Protein AF-A0A498MJ50-F1 (afdb_monomer_lite)

Sequence (1226 aa):
MTERCSLWSALSAAACCFYRGSFMQVQFSKEKYLLESPPEKLRKELEEELKLSSSDMRSHGWYHGHIPREASETLVLRSGDFLVRDSLSTVGDYVLTCRWQQEVIHCRISKVLVKSGQTKIQYMLEHESFDSVPTLVRHHAGTGRPVCPRTGAQLLCPVNRTLPLRYLEATFALAGGRPGSAHSPSTQRGAHIKRRSVTMTDGLTTEKIIPHSPSTVHHKDAMRNCAMSMDQIQEYRCPLSPVGETPLSPAYSSISRHRHGSGGRVLAVIPPSPVMRRSSDPHLSPSSSNNNLPCSDAPPSSHSTPAHGYPSEISEQGGSYCELRPGQAPIPPCKSYVERLKVEEGQSPGSGAPDGMETFMLPLVETSSSFKPGKYQSTLLPAENKPLEMSVLKRVKELLAEVDPKTAAKHITKADCTVARILGVTKEMQRMMGVSSGLELLTLPHGHQLRLDLLERFYTMSIMMAVDLLGCTGSTEERAALLHKTIQLAAELKSNMGNMYGFAAVMRALELPQISRLEQTWITLRQRHTEGAILYEKKLKPFLKAMNDGKETCILSNTSFPHVVPVLSLLERGVAAGEALESWESVESGVDVVMSHLEAARTIAHHGGLYRTNAESKLQDFQERKEVLEIFCTEFQMRLLWGSRGSEGSQAERYEKFDKVLTALSHKLESPVRHRDMKQLLAWIRGNMLKERPELFMQGDTVAATDHNIDNTTEILREWLTVMQTQYHYVEWRPLDKPTSYVGELGPKHWTNGRYEYVMKLKQAALNFAKKRWADYILYSDTDNILTNPDTLHLLMAENKSVIAPMLDSQSAYSNYWCGITPQGYYRRTAEYFPTKQRQRLGCYPMPMVHSTILLDLRKAGTKKVSFHPPHKDYSWPFDDIIVFAFSCRISEVQMYLCNKVRYGYLNVPAKPHQTVEDDRINFIHLYLESLIHGPPMYLSRHVHVPPKQSDLMGFDEIYLINLRRRQDRRDRMLWSLYELEIDAKVVDAIDGAALNSSEVKILGVDLLPGYYDPFSGRTLTKGEVGCFLSHYYIWKEMVDMQLDKALIFEDDVRFQANFKRRLMRLMEEVEQVELDWDIIYLGRKKVNLEEEVAVENVRNLVYADYSYWTLSYAISLQGAQKLLNAEPISKMLPVDEFLPIMYDKHPNEDYKSHFPNRNLMAYSTHPLLVQPCHYAGDPEWVSDTETSTLWDDDNVRTDWRGSHKTLKGYQPPAGLQSATYKDEL

Secondary structure (DSSP, 8-state):
--SPPPHHHHHHHHHTT-SSS--S------------PPPHHHHHHHHHHHTS-TTSGGG-TTEEES--HHHHHHH--STTEEEEEE-TTSTT-EEEEEEETTEEEEEEEEEEEEEESEEEEEEEETTEEES-HHHHHHHHHHH---SBTTTTB---EE---SS-HHHHHHHHHTT---------------------SS-------------------------------S------------------------------------------------------------------------------------------------PPPPPPPSS-HHHHTTSS----------S-----PPPP---S-S--GGG---SSS-TTPPTT-HHHHHHHHHHHHHS-HHHHHHHHHHHHHHHTTSSS--HHHHHHHTSS-HHHHTTSGGGHHHHHHHHHHHHHHHHHHHHHHHT--S-HHHHHHHHHHHHHHHHHIIIII-BHHHHHHHHHHHHSTTTTT-HHHHHHHHHH-HHHHHHIIIIIHHHHHHHHTT-----GGG-SB---HHHHHHHTTTT-------GGG-TTTHHHHHHHHHHHHHHHHHTHHHHHHHHHHHTTT----HHHHHHTSHHHHHHHHHHHHHTTS-HHHHHHHHHHHHHHHHHHHS-----HHHHHHHHHHHHHHTTT--------EEEEE--S--STHHHHHHHHHHHHGGGSSEEEEE---SSSS-TT-SSTT---HHHHHHHHHHHHHHHHHHHHTT-SEEEEE-TTEE---TTHHHHHHHTT-SEEEE--B-SSS--SEES-B-TTS-B---TTHHHHHTSSS-SEEEESEE-SEEEEETTSTGGGT--SSSPPTT--S-S-HHHHHHHHHHHTT--EEEE-SS---EEPPPPPTT--HHHHHHHHHHHHHHHTTSSS-----TTS--PPPPPB-TT-SEEEEEEETT-HHHHHHHHHHHHHTTB--EEEEE--TTT--HHHHHHTT--BPTT---TTT----BHHHHHHHHHHHHHHHHHHHHT-SEEEEEETTEEEPTTHHHHHHHHHHHHHTTT---SEEEEEEEE-S-SPPPBPSSSTTEEE--SEEEEEEEEEEHHHHHHHHTT--GGGB--HHHHHHHHTT--S-HHHHHT-S-----EEEESS-SEEES--BTBTT---TTTTSBBSS-TT-B--STT-TTSBTTPPPPTTS--S------

Radius of gyration: 43.95 Å; chains: 1; bounding box: 111×124×130 Å

Foldseek 3Di:
DDFFDFPVLLLLVLLLVDDPDADFFFDDDDDDDDDDDDDDVQVVLLVVQLPDDPQDPSVDQLEQEAADPVVLVVLADDQQEKGKYPDPPDHPKIWIWHAHPNDIDIWIFDWDFDDDVDTAIWTDTPHDIHSDPSVVLCVQQVVVQASDPVRSGGHPHRRGDPGHSVVNCVVHVVPDDDDDDDDDDDDDDDDDDDDDDDDDDDDDDDDDDDDDDDDYDDDDDDDDDDPDDPPDPDDDDDDDDDDDDDDDDDDDDDDDDDDDDDDDDDDDDDDDDDDDDDDDDDDDDDDDDDDDDDDDDDDDDDDDDDDDDDDYDDDDDDDDDDDDDDDDDDDDDPDDPVVVVPPPPDDDDDDDDDDDDDDQDDAAQDDDAPFDLLPDDDPLADNFHAAQRVSSLVVLLVVVVVDALLLLLLLLLVQLCVLLQLPDQDPVNCSNQVADTSLLSCLDPSNLNSLVNLLLLLQLLLLLLLCNLLVCPDDLLVSLVSVLRLLSNLVSNVPQLQAVSNSLSSLSSCVPPLNVLLVSSLVSNCVPVVVSNCCNPPPSVVVSVCVQQLNDDRDLQQHLHDDLNNVSCVSNPPQDDDDDCRPLNDPPRNVVSVVSSSVVSVVSSVCSNSSSVNSCVSCPPPDDDPNSSCSSHSSSSLCRRLTSVGSPDGNNVSVVVSSVVSNVSSCVSDVRDDPPVCVVVVVVVCVPCVVPDPPDDDAAEEEEERELHPHCSVVQSVLSCVVCCVSHPYYHYYYDNPPNDDPPFQASQGDDLVNQQVVQVVVQVQVVVCVVVVIQKGKDAASQWRFPDSCLVVVQVNVVAQKEDEWAAADDLDTQAAQDADPQQHGDDDPVSCCLRVVVDFDKDFGLFGDRIMMGGCVDPLVVQFGQPPADPPDRHDSHSRSSRSVSCVVSVGTYIYGHNDHGTHGFDRDDSNDHVVLVLLSVLLRQLLVLLPDPGSDGNPSGDDDQQAADQLPFPAEEEEDAPVPVSLVVSVVVNRSSVSHDHDYDNFFQLQPDDLVVLVVLLAAAAPPDADQQQRHGFGSLLVRVQVSVLVVLVVCLVVVGFKYKYAYSQKTFDRPLSVVVSVQVVQCVVVVDDAFKEALEWAQDDPDDFDADPSGPQKGFDAQTGDPRIMMGGNVNSVLLVVQVQRNHDDGPSQSLCLLCVRRPDVVSNVSGPHSNHRYMYGVVHGMYGSDFPVPPPDDDSGQQHAHSNDNVHGGDCVRRPVGDDDDDRPDPPDDDDDDDDD

Organism: Labeo rohita (NCBI:txid84645)

pLDDT: mean 74.1, std 25.45, range [20.55, 98.56]

InterPro domains:
  IPR000980 SH2 domain [PF00017] (62-140)
  IPR000980 SH2 domain [PS50001] (62-159)
  IPR000980 SH2 domain [SM00252] (60-146)
  IPR001895 Ras guanine-nucleotide exchange factors catalytic domain [PF00617] (454-531)
  IPR001895 Ras guanine-nucleotide exchange factors catalytic domain [PS50009] (404-672)
  IPR001895 Ras guanine-nucleotide exchange factors catalytic domain [SM00147] (400-673)
  IPR002654 Glycosyl transferase, family 25 [PF01755] (957-1139)
  IPR002654 Glycosyl transferase, family 25 [cd06532] (958-1140)
  IPR023578 Ras guanine nucleotide exchange factor domain superfamily [SSF48366] (371-545)
  IPR036860 SH2 domain superfamily [G3DSA:3.30.505.10] (47-163)
  IPR036860 SH2 domain superfamily [SSF55550] (49-163)
  IPR036964 Ras guanine-nucleotide exchange factor, catalytic domain superfamily [G3DSA:1.10.840.10] (357-682)
  IPR044102 SHEP1/BCAR3/NSP1, SH2 domain [cd10337] (56-188)
  IPR051853 Adapter protein with SH2 and Ras-GEF domains [PTHR14247] (25-675)

Structure (mmCIF, N/CA/C/O backbone):
data_AF-A0A498MJ50-F1
#
_entry.id   AF-A0A498MJ50-F1
#
loop_
_atom_site.group_PDB
_atom_site.id
_atom_site.type_symbol
_atom_site.label_atom_id
_atom_site.label_alt_id
_atom_site.label_comp_id
_atom_site.label_asym_id
_atom_site.label_entity_id
_atom_site.label_seq_id
_atom_site.pdbx_PDB_ins_code
_atom_site.Cartn_x
_atom_site.Cartn_y
_atom_site.Cartn_z
_atom_site.occupancy
_atom_site.B_iso_or_equiv
_atom_site.auth_seq_id
_atom_site.auth_comp_id
_atom_site.auth_asym_id
_atom_site.auth_atom_id
_atom_site.pdbx_PDB_model_num
ATOM 1 N N . MET A 1 1 ? -7.847 6.733 24.858 1.00 28.64 1 MET A N 1
ATOM 2 C CA . MET A 1 1 ? -7.430 7.879 24.028 1.00 28.64 1 MET A CA 1
ATOM 3 C C . MET A 1 1 ? -6.416 8.734 24.783 1.00 28.64 1 MET A C 1
ATOM 5 O O . MET A 1 1 ? -6.731 9.187 25.882 1.00 28.64 1 MET A O 1
ATOM 9 N N . THR A 1 2 ? -5.247 8.965 24.179 1.00 27.25 2 THR A N 1
ATOM 10 C CA . THR A 1 2 ? -4.250 9.989 24.547 1.00 27.25 2 THR A CA 1
ATOM 11 C C . THR A 1 2 ? -3.527 10.467 23.283 1.00 27.25 2 THR A C 1
ATOM 13 O O . THR A 1 2 ? -3.579 9.804 22.248 1.00 27.25 2 THR A O 1
ATOM 16 N N . GLU A 1 3 ? -2.882 11.631 23.403 1.00 27.56 3 GLU A N 1
ATOM 17 C CA . GLU A 1 3 ? -2.302 12.457 22.337 1.00 27.56 3 GLU A CA 1
ATOM 18 C C . GLU A 1 3 ? -3.332 13.015 21.341 1.00 27.56 3 GLU A C 1
ATOM 20 O O . GLU A 1 3 ? -4.431 12.486 21.176 1.00 27.56 3 GLU A O 1
ATOM 25 N N . ARG A 1 4 ? -2.999 14.141 20.682 1.00 28.36 4 ARG A N 1
ATOM 26 C CA . ARG A 1 4 ? -3.771 14.549 19.499 1.00 28.36 4 ARG A CA 1
ATOM 27 C C . ARG A 1 4 ? -3.553 13.480 18.442 1.00 28.36 4 ARG A C 1
ATOM 29 O O . ARG A 1 4 ? -2.402 13.191 18.108 1.00 28.36 4 ARG A O 1
ATOM 36 N N . CYS A 1 5 ? -4.652 12.905 17.977 1.00 28.31 5 CYS A N 1
ATOM 37 C CA . CYS A 1 5 ? -4.632 11.984 16.861 1.00 28.31 5 CYS A CA 1
ATOM 38 C C . CYS A 1 5 ? -4.178 12.722 15.598 1.00 28.31 5 CYS A C 1
ATOM 40 O O . CYS A 1 5 ? -4.432 13.915 15.430 1.00 28.31 5 CYS A O 1
ATOM 42 N N . SER A 1 6 ? -3.500 11.984 14.730 1.00 28.70 6 SER A N 1
ATOM 43 C CA . SER A 1 6 ? -3.435 12.283 13.307 1.00 28.70 6 SER A CA 1
ATOM 44 C C . SER A 1 6 ? -4.468 11.433 12.562 1.00 28.70 6 SER A C 1
ATOM 46 O O . SER A 1 6 ? -4.979 10.442 13.100 1.00 28.70 6 SER A O 1
ATOM 48 N N . LEU A 1 7 ? -4.661 11.737 11.278 1.00 30.78 7 LEU A N 1
ATOM 49 C CA . LEU A 1 7 ? -5.326 10.891 10.283 1.00 30.78 7 LEU A CA 1
ATOM 50 C C . LEU A 1 7 ? -4.963 9.398 10.452 1.00 30.78 7 LEU A C 1
ATOM 52 O O . LEU A 1 7 ? -5.835 8.530 10.486 1.00 30.78 7 LEU A O 1
ATOM 56 N N . TRP A 1 8 ? -3.674 9.114 10.662 1.00 32.53 8 TRP A N 1
ATOM 57 C CA . TRP A 1 8 ? -3.105 7.772 10.808 1.00 32.53 8 TRP A CA 1
ATOM 58 C C . TRP A 1 8 ? -3.326 7.157 12.199 1.00 32.53 8 TRP A C 1
ATOM 60 O O . TRP A 1 8 ? -3.477 5.941 12.317 1.00 32.53 8 TRP A O 1
ATOM 70 N N . SER A 1 9 ? -3.447 7.971 13.252 1.00 31.48 9 SER A N 1
ATOM 71 C CA . SER A 1 9 ? -3.872 7.522 14.589 1.00 31.48 9 SER A CA 1
ATOM 72 C C . SER A 1 9 ? -5.358 7.141 14.608 1.00 31.48 9 SER A C 1
ATOM 74 O O . SER A 1 9 ? -5.737 6.137 15.209 1.00 31.48 9 SER A O 1
ATOM 76 N N . ALA A 1 10 ? -6.206 7.901 13.907 1.00 30.81 10 ALA A N 1
ATOM 77 C CA . ALA A 1 10 ? -7.625 7.586 13.743 1.00 30.81 10 ALA A CA 1
ATOM 78 C C . ALA A 1 10 ? -7.824 6.303 12.908 1.00 30.81 10 ALA A C 1
ATOM 80 O O . ALA A 1 10 ? -8.596 5.424 13.294 1.00 30.81 10 ALA A O 1
ATOM 81 N N . LEU A 1 11 ? -7.047 6.141 11.830 1.00 33.47 11 LEU A N 1
ATOM 82 C CA . LEU A 1 11 ? -6.965 4.897 11.054 1.00 33.47 11 LEU A CA 1
ATOM 83 C C . LEU A 1 11 ? -6.433 3.716 11.881 1.00 33.47 11 LEU A C 1
ATOM 85 O O . LEU A 1 11 ? -6.946 2.608 11.749 1.00 33.47 11 LEU A O 1
ATOM 89 N N . SER A 1 12 ? -5.469 3.942 12.777 1.00 33.88 12 SER A N 1
ATOM 90 C CA . SER A 1 12 ? -4.968 2.910 13.696 1.00 33.88 12 SER A CA 1
ATOM 91 C C . SER A 1 12 ? -6.026 2.490 14.712 1.00 33.88 12 SER A C 1
ATOM 93 O O . SER A 1 12 ? -6.211 1.298 14.939 1.00 33.88 12 SER A O 1
ATOM 95 N N . ALA A 1 13 ? -6.795 3.431 15.267 1.00 32.75 13 ALA A N 1
ATOM 96 C CA . ALA A 1 13 ? -7.936 3.119 16.127 1.00 32.75 13 ALA A CA 1
ATOM 97 C C . ALA A 1 13 ? -9.013 2.304 15.384 1.00 32.75 13 ALA A C 1
ATOM 99 O O . ALA A 1 13 ? -9.568 1.358 15.944 1.00 32.75 13 ALA A O 1
ATOM 100 N N . ALA A 1 14 ? -9.250 2.620 14.107 1.00 30.59 14 ALA A N 1
ATOM 101 C CA . ALA A 1 14 ? -10.127 1.861 13.220 1.00 30.59 14 ALA A CA 1
ATOM 102 C C . ALA A 1 14 ? -9.577 0.459 12.866 1.00 30.59 14 ALA A C 1
ATOM 104 O O . ALA A 1 14 ? -10.357 -0.487 12.747 1.00 30.59 14 ALA A O 1
ATOM 105 N N . ALA A 1 15 ? -8.253 0.297 12.742 1.00 30.02 15 ALA A N 1
ATOM 106 C CA . ALA A 1 15 ? -7.578 -0.973 12.443 1.00 30.02 15 ALA A CA 1
ATOM 107 C C . ALA A 1 15 ? -7.471 -1.903 13.669 1.00 30.02 15 ALA A C 1
ATOM 109 O O . ALA A 1 15 ? -7.769 -3.092 13.564 1.00 30.02 15 ALA A O 1
ATOM 110 N N . CYS A 1 16 ? -7.194 -1.356 14.862 1.00 30.81 16 CYS A N 1
ATOM 111 C CA . CYS A 1 16 ? -7.343 -2.042 16.159 1.00 30.81 16 CYS A CA 1
ATOM 112 C C . CYS A 1 16 ? -8.748 -2.629 16.364 1.00 30.81 16 CYS A C 1
ATOM 114 O O . CYS A 1 16 ? -8.950 -3.506 17.203 1.00 30.81 16 CYS A O 1
ATOM 116 N N . CYS A 1 17 ? -9.720 -2.131 15.602 1.00 29.36 17 CYS A N 1
ATOM 117 C CA . CYS A 1 17 ? -11.100 -2.562 15.618 1.00 29.36 17 CYS A CA 1
ATOM 118 C C . CYS A 1 17 ? -11.476 -3.503 14.454 1.00 29.36 17 CYS A C 1
ATOM 120 O O . CYS A 1 17 ? -12.661 -3.768 14.275 1.00 29.36 17 CYS A O 1
ATOM 122 N N . PHE A 1 18 ? -10.522 -4.078 13.705 1.00 29.95 18 PHE A N 1
ATOM 123 C CA . PHE A 1 18 ? -10.781 -5.303 12.936 1.00 29.95 18 PHE A CA 1
ATOM 124 C C . PHE A 1 18 ? -9.561 -6.194 12.682 1.00 29.95 18 PHE A C 1
ATOM 126 O O . PHE A 1 18 ? -8.824 -6.007 11.721 1.00 29.95 18 PHE A O 1
ATOM 133 N N . TYR A 1 19 ? -9.564 -7.339 13.361 1.00 22.92 19 TYR A N 1
ATOM 134 C CA . TYR A 1 19 ? -9.470 -8.632 12.674 1.00 22.92 19 TYR A CA 1
ATOM 135 C C . TYR A 1 19 ? -10.644 -9.526 13.127 1.00 22.92 19 TYR A C 1
ATOM 137 O O . TYR A 1 19 ? -11.429 -9.138 13.992 1.00 22.92 19 TYR A O 1
ATOM 145 N N . ARG A 1 20 ? -10.868 -10.680 12.479 1.00 24.78 20 ARG A N 1
ATOM 146 C CA . ARG A 1 20 ? -12.098 -11.496 12.641 1.00 24.78 20 ARG A CA 1
ATOM 147 C C . ARG A 1 20 ? -12.244 -12.119 14.050 1.00 24.78 20 ARG A C 1
ATOM 149 O O . ARG A 1 20 ? -11.949 -13.302 14.199 1.00 24.78 20 ARG A O 1
ATOM 156 N N . GLY A 1 21 ? -12.753 -11.390 15.050 1.00 24.17 21 GLY A N 1
ATOM 157 C CA . GLY A 1 21 ? -12.823 -11.959 16.407 1.00 24.17 21 GLY A CA 1
ATOM 158 C C . GLY A 1 21 ? -13.469 -11.153 17.540 1.00 24.17 21 GLY A C 1
ATOM 159 O O . GLY A 1 21 ? -13.055 -11.346 18.676 1.00 24.17 21 GLY A O 1
ATOM 160 N N . SER A 1 22 ? -14.493 -10.332 17.278 1.00 22.44 22 SER A N 1
ATOM 161 C CA . SER A 1 22 ? -15.253 -9.582 18.308 1.00 22.44 22 SER A CA 1
ATOM 162 C C . SER A 1 22 ? -14.488 -8.445 19.012 1.00 22.44 22 SER A C 1
ATOM 164 O O . SER A 1 22 ? -13.336 -8.151 18.705 1.00 22.44 22 SER A O 1
ATOM 166 N N . PHE A 1 23 ? -15.199 -7.734 19.893 1.00 22.77 23 PHE A N 1
ATOM 167 C CA . PHE A 1 23 ? -14.897 -6.364 20.305 1.00 22.77 23 PHE A CA 1
ATOM 168 C C . PHE A 1 23 ? -14.608 -6.181 21.797 1.00 22.77 23 PHE A C 1
ATOM 170 O O . PHE A 1 23 ? -14.652 -7.109 22.599 1.00 22.77 23 PHE A O 1
ATOM 177 N N . MET A 1 24 ? -14.315 -4.929 22.152 1.00 27.25 24 MET A N 1
ATOM 178 C CA . MET A 1 24 ? -14.192 -4.438 23.518 1.00 27.25 24 MET A CA 1
ATOM 179 C C . MET A 1 24 ? -15.364 -4.899 24.413 1.00 27.25 24 MET A C 1
ATOM 181 O O . MET A 1 24 ? -16.525 -4.665 24.088 1.00 27.25 24 MET A O 1
ATOM 185 N N . GLN A 1 25 ? -15.008 -5.437 25.587 1.00 23.47 25 GLN A N 1
ATOM 186 C CA . GLN A 1 25 ? -15.862 -5.686 26.763 1.00 23.47 25 GLN A CA 1
ATOM 187 C C . GLN A 1 25 ? -16.738 -6.973 26.800 1.00 23.47 25 GLN A C 1
ATOM 189 O O . GLN A 1 25 ? -17.317 -7.355 25.792 1.00 23.47 25 GLN A O 1
ATOM 194 N N . VAL A 1 26 ? -16.891 -7.539 28.027 1.00 24.69 26 VAL A N 1
ATOM 195 C CA . VAL A 1 26 ? -17.912 -8.517 28.544 1.00 24.69 26 VAL A CA 1
ATOM 196 C C . VAL A 1 26 ? -17.479 -9.993 28.866 1.00 24.69 26 VAL A C 1
ATOM 198 O O . VAL A 1 26 ? -16.900 -10.687 28.044 1.00 24.69 26 VAL A O 1
ATOM 201 N N . GLN A 1 27 ? -17.797 -10.430 30.108 1.00 21.75 27 GLN A N 1
ATOM 202 C CA . GLN A 1 27 ? -18.073 -11.762 30.738 1.00 21.75 27 GLN A CA 1
ATOM 203 C C . GLN A 1 27 ? -17.174 -13.052 30.691 1.00 21.75 27 GLN A C 1
ATOM 205 O O . GLN A 1 27 ? -16.322 -13.256 29.842 1.00 21.75 27 GLN A O 1
ATOM 210 N N . PHE A 1 28 ? -17.356 -13.878 31.750 1.00 25.55 28 PHE A N 1
ATOM 211 C CA . PHE A 1 28 ? -16.763 -15.159 32.268 1.00 25.55 28 PHE A CA 1
ATOM 212 C C . PHE A 1 28 ? -16.324 -16.313 31.302 1.00 25.55 28 PHE A C 1
ATOM 214 O O . PHE A 1 28 ? -16.695 -16.299 30.142 1.00 25.55 28 PHE A O 1
ATOM 221 N N . SER A 1 29 ? -15.651 -17.428 31.705 1.00 21.12 29 SER A N 1
ATOM 222 C CA . SER A 1 29 ? -14.655 -17.751 32.779 1.00 21.12 29 SER A CA 1
ATOM 223 C C . SER A 1 29 ? -14.117 -19.215 32.720 1.00 21.12 29 SER A C 1
ATOM 225 O O . SER A 1 29 ? -14.932 -20.109 32.518 1.00 21.12 29 SER A O 1
ATOM 227 N N . LYS A 1 30 ? -12.835 -19.457 33.107 1.00 23.09 30 LYS A N 1
ATOM 228 C CA . LYS A 1 30 ? -12.168 -20.776 33.408 1.00 23.09 30 LYS A CA 1
ATOM 229 C C . LYS A 1 30 ? -12.053 -21.774 32.221 1.00 23.09 30 LYS A C 1
ATOM 231 O O . LYS A 1 30 ? -12.922 -21.792 31.370 1.00 23.09 30 LYS A O 1
ATOM 236 N N . GLU A 1 31 ? -11.068 -22.677 32.067 1.00 23.47 31 GLU A N 1
ATOM 237 C CA . GLU A 1 31 ? -9.772 -23.060 32.701 1.00 23.47 31 GLU A CA 1
ATOM 238 C C . GLU A 1 31 ? -9.017 -23.990 31.679 1.00 23.47 31 GLU A C 1
ATOM 240 O O . GLU A 1 31 ? -9.643 -24.370 30.695 1.00 23.47 31 GLU A O 1
ATOM 245 N N . LYS A 1 32 ? -7.742 -24.441 31.744 1.00 22.39 32 LYS A N 1
ATOM 246 C CA . LYS A 1 32 ? -6.662 -24.531 32.763 1.00 22.39 32 LYS A CA 1
ATOM 247 C C . LYS A 1 32 ? -5.246 -24.326 32.136 1.00 22.39 32 LYS A C 1
ATOM 249 O O . LYS A 1 32 ? -5.071 -24.323 30.927 1.00 22.39 32 LYS A O 1
ATOM 254 N N . TYR A 1 33 ? -4.258 -24.228 33.028 1.00 23.19 33 TYR A N 1
ATOM 255 C CA . TYR A 1 33 ? -2.782 -24.277 32.926 1.00 23.19 33 TYR A CA 1
ATOM 256 C C . TYR A 1 33 ? -2.084 -25.302 32.000 1.00 23.19 33 TYR A C 1
ATOM 258 O O . TYR A 1 33 ? -2.463 -26.470 31.992 1.00 23.19 33 TYR A O 1
ATOM 266 N N . LEU A 1 34 ? -0.893 -24.925 31.494 1.00 22.75 34 LEU A N 1
ATOM 267 C CA . LEU A 1 34 ? 0.411 -25.356 32.064 1.00 22.75 34 LEU A CA 1
ATOM 268 C C . LEU A 1 34 ? 1.548 -24.346 31.752 1.00 22.75 34 LEU A C 1
ATOM 270 O O . LEU A 1 34 ? 1.282 -23.314 31.138 1.00 22.75 34 LEU A O 1
ATOM 274 N N . LEU A 1 35 ? 2.757 -24.555 32.300 1.00 25.22 35 LEU A N 1
ATOM 275 C CA . LEU A 1 35 ? 3.847 -23.560 32.398 1.00 25.22 35 LEU A CA 1
ATOM 276 C C . LEU A 1 35 ? 5.233 -24.210 32.178 1.00 25.22 35 LEU A C 1
ATOM 278 O O . LEU A 1 35 ? 5.404 -25.376 32.525 1.00 25.22 35 LEU A O 1
ATOM 282 N N . GLU A 1 36 ? 6.210 -23.450 31.668 1.00 24.50 36 GLU A N 1
ATOM 283 C CA . GLU A 1 36 ? 7.568 -23.920 31.329 1.00 24.50 36 GLU A CA 1
ATOM 284 C C . GLU A 1 36 ? 8.718 -23.341 32.197 1.00 24.50 36 GLU A C 1
ATOM 286 O O . GLU A 1 36 ? 8.493 -22.681 33.213 1.00 24.50 36 GLU A O 1
ATOM 291 N N . SER A 1 37 ? 9.956 -23.700 31.830 1.00 29.58 37 SER A N 1
ATOM 292 C CA . SER A 1 37 ? 11.132 -23.903 32.699 1.00 29.58 37 SER A CA 1
ATOM 293 C C . SER A 1 37 ? 12.070 -22.686 32.905 1.00 29.58 37 SER A C 1
ATOM 295 O O . SER A 1 37 ? 12.054 -21.748 32.109 1.00 29.58 37 SER A O 1
ATOM 297 N N . PRO A 1 38 ? 12.931 -22.685 33.954 1.00 38.84 38 PRO A N 1
ATOM 298 C CA . PRO A 1 38 ? 13.829 -21.566 34.280 1.00 38.84 38 PRO A CA 1
ATOM 299 C C . PRO A 1 38 ? 15.191 -21.567 33.530 1.00 38.84 38 PRO A C 1
ATOM 301 O O . PRO A 1 38 ? 15.596 -22.600 32.996 1.00 38.84 38 PRO A O 1
ATOM 304 N N . PRO A 1 39 ? 15.942 -20.437 33.518 1.00 50.91 39 PRO A N 1
ATOM 305 C CA . PRO A 1 39 ? 17.061 -20.227 32.587 1.00 50.91 39 PRO A CA 1
ATOM 306 C C . PRO A 1 39 ? 18.399 -20.919 32.912 1.00 50.91 39 PRO A C 1
ATOM 308 O O . PRO A 1 39 ? 18.812 -21.093 34.061 1.00 50.91 39 PRO A O 1
ATOM 311 N N . GLU A 1 40 ? 19.151 -21.184 31.845 1.00 54.34 40 GLU A N 1
ATOM 312 C CA . GLU A 1 40 ? 20.324 -22.065 31.796 1.00 54.34 40 GLU A CA 1
ATOM 313 C C . GLU A 1 40 ? 21.526 -21.654 32.669 1.00 54.34 40 GLU A C 1
ATOM 315 O O . GLU A 1 40 ? 22.235 -22.512 33.197 1.00 54.34 40 GLU A O 1
ATOM 320 N N . LYS A 1 41 ? 21.740 -20.354 32.912 1.00 62.38 41 LYS A N 1
ATOM 321 C CA . LYS A 1 41 ? 22.852 -19.880 33.761 1.00 62.38 41 LYS A CA 1
ATOM 322 C C . LYS A 1 41 ? 22.730 -20.359 35.215 1.00 62.38 41 LYS A C 1
ATOM 324 O O . LYS A 1 41 ? 23.733 -20.717 35.825 1.00 62.38 41 LYS A O 1
ATOM 329 N N . LEU A 1 42 ? 21.505 -20.411 35.747 1.00 61.41 42 LEU A N 1
ATOM 330 C CA . LEU A 1 42 ? 21.228 -20.930 37.093 1.00 61.41 42 LEU A CA 1
ATOM 331 C C . LEU A 1 42 ? 21.285 -22.466 37.119 1.00 61.41 42 LEU A C 1
ATOM 333 O O . LEU A 1 42 ? 21.690 -23.041 38.127 1.00 61.41 42 LEU A O 1
ATOM 337 N N . ARG A 1 43 ? 20.968 -23.121 35.989 1.00 71.50 43 ARG A N 1
ATOM 338 C CA . ARG A 1 43 ? 21.150 -24.568 35.781 1.00 71.50 43 ARG A CA 1
ATOM 339 C C . ARG A 1 43 ? 22.626 -24.960 35.920 1.00 71.50 43 ARG A C 1
ATOM 341 O O . ARG A 1 43 ? 22.929 -25.903 36.642 1.00 71.50 43 ARG A O 1
ATOM 348 N N . LYS A 1 44 ? 23.543 -24.200 35.306 1.00 76.12 44 LYS A N 1
ATOM 349 C CA . LYS A 1 44 ? 24.995 -24.444 35.397 1.00 76.12 44 LYS A CA 1
ATOM 350 C C . LYS A 1 44 ? 25.556 -24.224 36.808 1.00 76.12 44 LYS A C 1
ATOM 352 O O . LYS A 1 44 ? 26.300 -25.067 37.295 1.00 76.12 44 LYS A O 1
ATOM 357 N N . GLU A 1 45 ? 25.172 -23.140 37.482 1.00 80.25 45 GLU A N 1
ATOM 358 C CA . GLU A 1 45 ? 25.611 -22.875 38.864 1.00 80.25 45 GLU A CA 1
ATOM 359 C C . GLU A 1 45 ? 25.104 -23.962 39.840 1.00 80.25 45 GLU A C 1
ATOM 361 O O . GLU A 1 45 ? 25.842 -24.408 40.717 1.00 80.25 45 GLU A O 1
ATOM 366 N N . LEU A 1 46 ? 23.883 -24.477 39.637 1.00 84.38 46 LEU A N 1
ATOM 367 C CA . LEU A 1 46 ? 23.354 -25.616 40.395 1.00 84.38 46 LEU A CA 1
ATOM 368 C C . LEU A 1 46 ? 24.107 -26.917 40.079 1.00 84.38 46 LEU A C 1
ATOM 370 O O . LEU A 1 46 ? 24.434 -27.675 40.988 1.00 84.38 46 LEU A O 1
ATOM 374 N N . GLU A 1 47 ? 24.402 -27.184 38.805 1.00 83.25 47 GLU A N 1
ATOM 375 C CA . GLU A 1 47 ? 25.224 -28.329 38.411 1.00 83.25 47 GLU A CA 1
ATOM 376 C C . GLU A 1 47 ? 26.613 -28.307 39.071 1.00 83.25 47 GLU A C 1
ATOM 378 O O . GLU A 1 47 ? 27.151 -29.368 39.369 1.00 83.25 47 GLU A O 1
ATOM 383 N N . GLU A 1 48 ? 27.204 -27.131 39.292 1.00 87.31 48 GLU A N 1
ATOM 384 C CA . GLU A 1 48 ? 28.494 -26.979 39.975 1.00 87.31 48 GLU A CA 1
ATOM 385 C C . GLU A 1 48 ? 28.377 -27.229 41.492 1.00 87.31 48 GLU A C 1
ATOM 387 O O . GLU A 1 48 ? 29.214 -27.941 42.049 1.00 87.31 48 GLU A O 1
ATOM 392 N N . GLU A 1 49 ? 27.306 -26.773 42.157 1.00 87.94 49 GLU A N 1
ATOM 393 C CA . GLU A 1 49 ? 27.025 -27.133 43.561 1.00 87.94 49 GLU A CA 1
ATOM 394 C C . GLU A 1 49 ? 26.803 -28.645 43.757 1.00 87.94 49 GLU A C 1
ATOM 396 O O . GLU A 1 49 ? 27.286 -29.226 44.729 1.00 87.94 49 GLU A O 1
ATOM 401 N N . LEU A 1 50 ? 26.085 -29.298 42.837 1.00 86.31 50 LEU A N 1
ATOM 402 C CA . LEU A 1 50 ? 25.766 -30.729 42.920 1.00 86.31 50 LEU A CA 1
ATOM 403 C C . LEU A 1 50 ? 26.955 -31.646 42.567 1.00 86.31 50 LEU A C 1
ATOM 405 O O . LEU A 1 50 ? 26.903 -32.841 42.851 1.00 86.31 50 LEU A O 1
ATOM 409 N N . LYS A 1 51 ? 28.041 -31.104 41.996 1.00 85.69 51 LYS A N 1
ATOM 410 C CA . LYS A 1 51 ? 29.306 -31.822 41.726 1.00 85.69 51 LYS A CA 1
ATOM 411 C C . LYS A 1 51 ? 30.275 -31.823 42.924 1.00 85.69 51 LYS A C 1
ATOM 413 O O . LYS A 1 51 ? 31.360 -32.394 42.827 1.00 85.69 51 LYS A O 1
ATOM 418 N N . LEU A 1 52 ? 29.905 -31.204 44.051 1.00 88.00 52 LEU A N 1
ATOM 419 C CA . LEU A 1 52 ? 30.677 -31.245 45.300 1.00 88.00 52 LEU A CA 1
ATOM 420 C C . LEU A 1 52 ? 30.692 -32.655 45.925 1.00 88.00 52 LEU A C 1
ATOM 422 O O . LEU A 1 52 ? 29.881 -33.519 45.593 1.00 88.00 52 LEU A O 1
ATOM 426 N N . SER A 1 53 ? 31.624 -32.905 46.850 1.00 82.62 53 SER A N 1
ATOM 427 C CA . SER A 1 53 ? 31.752 -34.211 47.508 1.00 82.62 53 SER A CA 1
ATOM 428 C C . SER A 1 53 ? 30.509 -34.567 48.331 1.00 82.62 53 SER A C 1
ATOM 430 O O . SER A 1 53 ? 29.907 -33.713 48.976 1.00 82.62 53 SER A O 1
ATOM 432 N N . SER A 1 54 ? 30.163 -35.856 48.391 1.00 78.75 54 SER A N 1
ATOM 433 C CA . SER A 1 54 ? 28.950 -36.353 49.070 1.00 78.75 54 SER A CA 1
ATOM 434 C C . SER A 1 54 ? 28.915 -36.138 50.595 1.00 78.75 54 SER A C 1
ATOM 436 O O . SER A 1 54 ? 27.884 -36.383 51.230 1.00 78.75 54 SER A O 1
ATOM 438 N N . SER A 1 55 ? 30.021 -35.674 51.185 1.00 74.88 55 SER A N 1
ATOM 439 C CA . SER A 1 55 ? 30.132 -35.209 52.572 1.00 74.88 55 SER A CA 1
ATOM 440 C C . SER A 1 55 ? 29.738 -33.738 52.768 1.00 74.88 55 SER A C 1
ATOM 442 O O . SER A 1 55 ? 29.403 -33.356 53.888 1.00 74.88 55 SER A O 1
ATOM 444 N N . ASP A 1 56 ? 29.746 -32.922 51.711 1.00 83.81 56 ASP A N 1
ATOM 445 C CA . ASP A 1 56 ? 29.251 -31.546 51.717 1.00 83.81 56 ASP A CA 1
ATOM 446 C C . ASP A 1 56 ? 27.728 -31.545 51.529 1.00 83.81 56 ASP A C 1
ATOM 448 O O . ASP A 1 56 ? 27.208 -32.141 50.583 1.00 83.81 56 ASP A O 1
ATOM 452 N N . MET A 1 57 ? 27.000 -30.850 52.407 1.00 84.31 57 MET A N 1
ATOM 453 C CA . MET A 1 57 ? 25.539 -30.736 52.340 1.00 84.31 57 MET A CA 1
ATOM 454 C C . MET A 1 57 ? 25.058 -30.152 51.001 1.00 84.31 57 MET A C 1
ATOM 456 O O . MET A 1 57 ? 23.984 -30.501 50.517 1.00 84.31 57 MET A O 1
ATOM 460 N N . ARG A 1 58 ? 25.872 -29.295 50.373 1.00 88.75 58 ARG A N 1
ATOM 461 C CA . ARG A 1 58 ? 25.554 -28.604 49.117 1.00 88.75 58 ARG A CA 1
ATOM 462 C C . ARG A 1 58 ? 25.477 -29.551 47.915 1.00 88.75 58 ARG A C 1
ATOM 464 O O . ARG A 1 58 ? 24.712 -29.267 46.995 1.00 88.75 58 ARG A O 1
ATOM 471 N N . SER A 1 59 ? 26.168 -30.696 47.963 1.00 87.94 59 SER A N 1
ATOM 472 C CA . SER A 1 59 ? 26.086 -31.746 46.931 1.00 87.94 59 SER A CA 1
ATOM 473 C C . SER A 1 59 ? 24.705 -32.415 46.845 1.00 87.94 59 SER A C 1
ATOM 475 O O . SER A 1 59 ? 24.359 -33.014 45.829 1.00 87.94 59 SER A O 1
ATOM 477 N N . HIS A 1 60 ? 23.885 -32.309 47.897 1.00 89.12 60 HIS A N 1
ATOM 478 C CA . HIS A 1 60 ? 22.597 -32.993 47.985 1.00 89.12 60 HIS A CA 1
ATOM 479 C C . HIS A 1 60 ? 21.464 -32.109 47.467 1.00 89.12 60 HIS A C 1
ATOM 481 O O . HIS A 1 60 ? 21.182 -31.059 48.040 1.00 89.12 60 HIS A O 1
ATOM 487 N N . GLY A 1 61 ? 20.762 -32.549 46.419 1.00 87.69 61 GLY A N 1
ATOM 488 C CA . GLY A 1 61 ? 19.644 -31.795 45.835 1.00 87.69 61 GLY A CA 1
ATOM 489 C C . GLY A 1 61 ? 18.493 -31.524 46.811 1.00 87.69 61 GLY A C 1
ATOM 490 O O . GLY A 1 61 ? 17.887 -30.458 46.752 1.00 87.69 61 GLY A O 1
ATOM 491 N N . TRP A 1 62 ? 18.227 -32.439 47.751 1.00 93.00 62 TRP A N 1
ATOM 492 C CA . TRP A 1 62 ? 17.189 -32.307 48.786 1.00 93.00 62 TRP A CA 1
ATOM 493 C C . TRP A 1 62 ? 17.529 -31.310 49.903 1.00 93.00 62 TRP A C 1
ATOM 495 O O . TRP A 1 62 ? 16.695 -31.068 50.778 1.00 93.00 62 TRP A O 1
ATOM 505 N N . TYR A 1 63 ? 18.732 -30.732 49.900 1.00 95.00 63 TYR A N 1
ATOM 506 C CA . TYR A 1 63 ? 19.106 -29.640 50.791 1.00 95.00 63 TYR A CA 1
ATOM 507 C C . TYR A 1 63 ? 18.831 -28.290 50.118 1.00 95.00 63 TYR A C 1
ATOM 509 O O . TYR A 1 63 ? 19.308 -28.040 49.011 1.00 95.00 63 TYR A O 1
ATOM 517 N N . HIS A 1 64 ? 18.070 -27.420 50.787 1.00 92.81 64 HIS A N 1
ATOM 518 C CA . HIS A 1 64 ? 17.642 -26.107 50.270 1.00 92.81 64 HIS A CA 1
ATOM 519 C C . HIS A 1 64 ? 18.300 -24.920 50.990 1.00 92.81 64 HIS A C 1
ATOM 521 O O . HIS A 1 64 ? 18.102 -23.779 50.584 1.00 92.81 64 HIS A O 1
ATOM 527 N N . GLY A 1 65 ? 19.097 -25.167 52.035 1.00 89.88 65 GLY A N 1
ATOM 528 C CA . GLY A 1 65 ? 19.761 -24.111 52.804 1.00 89.88 65 GLY A CA 1
ATOM 529 C C . GLY A 1 65 ? 18.784 -23.202 53.558 1.00 89.88 65 GLY A C 1
ATOM 530 O O . GLY A 1 65 ? 17.798 -23.671 54.132 1.00 89.88 65 GLY A O 1
ATOM 531 N N . HIS A 1 66 ? 19.060 -21.898 53.559 1.00 86.12 66 HIS A N 1
ATOM 532 C CA . HIS A 1 66 ? 18.455 -20.909 54.455 1.00 86.12 66 HIS A CA 1
ATOM 533 C C . HIS A 1 66 ? 17.076 -20.388 53.984 1.00 86.12 66 HIS A C 1
ATOM 535 O O . HIS A 1 66 ? 16.840 -19.181 53.888 1.00 86.12 66 HIS A O 1
ATOM 541 N N . ILE A 1 67 ? 16.150 -21.305 53.673 1.00 87.56 67 ILE A N 1
ATOM 542 C CA . ILE A 1 67 ? 14.771 -20.976 53.270 1.00 87.56 67 ILE A CA 1
ATOM 543 C C . ILE A 1 67 ? 13.810 -20.845 54.479 1.00 87.56 67 ILE A C 1
ATOM 545 O O . ILE A 1 67 ? 13.973 -21.557 55.476 1.00 87.56 67 ILE A O 1
ATOM 549 N N . PRO A 1 68 ? 12.770 -19.986 54.405 1.00 84.94 68 PRO A N 1
ATOM 550 C CA . PRO A 1 68 ? 11.707 -19.896 55.410 1.00 84.94 68 PRO A CA 1
ATOM 551 C C . PRO A 1 68 ? 10.920 -21.194 55.620 1.00 84.94 68 PRO A C 1
ATOM 553 O O . PRO A 1 68 ? 10.887 -22.081 54.760 1.00 84.94 68 PRO A O 1
ATOM 556 N N . ARG A 1 69 ? 10.221 -21.291 56.759 1.00 86.31 69 ARG A N 1
ATOM 557 C CA . ARG A 1 69 ? 9.348 -22.436 57.059 1.00 86.31 69 ARG A CA 1
ATOM 558 C C . ARG A 1 69 ? 8.226 -22.530 56.026 1.00 86.31 69 ARG A C 1
ATOM 560 O O . ARG A 1 69 ? 8.002 -23.591 55.454 1.00 86.31 69 ARG A O 1
ATOM 567 N N . GLU A 1 70 ? 7.601 -21.402 55.754 1.00 84.38 70 GLU A N 1
ATOM 568 C CA . GLU A 1 70 ? 6.477 -21.202 54.848 1.00 84.38 70 GLU A CA 1
ATOM 569 C C . GLU A 1 70 ? 6.869 -21.593 53.412 1.00 84.38 70 GLU A C 1
ATOM 571 O O . GLU A 1 70 ? 6.105 -22.244 52.705 1.00 84.38 70 GLU A O 1
ATOM 576 N N . ALA A 1 71 ? 8.108 -21.285 53.009 1.00 81.56 71 ALA A N 1
ATOM 577 C CA . ALA A 1 71 ? 8.676 -21.724 51.736 1.00 81.56 71 ALA A CA 1
ATOM 578 C C . ALA A 1 71 ? 8.909 -23.246 51.696 1.00 81.56 71 ALA A C 1
ATOM 580 O O . ALA A 1 71 ? 8.653 -23.879 50.677 1.00 81.56 71 ALA A O 1
ATOM 581 N N . SER A 1 72 ? 9.345 -23.871 52.797 1.00 85.56 72 SER A N 1
ATOM 582 C CA . SER A 1 72 ? 9.454 -25.337 52.843 1.00 85.56 72 SER A CA 1
ATOM 583 C C . SER A 1 72 ? 8.100 -26.056 52.818 1.00 85.56 72 SER A C 1
ATOM 585 O O . SER A 1 72 ? 8.010 -27.133 52.236 1.00 85.56 72 SER A O 1
ATOM 587 N N . GLU A 1 73 ? 7.043 -25.463 53.386 1.00 88.50 73 GLU A N 1
ATOM 588 C CA . GLU A 1 73 ? 5.683 -26.027 53.380 1.00 88.50 73 GLU A CA 1
ATOM 589 C C . GLU A 1 73 ? 5.035 -26.021 51.983 1.00 88.50 73 GLU A C 1
ATOM 591 O O . GLU A 1 73 ? 4.268 -26.932 51.668 1.00 88.50 73 GLU A O 1
ATOM 596 N N . THR A 1 74 ? 5.355 -25.043 51.124 1.00 77.94 74 THR A N 1
ATOM 597 C CA . THR A 1 74 ? 4.846 -24.992 49.738 1.00 77.94 74 THR A CA 1
ATOM 598 C C . THR A 1 74 ? 5.599 -25.903 48.767 1.00 77.94 74 THR A C 1
ATOM 600 O O . THR A 1 74 ? 5.072 -26.206 47.698 1.00 77.94 74 THR A O 1
ATOM 603 N N . LEU A 1 75 ? 6.799 -26.370 49.129 1.00 78.56 75 LEU A N 1
ATOM 604 C CA . LEU A 1 75 ? 7.622 -27.260 48.301 1.00 78.56 75 LEU A CA 1
ATOM 605 C C . LEU A 1 75 ? 7.315 -28.755 48.511 1.00 78.56 75 LEU A C 1
ATOM 607 O O . LEU A 1 75 ? 7.526 -29.546 47.593 1.00 78.56 75 LEU A O 1
ATOM 611 N N . VAL A 1 76 ? 6.793 -29.161 49.677 1.00 84.06 76 VAL A N 1
ATOM 612 C CA . VAL A 1 76 ? 6.364 -30.551 49.930 1.00 84.06 76 VAL A CA 1
ATOM 613 C C . VAL A 1 76 ? 4.872 -30.725 49.618 1.00 84.06 76 VAL A C 1
ATOM 615 O O . VAL A 1 76 ? 3.991 -30.332 50.386 1.00 84.06 76 VAL A O 1
ATOM 618 N N . LEU A 1 77 ? 4.566 -31.298 48.451 1.00 80.50 77 LEU A N 1
ATOM 619 C CA . LEU A 1 77 ? 3.205 -31.306 47.895 1.00 80.50 77 LEU A CA 1
ATOM 620 C C . LEU A 1 77 ? 2.432 -32.605 48.166 1.00 80.50 77 LEU A C 1
ATOM 622 O O . LEU A 1 77 ? 1.225 -32.557 48.400 1.00 80.50 77 LEU A O 1
ATOM 626 N N . ARG A 1 78 ? 3.099 -33.763 48.155 1.00 86.81 78 ARG A N 1
ATOM 627 C CA . ARG A 1 78 ? 2.481 -35.101 48.237 1.00 86.81 78 ARG A CA 1
ATOM 628 C C . ARG A 1 78 ? 2.947 -35.847 49.485 1.00 86.81 78 ARG A C 1
ATOM 630 O O . ARG A 1 78 ? 4.012 -35.569 50.024 1.00 86.81 78 ARG A O 1
ATOM 637 N N . SER A 1 79 ? 2.167 -36.830 49.938 1.00 86.12 79 SER A N 1
ATOM 638 C CA . SER A 1 79 ? 2.567 -37.681 51.069 1.00 86.12 79 SER A CA 1
ATOM 639 C C . SER A 1 79 ? 3.854 -38.447 50.734 1.00 86.12 79 SER A C 1
ATOM 641 O O . SER A 1 79 ? 3.883 -39.189 49.756 1.00 86.12 79 SER A O 1
ATOM 643 N N . GLY A 1 80 ? 4.899 -38.260 51.538 1.00 82.94 80 GLY A N 1
ATOM 644 C CA . GLY A 1 80 ? 6.239 -38.814 51.335 1.00 82.94 80 GLY A CA 1
ATOM 645 C C . GLY A 1 80 ? 7.254 -37.849 50.705 1.00 82.94 80 GLY A C 1
ATOM 646 O O . GLY A 1 80 ? 8.444 -38.170 50.719 1.00 82.94 80 GLY A O 1
ATOM 647 N N . ASP A 1 81 ? 6.829 -36.683 50.196 1.00 92.06 81 ASP A N 1
ATOM 648 C CA . ASP A 1 81 ? 7.739 -35.622 49.733 1.00 92.06 81 ASP A CA 1
ATOM 649 C C . ASP A 1 81 ? 8.485 -34.999 50.932 1.00 92.06 81 ASP A C 1
ATOM 651 O O . ASP A 1 81 ? 7.856 -34.640 51.934 1.00 92.06 81 ASP A O 1
ATOM 655 N N . PHE A 1 82 ? 9.811 -34.838 50.836 1.00 94.62 82 PHE A N 1
ATOM 656 C CA . PHE A 1 82 ? 10.641 -34.245 51.895 1.00 94.62 82 PHE A CA 1
ATOM 657 C C . PHE A 1 82 ? 11.814 -33.390 51.388 1.00 94.62 82 PHE A C 1
ATOM 659 O O . PHE A 1 82 ? 12.333 -33.604 50.295 1.00 94.62 82 PHE A O 1
ATOM 666 N N . LEU A 1 83 ? 12.278 -32.460 52.227 1.00 95.81 83 LEU A N 1
ATOM 667 C CA . LEU A 1 83 ? 13.507 -31.679 52.046 1.00 95.81 83 LEU A CA 1
ATOM 668 C C . LEU A 1 83 ? 14.172 -31.352 53.392 1.00 95.81 83 LEU A C 1
ATOM 670 O O . LEU A 1 83 ? 13.551 -31.475 54.449 1.00 95.81 83 LEU A O 1
ATOM 674 N N . VAL A 1 84 ? 15.422 -30.887 53.363 1.00 94.94 84 VAL A N 1
ATOM 675 C CA . VAL A 1 84 ? 16.137 -30.363 54.541 1.00 94.94 84 VAL A CA 1
ATOM 676 C C . VAL A 1 84 ? 16.555 -28.913 54.305 1.00 94.94 84 VAL A C 1
ATOM 678 O O . VAL A 1 84 ? 17.016 -28.552 53.222 1.00 94.94 84 VAL A O 1
ATOM 681 N N . ARG A 1 85 ? 16.409 -28.081 55.336 1.00 93.69 85 ARG A N 1
ATOM 682 C CA . ARG A 1 85 ? 16.778 -26.659 55.348 1.00 93.69 85 ARG A CA 1
ATOM 683 C C . ARG A 1 85 ? 17.457 -26.272 56.661 1.00 93.69 85 ARG A C 1
ATOM 685 O O . ARG A 1 85 ? 17.428 -27.040 57.623 1.00 93.69 85 ARG A O 1
ATOM 692 N N . ASP A 1 86 ? 18.015 -25.072 56.719 1.00 91.06 86 ASP A N 1
ATOM 693 C CA . ASP A 1 86 ? 18.598 -24.524 57.946 1.00 91.06 86 ASP A CA 1
ATOM 694 C C . ASP A 1 86 ? 17.529 -24.150 58.992 1.00 91.06 86 ASP A C 1
ATOM 696 O O . ASP A 1 86 ? 16.368 -23.840 58.679 1.00 91.06 86 ASP A O 1
ATOM 700 N N . SER A 1 87 ? 17.921 -24.184 60.268 1.00 86.44 87 SER A N 1
ATOM 701 C CA . SER A 1 87 ? 17.088 -23.737 61.385 1.00 86.44 87 SER A CA 1
ATOM 702 C C . SER A 1 87 ? 17.244 -22.233 61.629 1.00 86.44 87 SER A C 1
ATOM 704 O O . SER A 1 87 ? 18.144 -21.790 62.342 1.00 86.44 87 SER A O 1
ATOM 706 N N . LEU A 1 88 ? 16.309 -21.440 61.095 1.00 81.69 88 LEU A N 1
ATOM 707 C CA . LEU A 1 88 ? 16.274 -19.976 61.267 1.00 81.69 88 LEU A CA 1
ATOM 708 C C . LEU A 1 88 ? 16.222 -19.507 62.738 1.00 81.69 88 LEU A C 1
ATOM 710 O O . LEU A 1 88 ? 16.494 -18.345 63.024 1.00 81.69 88 LEU A O 1
ATOM 714 N N . SER A 1 89 ? 15.855 -20.388 63.675 1.00 77.69 89 SER A N 1
ATOM 715 C CA . SER A 1 89 ? 15.786 -20.100 65.113 1.00 77.69 89 SER A CA 1
ATOM 716 C C . SER A 1 89 ? 16.986 -20.615 65.915 1.00 77.69 89 SER A C 1
ATOM 718 O O . SER A 1 89 ? 17.059 -20.374 67.120 1.00 77.69 89 SER A O 1
ATOM 720 N N . THR A 1 90 ? 17.905 -21.379 65.315 1.00 78.94 90 THR A N 1
ATOM 721 C CA . THR A 1 90 ? 19.023 -22.015 66.035 1.00 78.94 90 THR A CA 1
ATOM 722 C C . THR A 1 90 ? 20.182 -22.271 65.071 1.00 78.94 90 THR A C 1
ATOM 724 O O . THR A 1 90 ? 20.199 -23.265 64.350 1.00 78.94 90 THR A O 1
ATOM 727 N N . VAL A 1 91 ? 21.156 -21.358 65.048 1.00 76.00 91 VAL A N 1
ATOM 728 C CA . VAL A 1 91 ? 22.274 -21.384 64.091 1.00 76.00 91 VAL A CA 1
ATOM 729 C C . VAL A 1 91 ? 23.085 -22.680 64.223 1.00 76.00 91 VAL A C 1
ATOM 731 O O . VAL A 1 91 ? 23.689 -22.940 65.262 1.00 76.00 91 VAL A O 1
ATOM 734 N N . GLY A 1 92 ? 23.125 -23.474 63.150 1.00 73.62 92 GLY A N 1
ATOM 735 C CA . GLY A 1 92 ? 23.851 -24.748 63.083 1.00 73.62 92 GLY A CA 1
ATOM 736 C C . GLY A 1 92 ? 23.013 -26.005 63.350 1.00 73.62 92 GLY A C 1
ATOM 737 O O . GLY A 1 92 ? 23.543 -27.103 63.174 1.00 73.62 92 GLY A O 1
ATOM 738 N N . ASP A 1 93 ? 21.737 -25.854 63.719 1.00 87.94 93 ASP A N 1
ATOM 739 C CA . ASP A 1 93 ? 20.722 -26.914 63.648 1.00 87.94 93 ASP A CA 1
ATOM 740 C C . ASP A 1 93 ? 20.054 -26.922 62.261 1.00 87.94 93 ASP A C 1
ATOM 742 O O . ASP A 1 93 ? 19.983 -25.896 61.577 1.00 87.94 93 ASP A O 1
ATOM 746 N N . TYR A 1 94 ? 19.486 -28.065 61.875 1.00 92.75 94 TYR A N 1
ATOM 747 C CA . TYR A 1 94 ? 18.726 -28.221 60.630 1.00 92.75 94 TYR A CA 1
ATOM 748 C C . TYR A 1 94 ? 17.257 -28.549 60.912 1.00 92.75 94 TYR A C 1
ATOM 750 O O . TYR A 1 94 ? 16.893 -29.012 61.994 1.00 92.75 94 TYR A O 1
ATOM 758 N N . VAL A 1 95 ? 16.395 -28.342 59.920 1.00 93.62 95 VAL A N 1
ATOM 759 C CA . VAL A 1 95 ? 14.994 -28.771 59.952 1.00 93.62 95 VAL A CA 1
ATOM 760 C C . VAL A 1 95 ? 14.710 -29.621 58.723 1.00 93.62 95 VAL A C 1
ATOM 762 O O . VAL A 1 95 ? 14.752 -29.131 57.592 1.00 93.62 95 VAL A O 1
ATOM 765 N N . LEU A 1 96 ? 14.378 -30.890 58.948 1.00 93.56 96 LEU A N 1
ATOM 766 C CA . LEU A 1 96 ? 13.761 -31.724 57.928 1.00 93.56 96 LEU A CA 1
ATOM 767 C C . LEU A 1 96 ? 12.277 -31.368 57.858 1.00 93.56 96 LEU A C 1
ATOM 769 O O . LEU A 1 96 ? 11.589 -31.324 58.876 1.00 93.56 96 LEU A O 1
ATOM 773 N N . THR A 1 97 ? 11.790 -31.103 56.652 1.00 93.56 97 THR A N 1
ATOM 774 C CA . THR A 1 97 ? 10.381 -30.827 56.366 1.00 93.56 97 THR A CA 1
ATOM 775 C C . THR A 1 97 ? 9.860 -31.915 55.442 1.00 93.56 97 THR A C 1
ATOM 777 O O . THR A 1 97 ? 10.445 -32.148 54.389 1.00 93.56 97 THR A O 1
ATOM 780 N N . CYS A 1 98 ? 8.779 -32.587 55.825 1.00 92.75 98 CYS A N 1
ATOM 781 C CA . CYS A 1 98 ? 8.136 -33.619 55.015 1.00 92.75 98 CYS A CA 1
ATOM 782 C C . CYS A 1 98 ? 6.615 -33.482 55.071 1.00 92.75 98 CYS A C 1
ATOM 784 O O . CYS A 1 98 ? 6.078 -32.931 56.032 1.00 92.75 98 CYS A O 1
ATOM 786 N N . ARG A 1 99 ? 5.909 -33.978 54.053 1.00 91.44 99 ARG A N 1
ATOM 787 C CA . ARG A 1 99 ? 4.444 -34.067 54.075 1.00 91.44 99 ARG A CA 1
ATOM 788 C C . ARG A 1 99 ? 4.008 -35.512 54.281 1.00 91.44 99 ARG A C 1
ATOM 790 O O . ARG A 1 99 ? 4.503 -36.404 53.598 1.00 91.44 99 ARG A O 1
ATOM 797 N N . TRP A 1 100 ? 3.054 -35.755 55.174 1.00 87.38 100 TRP A N 1
ATOM 798 C CA . TRP A 1 100 ? 2.485 -37.082 55.405 1.00 87.38 100 TRP A CA 1
ATOM 799 C C . TRP A 1 100 ? 0.990 -36.981 55.692 1.00 87.38 100 TRP A C 1
ATOM 801 O O . TRP A 1 100 ? 0.574 -36.126 56.463 1.00 87.38 100 TRP A O 1
ATOM 811 N N . GLN A 1 101 ? 0.176 -37.821 55.044 1.00 80.44 101 GLN A N 1
ATOM 812 C CA . GLN A 1 101 ? -1.286 -37.854 55.235 1.00 80.44 101 GLN A CA 1
ATOM 813 C C . GLN A 1 101 ? -1.945 -36.454 55.156 1.00 80.44 101 GLN A C 1
ATOM 815 O O . GLN A 1 101 ? -2.805 -36.094 55.947 1.00 80.44 101 GLN A O 1
ATOM 820 N N . GLN A 1 102 ? -1.526 -35.671 54.153 1.00 76.44 102 GLN A N 1
ATOM 821 C CA . GLN A 1 102 ? -1.887 -34.266 53.882 1.00 76.44 102 GLN A CA 1
ATOM 822 C C . GLN A 1 102 ? -1.320 -33.198 54.842 1.00 76.44 102 GLN A C 1
ATOM 824 O O . GLN A 1 102 ? -1.172 -32.054 54.395 1.00 76.44 102 GLN A O 1
ATOM 829 N N . GLU A 1 103 ? -0.908 -33.536 56.065 1.00 82.81 103 GLU A N 1
ATOM 830 C CA . GLU A 1 103 ? -0.235 -32.610 56.993 1.00 82.81 103 GLU A CA 1
ATOM 831 C C . GLU A 1 103 ? 1.252 -32.404 56.657 1.00 82.81 103 GLU A C 1
ATOM 833 O O . GLU A 1 103 ? 1.907 -33.286 56.097 1.00 82.81 103 GLU A O 1
ATOM 838 N N . VAL A 1 104 ? 1.805 -31.233 57.004 1.00 89.00 104 VAL A N 1
ATOM 839 C CA . VAL A 1 104 ? 3.243 -30.932 56.864 1.00 89.00 104 VAL A CA 1
ATOM 840 C C . VAL A 1 104 ? 3.914 -30.959 58.235 1.00 89.00 104 VAL A C 1
ATOM 842 O O . VAL A 1 104 ? 3.460 -30.326 59.185 1.00 89.00 104 VAL A O 1
ATOM 845 N N . ILE A 1 105 ? 5.007 -31.711 58.325 1.00 90.88 105 ILE A N 1
ATOM 846 C CA . ILE A 1 105 ? 5.684 -32.086 59.563 1.00 90.88 105 ILE A CA 1
ATOM 847 C C . ILE A 1 105 ? 7.130 -31.592 59.494 1.00 90.88 105 ILE A C 1
ATOM 849 O O . ILE A 1 105 ? 7.857 -31.868 58.534 1.00 90.88 105 ILE A O 1
ATOM 853 N N . HIS A 1 106 ? 7.553 -30.871 60.533 1.00 91.88 106 HIS A N 1
ATOM 854 C CA . HIS A 1 106 ? 8.903 -30.324 60.657 1.00 91.88 106 HIS A CA 1
ATOM 855 C C . HIS A 1 106 ? 9.634 -30.971 61.833 1.00 91.88 106 HIS A C 1
ATOM 857 O O . HIS A 1 106 ? 9.322 -30.702 62.994 1.00 91.88 106 HIS A O 1
ATOM 863 N N . CYS A 1 107 ? 10.641 -31.782 61.534 1.00 89.56 107 CYS A N 1
ATOM 864 C CA . CYS A 1 107 ? 11.485 -32.431 62.527 1.00 89.56 107 CYS A CA 1
ATOM 865 C C . CYS A 1 107 ? 12.807 -31.664 62.639 1.00 89.56 107 CYS A C 1
ATOM 867 O O . CYS A 1 107 ? 13.552 -31.544 61.662 1.00 89.56 107 CYS A O 1
ATOM 869 N N . ARG A 1 108 ? 13.109 -31.121 63.826 1.00 90.06 108 ARG A N 1
ATOM 870 C CA . ARG A 1 108 ? 14.398 -30.460 64.077 1.00 90.06 108 ARG A CA 1
ATOM 871 C C . ARG A 1 108 ? 15.485 -31.517 64.263 1.00 90.06 108 ARG A C 1
ATOM 873 O O . ARG A 1 108 ? 15.332 -32.424 65.075 1.00 90.06 108 ARG A O 1
ATOM 880 N N . ILE A 1 109 ? 16.581 -31.359 63.531 1.00 91.88 109 ILE A N 1
ATOM 881 C CA . ILE A 1 109 ? 17.793 -32.163 63.650 1.00 91.88 109 ILE A CA 1
ATOM 882 C C . ILE A 1 109 ? 18.805 -31.313 64.418 1.00 91.88 109 ILE A C 1
ATOM 884 O O . ILE A 1 109 ? 19.334 -30.340 63.873 1.00 91.88 109 ILE A O 1
ATOM 888 N N . SER A 1 110 ? 19.044 -31.657 65.685 1.00 88.94 110 SER A N 1
ATOM 889 C CA . SER A 1 110 ? 19.897 -30.861 66.574 1.00 88.94 110 SER A CA 1
ATOM 890 C C . SER A 1 110 ? 21.344 -31.341 66.602 1.00 88.94 110 SER A C 1
ATOM 892 O O . SER A 1 110 ? 21.617 -32.540 66.672 1.00 88.94 110 SER A O 1
ATOM 894 N N . LYS A 1 111 ? 22.282 -30.393 66.567 1.00 85.12 111 LYS A N 1
ATOM 895 C CA . LYS A 1 111 ? 23.725 -30.643 66.506 1.00 85.12 111 LYS A CA 1
ATOM 896 C C . LYS A 1 111 ? 24.335 -30.679 67.910 1.00 85.12 111 LYS A C 1
ATOM 898 O O . LYS A 1 111 ? 24.422 -29.660 68.590 1.00 85.12 111 LYS A O 1
ATOM 903 N N . VAL A 1 112 ? 24.794 -31.851 68.341 1.00 83.56 112 VAL A N 1
ATOM 904 C CA . VAL A 1 112 ? 25.282 -32.109 69.706 1.00 83.56 112 VAL A CA 1
ATOM 905 C C . VAL A 1 112 ? 26.761 -32.504 69.689 1.00 83.56 112 VAL A C 1
ATOM 907 O O . VAL A 1 112 ? 27.197 -33.281 68.841 1.00 83.56 112 VAL A O 1
ATOM 910 N N . LEU A 1 113 ? 27.549 -31.988 70.639 1.00 79.62 113 LEU A N 1
ATOM 911 C CA . LEU A 1 113 ? 28.898 -32.495 70.912 1.00 79.62 113 LEU A CA 1
ATOM 912 C C . LEU A 1 113 ? 28.837 -33.607 71.962 1.00 79.62 113 LEU A C 1
ATOM 914 O O . LEU A 1 113 ? 28.480 -33.360 73.112 1.00 79.62 113 LEU A O 1
ATOM 918 N N . VAL A 1 114 ? 29.270 -34.807 71.584 1.00 77.25 114 VAL A N 1
ATOM 919 C CA . VAL A 1 114 ? 29.458 -35.939 72.495 1.00 77.25 114 VAL A CA 1
ATOM 920 C C . VAL A 1 114 ? 30.927 -35.988 72.928 1.00 77.25 114 VAL A C 1
ATOM 922 O O . VAL A 1 114 ? 31.838 -35.889 72.103 1.00 77.25 114 VAL A O 1
ATOM 925 N N . LYS A 1 115 ? 31.167 -36.117 74.238 1.00 64.38 115 LYS A N 1
ATOM 926 C CA . LYS A 1 115 ? 32.506 -36.265 74.832 1.00 64.38 115 LYS A CA 1
ATOM 927 C C . LYS A 1 115 ? 32.750 -37.725 75.206 1.00 64.38 115 LYS A C 1
ATOM 929 O O . LYS A 1 115 ? 32.346 -38.164 76.277 1.00 64.38 115 LYS A O 1
ATOM 934 N N . SER A 1 116 ? 33.442 -38.456 74.338 1.00 53.25 116 SER A N 1
ATOM 935 C CA . SER A 1 116 ? 33.786 -39.870 74.537 1.00 53.25 116 SER A CA 1
ATOM 936 C C . SER A 1 116 ? 35.224 -40.116 74.068 1.00 53.25 116 SER A C 1
ATOM 938 O O . SER A 1 116 ? 35.459 -40.490 72.920 1.00 53.25 116 SER A O 1
ATOM 940 N N . GLY A 1 117 ? 36.199 -39.806 74.929 1.00 62.34 117 GLY A N 1
ATOM 941 C CA . GLY A 1 117 ? 37.639 -39.810 74.614 1.00 62.34 117 GLY A CA 1
ATOM 942 C C . GLY A 1 117 ? 38.084 -38.626 73.744 1.00 62.34 117 GLY A C 1
ATOM 943 O O . GLY A 1 117 ? 39.005 -37.901 74.105 1.00 62.34 117 GLY A O 1
ATOM 944 N N . GLN A 1 118 ? 37.373 -38.377 72.645 1.00 59.59 118 GLN A N 1
ATOM 945 C CA . GLN A 1 118 ? 37.480 -37.178 71.810 1.00 59.59 118 GLN A CA 1
ATOM 946 C C . GLN A 1 118 ? 36.116 -36.472 71.730 1.00 59.59 118 GLN A C 1
ATOM 948 O O . GLN A 1 118 ? 35.067 -37.084 71.949 1.00 59.59 118 GLN A O 1
ATOM 953 N N . THR A 1 119 ? 36.112 -35.170 71.431 1.00 68.50 119 THR A N 1
ATOM 954 C CA . THR A 1 119 ? 34.886 -34.406 71.144 1.00 68.50 119 THR A CA 1
ATOM 955 C C . THR A 1 119 ? 34.424 -34.671 69.716 1.00 68.50 119 THR A C 1
ATOM 957 O O . THR A 1 119 ? 35.005 -34.130 68.775 1.00 68.50 119 THR A O 1
ATOM 960 N N . LYS A 1 120 ? 33.368 -35.472 69.556 1.00 78.00 120 LYS A N 1
ATOM 961 C CA . LYS A 1 120 ? 32.743 -35.764 68.259 1.00 78.00 120 LYS A CA 1
ATOM 962 C C . LYS A 1 120 ? 31.425 -34.999 68.123 1.00 78.00 120 LYS A C 1
ATOM 964 O O . LYS A 1 120 ? 30.678 -34.870 69.090 1.00 78.00 120 LYS A O 1
ATOM 969 N N . ILE A 1 121 ? 31.135 -34.498 66.925 1.00 82.75 121 ILE A N 1
ATOM 970 C CA . ILE A 1 121 ? 29.827 -33.922 66.586 1.00 82.75 121 ILE A CA 1
ATOM 971 C C . ILE A 1 121 ? 28.902 -35.058 66.140 1.00 82.75 121 ILE A C 1
ATOM 973 O O . ILE A 1 121 ? 29.299 -35.872 65.308 1.00 82.75 121 ILE A O 1
ATOM 977 N N . GLN A 1 122 ? 27.676 -35.080 66.656 1.00 86.44 122 GLN A N 1
ATOM 978 C CA . GLN A 1 122 ? 26.585 -35.912 66.153 1.00 86.44 122 GLN A CA 1
ATOM 979 C C . GLN A 1 122 ? 25.329 -35.068 65.919 1.00 86.44 122 GLN A C 1
ATOM 981 O O . GLN A 1 122 ? 25.115 -34.037 66.557 1.00 86.44 122 GLN A O 1
ATOM 986 N N . TYR A 1 123 ? 24.495 -35.519 64.992 1.00 89.19 123 TYR A N 1
ATOM 987 C CA . TYR A 1 123 ? 23.206 -34.933 64.655 1.00 89.19 123 TYR A CA 1
ATOM 988 C C . TYR A 1 123 ? 22.116 -35.843 65.211 1.00 89.19 123 TYR A C 1
ATOM 990 O O . TYR A 1 123 ? 22.047 -37.014 64.839 1.00 89.19 123 TYR A O 1
ATOM 998 N N . MET A 1 124 ? 21.299 -35.325 66.126 1.00 85.06 124 MET A N 1
ATOM 999 C CA . MET A 1 124 ? 20.220 -36.079 66.762 1.00 85.06 124 MET A CA 1
ATOM 1000 C C . MET A 1 124 ? 18.872 -35.725 66.142 1.00 85.06 124 MET A C 1
ATOM 1002 O O . MET A 1 124 ? 18.569 -34.548 65.931 1.00 85.06 124 MET A O 1
ATOM 1006 N N . LEU A 1 125 ? 18.056 -36.747 65.910 1.00 84.94 125 LEU A N 1
ATOM 1007 C CA . LEU A 1 125 ? 16.665 -36.647 65.484 1.00 84.94 125 LEU A CA 1
ATOM 1008 C C . LEU A 1 125 ? 15.825 -37.486 66.449 1.00 84.94 125 LEU A C 1
ATOM 1010 O O . LEU A 1 125 ? 15.996 -38.699 66.530 1.00 84.94 125 LEU A O 1
ATOM 1014 N N . GLU A 1 126 ? 14.960 -36.811 67.208 1.00 81.19 126 GLU A N 1
ATOM 1015 C CA . GLU A 1 126 ? 14.260 -37.351 68.383 1.00 81.19 126 GLU A CA 1
ATOM 1016 C C . GLU A 1 126 ? 15.194 -38.093 69.361 1.00 81.19 126 GLU A C 1
ATOM 1018 O O . GLU A 1 126 ? 15.747 -37.466 70.266 1.00 81.19 126 GLU A O 1
ATOM 1023 N N . HIS A 1 127 ? 15.383 -39.403 69.173 1.00 78.00 127 HIS A N 1
ATOM 1024 C CA . HIS A 1 127 ? 16.166 -40.283 70.045 1.00 78.00 127 HIS A CA 1
ATOM 1025 C C . HIS A 1 127 ? 17.313 -41.034 69.336 1.00 78.00 127 HIS A C 1
ATOM 1027 O O . HIS A 1 127 ? 18.100 -41.689 70.016 1.00 78.00 127 HIS A O 1
ATOM 1033 N N . GLU A 1 128 ? 17.445 -40.942 68.007 1.00 83.75 128 GLU A N 1
ATOM 1034 C CA . GLU A 1 128 ? 18.543 -41.569 67.250 1.00 83.75 128 GLU A CA 1
ATOM 1035 C C . GLU A 1 128 ? 19.636 -40.526 66.922 1.00 83.75 128 GLU A C 1
ATOM 1037 O O . GLU A 1 128 ? 19.330 -39.380 66.572 1.00 83.75 128 GLU A O 1
ATOM 1042 N N . SER A 1 129 ? 20.920 -40.900 67.050 1.00 86.81 129 SER A N 1
ATOM 1043 C CA . SER A 1 129 ? 22.064 -40.029 66.734 1.00 86.81 129 SER A CA 1
ATOM 1044 C C . SER A 1 129 ? 22.876 -40.537 65.540 1.00 86.81 129 SER A C 1
ATOM 1046 O O . SER A 1 129 ? 23.143 -41.729 65.389 1.00 86.81 129 SER A O 1
ATOM 1048 N N . PHE A 1 130 ? 23.286 -39.605 64.679 1.00 88.56 130 PHE A N 1
ATOM 1049 C CA . PHE A 1 130 ? 23.955 -39.886 63.411 1.00 88.56 130 PHE A CA 1
ATOM 1050 C C . PHE A 1 130 ? 25.205 -39.021 63.243 1.00 88.56 130 PHE A C 1
ATOM 1052 O O . PHE A 1 130 ? 25.228 -37.849 63.617 1.00 88.56 130 PHE A O 1
ATOM 1059 N N . ASP A 1 131 ? 26.241 -39.563 62.607 1.00 86.19 131 ASP A N 1
ATOM 1060 C CA . ASP A 1 131 ? 27.492 -38.828 62.370 1.00 86.19 131 ASP A CA 1
ATOM 1061 C C . ASP A 1 131 ? 27.365 -37.723 61.298 1.00 86.19 131 ASP A C 1
ATOM 1063 O O . ASP A 1 131 ? 28.186 -36.808 61.247 1.00 86.19 131 ASP A O 1
ATOM 1067 N N . SER A 1 132 ? 26.336 -37.770 60.442 1.00 88.69 132 SER A N 1
ATOM 1068 C CA . SER A 1 132 ? 26.024 -36.701 59.484 1.00 88.69 132 SER A CA 1
ATOM 1069 C C . SER A 1 132 ? 24.546 -36.695 59.080 1.00 88.69 132 SER A C 1
ATOM 1071 O O . SER A 1 132 ? 23.879 -37.732 59.096 1.00 88.69 132 SER A O 1
ATOM 1073 N N . VAL A 1 133 ? 24.040 -35.530 58.660 1.00 89.50 133 VAL A N 1
ATOM 1074 C CA . VAL A 1 133 ? 22.661 -35.381 58.157 1.00 89.50 133 VAL A CA 1
ATOM 1075 C C . VAL A 1 133 ? 22.403 -36.214 56.885 1.00 89.50 133 VAL A C 1
ATOM 1077 O O . VAL A 1 133 ? 21.370 -36.878 56.836 1.00 89.50 133 VAL A O 1
ATOM 1080 N N . PRO A 1 134 ? 23.321 -36.318 55.898 1.00 91.38 134 PRO A N 1
ATOM 1081 C CA . PRO A 1 134 ? 23.155 -37.268 54.794 1.00 91.38 134 PRO A CA 1
ATOM 1082 C C . PRO A 1 134 ? 23.085 -38.742 55.231 1.00 91.38 134 PRO A C 1
ATOM 1084 O O . PRO A 1 134 ? 22.420 -39.538 54.571 1.00 91.38 134 PRO A O 1
ATOM 1087 N N . THR A 1 135 ? 23.737 -39.131 56.334 1.00 89.06 135 THR A N 1
ATOM 1088 C CA . THR A 1 135 ? 23.627 -40.495 56.884 1.00 89.06 135 THR A CA 1
ATOM 1089 C C . THR A 1 135 ? 22.276 -40.729 57.563 1.00 89.06 135 THR A C 1
ATOM 1091 O O . THR A 1 135 ? 21.676 -41.775 57.331 1.00 89.06 135 THR A O 1
ATOM 1094 N N . LEU A 1 136 ? 21.760 -39.745 58.306 1.00 91.38 136 LEU A N 1
ATOM 1095 C CA . LEU A 1 136 ? 20.397 -39.736 58.856 1.00 91.38 136 LEU A CA 1
ATOM 1096 C C . LEU A 1 136 ? 19.347 -39.890 57.745 1.00 91.38 136 LEU A C 1
ATOM 1098 O O . LEU A 1 136 ? 18.531 -40.809 57.785 1.00 91.38 136 LEU A O 1
ATOM 1102 N N . VAL A 1 137 ? 19.401 -39.041 56.710 1.00 89.81 137 VAL A N 1
ATOM 1103 C CA . VAL A 1 137 ? 18.449 -39.085 55.584 1.00 89.81 137 VAL A CA 1
ATOM 1104 C C . VAL A 1 137 ? 18.511 -40.441 54.876 1.00 89.81 137 VAL A C 1
ATOM 1106 O O . VAL A 1 137 ? 17.470 -41.044 54.620 1.00 89.81 137 VAL A O 1
ATOM 1109 N N . ARG A 1 138 ? 19.719 -40.972 54.631 1.00 87.38 138 ARG A N 1
ATOM 1110 C CA . ARG A 1 138 ? 19.907 -42.305 54.037 1.00 87.38 138 ARG A CA 1
ATOM 1111 C C . ARG A 1 138 ? 19.371 -43.431 54.928 1.00 87.38 138 ARG A C 1
ATOM 1113 O O . ARG A 1 138 ? 18.865 -44.408 54.388 1.00 87.38 138 ARG A O 1
ATOM 1120 N N . HIS A 1 139 ? 19.451 -43.311 56.255 1.00 87.62 139 HIS A N 1
ATOM 1121 C CA . HIS A 1 139 ? 18.901 -44.313 57.168 1.00 87.62 139 HIS A CA 1
ATOM 1122 C C . HIS A 1 139 ? 17.373 -44.373 57.079 1.00 87.62 139 HIS A C 1
ATOM 1124 O O . HIS A 1 139 ? 16.828 -45.430 56.769 1.00 87.62 139 HIS A O 1
ATOM 1130 N N . HIS A 1 140 ? 16.672 -43.254 57.279 1.00 86.12 140 HIS A N 1
ATOM 1131 C CA . HIS A 1 140 ? 15.204 -43.257 57.280 1.00 86.12 140 HIS A CA 1
ATOM 1132 C C . HIS A 1 140 ? 14.613 -43.533 55.889 1.00 86.12 140 HIS A C 1
ATOM 1134 O O . HIS A 1 140 ? 13.735 -44.384 55.766 1.00 86.12 140 HIS A O 1
ATOM 1140 N N . ALA A 1 141 ? 15.137 -42.902 54.830 1.00 86.25 141 ALA A N 1
ATOM 1141 C CA . ALA A 1 141 ? 14.661 -43.146 53.464 1.00 86.25 141 ALA A CA 1
ATOM 1142 C C . ALA A 1 141 ? 15.032 -44.547 52.937 1.00 86.25 141 ALA A C 1
ATOM 1144 O O . ALA A 1 141 ? 14.284 -45.129 52.159 1.00 86.25 141 ALA A O 1
ATOM 1145 N N . GLY A 1 142 ? 16.169 -45.111 53.366 1.00 80.50 142 GLY A N 1
ATOM 1146 C CA . GLY A 1 142 ? 16.623 -46.440 52.942 1.00 80.50 142 GLY A CA 1
ATOM 1147 C C . GLY A 1 142 ? 16.017 -47.611 53.724 1.00 80.50 142 GLY A C 1
ATOM 1148 O O . GLY A 1 142 ? 15.972 -48.720 53.203 1.00 80.50 142 GLY A O 1
ATOM 1149 N N . THR A 1 143 ? 15.552 -47.390 54.959 1.00 82.31 143 THR A N 1
ATOM 1150 C CA . THR A 1 143 ? 14.931 -48.437 55.802 1.00 82.31 143 THR A CA 1
ATOM 1151 C C . THR A 1 143 ? 13.409 -48.333 55.903 1.00 82.31 143 THR A C 1
ATOM 1153 O O . THR A 1 143 ? 12.780 -49.232 56.458 1.00 82.31 143 THR A O 1
ATOM 1156 N N . GLY A 1 144 ? 12.806 -47.236 55.430 1.00 76.56 144 GLY A N 1
ATOM 1157 C CA . GLY A 1 144 ? 11.376 -46.953 55.597 1.00 76.56 144 GLY A CA 1
ATOM 1158 C C . GLY A 1 144 ? 10.957 -46.630 57.040 1.00 76.56 144 GLY A C 1
ATOM 1159 O O . GLY A 1 144 ? 9.765 -46.486 57.312 1.00 76.56 144 GLY A O 1
ATOM 1160 N N . ARG A 1 145 ? 11.906 -46.510 57.983 1.00 82.69 145 ARG A N 1
ATOM 1161 C CA . ARG A 1 145 ? 11.615 -46.157 59.381 1.00 82.69 145 ARG A CA 1
ATOM 1162 C C . ARG A 1 145 ? 11.027 -44.742 59.472 1.00 82.69 145 ARG A C 1
ATOM 1164 O O . ARG A 1 145 ? 11.642 -43.812 58.941 1.00 82.69 145 ARG A O 1
ATOM 1171 N N . PRO A 1 146 ? 9.899 -44.544 60.181 1.00 83.81 146 PRO A N 1
ATOM 1172 C CA . PRO A 1 146 ? 9.298 -43.226 60.314 1.00 83.81 146 PRO A CA 1
ATOM 1173 C C . PRO A 1 146 ? 10.229 -42.263 61.063 1.00 83.81 146 PRO A C 1
ATOM 1175 O O . PRO A 1 146 ? 10.865 -42.628 62.047 1.00 83.81 146 PRO A O 1
ATOM 1178 N N . VAL A 1 147 ? 10.280 -41.023 60.583 1.00 84.25 147 VAL A N 1
ATOM 1179 C CA . VAL A 1 147 ? 11.098 -39.915 61.107 1.00 84.25 147 VAL A CA 1
ATOM 1180 C C . VAL A 1 147 ? 10.470 -39.261 62.338 1.00 84.25 147 VAL A C 1
ATOM 1182 O O . VAL A 1 147 ? 11.178 -38.700 63.166 1.00 84.25 147 VAL A O 1
ATOM 1185 N N . CYS A 1 148 ? 9.147 -39.372 62.474 1.00 80.38 148 CYS A N 1
ATOM 1186 C CA . CYS A 1 148 ? 8.424 -39.079 63.705 1.00 80.38 148 CYS A CA 1
ATOM 1187 C C . CYS A 1 148 ? 7.492 -40.265 64.019 1.00 80.38 148 CYS A C 1
ATOM 1189 O O . CYS A 1 148 ? 6.511 -40.476 63.295 1.00 80.38 148 CYS A O 1
ATOM 1191 N N . PRO A 1 149 ? 7.748 -41.054 65.079 1.00 73.62 149 PRO A N 1
ATOM 1192 C CA . PRO A 1 149 ? 6.925 -42.210 65.438 1.00 73.62 149 PRO A CA 1
ATOM 1193 C C . PRO A 1 149 ? 5.474 -41.854 65.789 1.00 73.62 149 PRO A C 1
ATOM 1195 O O . PRO A 1 149 ? 4.596 -42.701 65.668 1.00 73.62 149 PRO A O 1
ATOM 1198 N N . ARG A 1 150 ? 5.203 -40.604 66.200 1.00 75.06 150 ARG A N 1
ATOM 1199 C CA . ARG A 1 150 ? 3.853 -40.137 66.573 1.00 75.06 150 ARG A CA 1
ATOM 1200 C C . ARG A 1 150 ? 2.910 -39.958 65.382 1.00 75.06 150 ARG A C 1
ATOM 1202 O O . ARG A 1 150 ? 1.707 -40.105 65.549 1.00 75.06 150 ARG A O 1
ATOM 1209 N N . THR A 1 151 ? 3.448 -39.621 64.211 1.00 77.19 151 THR A N 1
ATOM 1210 C CA . THR A 1 151 ? 2.684 -39.387 62.970 1.00 77.19 151 THR A CA 1
ATOM 1211 C C . THR A 1 151 ? 2.922 -40.469 61.916 1.00 77.19 151 THR A C 1
ATOM 1213 O O . THR A 1 151 ? 2.259 -40.486 60.881 1.00 77.19 151 THR A O 1
ATOM 1216 N N . GLY A 1 152 ? 3.886 -41.368 62.147 1.00 81.50 152 GLY A N 1
ATOM 1217 C CA . GLY A 1 152 ? 4.266 -42.417 61.202 1.00 81.50 152 GLY A CA 1
ATOM 1218 C C . GLY A 1 152 ? 4.909 -41.893 59.912 1.00 81.50 152 GLY A C 1
ATOM 1219 O O . GLY A 1 152 ? 4.945 -42.625 58.928 1.00 81.50 152 GLY A O 1
ATOM 1220 N N . ALA A 1 153 ? 5.390 -40.646 59.894 1.00 84.25 153 ALA A N 1
ATOM 1221 C CA . ALA A 1 153 ? 5.851 -39.976 58.679 1.00 84.25 153 ALA A CA 1
ATOM 1222 C C . ALA A 1 153 ? 7.140 -40.585 58.108 1.00 84.25 153 ALA A C 1
ATOM 1224 O O . ALA A 1 153 ? 8.160 -40.633 58.795 1.00 84.25 153 ALA A O 1
ATOM 1225 N N . GLN A 1 154 ? 7.107 -41.017 56.844 1.00 86.19 154 GLN A N 1
ATOM 1226 C CA . GLN A 1 154 ? 8.230 -41.662 56.150 1.00 86.19 154 GLN A CA 1
ATOM 1227 C C . GLN A 1 154 ? 8.803 -40.770 55.040 1.00 86.19 154 GLN A C 1
ATOM 1229 O O . GLN A 1 154 ? 8.083 -39.999 54.404 1.00 86.19 154 GLN A O 1
ATOM 1234 N N . LEU A 1 155 ? 10.106 -40.909 54.780 1.00 89.50 155 LEU A N 1
ATOM 1235 C CA . LEU A 1 155 ? 10.798 -40.219 53.689 1.00 89.50 155 LEU A CA 1
ATOM 1236 C C . LEU A 1 155 ? 10.763 -41.094 52.434 1.00 89.50 155 LEU A C 1
ATOM 1238 O O . LEU A 1 155 ? 11.460 -42.104 52.386 1.00 89.50 155 LEU A O 1
ATOM 1242 N N . LEU A 1 156 ? 9.969 -40.719 51.427 1.00 83.62 156 LEU A N 1
ATOM 1243 C CA . LEU A 1 156 ? 9.827 -41.509 50.193 1.00 83.62 156 LEU A CA 1
ATOM 1244 C C . LEU A 1 156 ? 10.379 -40.786 48.957 1.00 83.62 156 LEU A C 1
ATOM 1246 O O . LEU A 1 156 ? 10.949 -41.421 48.076 1.00 83.62 156 LEU A O 1
ATOM 1250 N N . CYS A 1 157 ? 10.209 -39.465 48.870 1.00 86.12 157 CYS A N 1
ATOM 1251 C CA . CYS A 1 157 ? 10.533 -38.668 47.686 1.00 86.12 157 CYS A CA 1
ATOM 1252 C C . CYS A 1 157 ? 11.339 -37.409 48.063 1.00 86.12 157 CYS A C 1
ATOM 1254 O O . CYS A 1 157 ? 10.776 -36.482 48.645 1.00 86.12 157 CYS A O 1
ATOM 1256 N N . PRO A 1 158 ? 12.643 -37.330 47.733 1.00 90.50 158 PRO A N 1
ATOM 1257 C CA . PRO A 1 158 ? 13.419 -36.109 47.932 1.00 90.50 158 PRO A CA 1
ATOM 1258 C C . PRO A 1 158 ? 12.962 -35.006 46.966 1.00 90.50 158 PRO A C 1
ATOM 1260 O O . PRO A 1 158 ? 13.063 -35.148 45.746 1.00 90.50 158 PRO A O 1
ATOM 1263 N N . VAL A 1 159 ? 12.505 -33.877 47.507 1.00 91.06 159 VAL A N 1
ATOM 1264 C CA . VAL A 1 159 ? 12.216 -32.657 46.743 1.00 91.06 159 VAL A CA 1
ATOM 1265 C C . VAL A 1 159 ? 13.538 -31.949 46.469 1.00 91.06 159 VAL A C 1
ATOM 1267 O O . VAL A 1 159 ? 14.067 -31.235 47.320 1.00 91.06 159 VAL A O 1
ATOM 1270 N N . ASN A 1 160 ? 14.101 -32.170 45.283 1.00 89.75 160 ASN A N 1
ATOM 1271 C CA . ASN A 1 160 ? 15.363 -31.549 44.885 1.00 89.75 160 ASN A CA 1
ATOM 1272 C C . ASN A 1 160 ? 15.175 -30.069 44.512 1.00 89.75 160 ASN A C 1
ATOM 1274 O O . ASN A 1 160 ? 14.221 -29.717 43.816 1.00 89.75 160 ASN A O 1
ATOM 1278 N N . ARG A 1 161 ? 16.102 -29.200 44.936 1.00 87.81 161 ARG A N 1
ATOM 1279 C CA . ARG A 1 161 ? 16.138 -27.793 44.515 1.00 87.81 161 ARG A CA 1
ATOM 1280 C C . ARG A 1 161 ? 16.456 -27.674 43.020 1.00 87.81 161 ARG A C 1
ATOM 1282 O O . ARG A 1 161 ? 17.284 -28.411 42.491 1.00 87.81 161 ARG A O 1
ATOM 1289 N N . THR A 1 162 ? 15.824 -26.709 42.359 1.00 81.12 162 THR A N 1
ATOM 1290 C CA . THR A 1 162 ? 16.014 -26.387 40.930 1.00 81.12 162 THR A CA 1
ATOM 1291 C C . THR A 1 162 ? 16.836 -25.114 40.703 1.00 81.12 162 THR A C 1
ATOM 1293 O O . THR A 1 162 ? 17.009 -24.687 39.564 1.00 81.12 162 THR A O 1
ATOM 1296 N N . LEU A 1 163 ? 17.358 -24.513 41.778 1.00 83.12 163 LEU A N 1
ATOM 1297 C CA . LEU A 1 163 ? 18.144 -23.277 41.784 1.00 83.12 163 LEU A CA 1
ATOM 1298 C C . LEU A 1 163 ? 19.330 -23.397 42.765 1.00 83.12 163 LEU A C 1
ATOM 1300 O O . LEU A 1 163 ? 19.218 -24.156 43.731 1.00 83.12 163 LEU A O 1
ATOM 1304 N N . PRO A 1 164 ? 20.437 -22.653 42.565 1.00 87.50 164 PRO A N 1
ATOM 1305 C CA . PRO A 1 164 ? 21.592 -22.671 43.468 1.00 87.50 164 PRO A CA 1
ATOM 1306 C C . PRO A 1 164 ? 21.255 -22.193 44.887 1.00 87.50 164 PRO A C 1
ATOM 1308 O O . PRO A 1 164 ? 20.435 -21.289 45.067 1.00 87.50 164 PRO A O 1
ATOM 1311 N N . LEU A 1 165 ? 21.949 -22.715 45.899 1.00 86.75 165 LEU A N 1
ATOM 1312 C CA . LEU A 1 165 ? 21.800 -22.297 47.298 1.00 86.75 165 LEU A CA 1
ATOM 1313 C C . LEU A 1 165 ? 22.116 -20.815 47.484 1.00 86.75 165 LEU A C 1
ATOM 1315 O O . LEU A 1 165 ? 21.364 -20.131 48.171 1.00 86.75 165 LEU A O 1
ATOM 1319 N N . ARG A 1 166 ? 23.150 -20.291 46.812 1.00 84.44 166 ARG A N 1
ATOM 1320 C CA . ARG A 1 166 ? 23.469 -18.850 46.839 1.00 84.44 166 ARG A CA 1
ATOM 1321 C C . ARG A 1 166 ? 22.299 -17.991 46.342 1.00 84.44 166 ARG A C 1
ATOM 1323 O O . ARG A 1 166 ? 22.076 -16.895 46.852 1.00 84.44 166 ARG A O 1
ATOM 1330 N N . TYR A 1 167 ? 21.547 -18.474 45.349 1.00 78.19 167 TYR A N 1
ATOM 1331 C CA . TYR A 1 167 ? 20.368 -17.777 44.834 1.00 78.19 167 TYR A CA 1
ATOM 1332 C C . TYR A 1 167 ? 19.205 -17.838 45.833 1.00 78.19 167 TYR A C 1
ATOM 1334 O O . TYR A 1 167 ? 18.571 -16.816 46.091 1.00 78.19 167 TYR A O 1
ATOM 1342 N N . LEU A 1 168 ? 18.952 -19.007 46.433 1.00 77.88 168 LEU A N 1
ATOM 1343 C CA . LEU A 1 168 ? 17.920 -19.181 47.462 1.00 77.88 168 LEU A CA 1
ATOM 1344 C C . LEU A 1 168 ? 18.215 -18.314 48.699 1.00 77.88 168 LEU A C 1
ATOM 1346 O O . LEU A 1 168 ? 17.360 -17.541 49.125 1.00 77.88 168 LEU A O 1
ATOM 1350 N N . GLU A 1 169 ? 19.442 -18.364 49.219 1.00 77.12 169 GLU A N 1
ATOM 1351 C CA . GLU A 1 169 ? 19.895 -17.557 50.355 1.00 77.12 169 GLU A CA 1
ATOM 1352 C C . GLU A 1 169 ? 19.741 -16.055 50.073 1.00 77.12 169 GLU A C 1
ATOM 1354 O O . GLU A 1 169 ? 19.084 -15.357 50.843 1.00 77.12 169 GLU A O 1
ATOM 1359 N N . ALA A 1 170 ? 20.238 -15.558 48.934 1.00 69.12 170 ALA A N 1
ATOM 1360 C CA . ALA A 1 170 ? 20.089 -14.149 48.556 1.00 69.12 170 ALA A CA 1
ATOM 1361 C C . ALA A 1 170 ? 18.619 -13.719 48.374 1.00 69.12 170 ALA A C 1
ATOM 1363 O O . ALA A 1 170 ? 18.272 -12.576 48.675 1.00 69.12 170 ALA A O 1
ATOM 1364 N N . THR A 1 171 ? 17.750 -14.627 47.916 1.00 66.56 171 THR A N 1
ATOM 1365 C CA . THR A 1 171 ? 16.311 -14.370 47.737 1.00 66.56 171 THR A CA 1
ATOM 1366 C C . THR A 1 171 ? 15.589 -14.196 49.076 1.00 66.56 171 THR A C 1
ATOM 1368 O O . THR A 1 171 ? 14.707 -13.344 49.185 1.00 66.56 171 THR A O 1
ATOM 1371 N N . PHE A 1 172 ? 15.961 -14.961 50.109 1.00 70.62 172 PHE A N 1
ATOM 1372 C CA . PHE A 1 172 ? 15.263 -14.947 51.401 1.00 70.62 172 PHE A CA 1
ATOM 1373 C C . PHE A 1 172 ? 15.952 -14.116 52.498 1.00 70.62 172 PHE A C 1
ATOM 1375 O O . PHE A 1 172 ? 15.270 -13.637 53.404 1.00 70.62 172 PHE A O 1
ATOM 1382 N N . ALA A 1 173 ? 17.262 -13.860 52.410 1.00 51.19 173 ALA A N 1
ATOM 1383 C CA . ALA A 1 173 ? 18.003 -13.063 53.396 1.00 51.19 173 ALA A CA 1
ATOM 1384 C C . ALA A 1 173 ? 17.505 -11.607 53.513 1.00 51.19 173 ALA A C 1
ATOM 1386 O O . ALA A 1 173 ? 17.560 -11.015 54.590 1.00 51.19 173 ALA A O 1
ATOM 1387 N N . LEU A 1 174 ? 16.963 -11.034 52.432 1.00 45.84 174 LEU A N 1
ATOM 1388 C CA . LEU A 1 174 ? 16.457 -9.654 52.402 1.00 45.84 174 LEU A CA 1
ATOM 1389 C C . LEU A 1 174 ? 15.112 -9.450 53.133 1.00 45.84 174 LEU A C 1
ATOM 1391 O O . LEU A 1 174 ? 14.674 -8.311 53.280 1.00 45.84 174 LEU A O 1
ATOM 1395 N N . ALA A 1 175 ? 14.453 -10.515 53.604 1.00 40.91 175 ALA A N 1
ATOM 1396 C CA . ALA A 1 175 ? 13.141 -10.433 54.256 1.00 40.91 175 ALA A CA 1
ATOM 1397 C C . ALA A 1 175 ? 13.194 -10.195 55.785 1.00 40.91 175 ALA A C 1
ATOM 1399 O O . ALA A 1 175 ? 12.167 -9.914 56.406 1.00 40.91 175 ALA A O 1
ATOM 1400 N N . GLY A 1 176 ? 14.367 -10.327 56.415 1.00 40.06 176 GLY A N 1
ATOM 1401 C CA . GLY A 1 176 ? 14.515 -10.403 57.875 1.00 40.06 176 GLY A CA 1
ATOM 1402 C C . GLY A 1 176 ? 14.893 -9.095 58.580 1.00 40.06 176 GLY A C 1
ATOM 1403 O O . GLY A 1 176 ? 15.992 -9.002 59.117 1.00 40.06 176 GLY A O 1
ATOM 1404 N N . GLY A 1 177 ? 14.000 -8.098 58.646 1.00 30.97 177 GLY A N 1
ATOM 1405 C CA . GLY A 1 177 ? 14.279 -6.859 59.395 1.00 30.97 177 GLY A CA 1
ATOM 1406 C C . GLY A 1 177 ? 13.048 -6.056 59.832 1.00 30.97 177 GLY A C 1
ATOM 1407 O O . GLY A 1 177 ? 12.236 -5.648 59.006 1.00 30.97 177 GLY A O 1
ATOM 1408 N N . ARG A 1 178 ? 12.935 -5.768 61.138 1.00 30.69 178 ARG A N 1
ATOM 1409 C CA . ARG A 1 178 ? 12.007 -4.770 61.712 1.00 30.69 178 ARG A CA 1
ATOM 1410 C C . ARG A 1 178 ? 12.802 -3.635 62.384 1.00 30.69 178 ARG A C 1
ATOM 1412 O O . ARG A 1 178 ? 13.879 -3.904 62.910 1.00 30.69 178 ARG A O 1
ATOM 1419 N N . PRO A 1 179 ? 12.305 -2.383 62.375 1.00 37.28 179 PRO A N 1
ATOM 1420 C CA . PRO A 1 179 ? 13.057 -1.225 62.860 1.00 37.28 179 PRO A CA 1
ATOM 1421 C C . PRO A 1 179 ? 13.058 -1.116 64.393 1.00 37.28 179 PRO A C 1
ATOM 1423 O O . PRO A 1 179 ? 12.040 -1.377 65.035 1.00 37.28 179 PRO A O 1
ATOM 1426 N N . GLY A 1 180 ? 14.168 -0.652 64.975 1.00 27.45 180 GLY A N 1
ATOM 1427 C CA . GLY A 1 180 ? 14.279 -0.407 66.415 1.00 27.45 180 GLY A CA 1
ATOM 1428 C C . GLY A 1 180 ? 15.397 0.571 66.787 1.00 27.45 180 GLY A C 1
ATOM 1429 O O . GLY A 1 180 ? 16.557 0.291 66.524 1.00 27.45 180 GLY A O 1
ATOM 1430 N N . SER A 1 181 ? 15.007 1.671 67.446 1.00 27.81 181 SER A N 1
ATOM 1431 C CA . SER A 1 181 ? 15.817 2.702 68.128 1.00 27.81 181 SER A CA 1
ATOM 1432 C C . SER A 1 181 ? 16.931 3.432 67.355 1.00 27.81 181 SER A C 1
ATOM 1434 O O . SER A 1 181 ? 17.780 2.850 66.693 1.00 27.81 181 SER A O 1
ATOM 1436 N N . ALA A 1 182 ? 16.997 4.750 67.552 1.00 29.89 182 ALA A N 1
ATOM 1437 C CA . ALA A 1 182 ? 18.163 5.560 67.199 1.00 29.89 182 ALA A CA 1
ATOM 1438 C C . ALA A 1 182 ? 19.239 5.499 68.302 1.00 29.89 182 ALA A C 1
ATOM 1440 O O . ALA A 1 182 ? 18.895 5.275 69.466 1.00 29.89 182 ALA A O 1
ATOM 1441 N N . HIS A 1 183 ? 20.504 5.765 67.953 1.00 26.72 183 HIS A N 1
ATOM 1442 C CA . HIS A 1 183 ? 21.242 6.979 68.358 1.00 26.72 183 HIS A CA 1
ATOM 1443 C C . HIS A 1 183 ? 22.579 7.095 67.588 1.00 26.72 183 HIS A C 1
ATOM 1445 O O . HIS A 1 183 ? 23.126 6.108 67.103 1.00 26.72 183 HIS A O 1
ATOM 1451 N N . SER A 1 184 ? 23.070 8.325 67.445 1.00 23.05 184 SER A N 1
ATOM 1452 C CA . SER A 1 184 ? 24.270 8.725 66.680 1.00 23.05 184 SER A CA 1
ATOM 1453 C C . SER A 1 184 ? 25.464 9.004 67.626 1.00 23.05 184 SER A C 1
ATOM 1455 O O . SER A 1 184 ? 25.235 9.046 68.834 1.00 23.05 184 SER A O 1
ATOM 1457 N N . PRO A 1 185 ? 26.678 9.398 67.163 1.00 43.72 185 PRO A N 1
ATOM 1458 C CA . PRO A 1 185 ? 27.394 9.144 65.896 1.00 43.72 185 PRO A CA 1
ATOM 1459 C C . PRO A 1 185 ? 28.886 8.718 66.120 1.00 43.72 185 PRO A C 1
ATOM 1461 O O . PRO A 1 185 ? 29.323 8.495 67.244 1.00 43.72 185 PRO A O 1
ATOM 1464 N N . SER A 1 186 ? 29.689 8.769 65.041 1.00 21.84 186 SER A N 1
ATOM 1465 C CA . SER A 1 186 ? 31.089 9.278 64.980 1.00 21.84 186 SER A CA 1
ATOM 1466 C C . SER A 1 186 ? 32.242 8.307 64.610 1.00 21.84 186 SER A C 1
ATOM 1468 O O . SER A 1 186 ? 32.417 7.239 65.178 1.00 21.84 186 SER A O 1
ATOM 1470 N N . THR A 1 187 ? 32.986 8.734 63.573 1.00 23.78 187 THR A N 1
ATOM 1471 C CA . THR A 1 187 ? 34.455 8.707 63.316 1.00 23.78 187 THR A CA 1
ATOM 1472 C C . THR A 1 187 ? 35.394 7.775 64.123 1.00 23.78 187 THR A C 1
ATOM 1474 O O . THR A 1 187 ? 35.280 7.709 65.335 1.00 23.78 187 THR A O 1
ATOM 1477 N N . GLN A 1 188 ? 36.461 7.173 63.556 1.00 24.75 188 GLN A N 1
ATOM 1478 C CA . GLN A 1 188 ? 37.067 7.323 62.211 1.00 24.75 188 GLN A CA 1
ATOM 1479 C C . GLN A 1 188 ? 37.925 6.099 61.763 1.00 24.75 188 GLN A C 1
ATOM 1481 O O . GLN A 1 188 ? 37.926 5.053 62.401 1.00 24.75 188 GLN A O 1
ATOM 1486 N N . ARG A 1 189 ? 38.612 6.235 60.613 1.00 26.30 189 ARG A N 1
ATOM 1487 C CA . ARG A 1 189 ? 39.409 5.220 59.879 1.00 26.30 189 ARG A CA 1
ATOM 1488 C C . ARG A 1 189 ? 40.736 4.819 60.564 1.00 26.30 189 ARG A C 1
ATOM 1490 O O . ARG A 1 189 ? 41.308 5.624 61.285 1.00 26.30 189 ARG A O 1
ATOM 1497 N N . GLY A 1 190 ? 41.298 3.668 60.153 1.00 21.84 190 GLY A N 1
ATOM 1498 C CA . GLY A 1 190 ? 42.709 3.262 60.363 1.00 21.84 190 GLY A CA 1
ATOM 1499 C C . GLY A 1 190 ? 42.843 1.947 61.149 1.00 21.84 190 GLY A C 1
ATOM 1500 O O . GLY A 1 190 ? 42.801 1.981 62.367 1.00 21.84 190 GLY A O 1
ATOM 1501 N N . ALA A 1 191 ? 42.907 0.733 60.588 1.00 36.59 191 ALA A N 1
ATOM 1502 C CA . ALA A 1 191 ? 43.620 0.215 59.411 1.00 36.59 191 ALA A CA 1
ATOM 1503 C C . ALA A 1 191 ? 45.158 0.299 59.516 1.00 36.59 191 ALA A C 1
ATOM 1505 O O . ALA A 1 191 ? 45.719 1.342 59.204 1.00 36.59 191 ALA A O 1
ATOM 1506 N N . HIS A 1 192 ? 45.835 -0.810 59.875 1.00 22.25 192 HIS A N 1
ATOM 1507 C CA . HIS A 1 192 ? 47.245 -1.049 59.515 1.00 22.25 192 HIS A CA 1
ATOM 1508 C C . HIS A 1 192 ? 47.738 -2.508 59.694 1.00 22.25 192 HIS A C 1
ATOM 1510 O O . HIS A 1 192 ? 47.298 -3.229 60.580 1.00 22.25 192 HIS A O 1
ATOM 1516 N N . ILE A 1 193 ? 48.745 -2.854 58.876 1.00 22.11 193 ILE A N 1
ATOM 1517 C CA . ILE A 1 193 ? 49.799 -3.884 59.056 1.00 22.11 193 ILE A CA 1
ATOM 1518 C C . ILE A 1 193 ? 49.395 -5.374 58.953 1.00 22.11 193 ILE A C 1
ATOM 1520 O O . ILE A 1 193 ? 49.042 -6.044 59.918 1.00 22.11 193 ILE A O 1
ATOM 1524 N N . LYS A 1 194 ? 49.667 -5.935 57.763 1.00 38.31 194 LYS A N 1
ATOM 1525 C CA . LYS A 1 194 ? 50.136 -7.324 57.587 1.00 38.31 194 LYS A CA 1
ATOM 1526 C C . LYS A 1 194 ? 51.622 -7.416 57.983 1.00 38.31 194 LYS A C 1
ATOM 1528 O O . LYS A 1 194 ? 52.398 -6.571 57.547 1.00 38.31 194 LYS A O 1
ATOM 1533 N N . ARG A 1 195 ? 52.033 -8.459 58.713 1.00 26.98 195 ARG A N 1
ATOM 1534 C CA . ARG A 1 195 ? 53.420 -8.964 58.921 1.00 26.98 195 ARG A CA 1
ATOM 1535 C C . ARG A 1 195 ? 53.289 -10.372 59.537 1.00 26.98 195 ARG A C 1
ATOM 1537 O O . ARG A 1 195 ? 52.311 -10.595 60.237 1.00 26.98 195 ARG A O 1
ATOM 1544 N N . ARG A 1 196 ? 54.166 -11.367 59.355 1.00 26.59 196 ARG A N 1
ATOM 1545 C CA . ARG A 1 196 ? 55.458 -11.575 58.645 1.00 26.59 196 ARG A CA 1
ATOM 1546 C C . ARG A 1 196 ? 55.394 -12.986 58.001 1.00 26.59 196 ARG A C 1
ATOM 1548 O O . ARG A 1 196 ? 54.451 -13.713 58.285 1.00 26.59 196 ARG A O 1
ATOM 1555 N N . SER A 1 197 ? 56.340 -13.466 57.195 1.00 24.20 197 SER A N 1
ATOM 1556 C CA . SER A 1 197 ? 57.663 -12.973 56.754 1.00 24.20 197 SER A CA 1
ATOM 1557 C C . SER A 1 197 ? 57.608 -12.435 55.306 1.00 24.20 197 SER A C 1
ATOM 1559 O O . SER A 1 197 ? 56.615 -12.647 54.621 1.00 24.20 197 SER A O 1
ATOM 1561 N N . VAL A 1 198 ? 58.568 -11.659 54.782 1.00 22.23 198 VAL A N 1
ATOM 1562 C CA . VAL A 1 198 ? 60.004 -11.471 55.116 1.00 22.23 198 VAL A CA 1
ATOM 1563 C C . VAL A 1 198 ? 60.339 -9.993 55.508 1.00 22.23 198 VAL A C 1
ATOM 1565 O O . VAL A 1 198 ? 59.439 -9.171 55.662 1.00 22.23 198 VAL A O 1
ATOM 1568 N N . THR A 1 199 ? 61.606 -9.707 55.840 1.00 25.41 199 THR A N 1
ATOM 1569 C CA . THR A 1 199 ? 62.263 -8.504 56.446 1.00 25.41 199 THR A CA 1
ATOM 1570 C C . THR A 1 199 ? 61.981 -7.131 55.777 1.00 25.41 199 THR A C 1
ATOM 1572 O O . THR A 1 199 ? 61.795 -7.102 54.571 1.00 25.41 199 THR A O 1
ATOM 1575 N N . MET A 1 200 ? 61.741 -6.001 56.492 1.00 21.73 200 MET A N 1
ATOM 1576 C CA . MET A 1 200 ? 62.638 -5.023 57.218 1.00 21.73 200 MET A CA 1
ATOM 1577 C C . MET A 1 200 ? 63.410 -4.073 56.259 1.00 21.73 200 MET A C 1
ATOM 1579 O O . MET A 1 200 ? 63.835 -4.563 55.226 1.00 21.73 200 MET A O 1
ATOM 1583 N N . THR A 1 201 ? 63.589 -2.749 56.473 1.00 22.89 201 THR A N 1
ATOM 1584 C CA . THR A 1 201 ? 63.926 -1.940 57.692 1.00 22.89 201 THR A CA 1
ATOM 1585 C C . THR A 1 201 ? 63.160 -0.574 57.847 1.00 22.89 201 THR A C 1
ATOM 1587 O O . THR A 1 201 ? 62.009 -0.492 57.424 1.00 22.89 201 THR A O 1
ATOM 1590 N N . ASP A 1 202 ? 63.725 0.420 58.570 1.00 22.17 202 ASP A N 1
ATOM 1591 C CA . ASP A 1 202 ? 63.129 1.597 59.278 1.00 22.17 202 ASP A CA 1
ATOM 1592 C C . ASP A 1 202 ? 62.935 2.929 58.484 1.00 22.17 202 ASP A C 1
ATOM 1594 O O . ASP A 1 202 ? 63.356 3.014 57.335 1.00 22.17 202 ASP A O 1
ATOM 1598 N N . GLY A 1 203 ? 62.382 4.006 59.110 1.00 22.83 203 GLY A N 1
ATOM 1599 C CA . GLY A 1 203 ? 62.564 5.402 58.607 1.00 22.83 203 GLY A CA 1
ATOM 1600 C C . GLY A 1 203 ? 61.595 6.569 58.983 1.00 22.83 203 GLY A C 1
ATOM 1601 O O . GLY A 1 203 ? 60.875 7.041 58.119 1.00 22.83 203 GLY A O 1
ATOM 1602 N N . LEU A 1 204 ? 61.627 7.075 60.230 1.00 23.58 204 LEU A N 1
ATOM 1603 C CA . LEU A 1 204 ? 61.530 8.501 60.690 1.00 23.58 204 LEU A CA 1
ATOM 1604 C C . LEU A 1 204 ? 60.566 9.608 60.094 1.00 23.58 204 LEU A C 1
ATOM 1606 O O . LEU A 1 204 ? 60.687 10.034 58.955 1.00 23.58 204 LEU A O 1
ATOM 1610 N N . THR A 1 205 ? 59.796 10.237 61.016 1.00 23.38 205 THR A N 1
ATOM 1611 C CA . THR A 1 205 ? 59.597 11.710 61.298 1.00 23.38 205 THR A CA 1
ATOM 1612 C C . THR A 1 205 ? 58.743 12.731 60.478 1.00 23.38 205 THR A C 1
ATOM 1614 O O . THR A 1 205 ? 58.946 12.960 59.295 1.00 23.38 205 THR A O 1
ATOM 1617 N N . THR A 1 206 ? 57.938 13.495 61.258 1.00 22.78 206 THR A N 1
ATOM 1618 C CA . THR A 1 206 ? 57.630 14.968 61.254 1.00 22.78 206 THR A CA 1
ATOM 1619 C C . THR A 1 206 ? 56.786 15.709 60.184 1.00 22.78 206 THR A C 1
ATOM 1621 O O . THR A 1 206 ? 57.259 16.037 59.110 1.00 22.78 206 THR A O 1
ATOM 1624 N N . GLU A 1 207 ? 55.610 16.171 60.652 1.00 22.48 207 GLU A N 1
ATOM 1625 C CA . GLU A 1 207 ? 55.116 17.577 60.740 1.00 22.48 207 GLU A CA 1
ATOM 1626 C C . GLU A 1 207 ? 54.821 18.526 59.535 1.00 22.48 207 GLU A C 1
ATOM 1628 O O . GLU A 1 207 ? 55.683 18.879 58.744 1.00 22.48 207 GLU A O 1
ATOM 1633 N N . LYS A 1 208 ? 53.629 19.159 59.666 1.00 22.45 208 LYS A N 1
ATOM 1634 C CA . LYS A 1 208 ? 53.281 20.606 59.530 1.00 22.45 208 LYS A CA 1
ATOM 1635 C C . LYS A 1 208 ? 52.793 21.249 58.200 1.00 22.45 208 LYS A C 1
ATOM 1637 O O . LYS A 1 208 ? 53.547 21.508 57.277 1.00 22.45 208 LYS A O 1
ATOM 1642 N N . ILE A 1 209 ? 51.551 21.760 58.321 1.00 21.36 209 ILE A N 1
ATOM 1643 C CA . ILE A 1 209 ? 51.044 23.105 57.925 1.00 21.36 209 ILE A CA 1
ATOM 1644 C C . ILE A 1 209 ? 50.366 23.309 56.537 1.00 21.36 209 ILE A C 1
ATOM 1646 O O . ILE A 1 209 ? 50.987 23.532 55.508 1.00 21.36 209 ILE A O 1
ATOM 1650 N N . ILE A 1 210 ? 49.021 23.285 56.605 1.00 20.55 210 ILE A N 1
ATOM 1651 C CA . ILE A 1 210 ? 47.974 24.169 56.010 1.00 20.55 210 ILE A CA 1
ATOM 1652 C C . ILE A 1 210 ? 48.449 25.500 55.361 1.00 20.55 210 ILE A C 1
ATOM 1654 O O . ILE A 1 210 ? 49.382 26.094 55.893 1.00 20.55 210 ILE A O 1
ATOM 1658 N N . PRO A 1 211 ? 47.750 26.069 54.335 1.00 30.25 211 PRO A N 1
ATOM 1659 C CA . PRO A 1 211 ? 46.436 26.714 54.571 1.00 30.25 211 PRO A CA 1
ATOM 1660 C C . PRO A 1 211 ? 45.342 26.711 53.459 1.00 30.25 211 PRO A C 1
ATOM 1662 O O . PRO A 1 211 ? 45.599 26.938 52.286 1.00 30.25 211 PRO A O 1
ATOM 1665 N N . HIS A 1 212 ? 44.091 26.596 53.940 1.00 22.80 212 HIS A N 1
ATOM 1666 C CA . HIS A 1 212 ? 42.835 27.297 53.558 1.00 22.80 212 HIS A CA 1
ATOM 1667 C C . HIS A 1 212 ? 42.185 27.221 52.146 1.00 22.80 212 HIS A C 1
ATOM 1669 O O . HIS A 1 212 ? 42.690 27.750 51.167 1.00 22.80 212 HIS A O 1
ATOM 1675 N N . SER A 1 213 ? 40.962 26.648 52.118 1.00 20.78 213 SER A N 1
ATOM 1676 C CA . SER A 1 213 ? 39.627 27.319 52.023 1.00 20.78 213 SER A CA 1
ATOM 1677 C C . SER A 1 213 ? 39.475 28.627 51.209 1.00 20.78 213 SER A C 1
ATOM 1679 O O . SER A 1 213 ? 40.365 29.467 51.308 1.00 20.78 213 SER A O 1
ATOM 1681 N N . PRO A 1 214 ? 38.326 28.912 50.531 1.00 25.83 214 PRO A N 1
ATOM 1682 C CA . PRO A 1 214 ? 36.924 28.522 50.832 1.00 25.83 214 PRO A CA 1
ATOM 1683 C C . PRO A 1 214 ? 36.244 27.696 49.704 1.00 25.83 214 PRO A C 1
ATOM 1685 O O . PRO A 1 214 ? 36.831 27.514 48.648 1.00 25.83 214 PRO A O 1
ATOM 1688 N N . SER A 1 215 ? 35.056 27.075 49.788 1.00 21.91 215 SER A N 1
ATOM 1689 C CA . SER A 1 215 ? 33.882 27.045 50.695 1.00 21.91 215 SER A CA 1
ATOM 1690 C C . SER A 1 215 ? 32.592 27.775 50.232 1.00 21.91 215 SER A C 1
ATOM 1692 O O . SER A 1 215 ? 32.485 28.993 50.294 1.00 21.91 215 SER A O 1
ATOM 1694 N N . THR A 1 216 ? 31.564 26.954 49.956 1.00 21.61 216 THR A N 1
ATOM 1695 C CA . THR A 1 216 ? 30.167 27.042 50.466 1.00 21.61 216 THR A CA 1
ATOM 1696 C C . THR A 1 216 ? 29.105 28.043 49.930 1.00 21.61 216 THR A C 1
ATOM 1698 O O . THR A 1 216 ? 29.085 29.195 50.338 1.00 21.61 216 THR A O 1
ATOM 1701 N N . VAL A 1 217 ? 28.061 27.465 49.286 1.00 22.28 217 VAL A N 1
ATOM 1702 C CA . VAL A 1 217 ? 26.639 27.381 49.768 1.00 22.28 217 VAL A CA 1
ATOM 1703 C C . VAL A 1 217 ? 25.592 28.487 49.449 1.00 22.28 217 VAL A C 1
ATOM 1705 O O . VAL A 1 217 ? 25.769 29.639 49.813 1.00 22.28 217 VAL A O 1
ATOM 1708 N N . HIS A 1 218 ? 24.412 28.027 48.959 1.00 24.25 218 HIS A N 1
ATOM 1709 C CA . HIS A 1 218 ? 23.061 28.667 48.914 1.00 24.25 218 HIS A CA 1
ATOM 1710 C C . HIS A 1 218 ? 22.917 29.998 48.134 1.00 24.25 218 HIS A C 1
ATOM 1712 O O . HIS A 1 218 ? 23.872 30.738 47.975 1.00 24.25 218 HIS A O 1
ATOM 1718 N N . HIS A 1 219 ? 21.757 30.435 47.619 1.00 25.52 219 HIS A N 1
ATOM 1719 C CA . HIS A 1 219 ? 20.411 29.894 47.292 1.00 25.52 219 HIS A CA 1
ATOM 1720 C C . HIS A 1 219 ? 19.837 30.887 46.218 1.00 25.52 219 HIS A C 1
ATOM 1722 O O . HIS A 1 219 ? 20.372 31.984 46.097 1.00 25.52 219 HIS A O 1
ATOM 1728 N N . LYS A 1 220 ? 18.792 30.667 45.402 1.00 22.42 220 LYS A N 1
ATOM 1729 C CA . LYS A 1 220 ? 17.524 29.931 45.568 1.00 22.42 220 LYS A CA 1
ATOM 1730 C C . LYS A 1 220 ? 16.745 29.871 44.224 1.00 22.42 220 LYS A C 1
ATOM 1732 O O . LYS A 1 220 ? 17.111 30.560 43.284 1.00 22.42 220 LYS A O 1
ATOM 1737 N N . ASP A 1 221 ? 15.629 29.136 44.209 1.00 23.81 221 ASP A N 1
ATOM 1738 C CA . ASP A 1 221 ? 14.433 29.348 43.364 1.00 23.81 221 ASP A CA 1
ATOM 1739 C C . ASP A 1 221 ? 14.583 29.422 41.817 1.00 23.81 221 ASP A C 1
ATOM 1741 O O . ASP A 1 221 ? 14.488 30.483 41.209 1.00 23.81 221 ASP A O 1
ATOM 1745 N N . ALA A 1 222 ? 14.613 28.250 41.167 1.00 26.33 222 ALA A N 1
ATOM 1746 C CA . ALA A 1 222 ? 14.050 28.031 39.825 1.00 26.33 222 ALA A CA 1
ATOM 1747 C C . ALA A 1 222 ? 13.216 26.734 39.861 1.00 26.33 222 ALA A C 1
ATOM 1749 O O . ALA A 1 222 ? 13.687 25.720 40.377 1.00 26.33 222 ALA A O 1
ATOM 1750 N N . MET A 1 223 ? 11.954 26.762 39.411 1.00 23.27 223 MET A N 1
ATOM 1751 C CA . MET A 1 223 ? 10.964 25.731 39.767 1.00 23.27 223 MET A CA 1
ATOM 1752 C C . MET A 1 223 ? 10.245 25.114 38.554 1.00 23.27 223 MET A C 1
ATOM 1754 O O . MET A 1 223 ? 9.655 25.840 37.762 1.00 23.27 223 MET A O 1
ATOM 1758 N N . ARG A 1 224 ? 10.145 23.773 38.573 1.00 24.48 224 ARG A N 1
ATOM 1759 C CA . ARG A 1 224 ? 9.247 22.893 37.785 1.00 24.48 224 ARG A CA 1
ATOM 1760 C C . ARG A 1 224 ? 9.592 22.629 36.305 1.00 24.48 224 ARG A C 1
ATOM 1762 O O . ARG A 1 224 ? 10.315 23.369 35.660 1.00 24.48 224 ARG A O 1
ATOM 1769 N N . ASN A 1 225 ? 8.979 21.541 35.823 1.00 26.33 225 ASN A N 1
ATOM 1770 C CA . ASN A 1 225 ? 8.860 21.054 34.443 1.00 26.33 225 ASN A CA 1
ATOM 1771 C C . ASN A 1 225 ? 10.149 20.565 33.756 1.00 26.33 225 ASN A C 1
ATOM 1773 O O . ASN A 1 225 ? 10.784 21.301 33.012 1.00 26.33 225 ASN A O 1
ATOM 1777 N N . CYS A 1 226 ? 10.448 19.269 33.918 1.00 28.19 226 CYS A N 1
ATOM 1778 C CA . CYS A 1 226 ? 11.254 18.472 32.981 1.00 28.19 226 CYS A CA 1
ATOM 1779 C C . CYS A 1 226 ? 10.925 16.972 33.123 1.00 28.19 226 CYS A C 1
ATOM 1781 O O . CYS A 1 226 ? 11.616 16.232 33.820 1.00 28.19 226 CYS A O 1
ATOM 1783 N N . ALA A 1 227 ? 9.870 16.516 32.444 1.00 27.95 227 ALA A N 1
ATOM 1784 C CA . ALA A 1 227 ? 9.816 15.134 31.972 1.00 27.95 227 ALA A CA 1
ATOM 1785 C C . ALA A 1 227 ? 10.592 15.112 30.647 1.00 27.95 227 ALA A C 1
ATOM 1787 O O . ALA A 1 227 ? 10.098 15.610 29.638 1.00 27.95 227 ALA A O 1
ATOM 1788 N N . MET A 1 228 ? 11.847 14.662 30.683 1.00 29.67 228 MET A N 1
ATOM 1789 C CA . MET A 1 228 ? 12.775 14.776 29.553 1.00 29.67 228 MET A CA 1
ATOM 1790 C C . MET A 1 228 ? 12.882 13.468 28.767 1.00 29.67 228 MET A C 1
ATOM 1792 O O . MET A 1 228 ? 13.017 12.388 29.343 1.00 29.67 228 MET A O 1
ATOM 1796 N N . SER A 1 229 ? 12.847 13.603 27.439 1.00 29.86 229 SER A N 1
ATOM 1797 C CA . SER A 1 229 ? 13.211 12.555 26.477 1.00 29.86 229 SER A CA 1
ATOM 1798 C C . SER A 1 229 ? 14.635 12.061 26.755 1.00 29.86 229 SER A C 1
ATOM 1800 O O . SER A 1 229 ? 15.504 12.833 27.155 1.00 29.86 229 SER A O 1
ATOM 1802 N N . MET A 1 230 ? 14.869 10.764 26.543 1.00 29.58 230 MET A N 1
ATOM 1803 C CA . MET A 1 230 ? 16.162 10.108 26.789 1.00 29.58 230 MET A CA 1
ATOM 1804 C C . MET A 1 230 ? 17.214 10.382 25.695 1.00 29.58 230 MET A C 1
ATOM 1806 O O . MET A 1 230 ? 18.262 9.744 25.689 1.00 29.58 230 MET A O 1
ATOM 1810 N N . ASP A 1 231 ? 16.963 11.347 24.806 1.00 30.05 231 ASP A N 1
ATOM 1811 C CA . ASP A 1 231 ? 17.765 11.625 23.610 1.00 30.05 231 ASP A CA 1
ATOM 1812 C C . ASP A 1 231 ? 18.546 12.940 23.752 1.00 30.05 231 ASP A C 1
ATOM 1814 O O . ASP A 1 231 ? 18.357 13.874 22.969 1.00 30.05 231 ASP A O 1
ATOM 1818 N N . GLN A 1 232 ? 19.377 13.027 24.799 1.00 26.58 232 GLN A N 1
ATOM 1819 C CA . GLN A 1 232 ? 20.496 13.976 24.920 1.00 26.58 232 GLN A CA 1
ATOM 1820 C C . GLN A 1 232 ? 21.399 13.623 26.120 1.00 26.58 232 GLN A C 1
ATOM 1822 O O . GLN A 1 232 ? 21.322 14.220 27.192 1.00 26.58 232 GLN A O 1
ATOM 1827 N N . ILE A 1 233 ? 22.307 12.663 25.919 1.00 26.34 233 ILE A N 1
ATOM 1828 C CA . ILE A 1 233 ? 23.618 12.693 26.580 1.00 26.34 233 ILE A CA 1
ATOM 1829 C C . ILE A 1 233 ? 24.593 13.165 25.507 1.00 26.34 233 ILE A C 1
ATOM 1831 O O . ILE A 1 233 ? 24.984 12.395 24.637 1.00 26.34 233 ILE A O 1
ATOM 1835 N N . GLN A 1 234 ? 24.918 14.455 25.525 1.00 26.19 234 GLN A N 1
ATOM 1836 C CA . GLN A 1 234 ? 25.941 15.020 24.653 1.00 26.19 234 GLN A CA 1
ATOM 1837 C C . GLN A 1 234 ? 27.275 14.934 25.398 1.00 26.19 234 GLN A C 1
ATOM 1839 O O . GLN A 1 234 ? 27.437 15.555 26.452 1.00 26.19 234 GLN A O 1
ATOM 1844 N N . GLU A 1 235 ? 28.201 14.112 24.903 1.00 26.44 235 GLU A N 1
ATOM 1845 C CA . GLU A 1 235 ? 29.469 13.871 25.588 1.00 26.44 235 GLU A CA 1
ATOM 1846 C C . GLU A 1 235 ? 30.361 15.118 25.588 1.00 26.44 235 GLU A C 1
ATOM 1848 O O . GLU A 1 235 ? 30.885 15.544 24.560 1.00 26.44 235 GLU A O 1
ATOM 1853 N N . TYR A 1 236 ? 30.590 15.684 26.773 1.00 22.42 236 TYR A N 1
ATOM 1854 C CA . TYR A 1 236 ? 31.618 16.701 26.964 1.00 22.42 236 TYR A CA 1
ATOM 1855 C C . TYR A 1 236 ? 33.004 16.048 27.057 1.00 22.42 236 TYR A C 1
ATOM 1857 O O . TYR A 1 236 ? 33.473 15.698 28.142 1.00 22.42 236 TYR A O 1
ATOM 1865 N N . ARG A 1 237 ? 33.702 15.970 25.921 1.00 25.75 237 ARG A N 1
ATOM 1866 C CA . ARG A 1 237 ? 35.171 15.965 25.884 1.00 25.75 237 ARG A CA 1
ATOM 1867 C C . ARG A 1 237 ? 35.648 17.240 25.196 1.00 25.75 237 ARG A C 1
ATOM 1869 O O . ARG A 1 237 ? 35.463 17.413 23.998 1.00 25.75 237 ARG A O 1
ATOM 1876 N N . CYS A 1 238 ? 36.245 18.149 25.965 1.00 21.84 238 CYS A N 1
ATOM 1877 C CA . CYS A 1 238 ? 36.870 19.343 25.401 1.00 21.84 238 CYS A CA 1
ATOM 1878 C C . CYS A 1 238 ? 38.131 18.960 24.607 1.00 21.84 238 CYS A C 1
ATOM 1880 O O . CYS A 1 238 ? 38.962 18.220 25.142 1.00 21.84 238 CYS A O 1
ATOM 1882 N N . PRO A 1 239 ? 38.341 19.517 23.402 1.00 26.48 239 PRO A N 1
ATOM 1883 C CA . PRO A 1 239 ? 39.654 19.532 22.770 1.00 26.48 239 PRO A CA 1
ATOM 1884 C C . PRO A 1 239 ? 40.653 20.340 23.611 1.00 26.48 239 PRO A C 1
ATOM 1886 O O . PRO A 1 239 ? 40.288 21.337 24.239 1.00 26.48 239 PRO A O 1
ATOM 1889 N N . LEU A 1 240 ? 41.928 19.947 23.585 1.00 25.30 240 LEU A N 1
ATOM 1890 C CA . LEU A 1 240 ? 43.033 20.787 24.048 1.00 25.30 240 LEU A CA 1
ATOM 1891 C C . LEU A 1 240 ? 43.559 21.609 22.865 1.00 25.30 240 LEU A C 1
ATOM 1893 O O . LEU A 1 240 ? 44.187 21.061 21.962 1.00 25.30 240 LEU A O 1
ATOM 1897 N N . SER A 1 241 ? 43.311 22.917 22.873 1.00 24.80 241 SER A N 1
ATOM 1898 C CA . SER A 1 241 ? 43.806 23.838 21.843 1.00 24.80 241 SER A CA 1
ATOM 1899 C C . SER A 1 241 ? 45.286 24.194 22.037 1.00 24.80 241 SER A C 1
ATOM 1901 O O . SER A 1 241 ? 45.699 24.470 23.167 1.00 24.80 241 SER A O 1
ATOM 1903 N N . PRO A 1 242 ? 46.064 24.347 20.952 1.00 27.50 242 PRO A N 1
ATOM 1904 C CA . PRO A 1 242 ? 47.267 25.168 20.938 1.00 27.50 242 PRO A CA 1
ATOM 1905 C C . PRO A 1 242 ? 46.978 26.598 20.426 1.00 27.50 242 PRO A C 1
ATOM 1907 O O . PRO A 1 242 ? 46.384 26.774 19.372 1.00 27.50 242 PRO A O 1
ATOM 1910 N N . VAL A 1 243 ? 47.431 27.596 21.197 1.00 23.84 243 VAL A N 1
ATOM 1911 C CA . VAL A 1 243 ? 47.990 28.914 20.792 1.00 23.84 243 VAL A CA 1
ATOM 1912 C C . VAL A 1 243 ? 47.401 29.644 19.556 1.00 23.84 243 VAL A C 1
ATOM 1914 O O . VAL A 1 243 ? 47.633 29.226 18.428 1.00 23.84 243 VAL A O 1
ATOM 1917 N N . GLY A 1 244 ? 46.807 30.839 19.746 1.00 23.41 244 GLY A N 1
ATOM 1918 C CA . GLY A 1 244 ? 46.450 31.741 18.627 1.00 23.41 244 GLY A CA 1
ATOM 1919 C C . GLY A 1 244 ? 45.701 33.044 18.985 1.00 23.41 244 GLY A C 1
ATOM 1920 O O . GLY A 1 244 ? 44.486 33.098 18.884 1.00 23.41 244 GLY A O 1
ATOM 1921 N N . GLU A 1 245 ? 46.446 34.067 19.415 1.00 24.19 245 GLU A N 1
ATOM 1922 C CA . GLU A 1 245 ? 46.207 35.534 19.344 1.00 24.19 245 GLU A CA 1
ATOM 1923 C C . GLU A 1 245 ? 44.783 36.173 19.430 1.00 24.19 245 GLU A C 1
ATOM 1925 O O . GLU A 1 245 ? 43.930 36.077 18.555 1.00 24.19 245 GLU A O 1
ATOM 1930 N N . THR A 1 246 ? 44.605 36.992 20.478 1.00 26.31 246 THR A N 1
ATOM 1931 C CA . THR A 1 246 ? 43.618 38.096 20.654 1.00 26.31 246 THR A CA 1
ATOM 1932 C C . THR A 1 246 ? 44.148 39.434 20.073 1.00 26.31 246 THR A C 1
ATOM 1934 O O . THR A 1 246 ? 45.332 39.434 19.736 1.00 26.31 246 THR A O 1
ATOM 1937 N N . PRO A 1 247 ? 43.469 40.621 20.131 1.00 46.06 247 PRO A N 1
ATOM 1938 C CA . PRO A 1 247 ? 42.094 41.007 20.555 1.00 46.06 247 PRO A CA 1
ATOM 1939 C C . PRO A 1 247 ? 41.340 41.847 19.454 1.00 46.06 247 PRO A C 1
ATOM 1941 O O . PRO A 1 247 ? 41.842 41.957 18.345 1.00 46.06 247 PRO A O 1
ATOM 1944 N N . LEU A 1 248 ? 40.121 42.420 19.599 1.00 24.11 248 LEU A N 1
ATOM 1945 C CA . LEU A 1 248 ? 39.770 43.666 20.337 1.00 24.11 248 LEU A CA 1
ATOM 1946 C C . LEU A 1 248 ? 38.240 43.977 20.363 1.00 24.11 248 LEU A C 1
ATOM 1948 O O . LEU A 1 248 ? 37.652 44.328 19.348 1.00 24.11 248 LEU A O 1
ATOM 1952 N N . SER A 1 249 ? 37.609 43.876 21.545 1.00 25.70 249 SER A N 1
ATOM 1953 C CA . SER A 1 249 ? 37.099 44.975 22.418 1.00 25.70 249 SER A CA 1
ATOM 1954 C C . SER A 1 249 ? 36.841 46.411 21.872 1.00 25.70 249 SER A C 1
ATOM 1956 O O . SER A 1 249 ? 37.568 46.815 20.969 1.00 25.70 249 SER A O 1
ATOM 1958 N N . PRO A 1 250 ? 36.042 47.295 22.558 1.00 42.00 250 PRO A N 1
ATOM 1959 C CA . PRO A 1 250 ? 35.101 47.097 23.701 1.00 42.00 250 PRO A CA 1
ATOM 1960 C C . PRO A 1 250 ? 33.810 48.004 23.743 1.00 42.00 250 PRO A C 1
ATOM 1962 O O . PRO A 1 250 ? 33.548 48.788 22.839 1.00 42.00 250 PRO A O 1
ATOM 1965 N N . ALA A 1 251 ? 33.120 47.978 24.910 1.00 25.05 251 ALA A N 1
ATOM 1966 C CA . ALA A 1 251 ? 32.337 49.048 25.602 1.00 25.05 251 ALA A CA 1
ATOM 1967 C C . ALA A 1 251 ? 30.784 49.061 25.458 1.00 25.05 251 ALA A C 1
ATOM 1969 O O . ALA A 1 251 ? 30.273 49.051 24.349 1.00 25.05 251 ALA A O 1
ATOM 1970 N N . TYR A 1 252 ? 29.956 48.924 26.525 1.00 26.47 252 TYR A N 1
ATOM 1971 C CA . TYR A 1 252 ? 29.687 49.753 27.751 1.00 26.47 252 TYR A CA 1
ATOM 1972 C C . TYR A 1 252 ? 28.839 51.026 27.471 1.00 26.47 252 TYR A C 1
ATOM 1974 O O . TYR A 1 252 ? 29.091 51.689 26.480 1.00 26.47 252 TYR A O 1
ATOM 1982 N N . SER A 1 253 ? 27.856 51.498 28.269 1.00 24.30 253 SER A N 1
ATOM 1983 C CA . SER A 1 253 ? 27.476 51.356 29.705 1.00 24.30 253 SER A CA 1
ATOM 1984 C C . SER A 1 253 ? 25.993 51.848 29.910 1.00 24.30 253 SER A C 1
ATOM 1986 O O . SER A 1 253 ? 25.421 52.301 28.927 1.00 24.30 253 SER A O 1
ATOM 1988 N N . SER A 1 254 ? 25.303 51.956 31.072 1.00 24.97 254 SER A N 1
ATOM 1989 C CA . SER A 1 254 ? 25.274 51.324 32.423 1.00 24.97 254 SER A CA 1
ATOM 1990 C C . SER A 1 254 ? 24.207 52.027 33.339 1.00 24.97 254 SER A C 1
ATOM 1992 O O . SER A 1 254 ? 23.586 52.984 32.891 1.00 24.97 254 SER A O 1
ATOM 1994 N N . ILE A 1 255 ? 24.064 51.619 34.626 1.00 23.55 255 ILE A N 1
ATOM 1995 C CA . ILE A 1 255 ? 23.492 52.384 35.794 1.00 23.55 255 ILE A CA 1
ATOM 1996 C C . ILE A 1 255 ? 21.941 52.602 35.871 1.00 23.55 255 ILE A C 1
ATOM 1998 O O . ILE A 1 255 ? 21.304 52.787 34.849 1.00 23.55 255 ILE A O 1
ATOM 2002 N N . SER A 1 256 ? 21.237 52.693 37.033 1.00 24.16 256 SER A N 1
ATOM 2003 C CA . SER A 1 256 ? 21.307 51.996 38.356 1.00 24.16 256 SER A CA 1
ATOM 2004 C C . SER A 1 256 ? 20.100 52.327 39.302 1.00 24.16 256 SER A C 1
ATOM 2006 O O . SER A 1 256 ? 19.608 53.450 39.249 1.00 24.16 256 SER A O 1
ATOM 2008 N N . ARG A 1 257 ? 19.787 51.445 40.289 1.00 26.41 257 ARG A N 1
ATOM 2009 C CA . ARG A 1 257 ? 19.086 51.705 41.603 1.00 26.41 257 ARG A CA 1
ATOM 2010 C C . ARG A 1 257 ? 17.577 52.112 41.559 1.00 26.41 257 ARG A C 1
ATOM 2012 O O . ARG A 1 257 ? 17.063 52.354 40.483 1.00 26.41 257 ARG A O 1
ATOM 2019 N N . HIS A 1 258 ? 16.763 52.147 42.642 1.00 25.06 258 HIS A N 1
ATOM 2020 C CA . HIS A 1 258 ? 16.934 51.997 44.120 1.00 25.06 258 HIS A CA 1
ATOM 2021 C C . HIS A 1 258 ? 15.777 51.165 44.789 1.00 25.06 258 HIS A C 1
ATOM 2023 O O . HIS A 1 258 ? 14.985 50.544 44.091 1.00 25.06 258 HIS A O 1
ATOM 2029 N N . ARG A 1 259 ? 15.685 51.109 46.139 1.00 24.72 259 ARG A N 1
ATOM 2030 C CA . ARG A 1 259 ? 14.769 50.259 46.969 1.00 24.72 259 ARG A CA 1
ATOM 2031 C C . ARG A 1 259 ? 13.715 51.060 47.776 1.00 24.72 259 ARG A C 1
ATOM 2033 O O . ARG A 1 259 ? 14.062 52.158 48.196 1.00 24.72 259 ARG A O 1
ATOM 2040 N N . HIS A 1 260 ? 12.587 50.427 48.172 1.00 28.23 260 HIS A N 1
ATOM 2041 C CA . HIS A 1 260 ? 12.088 50.180 49.571 1.00 28.23 260 HIS A CA 1
ATOM 2042 C C . HIS A 1 260 ? 10.536 50.116 49.712 1.00 28.23 260 HIS A C 1
ATOM 2044 O O . HIS A 1 260 ? 9.825 50.681 48.892 1.00 28.23 260 HIS A O 1
ATOM 2050 N N . GLY A 1 261 ? 10.014 49.481 50.784 1.00 25.28 261 GLY A N 1
ATOM 2051 C CA . GLY A 1 261 ? 8.622 49.651 51.283 1.00 25.28 261 GLY A CA 1
ATOM 2052 C C . GLY A 1 261 ? 7.914 48.367 51.775 1.00 25.28 261 GLY A C 1
ATOM 2053 O O . GLY A 1 261 ? 8.172 47.293 51.238 1.00 25.28 261 GLY A O 1
ATOM 2054 N N . SER A 1 262 ? 7.030 48.447 52.791 1.00 26.08 262 SER A N 1
ATOM 2055 C CA . SER A 1 262 ? 6.323 47.268 53.354 1.00 26.08 262 SER A CA 1
ATOM 2056 C C . SER A 1 262 ? 5.067 47.560 54.210 1.00 26.08 262 SER A C 1
ATOM 2058 O O . SER A 1 262 ? 5.162 48.303 55.183 1.00 26.08 262 SER A O 1
ATOM 2060 N N . GLY A 1 263 ? 3.971 46.824 53.960 1.00 23.59 263 GLY A N 1
ATOM 2061 C CA . GLY A 1 263 ? 2.916 46.477 54.942 1.00 23.59 263 GLY A CA 1
ATOM 2062 C C . GLY A 1 263 ? 1.710 47.427 55.112 1.00 23.59 263 GLY A C 1
ATOM 2063 O O . GLY A 1 263 ? 1.842 48.638 55.000 1.00 23.59 263 GLY A O 1
ATOM 2064 N N . GLY A 1 264 ? 0.532 46.861 55.437 1.00 22.78 264 GLY A N 1
ATOM 2065 C CA . GLY A 1 264 ? -0.673 47.597 55.885 1.00 22.78 264 GLY A CA 1
ATOM 2066 C C . GLY A 1 264 ? -2.029 47.056 55.370 1.00 22.78 264 GLY A C 1
ATOM 2067 O O . GLY A 1 264 ? -2.105 46.499 54.279 1.00 22.78 264 GLY A O 1
ATOM 2068 N N . ARG A 1 265 ? -3.112 47.218 56.152 1.00 25.78 265 ARG A N 1
ATOM 2069 C CA . ARG A 1 265 ? -4.540 46.949 55.817 1.00 25.78 265 ARG A CA 1
ATOM 2070 C C . ARG A 1 265 ? -5.438 47.971 56.550 1.00 25.78 265 ARG A C 1
ATOM 2072 O O . ARG A 1 265 ? -5.017 48.380 57.626 1.00 25.78 265 ARG A O 1
ATOM 2079 N N . VAL A 1 266 ? -6.663 48.262 56.051 1.00 25.02 266 VAL A N 1
ATOM 2080 C CA . VAL A 1 266 ? -7.978 48.309 56.787 1.00 25.02 266 VAL A CA 1
ATOM 2081 C C . VAL A 1 266 ? -9.100 49.137 56.075 1.00 25.02 266 VAL A C 1
ATOM 2083 O O . VAL A 1 266 ? -8.943 50.320 55.824 1.00 25.02 266 VAL A O 1
ATOM 2086 N N . LEU A 1 267 ? -10.228 48.456 55.788 1.00 24.19 267 LEU A N 1
ATOM 2087 C CA . LEU A 1 267 ? -11.688 48.795 55.774 1.00 24.19 267 LEU A CA 1
ATOM 2088 C C . LEU A 1 267 ? -12.329 50.172 55.360 1.00 24.19 267 LEU A C 1
ATOM 2090 O O . LEU A 1 267 ? -12.269 51.133 56.115 1.00 24.19 267 LEU A O 1
ATOM 2094 N N . ALA A 1 268 ? -13.227 50.086 54.345 1.00 24.19 268 ALA A N 1
ATOM 2095 C CA . ALA A 1 268 ? -14.697 50.394 54.343 1.00 24.19 268 ALA A CA 1
ATOM 2096 C C . ALA A 1 268 ? -15.334 51.789 53.989 1.00 24.19 268 ALA A C 1
ATOM 2098 O O . ALA A 1 268 ? -14.718 52.833 54.140 1.00 24.19 268 ALA A O 1
ATOM 2099 N N . VAL A 1 269 ? -16.645 51.727 53.611 1.00 24.14 269 VAL A N 1
ATOM 2100 C CA . VAL A 1 269 ? -17.697 52.785 53.374 1.00 24.14 269 VAL A CA 1
ATOM 2101 C C . VAL A 1 269 ? -17.667 53.485 51.971 1.00 24.14 269 VAL A C 1
ATOM 2103 O O . VAL A 1 269 ? -16.673 54.132 51.684 1.00 24.14 269 VAL A O 1
ATOM 2106 N N . ILE A 1 270 ? -18.575 53.306 50.965 1.00 26.86 270 ILE A N 1
ATOM 2107 C CA . ILE A 1 270 ? -20.080 53.399 50.779 1.00 26.86 270 ILE A CA 1
ATOM 2108 C C . ILE A 1 270 ? -20.542 54.827 50.337 1.00 26.86 270 ILE A C 1
ATOM 2110 O O . ILE A 1 270 ? -19.967 55.754 50.904 1.00 26.86 270 ILE A O 1
ATOM 2114 N N . PRO A 1 271 ? -21.571 55.098 49.458 1.00 43.81 271 PRO A N 1
ATOM 2115 C CA . PRO A 1 271 ? -22.451 54.311 48.528 1.00 43.81 271 PRO A CA 1
ATOM 2116 C C . PRO A 1 271 ? -22.399 54.862 47.042 1.00 43.81 271 PRO A C 1
ATOM 2118 O O . PRO A 1 271 ? -21.400 55.516 46.750 1.00 43.81 271 PRO A O 1
ATOM 2121 N N . PRO A 1 272 ? -23.394 54.742 46.095 1.00 37.44 272 PRO A N 1
ATOM 2122 C CA . PRO A 1 272 ? -24.620 53.912 45.942 1.00 37.44 272 PRO A CA 1
ATOM 2123 C C . PRO A 1 272 ? -24.745 53.120 44.587 1.00 37.44 272 PRO A C 1
ATOM 2125 O O . PRO A 1 272 ? -23.820 53.067 43.786 1.00 37.44 272 PRO A O 1
ATOM 2128 N N . SER A 1 273 ? -25.903 52.472 44.349 1.00 24.73 273 SER A N 1
ATOM 2129 C CA . SER A 1 273 ? -26.295 51.616 43.180 1.00 24.73 273 SER A CA 1
ATOM 2130 C C . SER A 1 273 ? -27.395 52.309 42.304 1.00 24.73 273 SER A C 1
ATOM 2132 O O . SER A 1 273 ? -27.492 53.527 42.466 1.00 24.73 273 SER A O 1
ATOM 2134 N N . PRO A 1 274 ? -28.306 51.674 41.489 1.00 45.62 274 PRO A N 1
ATOM 2135 C CA . PRO A 1 274 ? -28.494 50.272 40.995 1.00 45.62 274 PRO A CA 1
ATOM 2136 C C . PRO A 1 274 ? -29.009 50.120 39.501 1.00 45.62 274 PRO A C 1
ATOM 2138 O O . PRO A 1 274 ? -29.028 51.089 38.756 1.00 45.62 274 PRO A O 1
ATOM 2141 N N . VAL A 1 275 ? -29.544 48.923 39.130 1.00 26.38 275 VAL A N 1
ATOM 2142 C CA . VAL A 1 275 ? -30.554 48.590 38.051 1.00 26.38 275 VAL A CA 1
ATOM 2143 C C . VAL A 1 275 ? -30.054 48.246 36.608 1.00 26.38 275 VAL A C 1
ATOM 2145 O O . VAL A 1 275 ? -29.111 48.874 36.157 1.00 26.38 275 VAL A O 1
ATOM 2148 N N . MET A 1 276 ? -30.660 47.369 35.753 1.00 25.81 276 MET A N 1
ATOM 2149 C CA . MET A 1 276 ? -31.343 46.032 35.857 1.00 25.81 276 MET A CA 1
ATOM 2150 C C . MET A 1 276 ? -31.790 45.475 34.449 1.00 25.81 276 MET A C 1
ATOM 2152 O O . MET A 1 276 ? -32.032 46.265 33.546 1.00 25.81 276 MET A O 1
ATOM 2156 N N . ARG A 1 277 ? -32.085 44.152 34.338 1.00 27.08 277 ARG A N 1
ATOM 2157 C CA . ARG A 1 277 ? -32.935 43.404 33.334 1.00 27.08 277 ARG A CA 1
ATOM 2158 C C . ARG A 1 277 ? -32.275 42.692 32.118 1.00 27.08 277 ARG A C 1
ATOM 2160 O O . ARG A 1 277 ? -31.060 42.694 31.981 1.00 27.08 277 ARG A O 1
ATOM 2167 N N . ARG A 1 278 ? -33.088 41.905 31.372 1.00 26.80 278 ARG A N 1
ATOM 2168 C CA . ARG A 1 278 ? -32.730 40.785 30.457 1.00 26.80 278 ARG A CA 1
ATOM 2169 C C . ARG A 1 278 ? -33.488 40.812 29.101 1.00 26.80 278 ARG A C 1
ATOM 2171 O O . ARG A 1 278 ? -34.635 41.237 29.087 1.00 26.80 278 ARG A O 1
ATOM 2178 N N . SER A 1 279 ? -32.872 40.202 28.074 1.00 25.75 279 SER A N 1
ATOM 2179 C CA . SER A 1 279 ? -33.421 39.322 26.998 1.00 25.75 279 SER A CA 1
ATOM 2180 C C . SER A 1 279 ? -34.703 39.660 26.202 1.00 25.75 279 SER A C 1
ATOM 2182 O O . SER A 1 279 ? -35.785 39.616 26.783 1.00 25.75 279 SER A O 1
ATOM 2184 N N . SER A 1 280 ? -34.587 39.695 24.859 1.00 27.88 280 SER A N 1
ATOM 2185 C CA . SER A 1 280 ? -35.410 38.899 23.902 1.00 27.88 280 SER A CA 1
ATOM 2186 C C . SER A 1 280 ? -35.020 39.131 22.424 1.00 27.88 280 SER A C 1
ATOM 2188 O O . SER A 1 280 ? -34.844 40.278 22.022 1.00 27.88 280 SER A O 1
ATOM 2190 N N . ASP A 1 281 ? -34.976 38.067 21.615 1.00 25.09 281 ASP A N 1
ATOM 2191 C CA . ASP A 1 281 ? -35.054 38.083 20.133 1.00 25.09 281 ASP A CA 1
ATOM 2192 C C . ASP A 1 281 ? -36.530 38.228 19.652 1.00 25.09 281 ASP A C 1
ATOM 2194 O O . ASP A 1 281 ? -37.421 38.245 20.507 1.00 25.09 281 ASP A O 1
ATOM 2198 N N . PRO A 1 282 ? -36.879 38.129 18.344 1.00 49.09 282 PRO A N 1
ATOM 2199 C CA . PRO A 1 282 ? -36.323 38.717 17.105 1.00 49.09 282 PRO A CA 1
ATOM 2200 C C . PRO A 1 282 ? -37.405 39.510 16.296 1.00 49.09 282 PRO A C 1
ATOM 2202 O O . PRO A 1 282 ? -38.525 39.659 16.772 1.00 49.09 282 PRO A O 1
ATOM 2205 N N . HIS A 1 283 ? -37.092 39.965 15.061 1.00 25.05 283 HIS A N 1
ATOM 2206 C CA . HIS A 1 283 ? -37.916 39.886 13.811 1.00 25.05 283 HIS A CA 1
ATOM 2207 C C . HIS A 1 283 ? -37.848 41.105 12.847 1.00 25.05 283 HIS A C 1
ATOM 2209 O O . HIS A 1 283 ? -38.224 42.209 13.208 1.00 25.05 283 HIS A O 1
ATOM 2215 N N . LEU A 1 284 ? -37.527 40.796 11.576 1.00 26.42 284 LEU A N 1
ATOM 2216 C CA . LEU A 1 284 ? -38.104 41.281 10.296 1.00 26.42 284 LEU A CA 1
ATOM 2217 C C . LEU A 1 284 ? -38.096 42.779 9.857 1.00 26.42 284 LEU A C 1
ATOM 2219 O O . LEU A 1 284 ? -38.055 43.725 10.630 1.00 26.42 284 LEU A O 1
ATOM 2223 N N . SER A 1 285 ? -38.125 42.906 8.522 1.00 24.14 285 SER A N 1
ATOM 2224 C CA . SER A 1 285 ? -38.105 44.050 7.576 1.00 24.14 285 SER A CA 1
ATOM 2225 C C . SER A 1 285 ? -39.289 45.059 7.713 1.00 24.14 285 SER A C 1
ATOM 2227 O O . SER A 1 285 ? -40.202 44.733 8.470 1.00 24.14 285 SER A O 1
ATOM 2229 N N . PRO A 1 286 ? -39.398 46.194 6.946 1.00 39.59 286 PRO A N 1
ATOM 2230 C CA . PRO A 1 286 ? -38.683 46.536 5.691 1.00 39.59 286 PRO A CA 1
ATOM 2231 C C . PRO A 1 286 ? -38.342 48.032 5.364 1.00 39.59 286 PRO A C 1
ATOM 2233 O O . PRO A 1 286 ? -38.730 48.971 6.046 1.00 39.59 286 PRO A O 1
ATOM 2236 N N . SER A 1 287 ? -37.641 48.212 4.230 1.00 23.94 287 SER A N 1
ATOM 2237 C CA . SER A 1 287 ? -37.739 49.294 3.210 1.00 23.94 287 SER A CA 1
ATOM 2238 C C . SER A 1 287 ? -37.846 50.800 3.580 1.00 23.94 287 SER A C 1
ATOM 2240 O O . SER A 1 287 ? -38.933 51.339 3.763 1.00 23.94 287 SER A O 1
ATOM 2242 N N . SER A 1 288 ? -36.705 51.493 3.440 1.00 28.12 288 SER A N 1
ATOM 2243 C CA . SER A 1 288 ? -36.462 52.695 2.595 1.00 28.12 288 SER A CA 1
ATOM 2244 C C . SER A 1 288 ? -37.417 53.912 2.562 1.00 28.12 288 SER A C 1
ATOM 2246 O O . SER A 1 288 ? -38.497 53.857 1.976 1.00 28.12 288 SER A O 1
ATOM 2248 N N . SER A 1 289 ? -36.880 55.070 2.980 1.00 25.08 289 SER A N 1
ATOM 2249 C CA . SER A 1 289 ? -37.173 56.454 2.520 1.00 25.08 289 SER A CA 1
ATOM 2250 C C . SER A 1 289 ? -36.078 57.398 3.108 1.00 25.08 289 SER A C 1
ATOM 2252 O O . SER A 1 289 ? -35.403 56.957 4.037 1.00 25.08 289 SER A O 1
ATOM 2254 N N . ASN A 1 290 ? -35.793 58.661 2.735 1.00 27.62 290 ASN A N 1
ATOM 2255 C CA . ASN A 1 290 ? -36.023 59.563 1.576 1.00 27.62 290 ASN A CA 1
ATOM 2256 C C . ASN A 1 290 ? -35.201 60.875 1.846 1.00 27.62 290 ASN A C 1
ATOM 2258 O O . ASN A 1 290 ? -34.857 61.099 3.003 1.00 27.62 290 ASN A O 1
ATOM 2262 N N . ASN A 1 291 ? -34.840 61.816 0.950 1.00 28.14 291 ASN A N 1
ATOM 2263 C CA . ASN A 1 291 ? -35.003 62.067 -0.502 1.00 28.14 291 ASN A CA 1
ATOM 2264 C C . ASN A 1 291 ? -33.915 63.098 -0.981 1.00 28.14 291 ASN A C 1
ATOM 2266 O O . ASN A 1 291 ? -33.103 63.530 -0.167 1.00 28.14 291 ASN A O 1
ATOM 2270 N N . ASN A 1 292 ? -34.027 63.597 -2.226 1.00 27.38 292 ASN A N 1
ATOM 2271 C CA . ASN A 1 292 ? -33.573 64.903 -2.778 1.00 27.38 292 ASN A CA 1
ATOM 2272 C C . ASN A 1 292 ? -32.246 65.015 -3.584 1.00 27.38 292 ASN A C 1
ATOM 2274 O O . ASN A 1 292 ? -31.160 64.654 -3.145 1.00 27.38 292 ASN A O 1
ATOM 2278 N N . LEU A 1 293 ? -32.405 65.639 -4.762 1.00 25.73 293 LEU A N 1
ATOM 2279 C CA . LEU A 1 293 ? -31.452 66.208 -5.748 1.00 25.73 293 LEU A CA 1
ATOM 2280 C C . LEU A 1 293 ? -31.581 67.771 -5.703 1.00 25.73 293 LEU A C 1
ATOM 2282 O O . LEU A 1 293 ? -32.369 68.214 -4.858 1.00 25.73 293 LEU A O 1
ATOM 2286 N N . PRO A 1 294 ? -30.946 68.639 -6.551 1.00 42.00 294 PRO A N 1
ATOM 2287 C CA . PRO A 1 294 ? -30.142 68.425 -7.783 1.00 42.00 294 PRO A CA 1
ATOM 2288 C C . PRO A 1 294 ? -28.838 69.289 -7.926 1.00 42.00 294 PRO A C 1
ATOM 2290 O O . PRO A 1 294 ? -28.496 70.005 -6.999 1.00 42.00 294 PRO A O 1
ATOM 2293 N N . CYS A 1 295 ? -28.165 69.197 -9.100 1.00 23.50 295 CYS A N 1
ATOM 2294 C CA . CYS A 1 295 ? -27.308 70.152 -9.888 1.00 23.50 295 CYS A CA 1
ATOM 2295 C C . CYS A 1 295 ? -26.472 71.292 -9.204 1.00 23.50 295 CYS A C 1
ATOM 2297 O O . CYS A 1 295 ? -26.858 71.823 -8.176 1.00 23.50 295 CYS A O 1
ATOM 2299 N N . SER A 1 296 ? -25.350 71.818 -9.745 1.00 25.31 296 SER A N 1
ATOM 2300 C CA . SER A 1 296 ? -24.789 71.804 -11.120 1.00 25.31 296 SER A CA 1
ATOM 2301 C C . SER A 1 296 ? -23.289 72.227 -11.197 1.00 25.31 296 SER A C 1
ATOM 2303 O O . SER A 1 296 ? -22.767 72.785 -10.241 1.00 25.31 296 SER A O 1
ATOM 2305 N N . ASP A 1 297 ? -22.663 72.019 -12.370 1.00 25.25 297 ASP A N 1
ATOM 2306 C CA . ASP A 1 297 ? -21.575 72.784 -13.051 1.00 25.25 297 ASP A CA 1
ATOM 2307 C C . ASP A 1 297 ? -20.185 73.154 -12.431 1.00 25.25 297 ASP A C 1
ATOM 2309 O O . ASP A 1 297 ? -20.063 73.980 -11.533 1.00 25.25 297 ASP A O 1
ATOM 2313 N N . ALA A 1 298 ? -19.136 72.721 -13.165 1.00 24.31 298 ALA A N 1
ATOM 2314 C CA . ALA A 1 298 ? -17.907 73.449 -13.589 1.00 24.31 298 ALA A CA 1
ATOM 2315 C C . ALA A 1 298 ? -16.691 73.738 -12.628 1.00 24.31 298 ALA A C 1
ATOM 2317 O O . ALA A 1 298 ? -16.837 73.720 -11.410 1.00 24.31 298 ALA A O 1
ATOM 2318 N N . PRO A 1 299 ? -15.451 73.956 -13.170 1.00 54.25 299 PRO A N 1
ATOM 2319 C CA . PRO A 1 299 ? -14.163 73.961 -12.426 1.00 54.25 299 PRO A CA 1
ATOM 2320 C C . PRO A 1 299 ? -13.456 75.354 -12.372 1.00 54.25 299 PRO A C 1
ATOM 2322 O O . PRO A 1 299 ? -14.047 76.327 -12.847 1.00 54.25 299 PRO A O 1
ATOM 2325 N N . PRO A 1 300 ? -12.205 75.501 -11.840 1.00 47.03 300 PRO A N 1
ATOM 2326 C CA . PRO A 1 300 ? -10.994 75.358 -12.698 1.00 47.03 300 PRO A CA 1
ATOM 2327 C C . PRO A 1 300 ? -9.641 74.957 -12.008 1.00 47.03 300 PRO A C 1
ATOM 2329 O O . PRO A 1 300 ? -9.508 75.045 -10.797 1.00 47.03 300 PRO A O 1
ATOM 2332 N N . SER A 1 301 ? -8.628 74.595 -12.831 1.00 30.39 301 SER A N 1
ATOM 2333 C CA . SER A 1 301 ? -7.149 74.865 -12.749 1.00 30.39 301 SER A CA 1
ATOM 2334 C C . SER A 1 301 ? -6.325 74.769 -11.430 1.00 30.39 301 SER A C 1
ATOM 2336 O O . SER A 1 301 ? -6.786 75.203 -10.387 1.00 30.39 301 SER A O 1
ATOM 2338 N N . SER A 1 302 ? -5.008 74.476 -11.385 1.00 31.77 302 SER A N 1
ATOM 2339 C CA . SER A 1 302 ? -3.989 73.786 -12.233 1.00 31.77 302 SER A CA 1
ATOM 2340 C C . SER A 1 302 ? -2.585 74.034 -11.622 1.00 31.77 302 SER A C 1
ATOM 2342 O O . SER A 1 302 ? -2.409 75.142 -11.129 1.00 31.77 302 SER A O 1
ATOM 2344 N N . HIS A 1 303 ? -1.579 73.137 -11.734 1.00 30.62 303 HIS A N 1
ATOM 2345 C CA . HIS A 1 303 ? -0.157 73.493 -12.034 1.00 30.62 303 HIS A CA 1
ATOM 2346 C C . HIS A 1 303 ? 0.856 72.311 -12.042 1.00 30.62 303 HIS A C 1
ATOM 2348 O O . HIS A 1 303 ? 0.769 71.400 -11.228 1.00 30.62 303 HIS A O 1
ATOM 2354 N N . SER A 1 304 ? 1.884 72.457 -12.897 1.00 26.62 304 SER A N 1
ATOM 2355 C CA . SER A 1 304 ? 3.269 71.921 -12.816 1.00 26.62 304 SER A CA 1
ATOM 2356 C C . SER A 1 304 ? 3.619 70.478 -13.252 1.00 26.62 304 SER A C 1
ATOM 2358 O O . SER A 1 304 ? 3.486 69.503 -12.521 1.00 26.62 304 SER A O 1
ATOM 2360 N N . THR A 1 305 ? 4.205 70.427 -14.455 1.00 27.92 305 THR A N 1
ATOM 2361 C CA . THR A 1 305 ? 5.040 69.404 -15.136 1.00 27.92 305 THR A CA 1
ATOM 2362 C C . THR A 1 305 ? 6.508 69.387 -14.583 1.00 27.92 305 THR A C 1
ATOM 2364 O O . THR A 1 305 ? 6.711 70.133 -13.622 1.00 27.92 305 THR A O 1
ATOM 2367 N N . PRO A 1 306 ? 7.548 68.638 -15.093 1.00 46.31 306 PRO A N 1
ATOM 2368 C CA . PRO A 1 306 ? 7.825 68.290 -16.512 1.00 46.31 306 PRO A CA 1
ATOM 2369 C C . PRO A 1 306 ? 8.537 66.951 -16.902 1.00 46.31 306 PRO A C 1
ATOM 2371 O O . PRO A 1 306 ? 9.292 66.377 -16.131 1.00 46.31 306 PRO A O 1
ATOM 2374 N N . ALA A 1 307 ? 8.369 66.600 -18.198 1.00 29.52 307 ALA A N 1
ATOM 2375 C CA . ALA A 1 307 ? 9.394 66.179 -19.196 1.00 29.52 307 ALA A CA 1
ATOM 2376 C C . ALA A 1 307 ? 10.195 64.851 -19.065 1.00 29.52 307 ALA A C 1
ATOM 2378 O O . ALA A 1 307 ? 10.528 64.427 -17.970 1.00 29.52 307 ALA A O 1
ATOM 2379 N N . HIS A 1 308 ? 10.651 64.190 -20.152 1.00 34.38 308 HIS A N 1
ATOM 2380 C CA . HIS A 1 308 ? 10.355 64.241 -21.611 1.00 34.38 308 HIS A CA 1
ATOM 2381 C C . HIS A 1 308 ? 10.920 62.962 -22.298 1.00 34.38 308 HIS A C 1
ATOM 2383 O O . HIS A 1 308 ? 11.991 62.514 -21.902 1.00 34.38 308 HIS A O 1
ATOM 2389 N N . GLY A 1 309 ? 10.300 62.435 -23.374 1.00 23.77 309 GLY A N 1
ATOM 2390 C CA . GLY A 1 309 ? 10.948 61.442 -24.266 1.00 23.77 309 GLY A CA 1
ATOM 2391 C C . GLY A 1 309 ? 10.017 60.630 -25.196 1.00 23.77 309 GLY A C 1
ATOM 2392 O O . GLY A 1 309 ? 9.023 60.081 -24.741 1.00 23.77 309 GLY A O 1
ATOM 2393 N N . TYR A 1 310 ? 10.365 60.550 -26.486 1.00 24.20 310 TYR A N 1
ATOM 2394 C CA . TYR A 1 310 ? 9.747 59.819 -27.625 1.00 24.20 310 TYR A CA 1
ATOM 2395 C C . TYR A 1 310 ? 10.889 59.561 -28.662 1.00 24.20 310 TYR A C 1
ATOM 2397 O O . TYR A 1 310 ? 11.912 60.240 -28.524 1.00 24.20 310 TYR A O 1
ATOM 2405 N N . PRO A 1 311 ? 10.746 58.792 -29.774 1.00 48.81 311 PRO A N 1
ATOM 2406 C CA . PRO A 1 311 ? 9.897 57.625 -30.106 1.00 48.81 311 PRO A CA 1
ATOM 2407 C C . PRO A 1 311 ? 10.673 56.484 -30.870 1.00 48.81 311 PRO A C 1
ATOM 2409 O O . PRO A 1 311 ? 11.894 56.522 -30.964 1.00 48.81 311 PRO A O 1
ATOM 2412 N N . SER A 1 312 ? 9.927 55.549 -31.496 1.00 26.66 312 SER A N 1
ATOM 2413 C CA . SER A 1 312 ? 10.196 54.884 -32.809 1.00 26.66 312 SER A CA 1
ATOM 2414 C C . SER A 1 312 ? 10.936 53.523 -32.965 1.00 26.66 312 SER A C 1
ATOM 2416 O O . SER A 1 312 ? 12.120 53.393 -32.698 1.00 26.66 312 SER A O 1
ATOM 2418 N N . GLU A 1 313 ? 10.189 52.583 -33.583 1.00 27.02 313 GLU A N 1
ATOM 2419 C CA . GLU A 1 313 ? 10.475 51.795 -34.819 1.00 27.02 313 GLU A CA 1
ATOM 2420 C C . GLU A 1 313 ? 11.491 50.614 -34.939 1.00 27.02 313 GLU A C 1
ATOM 2422 O O . GLU A 1 313 ? 12.692 50.765 -34.770 1.00 27.02 313 GLU A O 1
ATOM 2427 N N . ILE A 1 314 ? 10.954 49.510 -35.515 1.00 25.98 314 ILE A N 1
ATOM 2428 C CA . ILE A 1 314 ? 11.511 48.627 -36.585 1.00 25.98 314 ILE A CA 1
ATOM 2429 C C . ILE A 1 314 ? 12.499 47.463 -36.255 1.00 25.98 314 ILE A C 1
ATOM 2431 O O . ILE A 1 314 ? 13.420 47.582 -35.462 1.00 25.98 314 ILE A O 1
ATOM 2435 N N . SER A 1 315 ? 12.320 46.361 -37.019 1.00 26.36 315 SER A N 1
ATOM 2436 C CA . SER A 1 315 ? 13.240 45.234 -37.341 1.00 26.36 315 SER A CA 1
ATOM 2437 C C . SER A 1 315 ? 13.235 43.924 -36.516 1.00 26.36 315 SER A C 1
ATOM 2439 O O . SER A 1 315 ? 13.865 43.807 -35.476 1.00 26.36 315 SER A O 1
ATOM 2441 N N . GLU A 1 316 ? 12.585 42.911 -37.104 1.00 26.56 316 GLU A N 1
ATOM 2442 C CA . GLU A 1 316 ? 13.037 41.528 -37.407 1.00 26.56 316 GLU A CA 1
ATOM 2443 C C . GLU A 1 316 ? 14.190 40.772 -36.679 1.00 26.56 316 GLU A C 1
ATOM 2445 O O . GLU A 1 316 ? 15.279 41.291 -36.472 1.00 26.56 316 GLU A O 1
ATOM 2450 N N . GLN A 1 317 ? 13.957 39.442 -36.579 1.00 27.03 317 GLN A N 1
ATOM 2451 C CA . GLN A 1 317 ? 14.890 38.282 -36.552 1.00 27.03 317 GLN A CA 1
ATOM 2452 C C . GLN A 1 317 ? 15.763 37.983 -35.300 1.00 27.03 317 GLN A C 1
ATOM 2454 O O . GLN A 1 317 ? 16.570 38.799 -34.879 1.00 27.03 317 GLN A O 1
ATOM 2459 N N . GLY A 1 318 ? 15.742 36.712 -34.835 1.00 24.92 318 GLY A N 1
ATOM 2460 C CA . GLY A 1 318 ? 17.006 36.036 -34.452 1.00 24.92 318 GLY A CA 1
ATOM 2461 C C . GLY A 1 318 ? 17.207 35.299 -33.104 1.00 24.92 318 GLY A C 1
ATOM 2462 O O . GLY A 1 318 ? 18.255 35.488 -32.504 1.00 24.92 318 GLY A O 1
ATOM 2463 N N . GLY A 1 319 ? 16.345 34.354 -32.696 1.00 26.03 319 GLY A N 1
ATOM 2464 C CA . GLY A 1 319 ? 16.772 33.145 -31.941 1.00 26.03 319 GLY A CA 1
ATOM 2465 C C . GLY A 1 319 ? 17.208 33.224 -30.452 1.00 26.03 319 GLY A C 1
ATOM 2466 O O . GLY A 1 319 ? 17.123 34.250 -29.795 1.00 26.03 319 GLY A O 1
ATOM 2467 N N . SER A 1 320 ? 17.686 32.067 -29.957 1.00 24.78 320 SER A N 1
A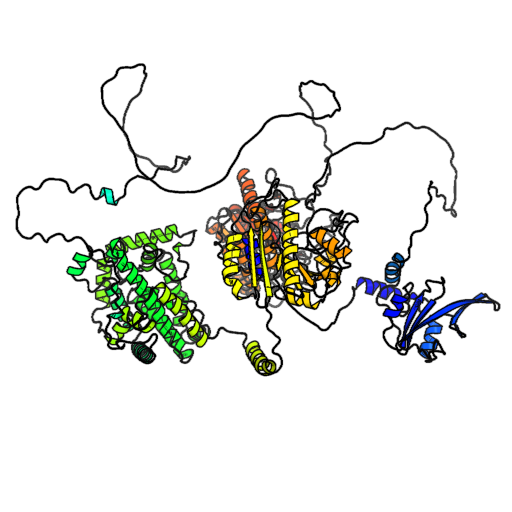TOM 2468 C CA . SER A 1 320 ? 18.288 31.749 -28.636 1.00 24.78 320 SER A CA 1
ATOM 2469 C C . SER A 1 320 ? 17.431 31.737 -27.347 1.00 24.78 320 SER A C 1
ATOM 2471 O O . SER A 1 320 ? 17.149 32.755 -26.730 1.00 24.78 320 SER A O 1
ATOM 2473 N N . TYR A 1 321 ? 17.139 30.509 -26.906 1.00 26.33 321 TYR A N 1
ATOM 2474 C CA . TYR A 1 321 ? 17.263 29.940 -25.546 1.00 26.33 321 TYR A CA 1
ATOM 2475 C C . TYR A 1 321 ? 17.476 30.861 -24.310 1.00 26.33 321 TYR A C 1
ATOM 2477 O O . TYR A 1 321 ? 18.483 31.553 -24.205 1.00 26.33 321 TYR A O 1
ATOM 2485 N N . CYS A 1 322 ? 16.585 30.680 -23.322 1.00 30.84 322 CYS A N 1
ATOM 2486 C CA . CYS A 1 322 ? 16.734 30.864 -21.863 1.00 30.84 322 CYS A CA 1
ATOM 2487 C C . CYS A 1 322 ? 17.198 32.206 -21.253 1.00 30.84 322 CYS A C 1
ATOM 2489 O O . CYS A 1 322 ? 18.387 32.443 -21.078 1.00 30.84 322 CYS A O 1
ATOM 2491 N N . GLU A 1 323 ? 16.246 32.919 -20.635 1.00 28.69 323 GLU A N 1
ATOM 2492 C CA . GLU A 1 323 ? 16.390 33.365 -19.236 1.00 28.69 323 GLU A CA 1
ATOM 2493 C C . GLU A 1 323 ? 15.002 33.504 -18.568 1.00 28.69 323 GLU A C 1
ATOM 2495 O O . GLU A 1 323 ? 14.084 34.080 -19.152 1.00 28.69 323 GLU A O 1
ATOM 2500 N N . LEU A 1 324 ? 14.818 32.969 -17.351 1.00 29.22 324 LEU A N 1
ATOM 2501 C CA . LEU A 1 324 ? 13.572 33.097 -16.577 1.00 29.22 324 LEU A CA 1
ATOM 2502 C C . LEU A 1 324 ? 13.811 33.899 -15.293 1.00 29.22 324 LEU A C 1
ATOM 2504 O O . LEU A 1 324 ? 14.548 33.477 -14.404 1.00 29.22 324 LEU A O 1
ATOM 2508 N N . ARG A 1 325 ? 13.108 35.028 -15.157 1.00 29.09 325 ARG A N 1
ATOM 2509 C CA . ARG A 1 325 ? 12.917 35.745 -13.885 1.00 29.09 325 ARG A CA 1
ATOM 2510 C C . ARG A 1 325 ? 11.418 35.942 -13.617 1.00 29.09 325 ARG A C 1
ATOM 2512 O O . ARG A 1 325 ? 10.650 36.066 -14.570 1.00 29.09 325 ARG A O 1
ATOM 2519 N N . PRO A 1 326 ? 10.977 35.941 -12.345 1.00 33.62 326 PRO A N 1
ATOM 2520 C CA . PRO A 1 326 ? 9.560 35.813 -12.006 1.00 33.62 326 PRO A CA 1
ATOM 2521 C C . PRO A 1 326 ? 8.748 37.075 -12.343 1.00 33.62 326 PRO A C 1
ATOM 2523 O O . PRO A 1 326 ? 8.841 38.096 -11.661 1.00 33.62 326 PRO A O 1
ATOM 2526 N N . GLY A 1 327 ? 7.918 36.977 -13.384 1.00 25.61 327 GLY A N 1
ATOM 2527 C CA . GLY A 1 327 ? 6.862 37.940 -13.702 1.00 25.61 327 GLY A CA 1
ATOM 2528 C C . GLY A 1 327 ? 5.575 37.690 -12.903 1.00 25.61 327 GLY A C 1
ATOM 2529 O O . GLY A 1 327 ? 5.353 36.602 -12.373 1.00 25.61 327 GLY A O 1
ATOM 2530 N N . GLN A 1 328 ? 4.713 38.705 -12.810 1.00 29.66 328 GLN A N 1
ATOM 2531 C CA . GLN A 1 328 ? 3.437 38.617 -12.089 1.00 29.66 328 GLN A CA 1
ATOM 2532 C C . GLN A 1 328 ? 2.438 37.673 -12.781 1.00 29.66 328 GLN A C 1
ATOM 2534 O O . GLN A 1 328 ? 2.393 37.589 -14.007 1.00 29.66 328 GLN A O 1
ATOM 2539 N N . ALA A 1 329 ? 1.592 37.007 -11.988 1.00 29.58 329 ALA A N 1
ATOM 2540 C CA . ALA A 1 329 ? 0.535 36.141 -12.503 1.00 29.58 329 ALA A CA 1
ATOM 2541 C C . ALA A 1 329 ? -0.492 36.933 -13.349 1.00 29.58 329 ALA A C 1
ATOM 2543 O O . ALA A 1 329 ? -0.935 38.003 -12.917 1.00 29.58 329 ALA A O 1
ATOM 2544 N N . PRO A 1 330 ? -0.908 36.427 -14.526 1.00 32.41 330 PRO A N 1
ATOM 2545 C CA . PRO A 1 330 ? -1.877 37.110 -15.375 1.00 32.41 330 PRO A CA 1
ATOM 2546 C C . PRO A 1 330 ? -3.285 37.076 -14.766 1.00 32.41 330 PRO A C 1
ATOM 2548 O O . PRO A 1 330 ? -3.784 36.032 -14.348 1.00 32.41 330 PRO A O 1
ATOM 2551 N N . ILE A 1 331 ? -3.956 38.228 -14.770 1.00 37.88 331 ILE A N 1
ATOM 2552 C CA . ILE A 1 331 ? -5.372 38.346 -14.399 1.00 37.88 331 ILE A CA 1
ATOM 2553 C C . ILE A 1 331 ? -6.220 37.675 -15.501 1.00 37.88 331 ILE A C 1
ATOM 2555 O O . ILE A 1 331 ? -6.003 37.970 -16.680 1.00 37.88 331 ILE A O 1
ATOM 2559 N N . PRO A 1 332 ? -7.188 36.796 -15.170 1.00 33.03 332 PRO A N 1
ATOM 2560 C CA . PRO A 1 332 ? -8.000 36.117 -16.176 1.00 33.03 332 PRO A CA 1
ATOM 2561 C C . PRO A 1 332 ? -8.887 37.105 -16.962 1.00 33.03 332 PRO A C 1
ATOM 2563 O O . PRO A 1 332 ? -9.431 38.046 -16.378 1.00 33.03 332 PRO A O 1
ATOM 2566 N N . PRO A 1 333 ? -9.080 36.906 -18.280 1.00 37.81 333 PRO A N 1
ATOM 2567 C CA . PRO A 1 333 ? -9.833 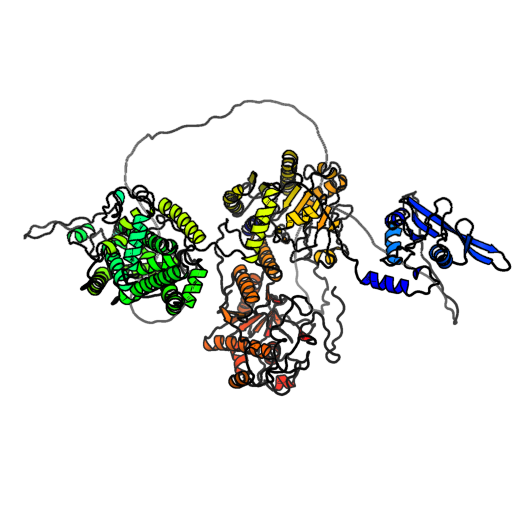37.837 -19.112 1.00 37.81 333 PRO A CA 1
ATOM 2568 C C . PRO A 1 333 ? -11.342 37.761 -18.840 1.00 37.81 333 PRO A C 1
ATOM 2570 O O . PRO A 1 333 ? -12.002 36.762 -19.126 1.00 37.81 333 PRO A O 1
ATOM 2573 N N . CYS A 1 334 ? -11.919 38.863 -18.362 1.00 37.44 334 CYS A N 1
ATOM 2574 C CA . CYS A 1 334 ? -13.359 39.009 -18.152 1.00 37.44 334 CYS A CA 1
ATOM 2575 C C . CYS A 1 334 ? -14.143 39.117 -19.479 1.00 37.44 334 CYS A C 1
ATOM 2577 O O . CYS A 1 334 ? -14.503 40.230 -19.869 1.00 37.44 334 CYS A O 1
ATOM 2579 N N . LYS A 1 335 ? -14.402 37.983 -20.159 1.00 38.00 335 LYS A N 1
ATOM 2580 C CA . LYS A 1 335 ? -15.580 37.701 -21.026 1.00 38.00 335 LYS A CA 1
ATOM 2581 C C . LYS A 1 335 ? -15.502 36.326 -21.700 1.00 38.00 335 LYS A C 1
ATOM 2583 O O . LYS A 1 335 ? -14.433 35.878 -22.119 1.00 38.00 335 LYS A O 1
ATOM 2588 N N . SER A 1 336 ? -16.653 35.679 -21.863 1.00 38.91 336 SER A N 1
ATOM 2589 C CA . SER A 1 336 ? -16.778 34.354 -22.477 1.00 38.91 336 SER A CA 1
ATOM 2590 C C . SER A 1 336 ? -16.481 34.372 -23.982 1.00 38.91 336 SER A C 1
ATOM 2592 O O . SER A 1 336 ? -16.721 35.355 -24.685 1.00 38.91 336 SER A O 1
ATOM 2594 N N . TYR A 1 337 ? -16.000 33.244 -24.511 1.00 37.59 337 TYR A N 1
ATOM 2595 C CA . TYR A 1 337 ? -15.874 33.018 -25.957 1.00 37.59 337 TYR A CA 1
ATOM 2596 C C . TYR A 1 337 ? -17.234 33.137 -26.676 1.00 37.59 337 TYR A C 1
ATOM 2598 O O . TYR A 1 337 ? -17.309 33.682 -27.773 1.00 37.59 337 TYR A O 1
ATOM 2606 N N . VAL A 1 338 ? -18.325 32.738 -26.010 1.00 45.66 338 VAL A N 1
ATOM 2607 C CA . VAL A 1 338 ? -19.700 32.811 -26.543 1.00 45.66 338 VAL A CA 1
ATOM 2608 C C . VAL A 1 338 ? -20.191 34.258 -26.704 1.00 45.66 338 VAL A C 1
ATOM 2610 O O . VAL A 1 338 ? -20.991 34.538 -27.591 1.00 45.66 338 VAL A O 1
ATOM 2613 N N . GLU A 1 339 ? -19.699 35.200 -25.894 1.00 39.31 339 GLU A N 1
ATOM 2614 C CA . GLU A 1 339 ? -20.063 36.621 -26.015 1.00 39.31 339 GLU A CA 1
ATOM 2615 C C . GLU A 1 339 ? -19.390 37.292 -27.221 1.00 39.31 339 GLU A C 1
ATOM 2617 O O . GLU A 1 339 ? -19.960 38.210 -27.803 1.00 39.31 339 GLU A O 1
ATOM 2622 N N . ARG A 1 340 ? -18.214 36.806 -27.647 1.00 39.56 340 ARG A N 1
ATOM 2623 C CA . ARG A 1 340 ? -17.521 37.303 -28.851 1.00 39.56 340 ARG A CA 1
ATOM 2624 C C . ARG A 1 340 ? -18.221 36.919 -30.157 1.00 39.56 340 ARG A C 1
ATOM 2626 O O . ARG A 1 340 ? -18.056 37.623 -31.142 1.00 39.56 340 ARG A O 1
ATOM 2633 N N . LEU A 1 341 ? -19.027 35.856 -30.158 1.00 40.16 341 LEU A N 1
ATOM 2634 C CA . LEU A 1 341 ? -19.763 35.379 -31.337 1.00 40.16 341 LEU A CA 1
ATOM 2635 C C . LEU A 1 341 ? -21.127 36.068 -31.549 1.00 40.16 341 LEU A C 1
ATOM 2637 O O . LEU A 1 341 ? -21.818 35.756 -32.511 1.00 40.16 341 LEU A O 1
ATOM 2641 N N . LYS A 1 342 ? -21.535 36.999 -30.673 1.00 38.81 342 LYS A N 1
ATOM 2642 C CA . LYS A 1 342 ? -22.852 37.673 -30.718 1.00 38.81 342 LYS A CA 1
ATOM 2643 C C . LYS A 1 342 ? -22.810 39.130 -31.206 1.00 38.81 342 LYS A C 1
ATOM 2645 O O . LYS A 1 342 ? -23.702 39.905 -30.876 1.00 38.81 342 LYS A O 1
ATOM 2650 N N . VAL A 1 343 ? -21.762 39.526 -31.932 1.00 38.72 343 VAL A N 1
ATOM 2651 C CA . VAL A 1 343 ? -21.468 40.948 -32.225 1.00 38.72 343 VAL A CA 1
ATOM 2652 C C . VAL A 1 343 ? -21.564 41.309 -33.722 1.00 38.72 343 VAL A C 1
ATOM 2654 O O . VAL A 1 343 ? -21.495 42.486 -34.057 1.00 38.72 343 VAL A O 1
ATOM 2657 N N . GLU A 1 344 ? -21.814 40.347 -34.622 1.00 35.16 344 GLU A N 1
ATOM 2658 C CA . GLU A 1 344 ? -21.902 40.588 -36.082 1.00 35.16 344 GLU A CA 1
ATOM 2659 C C . GLU A 1 344 ? -23.284 40.313 -36.722 1.00 35.16 344 GLU A C 1
ATOM 2661 O O . GLU A 1 344 ? -23.389 40.119 -37.928 1.00 35.16 344 GLU A O 1
ATOM 2666 N N . GLU A 1 345 ? -24.377 40.401 -35.954 1.00 36.84 345 GLU A N 1
ATOM 2667 C CA . GLU A 1 345 ? -25.724 40.631 -36.514 1.00 36.84 345 GLU A CA 1
ATOM 2668 C C . GLU A 1 345 ? -26.161 42.074 -36.212 1.00 36.84 345 GLU A C 1
ATOM 2670 O O . GLU A 1 345 ? -26.605 42.377 -35.104 1.00 36.84 345 GLU A O 1
ATOM 2675 N N . GLY A 1 346 ? -25.992 42.995 -37.173 1.00 33.56 346 GLY A N 1
ATOM 2676 C CA . GLY A 1 346 ? -26.131 44.426 -36.858 1.00 33.56 346 GLY A CA 1
ATOM 2677 C C . GLY A 1 346 ? -26.227 45.449 -37.996 1.00 33.56 346 GLY A C 1
ATOM 2678 O O . GLY A 1 346 ? -26.062 46.633 -37.708 1.00 33.56 346 GLY A O 1
ATOM 2679 N N . GLN A 1 347 ? -26.497 45.073 -39.256 1.00 32.53 347 GLN A N 1
ATOM 2680 C CA . GLN A 1 347 ? -26.695 46.059 -40.341 1.00 32.53 347 GLN A CA 1
ATOM 2681 C C . GLN A 1 347 ? -27.952 45.813 -41.200 1.00 32.53 347 GLN A C 1
ATOM 2683 O O . GLN A 1 347 ? -27.974 44.959 -42.074 1.00 32.53 347 GLN A O 1
ATOM 2688 N N . SER A 1 348 ? -28.974 46.640 -40.930 1.00 31.58 348 SER A N 1
ATOM 2689 C CA . SER A 1 348 ? -30.013 47.189 -41.835 1.00 31.58 348 SER A CA 1
ATOM 2690 C C . SER A 1 348 ? -30.629 46.316 -42.958 1.00 31.58 348 SER A C 1
ATOM 2692 O O . SER A 1 348 ? -29.938 45.981 -43.919 1.00 31.58 348 SER A O 1
ATOM 2694 N N . PRO A 1 349 ? -31.964 46.096 -42.973 1.00 41.69 349 PRO A N 1
ATOM 2695 C CA . PRO A 1 349 ? -32.643 45.421 -44.082 1.00 41.69 349 PRO A CA 1
ATOM 2696 C C . PRO A 1 349 ? -32.782 46.322 -45.327 1.00 41.69 349 PRO A C 1
ATOM 2698 O O . PRO A 1 349 ? -33.361 47.407 -45.257 1.00 41.69 349 PRO A O 1
ATOM 2701 N N . GLY A 1 350 ? -32.311 45.837 -46.481 1.00 30.62 350 GLY A N 1
ATOM 2702 C CA . GLY A 1 350 ? -32.443 46.484 -47.793 1.00 30.62 350 GLY A CA 1
ATOM 2703 C C . GLY A 1 350 ? -33.148 45.580 -48.811 1.00 30.62 350 GLY A C 1
ATOM 2704 O O . GLY A 1 350 ? -32.621 44.544 -49.192 1.00 30.62 350 GLY A O 1
ATOM 2705 N N . SER A 1 351 ? -34.345 45.985 -49.234 1.00 36.69 351 SER A N 1
ATOM 2706 C CA . SER A 1 351 ? -35.250 45.343 -50.210 1.00 36.69 351 SER A CA 1
ATOM 2707 C C . SER A 1 351 ? -34.624 44.478 -51.327 1.00 36.69 351 SER A C 1
ATOM 2709 O O . SER A 1 351 ? -33.893 45.003 -52.167 1.00 36.69 351 SER A O 1
ATOM 2711 N N . GLY A 1 352 ? -35.062 43.216 -51.453 1.00 32.12 352 GLY A N 1
ATOM 2712 C CA . GLY A 1 352 ? -34.846 42.404 -52.663 1.00 32.12 352 GLY A CA 1
ATOM 2713 C C . GLY A 1 352 ? -34.966 40.889 -52.455 1.00 32.12 352 GLY A C 1
ATOM 2714 O O . GLY A 1 352 ? -33.956 40.220 -52.279 1.00 32.12 352 GLY A O 1
ATOM 2715 N N . ALA A 1 353 ? -36.181 40.335 -52.503 1.00 39.91 353 ALA A N 1
ATOM 2716 C CA . ALA A 1 353 ? -36.398 38.886 -52.417 1.00 39.91 353 ALA A CA 1
ATOM 2717 C C . ALA A 1 353 ? -36.434 38.214 -53.804 1.00 39.91 353 ALA A C 1
ATOM 2719 O O . ALA A 1 353 ? -37.100 38.717 -54.712 1.00 39.91 353 ALA A O 1
ATOM 2720 N N . PRO A 1 354 ? -35.802 37.040 -53.935 1.00 41.81 354 PRO A N 1
ATOM 2721 C CA . PRO A 1 354 ? -36.327 35.925 -54.719 1.00 41.81 354 PRO A CA 1
ATOM 2722 C C . PRO A 1 354 ? -36.687 34.727 -53.812 1.00 41.81 354 PRO A C 1
ATOM 2724 O O . PRO A 1 354 ? -36.130 34.566 -52.726 1.00 41.81 354 PRO A O 1
ATOM 2727 N N . ASP A 1 355 ? -37.627 33.888 -54.254 1.00 45.56 355 ASP A N 1
ATOM 2728 C CA . ASP A 1 355 ? -38.137 32.741 -53.486 1.00 45.56 355 ASP A CA 1
ATOM 2729 C C . ASP A 1 355 ? -37.077 31.672 -53.156 1.00 45.56 355 ASP A C 1
ATOM 2731 O O . ASP A 1 355 ? -36.195 31.378 -53.964 1.00 45.56 355 ASP A O 1
ATOM 2735 N N . GLY A 1 356 ? -37.236 31.014 -51.997 1.00 48.31 356 GLY A N 1
ATOM 2736 C CA . GLY A 1 356 ? -36.520 29.771 -51.659 1.00 48.31 356 GLY A CA 1
ATOM 2737 C C . GLY A 1 356 ? -35.886 29.676 -50.264 1.00 48.31 356 GLY A C 1
ATOM 2738 O O . GLY A 1 356 ? -35.247 28.669 -49.969 1.00 48.31 356 GLY A O 1
ATOM 2739 N N . MET A 1 357 ? -36.028 30.684 -49.400 1.00 40.00 357 MET A N 1
ATOM 2740 C CA . MET A 1 357 ? -35.333 30.718 -48.105 1.00 40.00 357 MET A CA 1
ATOM 2741 C C . MET A 1 357 ? -36.007 29.805 -47.055 1.00 40.00 357 MET A C 1
ATOM 2743 O O . MET A 1 357 ? -37.048 30.161 -46.500 1.00 40.00 357 MET A O 1
ATOM 2747 N N . GLU A 1 358 ? -35.422 28.630 -46.768 1.00 50.91 358 GLU A N 1
ATOM 2748 C CA . GLU A 1 358 ? -35.851 27.775 -45.642 1.00 50.91 358 GLU A CA 1
ATOM 2749 C C . GLU A 1 358 ? -35.809 28.583 -44.330 1.00 50.91 358 GLU A C 1
ATOM 2751 O O . GLU A 1 358 ? -34.808 29.223 -44.003 1.00 50.91 358 GLU A O 1
ATOM 2756 N N . THR A 1 359 ? -36.905 28.569 -43.566 1.00 48.28 359 THR A N 1
ATOM 2757 C CA . THR A 1 359 ? -37.003 29.318 -42.307 1.00 48.28 359 THR A CA 1
ATOM 2758 C C . THR A 1 359 ? -36.034 28.752 -41.271 1.00 48.28 359 THR A C 1
ATOM 2760 O O . THR A 1 359 ? -36.146 27.586 -40.893 1.00 48.28 359 THR A O 1
ATOM 2763 N N . PHE A 1 360 ? -35.109 29.581 -40.780 1.00 55.72 360 PHE A N 1
ATOM 2764 C CA . PHE A 1 360 ? -34.164 29.187 -39.736 1.00 55.72 360 PHE A CA 1
ATOM 2765 C C . PHE A 1 360 ? -34.909 28.764 -38.460 1.00 55.72 360 PHE A C 1
ATOM 2767 O O . PHE A 1 360 ? -35.588 29.570 -37.821 1.00 55.72 360 PHE A O 1
ATOM 2774 N N . MET A 1 361 ? -34.777 27.490 -38.090 1.00 60.81 361 MET A N 1
ATOM 2775 C CA . MET A 1 361 ? -35.317 26.939 -36.850 1.00 60.81 361 MET A CA 1
ATOM 2776 C C . MET A 1 361 ? -34.208 26.846 -35.803 1.00 60.81 361 MET A C 1
ATOM 2778 O O . MET A 1 361 ? -33.141 26.296 -36.068 1.00 60.81 361 MET A O 1
ATOM 2782 N N . LEU A 1 362 ? -34.480 27.351 -34.599 1.00 71.44 362 LEU A N 1
ATOM 2783 C CA . LEU A 1 362 ? -33.590 27.178 -33.452 1.00 71.44 362 LEU A CA 1
ATOM 2784 C C . LEU A 1 362 ? -33.482 25.685 -33.076 1.00 71.44 362 LEU A C 1
ATOM 2786 O O . LEU A 1 362 ? -34.520 25.019 -33.003 1.00 71.44 362 LEU A O 1
ATOM 2790 N N . PRO A 1 363 ? -32.271 25.164 -32.791 1.00 81.38 363 PRO A N 1
ATOM 2791 C CA . PRO A 1 363 ? -32.092 23.798 -32.307 1.00 81.38 363 PRO A CA 1
ATOM 2792 C C . PRO A 1 363 ? -32.879 23.531 -31.020 1.00 81.38 363 PRO A C 1
ATOM 2794 O O . PRO A 1 363 ? -32.932 24.367 -30.114 1.00 81.38 363 PRO A O 1
ATOM 2797 N N . LEU A 1 364 ? -33.478 22.346 -30.930 1.00 85.12 364 LEU A N 1
ATOM 2798 C CA . LEU A 1 364 ? -34.258 21.913 -29.779 1.00 85.12 364 LEU A CA 1
ATOM 2799 C C . LEU A 1 364 ? -33.330 21.380 -28.680 1.00 85.12 364 LEU A C 1
ATOM 2801 O O . LEU A 1 364 ? -32.511 20.493 -28.914 1.00 85.12 364 LEU A O 1
ATOM 2805 N N . VAL A 1 365 ? -33.501 21.883 -27.457 1.00 87.06 365 VAL A N 1
ATOM 2806 C CA . VAL A 1 365 ? -32.855 21.316 -26.267 1.00 87.06 365 VAL A CA 1
ATOM 2807 C C . VAL A 1 365 ? -33.722 20.178 -25.736 1.00 87.06 365 VAL A C 1
ATOM 2809 O O . VAL A 1 365 ? -34.855 20.397 -25.307 1.00 87.06 365 VAL A O 1
ATOM 2812 N N . GLU A 1 366 ? -33.196 18.957 -25.762 1.00 88.81 366 GLU A N 1
ATOM 2813 C CA . GLU A 1 366 ? -33.874 17.784 -25.209 1.00 88.81 366 GLU A CA 1
ATOM 2814 C C . GLU A 1 366 ? -33.723 17.737 -23.681 1.00 88.81 366 GLU A C 1
ATOM 2816 O O . GLU A 1 366 ? -32.631 17.913 -23.147 1.00 88.81 366 GLU A O 1
ATOM 2821 N N . THR A 1 367 ? -34.832 17.501 -22.973 1.00 84.94 367 THR A N 1
ATOM 2822 C CA . THR A 1 367 ? -34.924 17.593 -21.500 1.00 84.94 367 THR A CA 1
ATOM 2823 C C . THR A 1 367 ? -35.484 16.332 -20.829 1.00 84.94 367 THR A C 1
ATOM 2825 O O . THR A 1 367 ? -35.786 16.338 -19.637 1.00 84.94 367 THR A O 1
ATOM 2828 N N . SER A 1 368 ? -35.670 15.242 -21.582 1.00 86.94 368 SER A N 1
ATOM 2829 C CA . SER A 1 368 ? -36.033 13.937 -21.018 1.00 86.94 368 SER A CA 1
ATOM 2830 C C . SER A 1 368 ? -35.517 12.800 -21.897 1.00 86.94 368 SER A C 1
ATOM 2832 O O . SER A 1 368 ? -35.619 12.902 -23.119 1.00 86.94 368 SER A O 1
ATOM 2834 N N . SER A 1 369 ? -35.048 11.711 -21.279 1.00 89.31 369 SER A N 1
ATOM 2835 C CA . SER A 1 369 ? -34.442 10.560 -21.972 1.00 89.31 369 SER A CA 1
ATOM 2836 C C . SER A 1 369 ? -35.281 10.039 -23.135 1.00 89.31 369 SER A C 1
ATOM 2838 O O . SER A 1 369 ? -36.503 9.919 -23.010 1.00 89.31 369 SER A O 1
ATOM 2840 N N . SER A 1 370 ? -34.638 9.696 -24.250 1.00 90.44 370 SER A N 1
ATOM 2841 C CA . SER A 1 370 ? -35.304 9.070 -25.396 1.00 90.44 370 SER A CA 1
ATOM 2842 C C . SER A 1 370 ? -35.898 7.698 -25.045 1.00 90.44 370 SER A C 1
ATOM 2844 O O . SER A 1 370 ? -36.963 7.344 -25.554 1.00 90.44 370 SER A O 1
ATOM 2846 N N . PHE A 1 371 ? -35.293 6.973 -24.097 1.00 93.88 371 PHE A N 1
ATOM 2847 C CA . PHE A 1 371 ? -35.784 5.684 -23.615 1.00 93.88 371 PHE A CA 1
ATOM 2848 C C . PHE A 1 371 ? -37.052 5.844 -22.768 1.00 93.88 371 PHE A C 1
ATOM 2850 O O . PHE A 1 371 ? -37.042 6.454 -21.697 1.00 93.88 371 PHE A O 1
ATOM 2857 N N . LYS A 1 372 ? -38.161 5.243 -23.215 1.00 92.19 372 LYS A N 1
ATOM 2858 C CA . LYS A 1 372 ? -39.448 5.235 -22.492 1.00 92.19 372 LYS A CA 1
ATOM 2859 C C . LYS A 1 372 ? -39.882 3.796 -22.160 1.00 92.19 372 LYS A C 1
ATOM 2861 O O . LYS A 1 372 ? -40.845 3.309 -22.756 1.00 92.19 372 LYS A O 1
ATOM 2866 N N . PRO A 1 373 ? -39.217 3.089 -21.222 1.00 90.56 373 PRO A N 1
ATOM 2867 C CA . PRO A 1 373 ? -39.439 1.658 -20.993 1.00 90.56 373 PRO A CA 1
ATOM 2868 C C . PRO A 1 373 ? -40.888 1.300 -20.615 1.00 90.56 373 PRO A C 1
ATOM 2870 O O . PRO A 1 373 ? -41.400 0.304 -21.120 1.00 90.56 373 PRO A O 1
ATOM 2873 N N . GLY A 1 374 ? -41.605 2.129 -19.845 1.00 86.06 374 GLY A N 1
ATOM 2874 C CA . GLY A 1 374 ? -43.031 1.901 -19.552 1.00 86.06 374 GLY A CA 1
ATOM 2875 C C . GLY A 1 374 ? -43.959 1.972 -20.777 1.00 86.06 374 GLY A C 1
ATOM 2876 O O . GLY A 1 374 ? -45.054 1.415 -20.755 1.00 86.06 374 GLY A O 1
ATOM 2877 N N . LYS A 1 375 ? -43.515 2.599 -21.878 1.00 87.81 375 LYS A N 1
ATOM 2878 C CA . LYS A 1 375 ? -44.221 2.639 -23.174 1.00 87.81 375 LYS A CA 1
ATOM 2879 C C . LYS A 1 375 ? -43.678 1.636 -24.197 1.00 87.81 375 LYS A C 1
ATOM 2881 O O . LYS A 1 375 ? -44.301 1.450 -25.240 1.00 87.81 375 LYS A O 1
ATOM 2886 N N . TYR A 1 376 ? -42.537 1.004 -23.922 1.00 91.12 376 TYR A N 1
ATOM 2887 C CA . TYR A 1 376 ? -41.898 0.061 -24.834 1.00 91.12 376 TYR A CA 1
ATOM 2888 C C . TYR A 1 376 ? -42.711 -1.233 -24.933 1.00 91.12 376 TYR A C 1
ATOM 2890 O O . TYR A 1 376 ? -42.968 -1.894 -23.922 1.00 91.12 376 TYR A O 1
ATOM 2898 N N . GLN A 1 377 ? -43.105 -1.581 -26.158 1.00 87.56 377 GLN A N 1
ATOM 2899 C CA . GLN A 1 377 ? -43.776 -2.834 -26.500 1.00 87.56 377 GLN A CA 1
ATOM 2900 C C . GLN A 1 377 ? -42.763 -3.794 -27.126 1.00 87.56 377 GLN A C 1
ATOM 2902 O O . GLN A 1 377 ? -41.872 -3.371 -27.857 1.00 87.56 377 GLN A O 1
ATOM 2907 N N . SER A 1 378 ? -42.904 -5.079 -26.821 1.00 89.06 378 SER A N 1
ATOM 2908 C CA . SER A 1 378 ? -41.913 -6.115 -27.103 1.00 89.06 378 SER A CA 1
ATOM 2909 C C . SER A 1 378 ? -42.614 -7.381 -27.584 1.00 89.06 378 SER A C 1
ATOM 2911 O O . SER A 1 378 ? -43.749 -7.651 -27.188 1.00 89.06 378 SER A O 1
ATOM 2913 N N . THR A 1 379 ? -41.944 -8.158 -28.435 1.00 87.44 379 THR A N 1
ATOM 2914 C CA . THR A 1 379 ? -42.415 -9.496 -28.829 1.00 87.44 379 THR A CA 1
ATOM 2915 C C . THR A 1 379 ? -41.979 -10.572 -27.831 1.00 87.44 379 THR A C 1
ATOM 2917 O O . THR A 1 379 ? -42.630 -11.610 -27.714 1.00 87.44 379 THR A O 1
ATOM 2920 N N . LEU A 1 380 ? -40.909 -10.298 -27.076 1.00 88.69 380 LEU A N 1
ATOM 2921 C CA . LEU A 1 380 ? -40.266 -11.217 -26.135 1.00 88.69 380 LEU A CA 1
ATOM 2922 C C . LEU A 1 380 ? -40.605 -10.934 -24.652 1.00 88.69 380 LEU A C 1
ATOM 2924 O O . LEU A 1 380 ? -40.503 -11.844 -23.830 1.00 88.69 380 LEU A O 1
ATOM 2928 N N . LEU A 1 381 ? -41.015 -9.709 -24.291 1.00 89.56 381 LEU A N 1
ATOM 2929 C CA . LEU A 1 381 ? -41.442 -9.307 -22.937 1.00 89.56 381 LEU A CA 1
ATOM 2930 C C . LEU A 1 381 ? -42.953 -9.001 -22.878 1.00 89.56 381 LEU A C 1
ATOM 2932 O O . LEU A 1 381 ? -43.442 -8.201 -23.678 1.00 89.56 381 LEU A O 1
ATOM 2936 N N . PRO A 1 382 ? -43.698 -9.525 -21.884 1.00 88.81 382 PRO A N 1
ATOM 2937 C CA . PRO A 1 382 ? -45.100 -9.163 -21.678 1.00 88.81 382 PRO A CA 1
ATOM 2938 C C . PRO A 1 382 ? -45.274 -7.731 -21.137 1.00 88.81 382 PRO A C 1
ATOM 2940 O O . PRO A 1 382 ? -44.393 -7.169 -20.481 1.00 88.81 382 PRO A O 1
ATOM 2943 N N . ALA A 1 383 ? -46.460 -7.151 -21.358 1.00 85.44 383 ALA A N 1
ATOM 2944 C CA . ALA A 1 383 ? -46.764 -5.754 -21.024 1.00 85.44 383 ALA A CA 1
ATOM 2945 C C . ALA A 1 383 ? -46.586 -5.399 -19.530 1.00 85.44 383 ALA A C 1
ATOM 2947 O O . ALA A 1 383 ? -46.105 -4.307 -19.233 1.00 85.44 383 ALA A O 1
ATOM 2948 N N . GLU A 1 384 ? -46.860 -6.326 -18.604 1.00 87.31 384 GLU A N 1
ATOM 2949 C CA . GLU A 1 384 ? -46.471 -6.238 -17.183 1.00 87.31 384 GLU A CA 1
ATOM 2950 C C . GLU A 1 384 ? -45.476 -7.355 -16.807 1.00 87.31 384 GLU A C 1
ATOM 2952 O O . GLU A 1 384 ? -45.776 -8.251 -16.018 1.00 87.31 384 GLU A O 1
ATOM 2957 N N . ASN A 1 385 ? -44.271 -7.322 -17.383 1.00 91.62 385 ASN A N 1
ATOM 2958 C CA . ASN A 1 385 ? -43.199 -8.255 -17.021 1.00 91.62 385 ASN A CA 1
ATOM 2959 C C . ASN A 1 385 ? -42.611 -7.977 -15.625 1.00 91.62 385 ASN A C 1
ATOM 2961 O O . ASN A 1 385 ? -42.555 -6.826 -15.164 1.00 91.62 385 ASN A O 1
ATOM 2965 N N . LYS A 1 386 ? -42.096 -9.036 -14.990 1.00 91.75 386 LYS A N 1
ATOM 2966 C CA . LYS A 1 386 ? -41.349 -8.967 -13.722 1.00 91.75 386 LYS A CA 1
ATOM 2967 C C . LYS A 1 386 ? -39.848 -8.707 -13.950 1.00 91.75 386 LYS A C 1
ATOM 2969 O O . LYS A 1 386 ? -39.348 -8.980 -15.043 1.00 91.75 386 LYS A O 1
ATOM 2974 N N . PRO A 1 387 ? -39.117 -8.200 -12.936 1.00 91.38 387 PRO A N 1
ATOM 2975 C CA . PRO A 1 387 ? -37.654 -8.138 -12.971 1.00 91.38 387 PRO A CA 1
ATOM 2976 C C . PRO A 1 387 ? -37.070 -9.552 -13.094 1.00 91.38 387 PRO A C 1
ATOM 2978 O O . PRO A 1 387 ? -37.508 -10.450 -12.372 1.00 91.38 387 PRO A O 1
ATOM 2981 N N . LEU A 1 388 ? -36.086 -9.741 -13.979 1.00 89.94 388 LEU A N 1
ATOM 2982 C CA . LEU A 1 388 ? -35.389 -11.013 -14.224 1.00 89.94 388 LEU A CA 1
ATOM 2983 C C . LEU A 1 388 ? -36.337 -12.203 -14.470 1.00 89.94 388 LEU A C 1
ATOM 2985 O O . LEU A 1 388 ? -36.193 -13.282 -13.889 1.00 89.94 388 LEU A O 1
ATOM 2989 N N . GLU A 1 389 ? -37.336 -12.005 -15.334 1.00 90.12 389 GLU A N 1
ATOM 2990 C CA . GLU A 1 389 ? -38.347 -13.022 -15.617 1.00 90.12 389 GLU A CA 1
ATOM 2991 C C . GLU A 1 389 ? -37.741 -14.256 -16.316 1.00 90.12 389 GLU A C 1
ATOM 2993 O O . GLU A 1 389 ? -37.243 -14.186 -17.439 1.00 90.12 389 GLU A O 1
ATOM 2998 N N . MET A 1 390 ? -37.769 -15.405 -15.632 1.00 87.19 390 MET A N 1
ATOM 2999 C CA . MET A 1 390 ? -36.994 -16.603 -15.996 1.00 87.19 390 MET A CA 1
ATOM 3000 C C . MET A 1 390 ? -37.362 -17.208 -17.363 1.00 87.19 390 MET A C 1
ATOM 3002 O O . MET A 1 390 ? -36.499 -17.748 -18.051 1.00 87.19 390 MET A O 1
ATOM 3006 N N . SER A 1 391 ? -38.630 -17.104 -17.764 1.00 88.94 391 SER A N 1
ATOM 3007 C CA . SER A 1 391 ? -39.133 -17.456 -19.102 1.00 88.94 391 SER A CA 1
ATOM 3008 C C . SER A 1 391 ? -38.403 -16.674 -20.195 1.00 88.94 391 SER A C 1
ATOM 3010 O O . SER A 1 391 ? -37.894 -17.259 -21.152 1.00 88.94 391 SER A O 1
ATOM 3012 N N . VAL A 1 392 ? -38.309 -15.357 -20.015 1.00 91.06 392 VAL A N 1
ATOM 3013 C CA . VAL A 1 392 ? -37.688 -14.438 -20.970 1.00 91.06 392 VAL A CA 1
ATOM 3014 C C . VAL A 1 392 ? -36.171 -14.577 -20.933 1.00 91.06 392 VAL A C 1
ATOM 3016 O O . VAL A 1 392 ? -35.568 -14.733 -21.987 1.00 91.06 392 VAL A O 1
ATOM 3019 N N . LEU A 1 393 ? -35.547 -14.646 -19.750 1.00 89.56 393 LEU A N 1
ATOM 3020 C CA . LEU A 1 393 ? -34.106 -14.913 -19.621 1.00 89.56 393 LEU A CA 1
ATOM 3021 C C . LEU A 1 393 ? -33.689 -16.211 -20.332 1.00 89.56 393 LEU A C 1
ATOM 3023 O O . LEU A 1 393 ? -32.658 -16.235 -21.001 1.00 89.56 393 LEU A O 1
ATOM 3027 N N . LYS A 1 394 ? -34.502 -17.274 -20.247 1.00 88.88 394 LYS A N 1
ATOM 3028 C CA . LYS A 1 394 ? -34.258 -18.525 -20.979 1.00 88.88 394 LYS A CA 1
ATOM 3029 C C . LYS A 1 394 ? -34.313 -18.315 -22.497 1.00 88.88 394 LYS A C 1
ATOM 3031 O O . LYS A 1 394 ? -33.374 -18.721 -23.176 1.00 88.88 394 LYS A O 1
ATOM 3036 N N . ARG A 1 395 ? -35.345 -17.641 -23.025 1.00 90.88 395 ARG A N 1
ATOM 3037 C CA . ARG A 1 395 ? -35.468 -17.369 -24.472 1.00 90.88 395 ARG A CA 1
ATOM 3038 C C . ARG A 1 395 ? -34.369 -16.437 -24.995 1.00 90.88 395 ARG A C 1
ATOM 3040 O O . ARG A 1 395 ? -33.834 -16.670 -26.074 1.00 90.88 395 ARG A O 1
ATOM 3047 N N . VAL A 1 396 ? -33.989 -15.423 -24.218 1.00 91.38 396 VAL A N 1
ATOM 3048 C CA . VAL A 1 396 ? -32.859 -14.529 -24.518 1.00 91.38 396 VAL A CA 1
ATOM 3049 C C . VAL A 1 396 ? -31.557 -15.323 -24.601 1.00 91.38 396 VAL A C 1
ATOM 3051 O O . VAL A 1 396 ? -30.806 -15.159 -25.557 1.00 91.38 396 VAL A O 1
ATOM 3054 N N . LYS A 1 397 ? -31.312 -16.239 -23.656 1.00 89.50 397 LYS A N 1
ATOM 3055 C CA . LYS A 1 397 ? -30.114 -17.083 -23.672 1.00 89.50 397 LYS A CA 1
ATOM 3056 C C . LYS A 1 397 ? -30.094 -18.077 -24.837 1.00 89.50 397 LYS A C 1
ATOM 3058 O O . LYS A 1 397 ? -29.032 -18.320 -25.400 1.00 89.50 397 LYS A O 1
ATOM 3063 N N . GLU A 1 398 ? -31.242 -18.628 -25.227 1.00 90.88 398 GLU A N 1
ATOM 3064 C CA . GLU A 1 398 ? -31.375 -19.457 -26.437 1.00 90.88 398 GLU A CA 1
ATOM 3065 C C . GLU A 1 398 ? -31.001 -18.658 -27.695 1.00 90.88 398 GLU A C 1
ATOM 3067 O O . GLU A 1 398 ? -30.104 -19.060 -28.435 1.00 90.88 398 GLU A O 1
ATOM 3072 N N . LEU A 1 399 ? -31.588 -17.471 -27.875 1.00 92.38 399 LEU A N 1
ATOM 3073 C CA . LEU A 1 399 ? -31.282 -16.568 -28.991 1.00 92.38 399 LEU A CA 1
ATOM 3074 C C . LEU A 1 399 ? -29.807 -16.136 -29.026 1.00 92.38 399 LEU A C 1
ATOM 3076 O O . LEU A 1 399 ? -29.186 -16.134 -30.089 1.00 92.38 399 LEU A O 1
ATOM 3080 N N . LEU A 1 400 ? -29.217 -15.807 -27.874 1.00 90.75 400 LEU A N 1
ATOM 3081 C CA . LEU A 1 400 ? -27.795 -15.469 -27.770 1.00 90.75 400 LEU A CA 1
ATOM 3082 C C . LEU A 1 400 ? -26.877 -16.690 -27.942 1.00 90.75 400 LEU A C 1
ATOM 3084 O O . LEU A 1 400 ? -25.717 -16.523 -28.322 1.00 90.75 400 LEU A O 1
ATOM 3088 N N . ALA A 1 401 ? -27.357 -17.917 -27.720 1.00 89.19 401 ALA A N 1
ATOM 3089 C CA . ALA A 1 401 ? -26.621 -19.139 -28.040 1.00 89.19 401 ALA A CA 1
ATOM 3090 C C . ALA A 1 401 ? -26.601 -19.405 -29.558 1.00 89.19 401 ALA A C 1
ATOM 3092 O O . ALA A 1 401 ? -25.522 -19.648 -30.099 1.00 89.19 401 ALA A O 1
ATOM 3093 N N . GLU A 1 402 ? -27.751 -19.272 -30.234 1.00 90.62 402 GLU A N 1
ATOM 3094 C CA . GLU A 1 402 ? -27.949 -19.457 -31.687 1.00 90.62 402 GLU A CA 1
ATOM 3095 C C . GLU A 1 402 ? -27.160 -18.475 -32.582 1.00 90.62 402 GLU A C 1
ATOM 3097 O O . GLU A 1 402 ? -27.013 -18.706 -33.785 1.00 90.62 402 GLU A O 1
ATOM 3102 N N . VAL A 1 403 ? -26.692 -17.353 -32.028 1.00 93.19 403 VAL A N 1
ATOM 3103 C CA . VAL A 1 403 ? -26.019 -16.266 -32.760 1.00 93.19 403 VAL A CA 1
ATOM 3104 C C . VAL A 1 403 ? -24.509 -16.293 -32.515 1.00 93.19 403 VAL A C 1
ATOM 3106 O O . VAL A 1 403 ? -24.061 -16.374 -31.374 1.00 93.19 403 VAL A O 1
ATOM 3109 N N . ASP A 1 404 ? -23.697 -16.208 -33.568 1.00 93.19 404 ASP A N 1
ATOM 3110 C CA . ASP A 1 404 ? -22.236 -16.135 -33.453 1.00 93.19 404 ASP A CA 1
ATOM 3111 C C . ASP A 1 404 ? -21.744 -14.741 -32.977 1.00 93.19 404 ASP A C 1
ATOM 3113 O O . ASP A 1 404 ? -22.466 -13.749 -33.128 1.00 93.19 404 ASP A O 1
ATOM 3117 N N . PRO A 1 405 ? -20.518 -14.618 -32.424 1.00 95.38 405 PRO A N 1
ATOM 3118 C CA . PRO A 1 405 ? -20.008 -13.346 -31.897 1.00 95.38 405 PRO A CA 1
ATOM 3119 C C . PRO A 1 405 ? -19.965 -12.189 -32.907 1.00 95.38 405 PRO A C 1
ATOM 3121 O O . PRO A 1 405 ? -20.160 -11.040 -32.515 1.00 95.38 405 PRO A O 1
ATOM 3124 N N . LYS A 1 406 ? -19.757 -12.464 -34.200 1.00 94.62 406 LYS A N 1
ATOM 3125 C CA . LYS A 1 406 ? -19.673 -11.447 -35.258 1.00 94.62 406 LYS A CA 1
ATOM 3126 C C . LYS A 1 406 ? -21.060 -10.932 -35.637 1.00 94.62 406 LYS A C 1
ATOM 3128 O O . LYS A 1 406 ? -21.269 -9.723 -35.752 1.00 94.62 406 LYS A O 1
ATOM 3133 N N . THR A 1 407 ? -22.037 -11.826 -35.751 1.00 94.69 407 THR A N 1
ATOM 3134 C CA . THR A 1 407 ? -23.449 -11.465 -35.930 1.00 94.69 407 THR A CA 1
ATOM 3135 C C . THR A 1 407 ? -23.993 -10.723 -34.704 1.00 94.69 407 THR A C 1
ATOM 3137 O O . THR A 1 407 ? -24.726 -9.746 -34.867 1.00 94.69 407 THR A O 1
ATOM 3140 N N . ALA A 1 408 ? -23.605 -11.101 -33.482 1.00 95.06 408 ALA A N 1
ATOM 3141 C CA . ALA A 1 408 ? -23.935 -10.342 -32.271 1.00 95.06 408 ALA A CA 1
ATOM 3142 C C . ALA A 1 408 ? -23.293 -8.939 -32.279 1.00 95.06 408 ALA A C 1
ATOM 3144 O O . ALA A 1 408 ? -23.987 -7.949 -32.043 1.00 95.06 408 ALA A O 1
ATOM 3145 N N . ALA A 1 409 ? -22.012 -8.823 -32.652 1.00 97.06 409 ALA A N 1
ATOM 3146 C CA . ALA A 1 409 ? -21.320 -7.539 -32.783 1.00 97.06 409 ALA A CA 1
ATOM 3147 C C . ALA A 1 409 ? -21.981 -6.608 -33.819 1.00 97.06 409 ALA A C 1
ATOM 3149 O O . ALA A 1 409 ? -22.061 -5.399 -33.583 1.00 97.06 409 ALA A O 1
ATOM 3150 N N . LYS A 1 410 ? -22.511 -7.147 -34.932 1.00 96.31 410 LYS A N 1
ATOM 3151 C CA . LYS A 1 410 ? -23.312 -6.371 -35.898 1.00 96.31 410 LYS A CA 1
ATOM 3152 C C . LYS A 1 410 ? -24.631 -5.861 -35.301 1.00 96.31 410 LYS A C 1
ATOM 3154 O O . LYS A 1 410 ? -24.946 -4.690 -35.500 1.00 96.31 410 LYS A O 1
ATOM 3159 N N . HIS A 1 411 ? -25.373 -6.676 -34.541 1.00 96.62 411 HIS A N 1
ATOM 3160 C CA . HIS A 1 411 ? -26.606 -6.222 -33.872 1.00 96.62 411 HIS A CA 1
ATOM 3161 C C . HIS A 1 411 ? -26.323 -5.133 -32.820 1.00 96.62 411 HIS A C 1
ATOM 3163 O O . HIS A 1 411 ? -26.982 -4.094 -32.837 1.00 96.62 411 HIS A O 1
ATOM 3169 N N . ILE A 1 412 ? -25.308 -5.327 -31.966 1.00 97.06 412 ILE A N 1
ATOM 3170 C CA . ILE A 1 412 ? -24.871 -4.328 -30.974 1.00 97.06 412 ILE A CA 1
ATOM 3171 C C . ILE A 1 412 ? -24.473 -3.021 -31.665 1.00 97.06 412 ILE A C 1
ATOM 3173 O O . ILE A 1 412 ? -25.011 -1.971 -31.331 1.00 97.06 412 ILE A O 1
ATOM 3177 N N . THR A 1 413 ? -23.617 -3.083 -32.689 1.00 96.94 413 THR A N 1
ATOM 3178 C CA . THR A 1 413 ? -23.163 -1.886 -33.420 1.00 96.94 413 THR A CA 1
ATOM 3179 C C . THR A 1 413 ? -24.312 -1.169 -34.124 1.00 96.94 413 THR A C 1
ATOM 3181 O O . THR A 1 413 ? -24.353 0.057 -34.107 1.00 96.94 413 THR A O 1
ATOM 3184 N N . LYS A 1 414 ? -25.292 -1.895 -34.684 1.00 95.56 414 LYS A N 1
ATOM 3185 C CA . LYS A 1 414 ? -26.495 -1.270 -35.250 1.00 95.56 414 LYS A CA 1
ATOM 3186 C C . LYS A 1 414 ? -27.273 -0.496 -34.182 1.00 95.56 414 LYS A C 1
ATOM 3188 O O . LYS A 1 414 ? -27.579 0.671 -34.399 1.00 95.56 414 LYS A O 1
ATOM 3193 N N . ALA A 1 415 ? -27.547 -1.112 -33.031 1.00 95.69 415 ALA A N 1
ATOM 3194 C CA . ALA A 1 415 ? -28.271 -0.462 -31.939 1.00 95.69 415 ALA A CA 1
ATOM 3195 C C . ALA A 1 415 ? -27.496 0.738 -31.354 1.00 95.69 415 ALA A C 1
ATOM 3197 O O . ALA A 1 415 ? -28.068 1.815 -31.189 1.00 95.69 415 ALA A O 1
ATOM 3198 N N . ASP A 1 416 ? -26.192 0.585 -31.108 1.00 97.31 416 ASP A N 1
ATOM 3199 C CA . ASP A 1 416 ? -25.314 1.640 -30.589 1.00 97.31 416 ASP A CA 1
ATOM 3200 C C . ASP A 1 416 ? -25.261 2.846 -31.536 1.00 97.31 416 ASP A C 1
ATOM 3202 O O . ASP A 1 416 ? -25.533 3.974 -31.122 1.00 97.31 416 ASP A O 1
ATOM 3206 N N . CYS A 1 417 ? -24.979 2.621 -32.823 1.00 96.00 417 CYS A N 1
ATOM 3207 C CA . CYS A 1 417 ? -24.898 3.687 -33.818 1.00 96.00 417 CYS A CA 1
ATOM 3208 C C . CYS A 1 417 ? -26.261 4.345 -34.109 1.00 96.00 417 CYS A C 1
ATOM 3210 O O . CYS A 1 417 ? -26.285 5.501 -34.537 1.00 96.00 417 CYS A O 1
ATOM 3212 N N . THR A 1 418 ? -27.392 3.668 -33.874 1.00 94.94 418 THR A N 1
ATOM 3213 C CA . THR A 1 418 ? -28.725 4.295 -33.921 1.00 94.94 418 THR A CA 1
ATOM 3214 C C . THR A 1 418 ? -28.965 5.195 -32.706 1.00 94.94 418 THR A C 1
ATOM 3216 O O . THR A 1 418 ? -29.330 6.355 -32.886 1.00 94.94 418 THR A O 1
ATOM 3219 N N . VAL A 1 419 ? -28.698 4.721 -31.481 1.00 95.75 419 VAL A N 1
ATOM 3220 C CA . VAL A 1 419 ? -28.853 5.530 -30.251 1.00 95.75 419 VAL A CA 1
ATOM 3221 C C . VAL A 1 419 ? -27.934 6.756 -30.274 1.00 95.75 419 VAL A C 1
ATOM 3223 O O . VAL A 1 419 ? -28.380 7.866 -29.997 1.00 95.75 419 VAL A O 1
ATOM 3226 N N . ALA A 1 420 ? -26.679 6.587 -30.696 1.00 95.75 420 ALA A N 1
ATOM 3227 C CA . ALA A 1 420 ? -25.705 7.669 -30.841 1.00 95.75 420 ALA A CA 1
ATOM 3228 C C . ALA A 1 420 ? -25.949 8.592 -32.051 1.00 95.75 420 ALA A C 1
ATOM 3230 O O . ALA A 1 420 ? -25.136 9.477 -32.312 1.00 95.75 420 ALA A O 1
ATOM 3231 N N . ARG A 1 421 ? -27.036 8.387 -32.814 1.00 95.25 421 ARG A N 1
ATOM 3232 C CA . ARG A 1 421 ? -27.414 9.184 -33.999 1.00 95.25 421 ARG A CA 1
ATOM 3233 C C . ARG A 1 421 ? -26.262 9.309 -35.010 1.00 95.25 421 ARG A C 1
ATOM 3235 O O . ARG A 1 421 ? -26.023 10.364 -35.601 1.00 95.25 421 ARG A O 1
ATOM 3242 N N . ILE A 1 422 ? -25.541 8.204 -35.190 1.00 94.94 422 ILE A N 1
ATOM 3243 C CA . ILE A 1 422 ? -24.576 7.985 -36.272 1.00 94.94 422 ILE A CA 1
ATOM 3244 C C . ILE A 1 422 ? -25.358 7.495 -37.496 1.00 94.94 422 ILE A C 1
ATOM 3246 O O . ILE A 1 422 ? -25.259 8.084 -38.570 1.00 94.94 422 ILE A O 1
ATOM 3250 N N . LEU A 1 423 ? -26.204 6.478 -37.303 1.00 92.69 423 LEU A N 1
ATOM 3251 C CA . LEU A 1 423 ? -27.121 5.907 -38.294 1.00 92.69 423 LEU A CA 1
ATOM 3252 C C . LEU A 1 423 ? -28.562 6.385 -38.067 1.00 92.69 423 LEU A C 1
ATOM 3254 O O . LEU A 1 423 ? -28.924 6.792 -36.966 1.00 92.69 423 LEU A O 1
ATOM 3258 N N . GLY A 1 424 ? -29.405 6.276 -39.098 1.00 87.25 424 GLY A N 1
ATOM 3259 C CA . GLY A 1 424 ? -30.856 6.501 -38.990 1.00 87.25 424 GLY A CA 1
ATOM 3260 C C . GLY A 1 424 ? -31.293 7.961 -38.813 1.00 87.25 424 GLY A C 1
ATOM 3261 O O . GLY A 1 424 ? -32.460 8.212 -38.528 1.00 87.25 424 GLY A O 1
ATOM 3262 N N . VAL A 1 425 ? -30.381 8.923 -38.975 1.00 90.56 425 VAL A N 1
ATOM 3263 C CA . VAL A 1 425 ? -30.663 10.352 -38.779 1.00 90.56 425 VAL A CA 1
ATOM 3264 C C . VAL A 1 425 ? -31.456 10.910 -39.965 1.00 90.56 425 VAL A C 1
ATOM 3266 O O . VAL A 1 425 ? -30.947 10.956 -41.084 1.00 90.56 425 VAL A O 1
ATOM 3269 N N . THR A 1 426 ? -32.690 11.360 -39.733 1.00 90.62 426 THR A N 1
ATOM 3270 C CA . THR A 1 426 ? -33.491 12.049 -40.761 1.00 90.62 426 THR A CA 1
ATOM 3271 C C . THR A 1 426 ? -33.076 13.517 -40.913 1.00 90.62 426 THR A C 1
ATOM 3273 O O . THR A 1 426 ? -32.424 14.086 -40.033 1.00 90.62 426 THR A O 1
ATOM 3276 N N . LYS A 1 427 ? -33.501 14.177 -42.001 1.00 87.38 427 LYS A N 1
ATOM 3277 C CA . LYS A 1 427 ? -33.303 15.630 -42.167 1.00 87.38 427 LYS A CA 1
ATOM 3278 C C . LYS A 1 427 ? -33.987 16.416 -41.047 1.00 87.38 427 LYS A C 1
ATOM 3280 O O . LYS A 1 427 ? -33.467 17.418 -40.575 1.00 87.38 427 LYS A O 1
ATOM 3285 N N . GLU A 1 428 ? -35.130 15.934 -40.579 1.00 87.06 428 GLU A N 1
ATOM 3286 C CA . GLU A 1 428 ? -35.905 16.508 -39.481 1.00 87.06 428 GLU A CA 1
ATOM 3287 C C . GLU A 1 428 ? -35.128 16.400 -38.162 1.00 87.06 428 GLU A C 1
ATOM 3289 O O . GLU A 1 428 ? -35.055 17.375 -37.420 1.00 87.06 428 GLU A O 1
ATOM 3294 N N . MET A 1 429 ? -34.459 15.268 -37.906 1.00 86.00 429 MET A N 1
ATOM 3295 C CA . MET A 1 429 ? -33.542 15.128 -36.769 1.00 86.00 429 MET A CA 1
ATOM 3296 C C . MET A 1 429 ? -32.339 16.071 -36.886 1.00 86.00 429 MET A C 1
ATOM 3298 O O . MET A 1 429 ? -31.979 16.695 -35.895 1.00 86.00 429 MET A O 1
ATOM 3302 N N . GLN A 1 430 ? -31.745 16.235 -38.074 1.00 87.62 430 GLN A N 1
ATOM 3303 C CA . GLN A 1 430 ? -30.647 17.193 -38.280 1.00 87.62 430 GLN A CA 1
ATOM 3304 C C . GLN A 1 430 ? -31.089 18.639 -38.002 1.00 87.62 430 GLN A C 1
ATOM 3306 O O . GLN A 1 430 ? -30.410 19.342 -37.254 1.00 87.62 430 GLN A O 1
ATOM 3311 N N . ARG A 1 431 ? -32.263 19.059 -38.505 1.00 86.75 431 ARG A N 1
ATOM 3312 C CA . ARG A 1 431 ? -32.855 20.375 -38.186 1.00 86.75 431 ARG A CA 1
ATOM 3313 C C . ARG A 1 431 ? -33.088 20.553 -36.680 1.00 86.75 431 ARG A C 1
ATOM 3315 O O . ARG A 1 431 ? -32.759 21.604 -36.148 1.00 86.75 431 ARG A O 1
ATOM 3322 N N . MET A 1 432 ? -33.611 19.537 -35.985 1.00 86.25 432 MET A N 1
ATOM 3323 C CA . MET A 1 432 ? -33.847 19.612 -34.534 1.00 86.25 432 MET A CA 1
ATOM 3324 C C . MET A 1 432 ? -32.552 19.669 -33.714 1.00 86.25 432 MET A C 1
ATOM 3326 O O . MET A 1 432 ? -32.492 20.418 -32.746 1.00 86.25 432 MET A O 1
ATOM 3330 N N . MET A 1 433 ? -31.515 18.912 -34.082 1.00 89.69 433 MET A N 1
ATOM 3331 C CA . MET A 1 433 ? -30.237 18.905 -33.352 1.00 89.69 433 MET A CA 1
ATOM 3332 C C . MET A 1 433 ? -29.371 20.142 -33.645 1.00 89.69 433 MET A C 1
ATOM 3334 O O . MET A 1 433 ? -28.513 20.495 -32.834 1.00 89.69 433 MET A O 1
ATOM 3338 N N . GLY A 1 434 ? -29.564 20.780 -34.805 1.00 87.38 434 GLY A N 1
ATOM 3339 C CA . GLY A 1 434 ? -28.705 21.854 -35.316 1.00 87.38 434 GLY A CA 1
ATOM 3340 C C . GLY A 1 434 ? -27.353 21.380 -35.863 1.00 87.38 434 GLY A C 1
ATOM 3341 O O . GLY A 1 434 ? -26.505 22.211 -36.166 1.00 87.38 434 GLY A O 1
ATOM 3342 N N . VAL A 1 435 ? -27.139 20.063 -35.963 1.00 90.62 435 VAL A N 1
ATOM 3343 C CA . VAL A 1 435 ? -25.854 19.425 -36.301 1.00 90.62 435 VAL A CA 1
ATOM 3344 C C . VAL A 1 435 ? -26.042 18.161 -37.143 1.00 90.62 435 VAL A C 1
ATOM 3346 O O . VAL A 1 435 ? -27.129 17.579 -37.209 1.00 90.62 435 VAL A O 1
ATOM 3349 N N . SER A 1 436 ? -24.968 17.717 -37.797 1.00 85.81 436 SER A N 1
ATOM 3350 C CA . SER A 1 436 ? -24.997 16.659 -38.815 1.00 85.81 436 SER A CA 1
ATOM 3351 C C . SER A 1 436 ? -25.020 15.227 -38.252 1.00 85.81 436 SER A C 1
ATOM 3353 O O . SER A 1 436 ? -25.442 14.287 -38.947 1.00 85.81 436 SER A O 1
ATOM 3355 N N . SER A 1 437 ? -24.553 15.053 -37.010 1.00 90.38 437 SER A N 1
ATOM 3356 C CA . SER A 1 437 ? -24.297 13.767 -36.347 1.00 90.38 437 SER A CA 1
ATOM 3357 C C . SER A 1 437 ? -24.477 13.869 -34.827 1.00 90.38 437 SER A C 1
ATOM 3359 O O . SER A 1 437 ? -24.188 14.903 -34.229 1.00 90.38 437 SER A O 1
ATOM 3361 N N . GLY A 1 438 ? -24.894 12.785 -34.165 1.00 93.25 438 GLY A N 1
ATOM 3362 C CA . GLY A 1 438 ? -24.951 12.749 -32.695 1.00 93.25 438 GLY A CA 1
ATOM 3363 C C . GLY A 1 438 ? -23.577 12.802 -32.015 1.00 93.25 438 GLY A C 1
ATOM 3364 O O . GLY A 1 438 ? -23.477 13.271 -30.883 1.00 93.25 438 GLY A O 1
ATOM 3365 N N . LEU A 1 439 ? -22.510 12.406 -32.724 1.00 94.31 439 LEU A N 1
ATOM 3366 C CA . LEU A 1 439 ? -21.120 12.554 -32.266 1.00 94.31 439 LEU A CA 1
ATOM 3367 C C . LEU A 1 439 ? -20.656 14.020 -32.225 1.00 94.31 439 LEU A C 1
ATOM 3369 O O . LEU A 1 439 ? -19.758 14.364 -31.464 1.00 94.31 439 LEU A O 1
ATOM 3373 N N . GLU A 1 440 ? -21.290 14.879 -33.020 1.00 94.50 440 GLU A N 1
ATOM 3374 C CA . GLU A 1 440 ? -21.129 16.333 -32.975 1.00 94.50 440 GLU A CA 1
ATOM 3375 C C . GLU A 1 440 ? -21.956 16.893 -31.805 1.00 94.50 440 GLU A C 1
ATOM 3377 O O . GLU A 1 440 ? -21.415 17.555 -30.919 1.00 94.50 440 GLU A O 1
ATOM 3382 N N . LEU A 1 441 ? -23.240 16.509 -31.724 1.00 94.44 441 LEU A N 1
ATOM 3383 C CA . LEU A 1 441 ? -24.174 16.937 -30.676 1.00 94.44 441 LEU A CA 1
ATOM 3384 C C . LEU A 1 441 ? -23.660 16.672 -29.254 1.00 94.44 441 LEU A C 1
ATOM 3386 O O . LEU A 1 441 ? -23.781 17.547 -28.401 1.00 94.44 441 LEU A O 1
ATOM 3390 N N . LEU A 1 442 ? -23.078 15.497 -28.983 1.00 94.56 442 LEU A N 1
ATOM 3391 C CA . LEU A 1 442 ? -22.627 15.134 -27.632 1.00 94.56 442 LEU A CA 1
ATOM 3392 C C . LEU A 1 442 ? -21.500 16.034 -27.093 1.00 94.56 442 LEU A C 1
ATOM 3394 O O . LEU A 1 442 ? -21.300 16.072 -25.882 1.00 94.56 442 LEU A O 1
ATOM 3398 N N . THR A 1 443 ? -20.813 16.801 -27.949 1.00 94.12 443 THR A N 1
ATOM 3399 C CA . THR A 1 443 ? -19.819 17.809 -27.525 1.00 94.12 443 THR A CA 1
ATOM 3400 C C . THR A 1 443 ? -20.430 19.160 -27.148 1.00 94.12 443 THR A C 1
ATOM 3402 O O . THR A 1 443 ? -19.763 19.988 -26.531 1.00 94.12 443 THR A O 1
ATOM 3405 N N . LEU A 1 444 ? -21.701 19.393 -27.487 1.00 93.50 444 LEU A N 1
ATOM 3406 C CA . LEU A 1 444 ? -22.382 20.672 -27.299 1.00 93.50 444 LEU A CA 1
ATOM 3407 C C . LEU A 1 444 ? -23.234 20.671 -26.015 1.00 93.50 444 LEU A C 1
ATOM 3409 O O . LEU A 1 444 ? -23.661 19.605 -25.556 1.00 93.50 444 LEU A O 1
ATOM 3413 N N . PRO A 1 445 ? -23.535 21.840 -25.413 1.00 90.19 445 PRO A N 1
ATOM 3414 C CA . PRO A 1 445 ? -24.302 21.901 -24.167 1.00 90.19 445 PRO A CA 1
ATOM 3415 C C . PRO A 1 445 ? -25.679 21.229 -24.264 1.00 90.19 445 PRO A C 1
ATOM 3417 O O . PRO A 1 445 ? -26.042 20.449 -23.386 1.00 90.19 445 PRO A O 1
ATOM 3420 N N . HIS A 1 446 ? -26.414 21.446 -25.363 1.00 90.69 446 HIS A N 1
ATOM 3421 C CA . HIS A 1 446 ? -27.737 20.847 -25.587 1.00 90.69 446 HIS A CA 1
ATOM 3422 C C . HIS A 1 446 ? -27.703 19.349 -25.925 1.00 90.69 446 HIS A C 1
ATOM 3424 O O . HIS A 1 446 ? -28.750 18.707 -25.931 1.00 90.69 446 HIS A O 1
ATOM 3430 N N . GLY A 1 447 ? -26.515 18.764 -26.115 1.00 92.56 447 GLY A N 1
ATOM 3431 C CA . GLY A 1 447 ? -26.316 17.315 -26.197 1.00 92.56 447 GLY A CA 1
ATOM 3432 C C . GLY A 1 447 ? -26.399 16.572 -24.861 1.00 92.56 447 GLY A C 1
ATOM 3433 O O . GLY A 1 447 ? -26.294 15.348 -24.859 1.00 92.56 447 GLY A O 1
ATOM 3434 N N . HIS A 1 448 ? -26.609 17.278 -23.743 1.00 92.12 448 HIS A N 1
ATOM 3435 C CA . HIS A 1 448 ? -26.762 16.728 -22.387 1.00 92.12 448 HIS A CA 1
ATOM 3436 C C . HIS A 1 448 ? -27.625 15.458 -22.326 1.00 92.12 448 HIS A C 1
ATOM 3438 O O . HIS A 1 448 ? -27.158 14.411 -21.879 1.00 92.12 448 HIS A O 1
ATOM 3444 N N . GLN A 1 449 ? -28.850 15.496 -22.862 1.00 93.50 449 GLN A N 1
ATOM 3445 C CA . GLN A 1 449 ? -29.739 14.334 -22.799 1.00 93.50 449 GLN A CA 1
ATOM 3446 C C . GLN A 1 449 ? -29.219 13.132 -23.606 1.00 93.50 449 GLN A C 1
ATOM 3448 O O . GLN A 1 449 ? -29.391 11.992 -23.175 1.00 93.50 449 GLN A O 1
ATOM 3453 N N . LEU A 1 450 ? -28.529 13.365 -24.729 1.00 94.50 450 LEU A N 1
ATOM 3454 C CA . LEU A 1 450 ? -27.877 12.297 -25.492 1.00 94.50 450 LEU A CA 1
ATOM 3455 C C . LEU A 1 450 ? -26.687 11.702 -24.722 1.00 94.50 450 LEU A C 1
ATOM 3457 O O . LEU A 1 450 ? -26.468 10.494 -24.795 1.00 94.50 450 LEU A O 1
ATOM 3461 N N . ARG A 1 451 ? -25.945 12.508 -23.947 1.00 95.06 451 ARG A N 1
ATOM 3462 C CA . ARG A 1 451 ? -24.880 11.996 -23.069 1.00 95.06 451 ARG A CA 1
ATOM 3463 C C . ARG A 1 451 ? -25.445 11.115 -21.954 1.00 95.06 451 ARG A C 1
ATOM 3465 O O . ARG A 1 451 ? -24.947 10.008 -21.764 1.00 95.06 451 ARG A O 1
ATOM 3472 N N . LEU A 1 452 ? -26.518 11.549 -21.288 1.00 92.56 452 LEU A N 1
ATOM 3473 C CA . LEU A 1 452 ? -27.202 10.746 -20.267 1.00 92.56 452 LEU A CA 1
ATOM 3474 C C . LEU A 1 452 ? -27.783 9.440 -20.833 1.00 92.56 452 LEU A C 1
ATOM 3476 O O . LEU A 1 452 ? -27.659 8.395 -20.198 1.00 92.56 452 LEU A O 1
ATOM 3480 N N . ASP A 1 453 ? -28.358 9.469 -22.038 1.00 94.31 453 ASP A N 1
ATOM 3481 C CA . ASP A 1 453 ? -28.878 8.268 -22.704 1.00 94.31 453 ASP A CA 1
ATOM 3482 C C . ASP A 1 453 ? -27.747 7.295 -23.088 1.00 94.31 453 ASP A C 1
ATOM 3484 O O . ASP A 1 453 ? -27.872 6.080 -22.916 1.00 94.31 453 ASP A O 1
ATOM 3488 N N . LEU A 1 454 ? -26.601 7.799 -23.552 1.00 95.56 454 LEU A N 1
ATOM 3489 C CA . LEU A 1 454 ? -25.435 6.955 -23.822 1.00 95.56 454 LEU A CA 1
ATOM 3490 C C . LEU A 1 454 ? -24.818 6.381 -22.534 1.00 95.56 454 LEU A C 1
ATOM 3492 O O . LEU A 1 454 ? -24.394 5.229 -22.537 1.00 95.56 454 LEU A O 1
ATOM 3496 N N . LEU A 1 455 ? -24.834 7.103 -21.411 1.00 93.38 455 LEU A N 1
ATOM 3497 C CA . LEU A 1 455 ? -24.416 6.554 -20.113 1.00 93.38 455 LEU A CA 1
ATOM 3498 C C . LEU A 1 455 ? -25.394 5.476 -19.608 1.00 93.38 455 LEU A C 1
ATOM 3500 O O . LEU A 1 455 ? -24.964 4.380 -19.245 1.00 93.38 455 LEU A O 1
ATOM 3504 N N . GLU A 1 456 ? -26.706 5.730 -19.660 1.00 92.94 456 GLU A N 1
ATOM 3505 C CA . GLU A 1 456 ? -27.746 4.754 -19.291 1.00 92.94 456 GLU A CA 1
ATOM 3506 C C . GLU A 1 456 ? -27.613 3.456 -20.099 1.00 92.94 456 GLU A C 1
ATOM 3508 O O . GLU A 1 456 ? -27.673 2.358 -19.538 1.00 92.94 456 GLU A O 1
ATOM 3513 N N . ARG A 1 457 ? -27.388 3.575 -21.414 1.00 95.56 457 ARG A N 1
ATOM 3514 C CA . ARG A 1 457 ? -27.157 2.432 -22.300 1.00 95.56 457 ARG A CA 1
ATOM 3515 C C . ARG A 1 457 ? -25.855 1.703 -21.972 1.00 95.56 457 ARG A C 1
ATOM 3517 O O . ARG A 1 457 ? -25.860 0.474 -21.952 1.00 95.56 457 ARG A O 1
ATOM 3524 N N . PHE A 1 458 ? -24.762 2.420 -21.719 1.00 95.19 458 PHE A N 1
ATOM 3525 C CA . PHE A 1 458 ? -23.454 1.834 -21.421 1.00 95.19 458 PHE A CA 1
ATOM 3526 C C . PHE A 1 458 ? -23.494 0.960 -20.160 1.00 95.19 458 PHE A C 1
ATOM 3528 O O . PHE A 1 458 ? -23.135 -0.222 -20.201 1.00 95.19 458 PHE A O 1
ATOM 3535 N N . TYR A 1 459 ? -24.006 1.504 -19.051 1.00 92.44 459 TYR A N 1
ATOM 3536 C CA . TYR A 1 459 ? -24.120 0.756 -17.800 1.00 92.44 459 TYR A CA 1
ATOM 3537 C C . TYR A 1 459 ? -25.135 -0.388 -17.914 1.00 92.44 459 TYR A C 1
ATOM 3539 O O . TYR A 1 459 ? -24.795 -1.520 -17.562 1.00 92.44 459 TYR A O 1
ATOM 3547 N N . THR A 1 460 ? -26.324 -0.147 -18.480 1.00 94.69 460 THR A N 1
ATOM 3548 C CA . THR A 1 460 ? -27.355 -1.184 -18.682 1.00 94.69 460 THR A CA 1
ATOM 3549 C C . THR A 1 460 ? -26.857 -2.351 -19.542 1.00 94.69 460 THR A C 1
ATOM 3551 O O . THR A 1 460 ? -27.064 -3.505 -19.164 1.00 94.69 460 THR A O 1
ATOM 3554 N N . MET A 1 461 ? -26.120 -2.086 -20.628 1.00 94.81 461 MET A N 1
ATOM 3555 C CA . MET A 1 461 ? -25.499 -3.130 -21.454 1.00 94.81 461 MET A CA 1
ATOM 3556 C C . MET A 1 461 ? -24.467 -3.936 -20.652 1.00 94.81 461 MET A C 1
ATOM 3558 O O . MET A 1 461 ? -24.479 -5.167 -20.698 1.00 94.81 461 MET A O 1
ATOM 3562 N N . SER A 1 462 ? -23.607 -3.271 -19.868 1.00 94.88 462 SER A N 1
ATOM 3563 C CA . SER A 1 462 ? -22.608 -3.967 -19.039 1.00 94.88 462 SER A CA 1
ATOM 3564 C C . SER A 1 462 ? -23.252 -4.867 -17.969 1.00 94.88 462 SER A C 1
ATOM 3566 O O . SER A 1 462 ? -22.821 -6.005 -17.772 1.00 94.88 462 SER A O 1
ATOM 3568 N N . ILE A 1 463 ? -24.350 -4.414 -17.348 1.00 93.88 463 ILE A N 1
ATOM 3569 C CA . ILE A 1 463 ? -25.145 -5.207 -16.401 1.00 93.88 463 ILE A CA 1
ATOM 3570 C C . ILE A 1 463 ? -25.809 -6.389 -17.120 1.00 93.88 463 ILE A C 1
ATOM 3572 O O . ILE A 1 463 ? -25.757 -7.506 -16.613 1.00 93.88 463 ILE A O 1
ATOM 3576 N N . MET A 1 464 ? -26.380 -6.186 -18.311 1.00 94.19 464 MET A N 1
ATOM 3577 C CA . MET A 1 464 ? -27.009 -7.253 -19.098 1.00 94.19 464 MET A CA 1
ATOM 3578 C C . MET A 1 464 ? -26.017 -8.372 -19.462 1.00 94.19 464 MET A C 1
ATOM 3580 O O . MET A 1 464 ? -26.329 -9.552 -19.294 1.00 94.19 464 MET A O 1
ATOM 3584 N N . MET A 1 465 ? -24.799 -8.025 -19.892 1.00 94.25 465 MET A N 1
ATOM 3585 C CA . MET A 1 465 ? -23.741 -9.007 -20.177 1.00 94.25 465 MET A CA 1
ATOM 3586 C C . MET A 1 465 ? -23.294 -9.762 -18.912 1.00 94.25 465 MET A C 1
ATOM 3588 O O . MET A 1 465 ? -23.085 -10.976 -18.953 1.00 94.25 465 MET A O 1
ATOM 3592 N N . ALA A 1 466 ? -23.213 -9.080 -17.765 1.00 93.69 466 ALA A N 1
ATOM 3593 C CA . ALA A 1 466 ? -22.930 -9.724 -16.483 1.00 93.69 466 ALA A CA 1
ATOM 3594 C C . ALA A 1 466 ? -24.074 -10.649 -16.018 1.00 93.69 466 ALA A C 1
ATOM 3596 O O . ALA A 1 466 ? -23.811 -11.702 -15.437 1.00 93.69 466 ALA A O 1
ATOM 3597 N N . VAL A 1 467 ? -25.336 -10.304 -16.302 1.00 93.69 467 VAL A N 1
ATOM 3598 C CA . VAL A 1 467 ? -26.511 -11.141 -15.998 1.00 93.69 467 VAL A CA 1
ATOM 3599 C C . VAL A 1 467 ? -26.551 -12.414 -16.842 1.00 93.69 467 VAL A C 1
ATOM 3601 O O . VAL A 1 467 ? -26.932 -13.446 -16.300 1.00 93.69 467 VAL A O 1
ATOM 3604 N N . ASP A 1 468 ? -26.128 -12.407 -18.109 1.00 91.19 468 ASP A N 1
ATOM 3605 C CA . ASP A 1 468 ? -26.049 -13.647 -18.904 1.00 91.19 468 ASP A CA 1
ATOM 3606 C C . ASP A 1 468 ? -24.950 -14.593 -18.374 1.00 91.19 468 ASP A C 1
ATOM 3608 O O . ASP A 1 468 ? -25.199 -15.775 -18.106 1.00 91.19 468 ASP A O 1
ATOM 3612 N N . LEU A 1 469 ? -23.759 -14.052 -18.082 1.00 92.25 469 LEU A N 1
ATOM 3613 C CA . LEU A 1 469 ? -22.657 -14.802 -17.464 1.00 92.25 469 LEU A CA 1
ATOM 3614 C C . LEU A 1 469 ? -23.044 -15.388 -16.093 1.00 92.25 469 LEU A C 1
ATOM 3616 O O . LEU A 1 469 ? -22.805 -16.571 -15.834 1.00 92.25 469 LEU A O 1
ATOM 3620 N N . LEU A 1 470 ? -23.683 -14.593 -15.226 1.00 91.12 470 LEU A N 1
ATOM 3621 C CA . LEU A 1 470 ? -24.132 -15.023 -13.894 1.00 91.12 470 LEU A CA 1
ATOM 3622 C C . LEU A 1 470 ? -25.443 -15.828 -13.910 1.00 91.12 470 LEU A C 1
ATOM 3624 O O . LEU A 1 470 ? -25.734 -16.573 -12.971 1.00 91.12 470 LEU A O 1
ATOM 3628 N N . GLY A 1 471 ? -26.213 -15.732 -14.992 1.00 85.81 471 GLY A N 1
ATOM 3629 C CA . GLY A 1 471 ? -27.343 -16.597 -15.321 1.00 85.81 471 GLY A CA 1
ATOM 3630 C C . GLY A 1 471 ? -26.908 -17.965 -15.853 1.00 85.81 471 GLY A C 1
ATOM 3631 O O . GLY A 1 471 ? -27.732 -18.872 -15.985 1.00 85.81 471 GLY A O 1
ATOM 3632 N N . CYS A 1 472 ? -25.613 -18.173 -16.122 1.00 84.38 472 CYS A N 1
ATOM 3633 C CA . CYS A 1 472 ? -25.061 -19.469 -16.499 1.00 84.38 472 CYS A CA 1
ATOM 3634 C C . CYS A 1 472 ? -24.860 -20.399 -15.288 1.00 84.38 472 CYS A C 1
ATOM 3636 O O . CYS A 1 472 ? -23.746 -20.738 -14.883 1.00 84.38 472 CYS A O 1
ATOM 3638 N N . THR A 1 473 ? -25.996 -20.852 -14.749 1.00 78.06 473 THR A N 1
ATOM 3639 C CA . THR A 1 473 ? -26.150 -21.861 -13.685 1.00 78.06 473 THR A CA 1
ATOM 3640 C C . THR A 1 473 ? -25.848 -23.301 -14.118 1.00 78.06 473 THR A C 1
ATOM 3642 O O . THR A 1 473 ? -26.074 -24.226 -13.338 1.00 78.06 473 THR A O 1
ATOM 3645 N N . GLY A 1 474 ? -25.344 -23.494 -15.340 1.00 80.31 474 GLY A N 1
ATOM 3646 C CA . GLY A 1 474 ? -24.794 -24.765 -15.805 1.00 80.31 474 GLY A CA 1
ATOM 3647 C C . GLY A 1 474 ? -23.430 -25.073 -15.180 1.00 80.31 474 GLY A C 1
ATOM 3648 O O . GLY A 1 474 ? -23.004 -24.476 -14.185 1.00 80.31 474 GLY A O 1
ATOM 3649 N N . SER A 1 475 ? -22.717 -26.012 -15.789 1.00 88.38 475 SER A N 1
ATOM 3650 C CA . SER A 1 475 ? -21.344 -26.346 -15.425 1.00 88.38 475 SER A CA 1
ATOM 3651 C C . SER A 1 475 ? -20.405 -25.136 -15.542 1.00 88.38 475 SER A C 1
ATOM 3653 O O . SER A 1 475 ? -20.618 -24.199 -16.316 1.00 88.38 475 SER A O 1
ATOM 3655 N N . THR A 1 476 ? -19.301 -25.172 -14.793 1.00 88.88 476 THR A N 1
ATOM 3656 C CA . THR A 1 476 ? -18.205 -24.200 -14.951 1.00 88.88 476 THR A CA 1
ATOM 3657 C C . THR A 1 476 ? -17.602 -24.244 -16.361 1.00 88.88 476 THR A C 1
ATOM 3659 O O . THR A 1 476 ? -17.078 -23.241 -16.830 1.00 88.88 476 THR A O 1
ATOM 3662 N N . GLU A 1 477 ? -17.737 -25.368 -17.067 1.00 90.44 477 GLU A N 1
ATOM 3663 C CA . GLU A 1 477 ? -17.289 -25.548 -18.450 1.00 90.44 477 GLU A CA 1
ATOM 3664 C C . GLU A 1 477 ? -18.169 -24.760 -19.432 1.00 90.44 477 GLU A C 1
ATOM 3666 O O . GLU A 1 477 ? -17.653 -23.967 -20.215 1.00 90.44 477 GLU A O 1
ATOM 3671 N N . GLU A 1 478 ? -19.496 -24.889 -19.332 1.00 91.00 478 GLU A N 1
ATOM 3672 C CA . GLU A 1 478 ? -20.460 -24.107 -20.125 1.00 91.00 478 GLU A CA 1
ATOM 3673 C C . GLU A 1 478 ? -20.350 -22.605 -19.829 1.00 91.00 478 GLU A C 1
ATOM 3675 O O . GLU A 1 478 ? -20.447 -21.776 -20.734 1.00 91.00 478 GLU A O 1
ATOM 3680 N N . ARG A 1 479 ? -20.099 -22.231 -18.567 1.00 93.44 479 ARG A N 1
ATOM 3681 C CA . ARG A 1 479 ? -19.868 -20.832 -18.179 1.00 93.44 479 ARG A CA 1
ATOM 3682 C C . ARG A 1 479 ? -18.522 -20.296 -18.676 1.00 93.44 479 ARG A C 1
ATOM 3684 O O . ARG A 1 479 ? -18.463 -19.137 -19.072 1.00 93.44 479 ARG A O 1
ATOM 3691 N N . ALA A 1 480 ? -17.472 -21.117 -18.727 1.00 93.94 480 ALA A N 1
ATOM 3692 C CA . ALA A 1 480 ? -16.188 -20.740 -19.322 1.00 93.94 480 ALA A CA 1
ATOM 3693 C C . ALA A 1 480 ? -16.269 -20.629 -20.855 1.00 93.94 480 ALA A C 1
ATOM 3695 O O . ALA A 1 480 ? -15.651 -19.735 -21.430 1.00 93.94 480 ALA A O 1
ATOM 3696 N N . ALA A 1 481 ? -17.070 -21.471 -21.514 1.00 94.00 481 ALA A N 1
ATOM 3697 C CA . ALA A 1 481 ? -17.367 -21.352 -22.940 1.00 94.00 481 ALA A CA 1
ATOM 3698 C C . ALA A 1 481 ? -18.189 -20.086 -23.252 1.00 94.00 481 ALA A C 1
ATOM 3700 O O . ALA A 1 481 ? -17.905 -19.391 -24.227 1.00 94.00 481 ALA A O 1
ATOM 3701 N N . LEU A 1 482 ? -19.155 -19.725 -22.396 1.00 94.25 482 LEU A N 1
ATOM 3702 C CA . LEU A 1 482 ? -19.885 -18.459 -22.513 1.00 94.25 482 LEU A CA 1
ATOM 3703 C C . LEU A 1 482 ? -18.961 -17.250 -22.293 1.00 94.25 482 LEU A C 1
ATOM 3705 O O . LEU A 1 482 ? -18.958 -16.337 -23.111 1.00 94.25 482 LEU A O 1
ATOM 3709 N N . LEU A 1 483 ? -18.102 -17.286 -21.269 1.00 96.06 483 LEU A N 1
ATOM 3710 C CA . LEU A 1 483 ? -17.075 -16.266 -21.024 1.00 96.06 483 LEU A CA 1
ATOM 3711 C C . LEU A 1 483 ? -16.117 -16.116 -22.220 1.00 96.06 483 LEU A C 1
ATOM 3713 O O . LEU A 1 483 ? -15.790 -14.998 -22.619 1.00 96.06 483 LEU A O 1
ATOM 3717 N N . HIS A 1 484 ? -15.718 -17.227 -22.850 1.00 96.62 484 HIS A N 1
ATOM 3718 C CA . HIS A 1 484 ? -14.947 -17.205 -24.092 1.00 96.62 484 HIS A CA 1
ATOM 3719 C C . HIS A 1 484 ? -15.717 -16.527 -25.235 1.00 96.62 484 HIS A C 1
ATOM 3721 O O . HIS A 1 484 ? -15.146 -15.685 -25.928 1.00 96.62 484 HIS A O 1
ATOM 3727 N N . LYS A 1 485 ? -17.015 -16.824 -25.389 1.00 95.88 485 LYS A N 1
ATOM 3728 C CA . LYS A 1 485 ? -17.897 -16.190 -26.382 1.00 95.88 485 LYS A CA 1
ATOM 3729 C C . LYS A 1 485 ? -18.033 -14.677 -26.151 1.00 95.88 485 LYS A C 1
ATOM 3731 O O . LYS A 1 485 ? -18.000 -13.914 -27.114 1.00 95.88 485 LYS A O 1
ATOM 3736 N N . THR A 1 486 ? -18.100 -14.221 -24.897 1.00 96.94 486 THR A N 1
ATOM 3737 C CA . THR A 1 486 ? -18.096 -12.789 -24.536 1.00 96.94 486 THR A CA 1
ATOM 3738 C C . THR A 1 486 ? -16.759 -12.112 -24.869 1.00 96.94 486 THR A C 1
ATOM 3740 O O . THR A 1 486 ? -16.744 -10.996 -25.386 1.00 96.94 486 THR A O 1
ATOM 3743 N N . ILE A 1 487 ? -15.626 -12.793 -24.663 1.00 97.69 487 ILE A N 1
ATOM 3744 C CA . ILE A 1 487 ? -14.297 -12.297 -25.067 1.00 97.69 487 ILE A CA 1
ATOM 3745 C C . ILE A 1 487 ? -14.167 -12.228 -26.601 1.00 97.69 487 ILE A C 1
ATOM 3747 O O . ILE A 1 487 ? -13.633 -11.254 -27.131 1.00 97.69 487 ILE A O 1
ATOM 3751 N N . GLN A 1 488 ? -14.694 -13.218 -27.331 1.00 97.38 488 GLN A N 1
ATOM 3752 C CA . GLN A 1 488 ? -14.773 -13.181 -28.797 1.00 97.38 488 GLN A CA 1
ATOM 3753 C C . GLN A 1 488 ? -15.653 -12.020 -29.286 1.00 97.38 488 GLN A C 1
ATOM 3755 O O . GLN A 1 488 ? -15.269 -11.319 -30.218 1.00 97.38 488 GLN A O 1
ATOM 3760 N N . LEU A 1 489 ? -16.789 -11.763 -28.629 1.00 97.50 489 LEU A N 1
ATOM 3761 C CA . LEU A 1 489 ? -17.666 -10.628 -28.930 1.00 97.50 489 LEU A CA 1
ATOM 3762 C C . LEU A 1 489 ? -16.940 -9.284 -28.752 1.00 97.50 489 LEU A C 1
ATOM 3764 O O . LEU A 1 489 ? -17.013 -8.429 -29.632 1.00 97.50 489 LEU A O 1
ATOM 3768 N N . ALA A 1 490 ? -16.177 -9.113 -27.668 1.00 97.75 490 ALA A N 1
ATOM 3769 C CA . ALA A 1 490 ? -15.330 -7.935 -27.478 1.00 97.75 490 ALA A CA 1
ATOM 3770 C C . ALA A 1 490 ? -14.265 -7.804 -28.589 1.00 97.75 490 ALA A C 1
ATOM 3772 O O . ALA A 1 490 ? -14.062 -6.718 -29.135 1.00 97.75 490 ALA A O 1
ATOM 3773 N N . ALA A 1 491 ? -13.621 -8.905 -28.988 1.00 96.75 491 ALA A N 1
ATOM 3774 C CA . ALA A 1 491 ? -12.633 -8.898 -30.067 1.00 96.75 491 ALA A CA 1
ATOM 3775 C C . ALA A 1 491 ? -13.233 -8.540 -31.443 1.00 96.75 491 ALA A C 1
ATOM 3777 O O . ALA A 1 491 ? -12.604 -7.795 -32.200 1.00 96.75 491 ALA A O 1
ATOM 3778 N N . GLU A 1 492 ? -14.447 -9.010 -31.747 1.00 97.19 492 GLU A N 1
ATOM 3779 C CA . GLU A 1 492 ? -15.219 -8.658 -32.949 1.00 97.19 492 GLU A CA 1
ATOM 3780 C C . GLU A 1 492 ? -15.643 -7.181 -32.949 1.00 97.19 492 GLU A C 1
ATOM 3782 O O . GLU A 1 492 ? -15.449 -6.484 -33.950 1.00 97.19 492 GLU A O 1
ATOM 3787 N N . LEU A 1 493 ? -16.151 -6.676 -31.816 1.00 96.88 493 LEU A N 1
ATOM 3788 C CA . LEU A 1 493 ? -16.511 -5.265 -31.634 1.00 96.88 493 LEU A CA 1
ATOM 3789 C C . LEU A 1 493 ? -15.302 -4.343 -31.844 1.00 96.88 493 LEU A C 1
ATOM 3791 O O . LEU A 1 493 ? -15.401 -3.372 -32.597 1.00 96.88 493 LEU A O 1
ATOM 3795 N N . LYS A 1 494 ? -14.144 -4.688 -31.264 1.00 94.75 494 LYS A N 1
ATOM 3796 C CA . LYS A 1 494 ? -12.881 -3.958 -31.449 1.00 94.75 494 LYS A CA 1
ATOM 3797 C C . LYS A 1 494 ? -12.389 -4.010 -32.899 1.00 94.75 494 LYS A C 1
ATOM 3799 O O . LYS A 1 494 ? -12.114 -2.974 -33.495 1.00 94.75 494 LYS A O 1
ATOM 3804 N N . SER A 1 495 ? -12.214 -5.210 -33.447 1.00 91.25 495 SER A N 1
ATOM 3805 C CA . SER A 1 495 ? -11.347 -5.419 -34.620 1.00 91.25 495 SER A CA 1
ATOM 3806 C C . SER A 1 495 ? -12.108 -5.323 -35.940 1.00 91.25 495 SER A C 1
ATOM 3808 O O . SER A 1 495 ? -11.659 -4.648 -36.867 1.00 91.25 495 SER A O 1
ATOM 3810 N N . ASN A 1 496 ? -13.278 -5.966 -36.008 1.00 92.88 496 ASN A N 1
ATOM 3811 C CA . ASN A 1 496 ? -14.073 -6.065 -37.229 1.00 92.88 496 ASN A CA 1
ATOM 3812 C C . ASN A 1 496 ? -15.114 -4.943 -37.301 1.00 92.88 496 ASN A C 1
ATOM 3814 O O . ASN A 1 496 ? -15.191 -4.246 -38.312 1.00 92.88 496 ASN A O 1
ATOM 3818 N N . MET A 1 497 ? -15.868 -4.694 -36.225 1.00 94.94 497 MET A N 1
ATOM 3819 C CA . MET A 1 497 ? -16.856 -3.607 -36.214 1.00 94.94 497 MET A CA 1
ATOM 3820 C C . MET A 1 497 ? -16.220 -2.231 -35.999 1.00 94.94 497 MET A C 1
ATOM 3822 O O . MET A 1 497 ? -16.658 -1.257 -36.611 1.00 94.94 497 MET A O 1
ATOM 3826 N N . GLY A 1 498 ? -15.154 -2.124 -35.205 1.00 94.50 498 GLY A N 1
ATOM 3827 C CA . GLY A 1 498 ? -14.575 -0.827 -34.837 1.00 94.50 498 GLY A CA 1
ATOM 3828 C C . GLY A 1 498 ? -15.519 0.007 -33.963 1.00 94.50 498 GLY A C 1
ATOM 3829 O O . GLY A 1 498 ? -15.571 1.226 -34.105 1.00 94.50 498 GLY A O 1
ATOM 3830 N N . ASN A 1 499 ? -16.308 -0.661 -33.120 1.00 96.75 499 ASN A N 1
ATOM 3831 C CA . ASN A 1 499 ? -17.244 -0.063 -32.175 1.00 96.75 499 ASN A CA 1
ATOM 3832 C C . ASN A 1 499 ? -16.591 -0.060 -30.785 1.00 96.75 499 ASN A C 1
ATOM 3834 O O . ASN A 1 499 ? -16.699 -1.035 -30.038 1.00 96.75 499 ASN A O 1
ATOM 3838 N N . MET A 1 500 ? -15.866 1.014 -30.464 1.00 95.75 500 MET A N 1
ATOM 3839 C CA . MET A 1 500 ? -15.115 1.129 -29.209 1.00 95.75 500 MET A CA 1
ATOM 3840 C C . MET A 1 500 ? -16.040 1.292 -27.999 1.00 95.75 500 MET A C 1
ATOM 3842 O O . MET A 1 500 ? -15.762 0.728 -26.946 1.00 95.75 500 MET A O 1
ATOM 3846 N N . TYR A 1 501 ? -17.165 1.992 -28.166 1.00 96.25 501 TYR A N 1
ATOM 3847 C CA . TYR A 1 501 ? -18.193 2.164 -27.138 1.00 96.25 501 TYR A CA 1
ATOM 3848 C C . TYR A 1 501 ? -18.798 0.813 -26.701 1.00 96.25 501 TYR A C 1
ATOM 3850 O O . TYR A 1 501 ? -18.768 0.466 -25.518 1.00 96.25 501 TYR A O 1
ATOM 3858 N N . GLY A 1 502 ? -19.265 0.001 -27.657 1.00 96.31 502 GLY A N 1
ATOM 3859 C CA . GLY A 1 502 ? -19.798 -1.337 -27.389 1.00 96.31 502 GLY A CA 1
ATOM 3860 C C . GLY A 1 502 ? -18.728 -2.300 -26.864 1.00 96.31 502 GLY A C 1
ATOM 3861 O O . GLY A 1 502 ? -18.988 -3.074 -25.943 1.00 96.31 502 GLY A O 1
ATOM 3862 N N . PHE A 1 503 ? -17.497 -2.216 -27.384 1.00 97.44 503 PHE A N 1
ATOM 3863 C CA . PHE A 1 503 ? -16.345 -2.951 -26.850 1.00 97.44 503 PHE A CA 1
ATOM 3864 C C . PHE A 1 503 ? -16.088 -2.621 -25.370 1.00 97.44 503 PHE A C 1
ATOM 3866 O O . PHE A 1 503 ? -15.972 -3.539 -24.558 1.00 97.44 503 PHE A O 1
ATOM 3873 N N . ALA A 1 504 ? -16.056 -1.337 -25.002 1.00 95.94 504 ALA A N 1
ATOM 3874 C CA . ALA A 1 504 ? -15.847 -0.898 -23.626 1.00 95.94 504 ALA A CA 1
ATOM 3875 C C . ALA A 1 504 ? -16.984 -1.356 -22.692 1.00 95.94 504 ALA A C 1
ATOM 3877 O O . ALA A 1 504 ? -16.711 -1.748 -21.558 1.00 95.94 504 ALA A O 1
ATOM 3878 N N . ALA A 1 505 ? -18.237 -1.394 -23.163 1.00 95.81 505 ALA A N 1
ATOM 3879 C CA . ALA A 1 505 ? -19.370 -1.891 -22.375 1.00 95.81 505 ALA A CA 1
ATOM 3880 C C . ALA A 1 505 ? -19.257 -3.400 -22.071 1.00 95.81 505 ALA A C 1
ATOM 3882 O O . ALA A 1 505 ? -19.518 -3.830 -20.944 1.00 95.81 505 ALA A O 1
ATOM 3883 N N . VAL A 1 506 ? -18.823 -4.204 -23.052 1.00 97.06 506 VAL A N 1
ATOM 3884 C CA . VAL A 1 506 ? -18.575 -5.646 -22.867 1.00 97.06 506 VAL A CA 1
ATOM 3885 C C . VAL A 1 506 ? -17.349 -5.887 -21.982 1.00 97.06 506 VAL A C 1
ATOM 3887 O O . VAL A 1 506 ? -17.401 -6.727 -21.086 1.00 97.06 506 VAL A O 1
ATOM 3890 N N . MET A 1 507 ? -16.262 -5.134 -22.170 1.00 97.06 507 MET A N 1
ATOM 3891 C CA . MET A 1 507 ? -15.068 -5.246 -21.326 1.00 97.06 507 MET A CA 1
ATOM 3892 C C . MET A 1 507 ? -15.341 -4.847 -19.872 1.00 97.06 507 MET A C 1
ATOM 3894 O O . MET A 1 507 ? -14.951 -5.591 -18.975 1.00 97.06 507 MET A O 1
ATOM 3898 N N . ARG A 1 508 ? -16.101 -3.768 -19.621 1.00 94.00 508 ARG A N 1
ATOM 3899 C CA . ARG A 1 508 ? -16.542 -3.400 -18.264 1.00 94.00 508 ARG A CA 1
ATOM 3900 C C . ARG A 1 508 ? -17.259 -4.564 -17.581 1.00 94.00 508 ARG A C 1
ATOM 3902 O O . ARG A 1 508 ? -17.001 -4.821 -16.411 1.00 94.00 508 ARG A O 1
ATOM 3909 N N . ALA A 1 509 ? -18.112 -5.298 -18.301 1.00 94.88 509 ALA A N 1
ATOM 3910 C CA . ALA A 1 509 ? -18.793 -6.469 -17.750 1.00 94.88 509 ALA A CA 1
ATOM 3911 C C . ALA A 1 509 ? -17.822 -7.593 -17.338 1.00 94.88 509 ALA A C 1
ATOM 3913 O O . ALA A 1 509 ? -18.070 -8.263 -16.340 1.00 94.88 509 ALA A O 1
ATOM 3914 N N . LEU A 1 510 ? -16.712 -7.786 -18.061 1.00 95.69 510 LEU A N 1
ATOM 3915 C CA . LEU A 1 510 ? -15.660 -8.754 -17.712 1.00 95.69 510 LEU A CA 1
ATOM 3916 C C . LEU A 1 510 ? -14.816 -8.302 -16.506 1.00 95.69 510 LEU A C 1
ATOM 3918 O O . LEU A 1 510 ? -14.364 -9.136 -15.719 1.00 95.69 510 LEU A O 1
ATOM 3922 N N . GLU A 1 511 ? -14.624 -6.991 -16.354 1.00 93.69 511 GLU A N 1
ATOM 3923 C CA . GLU A 1 511 ? -13.832 -6.377 -15.282 1.00 93.69 511 GLU A CA 1
ATOM 3924 C C . GLU A 1 511 ? -14.611 -6.199 -13.965 1.00 93.69 511 GLU A C 1
ATOM 3926 O O . GLU A 1 511 ? -13.986 -6.138 -12.903 1.00 93.69 511 GLU A O 1
ATOM 3931 N N . LEU A 1 512 ? -15.955 -6.196 -14.003 1.00 92.06 512 LEU A N 1
ATOM 3932 C CA . LEU A 1 512 ? -16.821 -6.096 -12.819 1.00 92.06 512 LEU A CA 1
ATOM 3933 C C . LEU A 1 512 ? -16.357 -7.028 -11.677 1.00 92.06 512 LEU A C 1
ATOM 3935 O O . LEU A 1 512 ? -16.125 -8.220 -11.928 1.00 92.06 512 LEU A O 1
ATOM 3939 N N . PRO A 1 513 ? -16.306 -6.557 -10.410 1.00 89.94 513 PRO A N 1
ATOM 3940 C CA . PRO A 1 513 ? -15.879 -7.356 -9.253 1.00 89.94 513 PRO A CA 1
ATOM 3941 C C . PRO A 1 513 ? -16.651 -8.665 -9.044 1.00 89.94 513 PRO A C 1
ATOM 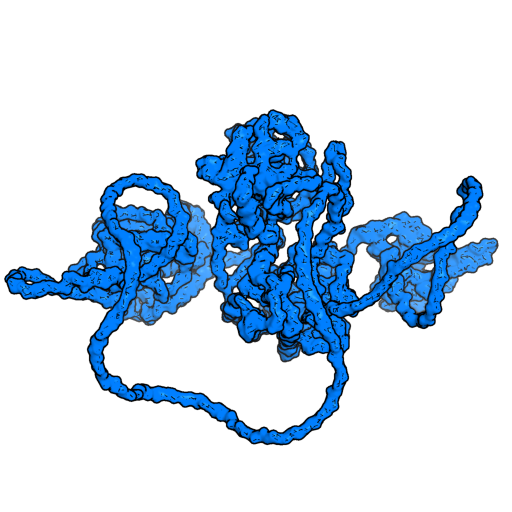3943 O O . PRO A 1 513 ? -16.180 -9.554 -8.338 1.00 89.94 513 PRO A O 1
ATOM 3946 N N . GLN A 1 514 ? -17.840 -8.795 -9.637 1.00 93.62 514 GLN A N 1
ATOM 3947 C CA . GLN A 1 514 ? -18.683 -9.989 -9.612 1.00 93.62 514 GLN A CA 1
ATOM 3948 C C . GLN A 1 514 ? -18.310 -11.039 -10.674 1.00 93.62 514 GLN A C 1
ATOM 3950 O O . GLN A 1 514 ? -18.618 -12.216 -10.474 1.00 93.62 514 GLN A O 1
ATOM 3955 N N . ILE A 1 515 ? -17.634 -10.647 -11.760 1.00 93.56 515 ILE A N 1
ATOM 3956 C CA . ILE A 1 515 ? -17.194 -11.529 -12.856 1.00 93.56 515 ILE A CA 1
ATOM 3957 C C . ILE A 1 515 ? -15.707 -11.869 -12.732 1.00 93.56 515 ILE A C 1
ATOM 3959 O O . ILE A 1 515 ? -15.339 -13.043 -12.803 1.00 93.56 515 ILE A O 1
ATOM 3963 N N . SER A 1 516 ? -14.845 -10.883 -12.472 1.00 92.06 516 SER A N 1
ATOM 3964 C CA . SER A 1 516 ? -13.391 -11.080 -12.329 1.00 92.06 516 SER A CA 1
ATOM 3965 C C . SER A 1 516 ? -13.023 -12.072 -11.209 1.00 92.06 516 SER A C 1
ATOM 3967 O O . SER A 1 516 ? -12.071 -12.838 -11.332 1.00 92.06 516 SER A O 1
ATOM 3969 N N . ARG A 1 517 ? -13.850 -12.152 -10.161 1.00 91.75 517 ARG A N 1
ATOM 3970 C CA . ARG A 1 517 ? -13.740 -13.103 -9.036 1.00 91.75 517 ARG A CA 1
ATOM 3971 C C . ARG A 1 517 ? -14.121 -14.566 -9.319 1.00 91.75 517 ARG A C 1
ATOM 3973 O O . ARG A 1 517 ? -14.034 -15.383 -8.401 1.00 91.75 517 ARG A O 1
ATOM 3980 N N . LEU A 1 518 ? -14.641 -14.903 -10.504 1.00 90.88 518 LEU A N 1
ATOM 3981 C CA . LEU A 1 518 ? -15.128 -16.256 -10.835 1.00 90.88 518 LEU A CA 1
ATOM 3982 C C . LEU A 1 518 ? -13.955 -17.193 -11.157 1.00 90.88 518 LEU A C 1
ATOM 3984 O O . LEU A 1 518 ? -13.782 -17.651 -12.286 1.00 90.88 518 LEU A O 1
ATOM 3988 N N . GLU A 1 519 ? -13.080 -17.401 -10.177 1.00 88.62 519 GLU A N 1
ATOM 3989 C CA . GLU A 1 519 ? -11.768 -18.011 -10.365 1.00 88.62 519 GLU A CA 1
ATOM 3990 C C . GLU A 1 519 ? -11.820 -19.417 -10.979 1.00 88.62 519 GLU A C 1
ATOM 3992 O O . GLU A 1 519 ? -10.965 -19.736 -11.802 1.00 88.62 519 GLU A O 1
ATOM 3997 N N . GLN A 1 520 ? -12.825 -20.242 -10.672 1.00 89.12 520 GLN A N 1
ATOM 3998 C CA . GLN A 1 520 ? -12.964 -21.553 -11.315 1.00 89.12 520 GLN A CA 1
ATOM 3999 C C . GLN A 1 520 ? -13.327 -21.394 -12.797 1.00 89.12 520 GLN A C 1
ATOM 4001 O O . GLN A 1 520 ? -12.737 -22.070 -13.635 1.00 89.12 520 GLN A O 1
ATOM 4006 N N . THR A 1 521 ? -14.208 -20.448 -13.143 1.00 92.69 521 THR A N 1
ATOM 4007 C CA . THR A 1 521 ? -14.497 -20.096 -14.546 1.00 92.69 521 THR A CA 1
ATOM 4008 C C . THR A 1 521 ? -13.240 -19.588 -15.260 1.00 92.69 521 THR A C 1
ATOM 4010 O O . THR A 1 521 ? -12.927 -20.066 -16.347 1.00 92.69 521 THR A O 1
ATOM 4013 N N . TRP A 1 522 ? -12.468 -18.680 -14.651 1.00 93.69 522 TRP A N 1
ATOM 4014 C CA . TRP A 1 522 ? -11.231 -18.147 -15.243 1.00 93.69 522 TRP A CA 1
ATOM 4015 C C . TRP A 1 522 ? -10.096 -19.183 -15.321 1.00 93.69 522 TRP A C 1
ATOM 4017 O O . TRP A 1 522 ? -9.266 -19.119 -16.228 1.00 93.69 522 TRP A O 1
ATOM 4027 N N . ILE A 1 523 ? -10.026 -20.157 -14.408 1.00 89.75 523 ILE A N 1
ATOM 4028 C CA . ILE A 1 523 ? -9.118 -21.313 -14.515 1.00 89.75 523 ILE A CA 1
ATOM 4029 C C . ILE A 1 523 ? -9.557 -22.222 -15.671 1.00 89.75 523 ILE A C 1
ATOM 4031 O O . ILE A 1 523 ? -8.736 -22.531 -16.532 1.00 89.75 523 ILE A O 1
ATOM 4035 N N . THR A 1 524 ? -10.838 -22.592 -15.759 1.00 92.81 524 THR A N 1
ATOM 4036 C CA . THR A 1 524 ? -11.354 -23.436 -16.850 1.00 92.81 524 THR A CA 1
ATOM 4037 C C . THR A 1 524 ? -11.225 -22.752 -18.218 1.00 92.81 524 THR A C 1
ATOM 4039 O O . THR A 1 524 ? -10.853 -23.410 -19.189 1.00 92.81 524 THR A O 1
ATOM 4042 N N . LEU A 1 525 ? -11.416 -21.428 -18.296 1.00 95.25 525 LEU A N 1
ATOM 4043 C CA . LEU A 1 525 ? -11.121 -20.624 -19.486 1.00 95.25 525 LEU A CA 1
ATOM 4044 C C . LEU A 1 525 ? -9.639 -20.743 -19.875 1.00 95.25 525 LEU A C 1
ATOM 4046 O O . LEU A 1 525 ? -9.335 -21.070 -21.017 1.00 95.25 525 LEU A O 1
ATOM 4050 N N . ARG A 1 526 ? -8.712 -20.540 -18.929 1.00 93.62 526 ARG A N 1
ATOM 4051 C CA . ARG A 1 526 ? -7.263 -20.676 -19.173 1.00 93.62 526 ARG A CA 1
ATOM 4052 C C . ARG A 1 526 ? -6.863 -22.094 -19.605 1.00 93.62 526 ARG A C 1
ATOM 4054 O O . ARG A 1 526 ? -5.938 -22.229 -20.399 1.00 93.62 526 ARG A O 1
ATOM 4061 N N . GLN A 1 527 ? -7.567 -23.125 -19.134 1.00 89.38 527 GLN A N 1
ATOM 4062 C CA . GLN A 1 527 ? -7.308 -24.535 -19.459 1.00 89.38 527 GLN A CA 1
ATOM 4063 C C . GLN A 1 527 ? -7.907 -25.013 -20.794 1.00 89.38 527 GLN A C 1
ATOM 4065 O O . GLN A 1 527 ? -7.321 -25.891 -21.419 1.00 89.38 527 GLN A O 1
ATOM 4070 N N . ARG A 1 528 ? -9.071 -24.497 -21.221 1.00 90.56 528 ARG A N 1
ATOM 4071 C CA . ARG A 1 528 ? -9.793 -24.987 -22.422 1.00 90.56 528 ARG A CA 1
ATOM 4072 C C . ARG A 1 528 ? -9.906 -23.987 -23.569 1.00 90.56 528 ARG A C 1
ATOM 4074 O O . ARG A 1 528 ? -10.102 -24.387 -24.710 1.00 90.56 528 ARG A O 1
ATOM 4081 N N . HIS A 1 529 ? -9.778 -22.701 -23.272 1.00 93.81 529 HIS A N 1
ATOM 4082 C CA . HIS A 1 529 ? -9.874 -21.592 -24.219 1.00 93.81 529 HIS A CA 1
ATOM 4083 C C . HIS A 1 529 ? -8.676 -20.652 -24.028 1.00 93.81 529 HIS A C 1
ATOM 4085 O O . HIS A 1 529 ? -8.823 -19.432 -23.921 1.00 93.81 529 HIS A O 1
ATOM 4091 N N . THR A 1 530 ? -7.476 -21.234 -23.940 1.00 90.44 530 THR A N 1
ATOM 4092 C CA . THR A 1 530 ? -6.226 -20.546 -23.586 1.00 90.44 530 THR A CA 1
ATOM 4093 C C . THR A 1 530 ? -5.943 -19.347 -24.492 1.00 90.44 530 THR A C 1
ATOM 4095 O O . THR A 1 530 ? -5.581 -18.285 -23.994 1.00 90.44 530 THR A O 1
ATOM 4098 N N . GLU A 1 531 ? -6.208 -19.463 -25.798 1.00 90.25 531 GLU A N 1
ATOM 4099 C CA . GLU A 1 531 ? -6.115 -18.346 -26.748 1.00 90.25 531 GLU A CA 1
ATOM 4100 C C . GLU A 1 531 ? -7.044 -17.181 -26.380 1.00 90.25 531 GLU A C 1
ATOM 4102 O O . GLU A 1 531 ? -6.633 -16.026 -26.438 1.00 90.25 531 GLU A O 1
ATOM 4107 N N . GLY A 1 532 ? -8.273 -17.469 -25.937 1.00 90.44 532 GLY A N 1
ATOM 4108 C CA . GLY A 1 532 ? -9.226 -16.467 -25.460 1.00 90.44 532 GLY A CA 1
ATOM 4109 C C . GLY A 1 532 ? -8.774 -15.792 -24.163 1.00 90.44 532 GLY A C 1
ATOM 4110 O O . GLY A 1 532 ? -8.872 -14.574 -24.036 1.00 90.44 532 GLY A O 1
ATOM 4111 N N . ALA A 1 533 ? -8.217 -16.556 -23.221 1.00 91.94 533 ALA A N 1
ATOM 4112 C CA . ALA A 1 533 ? -7.652 -15.997 -21.993 1.00 91.94 533 ALA A CA 1
ATOM 4113 C C . ALA A 1 533 ? -6.438 -15.085 -22.272 1.00 91.94 533 ALA A C 1
ATOM 4115 O O . ALA A 1 533 ? -6.327 -14.008 -21.686 1.00 91.94 533 ALA A O 1
ATOM 4116 N N . ILE A 1 534 ? -5.563 -15.479 -23.206 1.00 89.00 534 ILE A N 1
ATOM 4117 C CA . ILE A 1 534 ? -4.424 -14.666 -23.664 1.00 89.00 534 ILE A CA 1
ATOM 4118 C C . ILE A 1 534 ? -4.915 -13.418 -24.411 1.00 89.00 534 ILE A C 1
ATOM 4120 O O . ILE A 1 534 ? -4.426 -12.322 -24.151 1.00 89.00 534 ILE A O 1
ATOM 4124 N N . LEU A 1 535 ? -5.900 -13.552 -25.302 1.00 93.88 535 LEU A N 1
ATOM 4125 C CA . LEU A 1 535 ? -6.512 -12.440 -26.036 1.00 93.88 535 LEU A CA 1
ATOM 4126 C C . LEU A 1 535 ? -7.068 -11.375 -25.079 1.00 93.88 535 LEU A C 1
ATOM 4128 O O . LEU A 1 535 ? -6.803 -10.189 -25.272 1.00 93.88 535 LEU A O 1
ATOM 4132 N N . TYR A 1 536 ? -7.766 -11.790 -24.021 1.00 96.12 536 TYR A N 1
ATOM 4133 C CA . TYR A 1 536 ? -8.265 -10.892 -22.981 1.00 96.12 536 TYR A CA 1
ATOM 4134 C C . TYR A 1 536 ? -7.126 -10.187 -22.221 1.00 96.12 536 TYR A C 1
ATOM 4136 O O . TYR A 1 536 ? -6.985 -8.969 -22.341 1.00 96.12 536 TYR A O 1
ATOM 4144 N N . GLU A 1 537 ? -6.272 -10.931 -21.505 1.00 92.88 537 GLU A N 1
ATOM 4145 C CA . GLU A 1 537 ? -5.256 -10.353 -20.602 1.00 92.88 537 GLU A CA 1
ATOM 4146 C C . GLU A 1 537 ? -4.087 -9.657 -21.324 1.00 92.88 537 GLU A C 1
ATOM 4148 O O . GLU A 1 537 ? -3.489 -8.736 -20.771 1.00 92.88 537 GLU A O 1
ATOM 4153 N N . LYS A 1 538 ? -3.724 -10.077 -22.546 1.00 90.88 538 LYS A N 1
ATOM 4154 C CA . LYS A 1 538 ? -2.553 -9.548 -23.278 1.00 90.88 538 LYS A CA 1
ATOM 4155 C C . LYS A 1 538 ? -2.885 -8.631 -24.453 1.00 90.88 538 LYS A C 1
ATOM 4157 O O . LYS A 1 538 ? -1.960 -8.030 -24.990 1.00 90.88 538 LYS A O 1
ATOM 4162 N N . LYS A 1 539 ? -4.153 -8.504 -24.868 1.00 92.44 539 LYS A N 1
ATOM 4163 C CA . LYS A 1 539 ? -4.543 -7.593 -25.965 1.00 92.44 539 LYS A CA 1
ATOM 4164 C C . LYS A 1 539 ? -5.729 -6.698 -25.619 1.00 92.44 539 LYS A C 1
ATOM 4166 O O . LYS A 1 539 ? -5.594 -5.485 -25.714 1.00 92.44 539 LYS A O 1
ATOM 4171 N N . LEU A 1 540 ? -6.877 -7.255 -25.230 1.00 94.88 540 LEU A N 1
ATOM 4172 C CA . LEU A 1 540 ? -8.100 -6.455 -25.059 1.00 94.88 540 LEU A CA 1
ATOM 4173 C C . LEU A 1 540 ? -8.038 -5.537 -23.828 1.00 94.88 540 LEU A C 1
ATOM 4175 O O . LEU A 1 540 ? -8.346 -4.353 -23.933 1.00 94.88 540 LEU A O 1
ATOM 4179 N N . LYS A 1 541 ? -7.599 -6.065 -22.683 1.00 92.88 541 LYS A N 1
ATOM 4180 C CA . LYS A 1 541 ? -7.524 -5.342 -21.405 1.00 92.88 541 LYS A CA 1
ATOM 4181 C C . LYS A 1 541 ? -6.442 -4.241 -21.392 1.00 92.88 541 LYS A C 1
ATOM 4183 O O . LYS A 1 541 ? -6.778 -3.110 -21.043 1.00 92.88 541 LYS A O 1
ATOM 4188 N N . PRO A 1 542 ? -5.199 -4.468 -21.880 1.00 92.38 542 PRO A N 1
ATOM 4189 C CA . PRO A 1 542 ? -4.230 -3.383 -22.070 1.00 92.38 542 PRO A CA 1
ATOM 4190 C C . PRO A 1 542 ? -4.712 -2.293 -23.038 1.00 92.38 542 PRO A C 1
ATOM 4192 O O . PRO A 1 542 ? -4.509 -1.113 -22.770 1.00 92.38 542 PRO A O 1
ATOM 4195 N N . PHE A 1 543 ? -5.394 -2.667 -24.128 1.00 92.62 543 PHE A N 1
ATOM 4196 C CA . PHE A 1 543 ? -5.940 -1.711 -25.097 1.00 92.62 543 PHE A CA 1
ATOM 4197 C C . PHE A 1 543 ? -7.070 -0.853 -24.508 1.00 92.62 543 PHE A C 1
ATOM 4199 O O . PHE A 1 543 ? -7.099 0.350 -24.747 1.00 92.62 543 PHE A O 1
ATOM 4206 N N . LEU A 1 544 ? -7.973 -1.428 -23.698 1.00 92.88 544 LEU A N 1
ATOM 4207 C CA . LEU A 1 544 ? -8.977 -0.627 -22.989 1.00 92.88 544 LEU A CA 1
ATOM 4208 C C . LEU A 1 544 ? -8.314 0.381 -22.042 1.00 92.88 544 LEU A C 1
ATOM 4210 O O . LEU A 1 544 ? -8.717 1.543 -22.034 1.00 92.88 544 LEU A O 1
ATOM 4214 N N . LYS A 1 545 ? -7.272 -0.025 -21.298 1.00 89.69 545 LYS A N 1
ATOM 4215 C CA . LYS A 1 545 ? -6.514 0.921 -20.470 1.00 89.69 545 LYS A CA 1
ATOM 4216 C C . LYS A 1 545 ? -5.885 2.027 -21.323 1.00 89.69 545 LYS A C 1
ATOM 4218 O O . LYS A 1 545 ? -6.090 3.191 -21.014 1.00 89.69 545 LYS A O 1
ATOM 4223 N N . ALA A 1 546 ? -5.195 1.698 -22.415 1.00 89.31 546 ALA A N 1
ATOM 4224 C CA . ALA A 1 546 ? -4.569 2.696 -23.287 1.00 89.31 546 ALA A CA 1
ATOM 4225 C C . ALA A 1 546 ? -5.581 3.692 -23.897 1.00 89.31 546 ALA A C 1
ATOM 4227 O O . ALA A 1 546 ? -5.270 4.876 -24.030 1.00 89.31 546 ALA A O 1
ATOM 4228 N N . MET A 1 547 ? -6.807 3.247 -24.203 1.00 89.44 547 MET A N 1
ATOM 4229 C CA . MET A 1 547 ? -7.901 4.145 -24.590 1.00 89.44 547 MET A CA 1
ATOM 4230 C C . MET A 1 547 ? -8.403 5.011 -23.425 1.00 89.44 547 MET A C 1
ATOM 4232 O O . MET A 1 547 ? -8.616 6.200 -23.622 1.00 89.44 547 MET A O 1
ATOM 4236 N N . ASN A 1 548 ? -8.588 4.464 -22.218 1.00 88.88 548 ASN A N 1
ATOM 4237 C CA . ASN A 1 548 ? -9.032 5.238 -21.046 1.00 88.88 548 ASN A CA 1
ATOM 4238 C C . ASN A 1 548 ? -7.976 6.255 -20.573 1.00 88.88 548 ASN A C 1
ATOM 4240 O O . ASN A 1 548 ? -8.327 7.349 -20.133 1.00 88.88 548 ASN A O 1
ATOM 4244 N N . ASP A 1 549 ? -6.695 5.923 -20.712 1.00 86.19 549 ASP A N 1
ATOM 4245 C CA . ASP A 1 549 ? -5.545 6.792 -20.449 1.00 86.19 549 ASP A CA 1
ATOM 4246 C C . ASP A 1 549 ? -5.348 7.874 -21.541 1.00 86.19 549 ASP A C 1
ATOM 4248 O O . ASP A 1 549 ? -4.409 8.659 -21.448 1.00 86.19 549 ASP A O 1
ATOM 4252 N N . GLY A 1 550 ? -6.166 7.904 -22.604 1.00 82.38 550 GLY A N 1
ATOM 4253 C CA . GLY A 1 550 ? -6.037 8.880 -23.697 1.00 82.38 550 GLY A CA 1
ATOM 4254 C C . GLY A 1 550 ? -4.776 8.712 -24.562 1.00 82.38 550 GLY A C 1
ATOM 4255 O O . GLY A 1 550 ? -4.357 9.665 -25.216 1.00 82.38 550 GLY A O 1
ATOM 4256 N N . LYS A 1 551 ? -4.152 7.525 -24.557 1.00 78.75 551 LYS A N 1
ATOM 4257 C CA . LYS A 1 551 ? -2.872 7.229 -25.239 1.00 78.75 551 LYS A CA 1
ATOM 4258 C C . LYS A 1 551 ? -3.049 6.502 -26.580 1.00 78.75 551 LYS A C 1
ATOM 4260 O O . LYS A 1 551 ? -2.186 6.594 -27.446 1.00 78.75 551 LYS A O 1
ATOM 4265 N N . GLU A 1 552 ? -4.159 5.788 -26.766 1.00 72.44 552 GLU A N 1
ATOM 4266 C CA . GLU A 1 552 ? -4.435 4.994 -27.974 1.00 72.44 552 GLU A CA 1
ATOM 4267 C C . GLU A 1 552 ? -5.213 5.802 -29.033 1.00 72.44 552 GLU A C 1
ATOM 4269 O O . GLU A 1 552 ? -6.421 6.028 -28.909 1.00 72.44 552 GLU A O 1
ATOM 4274 N N . THR A 1 553 ? -4.553 6.191 -30.128 1.00 60.94 553 THR A N 1
ATOM 4275 C CA . THR A 1 553 ? -5.209 6.863 -31.262 1.00 60.94 553 THR A CA 1
ATOM 4276 C C . THR A 1 553 ? -5.896 5.852 -32.190 1.00 60.94 553 THR A C 1
ATOM 4278 O O . THR A 1 553 ? -5.283 5.193 -33.029 1.00 60.94 553 THR A O 1
ATOM 4281 N N . CYS A 1 554 ? -7.219 5.721 -32.054 1.00 62.62 554 CYS A N 1
ATOM 4282 C CA . CYS A 1 554 ? -8.014 4.805 -32.877 1.00 62.62 554 CYS A CA 1
ATOM 4283 C C . CYS A 1 554 ? -7.954 5.155 -34.375 1.00 62.62 554 CYS A C 1
ATOM 4285 O O . CYS A 1 554 ? -8.244 6.282 -34.778 1.00 62.62 554 CYS A O 1
ATOM 4287 N N . ILE A 1 555 ? -7.661 4.157 -35.219 1.00 70.12 555 ILE A N 1
ATOM 4288 C CA . ILE A 1 555 ? -7.570 4.317 -36.678 1.00 70.12 555 ILE A CA 1
ATOM 4289 C C . ILE A 1 555 ? -8.935 4.747 -37.247 1.00 70.12 555 ILE A C 1
ATOM 4291 O O . ILE A 1 555 ? -9.881 3.953 -37.331 1.00 70.12 555 ILE A O 1
ATOM 4295 N N . LEU A 1 556 ? -9.025 6.013 -37.666 1.00 72.88 556 LEU A N 1
ATOM 4296 C CA . LEU A 1 556 ? -10.267 6.656 -38.113 1.00 72.88 556 LEU A CA 1
ATOM 4297 C C . LEU A 1 556 ? -10.943 5.921 -39.283 1.00 72.88 556 LEU A C 1
ATOM 4299 O O . LEU A 1 556 ? -12.165 5.797 -39.303 1.00 72.88 556 LEU A O 1
ATOM 4303 N N . SER A 1 557 ? -10.169 5.361 -40.217 1.00 75.69 557 SER A N 1
ATOM 4304 C CA . SER A 1 557 ? -10.686 4.633 -41.389 1.00 75.69 557 SER A CA 1
ATOM 4305 C C . SER A 1 557 ? -11.328 3.273 -41.076 1.00 75.69 557 SER A C 1
ATOM 4307 O O . SER A 1 557 ? -12.006 2.722 -41.936 1.00 75.69 557 SER A O 1
ATOM 4309 N N . ASN A 1 558 ? -11.151 2.726 -39.865 1.00 83.75 558 ASN A N 1
ATOM 4310 C CA . ASN A 1 558 ? -11.757 1.453 -39.450 1.00 83.75 558 ASN A CA 1
ATOM 4311 C C . ASN A 1 558 ? -12.732 1.601 -38.261 1.00 83.75 558 ASN A C 1
ATOM 4313 O O . ASN A 1 558 ? -13.280 0.607 -37.783 1.00 83.75 558 ASN A O 1
ATOM 4317 N N . THR A 1 559 ? -12.974 2.817 -37.769 1.00 92.50 559 THR A N 1
ATOM 4318 C CA . THR A 1 559 ? -13.817 3.063 -36.586 1.00 92.50 559 THR A CA 1
ATOM 4319 C C . THR A 1 559 ? -15.258 3.376 -37.006 1.00 92.50 559 THR A C 1
ATOM 4321 O O . THR A 1 559 ? -15.477 4.284 -37.803 1.00 92.50 559 THR A O 1
ATOM 4324 N N . SER A 1 560 ? -16.249 2.651 -36.475 1.00 94.38 560 SER A N 1
ATOM 4325 C CA . SER A 1 560 ? -17.690 2.922 -36.675 1.00 94.38 560 SER A CA 1
ATOM 4326 C C . SER A 1 560 ? -18.329 3.660 -35.494 1.00 94.38 560 SER A C 1
ATOM 4328 O O . SER A 1 560 ? -19.288 4.404 -35.681 1.00 94.38 560 SER A O 1
ATOM 4330 N N . PHE A 1 561 ? -17.771 3.499 -34.290 1.00 95.81 561 PHE A N 1
ATOM 4331 C CA . PHE A 1 561 ? -18.142 4.253 -33.093 1.00 95.81 561 PHE A CA 1
ATOM 4332 C C . PHE A 1 561 ? -16.862 4.482 -32.261 1.00 95.81 561 PHE A C 1
ATOM 4334 O O . PHE A 1 561 ? -16.254 3.502 -31.818 1.00 95.81 561 PHE A O 1
ATOM 4341 N N . PRO A 1 562 ? -16.409 5.736 -32.066 1.00 94.38 562 PRO A N 1
ATOM 4342 C CA . PRO A 1 562 ? -15.214 6.046 -31.277 1.00 94.38 562 PRO A CA 1
ATOM 4343 C C . PRO A 1 562 ? -15.419 5.859 -29.762 1.00 94.38 562 PRO A C 1
ATOM 4345 O O . PRO A 1 562 ? -16.536 5.668 -29.281 1.00 94.38 562 PRO A O 1
ATOM 4348 N N . HIS A 1 563 ? -14.330 5.909 -28.987 1.00 93.38 563 HIS A N 1
ATOM 4349 C CA . HIS A 1 563 ? -14.381 5.777 -27.526 1.00 93.38 563 HIS A CA 1
ATOM 4350 C C . HIS A 1 563 ? -14.826 7.089 -26.868 1.00 93.38 563 HIS A C 1
ATOM 4352 O O . HIS A 1 563 ? -14.009 7.934 -26.526 1.00 93.38 563 HIS A O 1
ATOM 4358 N N . VAL A 1 564 ? -16.140 7.282 -26.734 1.00 93.50 564 VAL A N 1
ATOM 4359 C CA . VAL A 1 564 ? -16.716 8.530 -26.195 1.00 93.50 564 VAL A CA 1
ATOM 4360 C C . VAL A 1 564 ? -16.877 8.542 -24.674 1.00 93.50 564 VAL A C 1
ATOM 4362 O O . VAL A 1 564 ? -17.050 9.614 -24.106 1.00 93.50 564 VAL A O 1
ATOM 4365 N N . VAL A 1 565 ? -16.849 7.379 -24.009 1.00 92.25 565 VAL A N 1
ATOM 4366 C CA . VAL A 1 565 ? -17.260 7.232 -22.596 1.00 92.25 565 VAL A CA 1
ATOM 4367 C C . VAL A 1 565 ? -16.536 8.203 -21.645 1.00 92.25 565 VAL A C 1
ATOM 4369 O O . VAL A 1 565 ? -17.236 8.836 -20.858 1.00 92.25 565 VAL A O 1
ATOM 4372 N N . PRO A 1 566 ? -15.210 8.435 -21.759 1.00 89.88 566 PRO A N 1
ATOM 4373 C CA . PRO A 1 566 ? -14.516 9.448 -20.958 1.00 89.88 566 PRO A CA 1
ATOM 4374 C C . PRO A 1 566 ? -15.101 10.856 -21.073 1.00 89.88 566 PRO A C 1
ATOM 4376 O O . PRO A 1 566 ? -15.308 11.539 -20.075 1.00 89.88 566 PRO A O 1
ATOM 4379 N N . VAL A 1 567 ? -15.439 11.271 -22.294 1.00 89.69 567 VAL A N 1
ATOM 4380 C CA . VAL A 1 567 ? -16.030 12.585 -22.577 1.00 89.69 567 VAL A CA 1
ATOM 4381 C C . VAL A 1 567 ? -17.467 12.666 -22.052 1.00 89.69 567 VAL A C 1
ATOM 4383 O O . VAL A 1 567 ? -17.898 13.729 -21.613 1.00 89.69 567 VAL A O 1
ATOM 4386 N N . LEU A 1 568 ? -18.205 11.548 -22.051 1.00 91.44 568 LEU A N 1
ATOM 4387 C CA . LEU A 1 568 ? -19.543 11.484 -21.456 1.00 91.44 568 LEU A CA 1
ATOM 4388 C C . LEU A 1 568 ? -19.488 11.681 -19.934 1.00 91.44 568 LEU A C 1
ATOM 4390 O O . LEU A 1 568 ? -20.192 12.553 -19.431 1.00 91.44 568 LEU A O 1
ATOM 4394 N N . SER A 1 569 ? -18.639 10.929 -19.220 1.00 87.06 569 SER A N 1
ATOM 4395 C CA . SER A 1 569 ? -18.448 11.082 -17.767 1.00 87.06 569 SER A CA 1
ATOM 4396 C C . SER A 1 569 ? -17.980 12.491 -17.396 1.00 87.06 569 SER A C 1
ATOM 4398 O O . SER A 1 569 ? -18.567 13.136 -16.527 1.00 87.06 569 SER A O 1
ATOM 4400 N N . LEU A 1 570 ? -16.953 12.998 -18.090 1.00 86.88 570 LEU A N 1
ATOM 4401 C CA . LEU A 1 570 ? -16.337 14.297 -17.818 1.00 86.88 570 LEU A CA 1
ATOM 4402 C C . LEU A 1 570 ? -17.332 15.464 -17.936 1.00 86.88 570 LEU A C 1
ATOM 4404 O O . LEU A 1 570 ? -17.298 16.384 -17.118 1.00 86.88 570 LEU A O 1
ATOM 4408 N N . LEU A 1 571 ? -18.219 15.428 -18.936 1.00 88.06 571 LEU A N 1
ATOM 4409 C CA . LEU A 1 571 ? -19.216 16.478 -19.181 1.00 88.06 571 LEU A CA 1
ATOM 4410 C C . LEU A 1 571 ? -20.493 16.339 -18.331 1.00 88.06 571 LEU A C 1
ATOM 4412 O O . LEU A 1 571 ? -21.269 17.289 -18.269 1.00 88.06 571 LEU A O 1
ATOM 4416 N N . GLU A 1 572 ? -20.718 15.195 -17.677 1.00 86.25 572 GLU A N 1
ATOM 4417 C CA . GLU A 1 572 ? -21.923 14.886 -16.879 1.00 86.25 572 GLU A CA 1
ATOM 4418 C C . GLU A 1 572 ? -21.600 14.577 -15.401 1.00 86.25 572 GLU A C 1
ATOM 4420 O O . GLU A 1 572 ? -22.341 13.874 -14.698 1.00 86.25 572 GLU A O 1
ATOM 4425 N N . ARG A 1 573 ? -20.468 15.106 -14.913 1.00 66.50 573 ARG A N 1
ATOM 4426 C CA . ARG A 1 573 ? -19.924 14.834 -13.577 1.00 66.50 573 ARG A CA 1
ATOM 4427 C C . ARG A 1 573 ? -20.920 15.223 -12.476 1.00 66.50 573 ARG A C 1
ATOM 4429 O O . ARG A 1 573 ? -21.143 16.400 -12.205 1.00 66.50 573 ARG A O 1
ATOM 4436 N N . GLY A 1 574 ? -21.489 14.207 -11.823 1.00 56.81 574 GLY A N 1
ATOM 4437 C CA . GLY A 1 574 ? -22.476 14.343 -10.745 1.00 56.81 574 GLY A CA 1
ATOM 4438 C C . GLY A 1 574 ? -23.805 13.611 -10.972 1.00 56.81 574 GLY A C 1
ATOM 4439 O O . GLY A 1 574 ? -24.600 13.542 -10.037 1.00 56.81 574 GLY A O 1
ATOM 4440 N N . VAL A 1 575 ? -24.058 13.051 -12.166 1.00 50.88 575 VAL A N 1
ATOM 4441 C CA . VAL A 1 575 ? -25.329 12.352 -12.474 1.00 50.88 575 VAL A CA 1
ATOM 4442 C C . VAL A 1 575 ? -25.208 10.820 -12.450 1.00 50.88 575 VAL A C 1
ATOM 4444 O O . VAL A 1 575 ? -26.136 10.141 -12.010 1.00 50.88 575 VAL A O 1
ATOM 4447 N N . ALA A 1 576 ? -24.077 10.261 -12.892 1.00 43.25 576 ALA A N 1
ATOM 4448 C CA . ALA A 1 576 ? -23.872 8.813 -12.971 1.00 43.25 576 ALA A CA 1
ATOM 4449 C C . ALA A 1 576 ? -23.436 8.210 -11.621 1.00 43.25 576 ALA A C 1
ATOM 4451 O O . ALA A 1 576 ? -22.388 8.558 -11.081 1.00 43.25 576 ALA A O 1
ATOM 4452 N N . ALA A 1 577 ? -24.216 7.262 -11.095 1.00 40.81 577 ALA A N 1
ATOM 4453 C CA . ALA A 1 577 ? -23.881 6.523 -9.876 1.00 40.81 577 ALA A CA 1
ATOM 4454 C C . ALA A 1 577 ? -23.308 5.135 -10.215 1.00 40.81 577 ALA A C 1
ATOM 4456 O O . ALA A 1 577 ? -24.040 4.252 -10.664 1.00 40.81 577 ALA A O 1
ATOM 4457 N N . GLY A 1 578 ? -22.011 4.921 -9.978 1.00 46.16 578 GLY A N 1
ATOM 4458 C CA . GLY A 1 578 ? -21.373 3.622 -10.210 1.00 46.16 578 GLY A CA 1
ATOM 4459 C C . GLY A 1 578 ? -19.877 3.617 -9.914 1.00 46.16 578 GLY A C 1
ATOM 4460 O O . GLY A 1 578 ? -19.081 3.839 -10.821 1.00 46.16 578 GLY A O 1
ATOM 4461 N N . GLU A 1 579 ? -19.516 3.320 -8.664 1.00 44.69 579 GLU A N 1
ATOM 4462 C CA . GLU A 1 579 ? -18.149 3.353 -8.123 1.00 44.69 579 GLU A CA 1
ATOM 4463 C C . GLU A 1 579 ? -17.106 2.645 -9.013 1.00 44.69 579 GLU A C 1
ATOM 4465 O O . GLU A 1 579 ? -17.039 1.418 -9.095 1.00 44.69 579 GLU A O 1
ATOM 4470 N N . ALA A 1 580 ? -16.260 3.446 -9.657 1.00 44.53 580 ALA A N 1
ATOM 4471 C CA . ALA A 1 580 ? -14.944 3.078 -10.163 1.00 44.53 580 ALA A CA 1
ATOM 4472 C C . ALA A 1 580 ? -14.128 4.373 -10.265 1.00 44.53 580 ALA A C 1
ATOM 4474 O O . ALA A 1 580 ? -14.636 5.350 -10.807 1.00 44.53 580 ALA A O 1
ATOM 4475 N N . LEU A 1 581 ? -12.895 4.383 -9.751 1.00 42.47 581 LEU A N 1
ATOM 4476 C CA . LEU A 1 581 ? -11.985 5.522 -9.898 1.00 42.47 581 LEU A CA 1
ATOM 4477 C C . LEU A 1 581 ? -11.692 5.724 -11.392 1.00 42.47 581 LEU A C 1
ATOM 4479 O O . LEU A 1 581 ? -11.148 4.822 -12.036 1.00 42.47 581 LEU A O 1
ATOM 4483 N N . GLU A 1 582 ? -12.081 6.867 -11.952 1.00 57.00 582 GLU A N 1
ATOM 4484 C CA . GLU A 1 582 ? -11.852 7.146 -13.372 1.00 57.00 582 GLU A CA 1
ATOM 4485 C C . GLU A 1 582 ? -10.388 7.571 -13.605 1.00 57.00 582 GLU A C 1
ATOM 4487 O O . GLU A 1 582 ? -9.744 8.131 -12.718 1.00 57.00 582 GLU A O 1
ATOM 4492 N N . SER A 1 583 ? -9.812 7.301 -14.785 1.00 48.41 583 SER A N 1
ATOM 4493 C CA . SER A 1 583 ? -8.365 7.500 -15.026 1.00 48.41 583 SER A CA 1
ATOM 4494 C C . SER A 1 583 ? -7.911 8.959 -14.870 1.00 48.41 583 SER A C 1
ATOM 4496 O O . SER A 1 583 ? -6.772 9.210 -14.482 1.00 48.41 583 SER A O 1
ATOM 4498 N N . TRP A 1 584 ? -8.811 9.917 -15.104 1.00 59.72 584 TRP A N 1
ATOM 4499 C CA . TRP A 1 584 ? -8.596 11.353 -14.886 1.00 59.72 584 TRP A CA 1
ATOM 4500 C C . TRP A 1 584 ? -8.697 11.810 -13.423 1.00 59.72 584 TRP A C 1
ATOM 4502 O O . TRP A 1 584 ? -8.450 12.979 -13.136 1.00 59.72 584 TRP A O 1
ATOM 4512 N N . GLU A 1 585 ? -9.036 10.922 -12.487 1.00 54.62 585 GLU A N 1
ATOM 4513 C CA . GLU A 1 585 ? -9.016 11.215 -11.047 1.00 54.62 585 GLU A CA 1
ATOM 4514 C C . GLU A 1 585 ? -7.648 10.907 -10.402 1.00 54.62 585 GLU A C 1
ATOM 4516 O O . GLU A 1 585 ? -7.454 11.153 -9.212 1.00 54.62 585 GLU A O 1
ATOM 4521 N N . SER A 1 586 ? -6.670 10.445 -11.195 1.00 53.47 586 SER A N 1
ATOM 4522 C CA . SER A 1 586 ? -5.250 10.448 -10.820 1.00 53.47 586 SER A CA 1
ATOM 4523 C C . SER A 1 586 ? -4.677 11.869 -10.833 1.00 53.47 586 SER A C 1
ATOM 4525 O O . SER A 1 586 ? -4.845 12.610 -11.803 1.00 53.47 586 SER A O 1
ATOM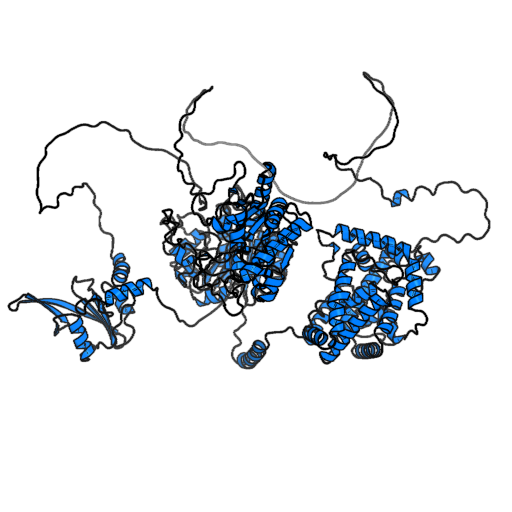 4527 N N . VAL A 1 587 ? -3.951 12.243 -9.776 1.00 48.66 587 VAL A N 1
ATOM 4528 C CA . VAL A 1 587 ? -3.414 13.606 -9.604 1.00 48.66 587 VAL A CA 1
ATOM 4529 C C . VAL A 1 587 ? -2.222 13.890 -10.530 1.00 48.66 587 VAL A C 1
ATOM 4531 O O . VAL A 1 587 ? -2.015 15.033 -10.920 1.00 48.66 587 VAL A O 1
ATOM 4534 N N . GLU A 1 588 ? -1.471 12.858 -10.921 1.00 49.00 588 GLU A N 1
ATOM 4535 C CA . GLU A 1 588 ? -0.209 12.986 -11.672 1.00 49.00 588 GLU A CA 1
ATOM 4536 C C . GLU A 1 588 ? -0.403 13.160 -13.184 1.00 49.00 588 GLU A C 1
ATOM 4538 O O . GLU A 1 588 ? 0.438 13.748 -13.850 1.00 49.00 588 GLU A O 1
ATOM 4543 N N . SER A 1 589 ? -1.504 12.642 -13.740 1.00 53.69 589 SER A N 1
ATOM 4544 C CA . SER A 1 589 ? -1.765 12.653 -15.194 1.00 53.69 589 SER A CA 1
ATOM 4545 C C . SER A 1 589 ? -3.193 13.052 -15.574 1.00 53.69 589 SER A C 1
ATOM 4547 O O . SER A 1 589 ? -3.518 13.130 -16.759 1.00 53.69 589 SER A O 1
ATOM 4549 N N . GLY A 1 590 ? -4.062 13.350 -14.600 1.00 71.81 590 GLY A N 1
ATOM 4550 C CA . GLY A 1 590 ? -5.479 13.608 -14.857 1.00 71.81 590 GLY A CA 1
ATOM 4551 C C . GLY A 1 590 ? -5.749 14.789 -15.792 1.00 71.81 590 GLY A C 1
ATOM 4552 O O . GLY A 1 590 ? -6.683 14.725 -16.587 1.00 71.81 590 GLY A O 1
ATOM 4553 N N . VAL A 1 591 ? -4.910 15.831 -15.765 1.00 80.44 591 VAL A N 1
ATOM 4554 C CA . VAL A 1 591 ? -5.041 17.000 -16.656 1.00 80.44 591 VAL A CA 1
ATOM 4555 C C . VAL A 1 591 ? -4.736 16.635 -18.112 1.00 80.44 591 VAL A C 1
ATOM 4557 O O . VAL A 1 591 ? -5.510 17.001 -18.996 1.00 80.44 591 VAL A O 1
ATOM 4560 N N . ASP A 1 592 ? -3.674 15.870 -18.367 1.00 81.44 592 ASP A N 1
ATOM 4561 C CA . ASP A 1 592 ? -3.283 15.458 -19.722 1.00 81.44 592 ASP A CA 1
ATOM 4562 C C . ASP A 1 592 ? -4.258 14.429 -20.302 1.00 81.44 592 ASP A C 1
ATOM 4564 O O . ASP A 1 592 ? -4.639 14.512 -21.470 1.00 81.44 592 ASP A O 1
ATOM 4568 N N . VAL A 1 593 ? -4.740 13.502 -19.465 1.00 85.81 593 VAL A N 1
ATOM 4569 C CA . VAL A 1 593 ? -5.805 12.552 -19.823 1.00 85.81 593 VAL A CA 1
ATOM 4570 C C . VAL A 1 593 ? -7.091 13.306 -20.186 1.00 85.81 593 VAL A C 1
ATOM 4572 O O . VAL A 1 593 ? -7.697 13.021 -21.219 1.00 85.81 593 VAL A O 1
ATOM 4575 N N . VAL A 1 594 ? -7.491 14.310 -19.394 1.00 86.69 594 VAL A N 1
ATOM 4576 C CA . VAL A 1 594 ? -8.636 15.187 -19.705 1.00 86.69 594 VAL A CA 1
ATOM 4577 C C . VAL A 1 594 ? -8.422 15.953 -21.010 1.00 86.69 594 VAL A C 1
ATOM 4579 O O . VAL A 1 594 ? -9.334 15.992 -21.836 1.00 86.69 594 VAL A O 1
ATOM 4582 N N . MET A 1 595 ? -7.240 16.535 -21.227 1.00 88.00 595 MET A N 1
ATOM 4583 C CA . MET A 1 595 ? -6.956 17.296 -22.445 1.00 88.00 595 MET A CA 1
ATOM 4584 C C . MET A 1 595 ? -7.002 16.396 -23.684 1.00 88.00 595 MET A C 1
ATOM 4586 O O . MET A 1 595 ? -7.711 16.721 -24.635 1.00 88.00 595 MET A O 1
ATOM 4590 N N . SER A 1 596 ? -6.353 15.227 -23.642 1.00 88.69 596 SER A N 1
ATOM 4591 C CA . SER A 1 596 ? -6.386 14.239 -24.727 1.00 88.69 596 SER A CA 1
ATOM 4592 C C . SER A 1 596 ? -7.820 13.822 -25.071 1.00 88.69 596 SER A C 1
ATOM 4594 O O . SER A 1 596 ? -8.209 13.845 -26.239 1.00 88.69 596 SER A O 1
ATOM 4596 N N . HIS A 1 597 ? -8.668 13.545 -24.071 1.00 90.38 597 HIS A N 1
ATOM 4597 C CA . HIS A 1 597 ? -10.080 13.215 -24.315 1.00 90.38 597 HIS A CA 1
ATOM 4598 C C . HIS A 1 597 ? -10.883 14.379 -24.910 1.00 90.38 597 HIS A C 1
ATOM 4600 O O . HIS A 1 597 ? -11.739 14.151 -25.766 1.00 90.38 597 HIS A O 1
ATOM 4606 N N . LEU A 1 598 ? -10.603 15.628 -24.528 1.00 90.81 598 LEU A N 1
ATOM 4607 C CA . LEU A 1 598 ? -11.250 16.814 -25.105 1.00 90.81 598 LEU A CA 1
ATOM 4608 C C . LEU A 1 598 ? -10.770 17.113 -26.540 1.00 90.81 598 LEU A C 1
ATOM 4610 O O . LEU A 1 598 ? -11.569 17.516 -27.389 1.00 90.81 598 LEU A O 1
ATOM 4614 N N . GLU A 1 599 ? -9.500 16.872 -26.863 1.00 89.56 599 GLU A N 1
ATOM 4615 C CA . GLU A 1 599 ? -8.972 16.984 -28.231 1.00 89.56 599 GLU A CA 1
ATOM 4616 C C . GLU A 1 599 ? -9.455 15.838 -29.134 1.00 89.56 599 GLU A C 1
ATOM 4618 O O . GLU A 1 599 ? -9.849 16.062 -30.289 1.00 89.56 599 GLU A O 1
ATOM 4623 N N . ALA A 1 600 ? -9.555 14.625 -28.586 1.00 89.31 600 ALA A N 1
ATOM 4624 C CA . ALA A 1 600 ? -10.227 13.504 -29.227 1.00 89.31 600 ALA A CA 1
ATOM 4625 C C . ALA A 1 600 ? -11.706 13.832 -29.488 1.00 89.31 600 ALA A C 1
ATOM 4627 O O . ALA A 1 600 ? -12.186 13.592 -30.594 1.00 89.31 600 ALA A O 1
ATOM 4628 N N . ALA A 1 601 ? -12.416 14.466 -28.545 1.00 91.88 601 ALA A N 1
ATOM 4629 C CA . ALA A 1 601 ? -13.806 14.898 -28.727 1.00 91.88 601 ALA A CA 1
ATOM 4630 C C . ALA A 1 601 ? -13.976 15.868 -29.909 1.00 91.88 601 ALA A C 1
ATOM 4632 O O . ALA A 1 601 ? -14.881 15.691 -30.726 1.00 91.88 601 ALA A O 1
ATOM 4633 N N . ARG A 1 602 ? -13.077 16.854 -30.057 1.00 90.81 602 ARG A N 1
ATOM 4634 C CA . ARG A 1 602 ? -13.061 17.772 -31.216 1.00 90.81 602 ARG A CA 1
ATOM 4635 C C . ARG A 1 602 ? -12.865 17.014 -32.531 1.00 90.81 602 ARG A C 1
ATOM 4637 O O . ARG A 1 602 ? -13.561 17.279 -33.511 1.00 90.81 602 ARG A O 1
ATOM 4644 N N . THR A 1 603 ? -11.958 16.039 -32.537 1.00 89.25 603 THR A N 1
ATOM 4645 C CA . THR A 1 603 ? -11.698 15.169 -33.695 1.00 89.25 603 THR A CA 1
ATOM 4646 C C . THR A 1 603 ? -12.912 14.293 -34.029 1.00 89.25 603 THR A C 1
ATOM 4648 O O . THR A 1 603 ? -13.265 14.159 -35.201 1.00 89.25 603 THR A O 1
ATOM 4651 N N . ILE A 1 604 ? -13.588 13.751 -33.012 1.00 91.69 604 ILE A N 1
ATOM 4652 C CA . ILE A 1 604 ? -14.791 12.915 -33.127 1.00 91.69 604 ILE A CA 1
ATOM 4653 C C . ILE A 1 604 ? -15.973 13.710 -33.697 1.00 91.69 604 ILE A C 1
ATOM 4655 O O . ILE A 1 604 ? -16.643 13.229 -34.612 1.00 91.69 604 ILE A O 1
ATOM 4659 N N . ALA A 1 605 ? -16.199 14.933 -33.210 1.00 91.75 605 ALA A N 1
ATOM 4660 C CA . ALA A 1 605 ? -17.242 15.818 -33.720 1.00 91.75 605 ALA A CA 1
ATOM 4661 C C . ALA A 1 605 ? -17.026 16.143 -35.207 1.00 91.75 605 ALA A C 1
ATOM 4663 O O . ALA A 1 605 ? -17.930 15.950 -36.020 1.00 91.75 605 ALA A O 1
ATOM 4664 N N . HIS A 1 606 ? -15.805 16.547 -35.584 1.00 90.75 606 HIS A N 1
ATOM 4665 C CA . HIS A 1 606 ? -15.467 16.890 -36.970 1.00 90.75 606 HIS A CA 1
ATOM 4666 C C . HIS A 1 606 ? -15.637 15.705 -37.939 1.00 90.75 606 HIS A C 1
ATOM 4668 O O . HIS A 1 606 ? -16.152 15.866 -39.043 1.00 90.75 606 HIS A O 1
ATOM 4674 N N . HIS A 1 607 ? -15.266 14.493 -37.518 1.00 90.44 607 HIS A N 1
ATOM 4675 C CA . HIS A 1 607 ? -15.363 13.286 -38.346 1.00 90.44 607 HIS A CA 1
ATOM 4676 C C . HIS A 1 607 ? -16.728 12.576 -38.257 1.00 90.44 607 HIS A C 1
ATOM 4678 O O . HIS A 1 607 ? -16.857 11.437 -38.711 1.00 90.44 607 HIS A O 1
ATOM 4684 N N . GLY A 1 608 ? -17.774 13.234 -37.737 1.00 88.44 608 GLY A N 1
ATOM 4685 C CA . GLY A 1 608 ? -19.111 12.661 -37.531 1.00 88.44 608 GLY A CA 1
ATOM 4686 C C . GLY A 1 608 ? -19.727 11.951 -38.750 1.00 88.44 608 GLY A C 1
ATOM 4687 O O . GLY A 1 608 ? -20.475 10.987 -38.575 1.00 88.44 608 GLY A O 1
ATOM 4688 N N . GLY A 1 609 ? -19.392 12.383 -39.973 1.00 88.88 609 GLY A N 1
ATOM 4689 C CA . GLY A 1 609 ? -19.794 11.729 -41.226 1.00 88.88 609 GLY A CA 1
ATOM 4690 C C . GLY A 1 609 ? -18.967 10.489 -41.606 1.00 88.88 609 GLY A C 1
ATOM 4691 O O . GLY A 1 609 ? -19.514 9.553 -42.179 1.00 88.88 609 GLY A O 1
ATOM 4692 N N . LEU A 1 610 ? -17.681 10.428 -41.244 1.00 92.56 610 LEU A N 1
ATOM 4693 C CA . LEU A 1 610 ? -16.812 9.276 -41.524 1.00 92.56 610 LEU A CA 1
ATOM 4694 C C . LEU A 1 610 ? -17.252 8.044 -40.722 1.00 92.56 610 LEU A C 1
ATOM 4696 O O . LEU A 1 610 ? -17.370 6.953 -41.278 1.00 92.56 610 LEU A O 1
ATOM 4700 N N . TYR A 1 611 ? -17.572 8.225 -39.436 1.00 94.06 611 TYR A N 1
ATOM 4701 C CA . TYR A 1 611 ? -18.093 7.143 -38.593 1.00 94.06 611 TYR A CA 1
ATOM 4702 C C . TYR A 1 611 ? -19.418 6.576 -39.132 1.00 94.06 611 TYR A C 1
ATOM 4704 O O . TYR A 1 611 ? -19.624 5.364 -39.075 1.00 94.06 611 TYR A O 1
ATOM 4712 N N . ARG A 1 612 ? -20.275 7.421 -39.733 1.00 93.69 612 ARG A N 1
ATOM 4713 C CA . ARG A 1 612 ? -21.494 6.989 -40.442 1.00 93.69 612 ARG A CA 1
ATOM 4714 C C . ARG A 1 612 ? -21.155 6.099 -41.634 1.00 93.69 612 ARG A C 1
ATOM 4716 O O . ARG A 1 612 ? -21.593 4.954 -41.645 1.00 93.69 612 ARG A O 1
ATOM 4723 N N . THR A 1 613 ? -20.327 6.564 -42.568 1.00 93.88 613 THR A N 1
ATOM 4724 C CA . THR A 1 613 ? -19.918 5.778 -43.748 1.00 93.88 613 THR A CA 1
ATOM 4725 C C . THR A 1 613 ? -19.279 4.440 -43.354 1.00 93.88 613 THR A C 1
ATOM 4727 O O . THR A 1 613 ? -19.579 3.402 -43.946 1.00 93.88 613 THR A O 1
ATOM 4730 N N . ASN A 1 614 ? -18.448 4.430 -42.307 1.00 94.56 614 ASN A N 1
ATOM 4731 C CA . ASN A 1 614 ? -17.829 3.214 -41.778 1.00 94.56 614 ASN A CA 1
ATOM 4732 C C . ASN A 1 614 ? -18.861 2.253 -41.157 1.00 94.56 614 ASN A C 1
ATOM 4734 O O . ASN A 1 614 ? -18.758 1.039 -41.339 1.00 94.56 614 ASN A O 1
ATOM 4738 N N . ALA A 1 615 ? -19.857 2.769 -40.431 1.00 94.38 615 ALA A N 1
ATOM 4739 C CA . ALA A 1 615 ? -20.937 1.966 -39.859 1.00 94.38 615 ALA A CA 1
ATOM 4740 C C . ALA A 1 615 ? -21.870 1.396 -40.944 1.00 94.38 615 ALA A C 1
ATOM 4742 O O . ALA A 1 615 ? -22.223 0.218 -40.885 1.00 94.38 615 ALA A O 1
ATOM 4743 N N . GLU A 1 616 ? -22.217 2.193 -41.959 1.00 94.44 616 GLU A N 1
ATOM 4744 C CA . GLU A 1 616 ? -23.026 1.778 -43.113 1.00 94.44 616 GLU A CA 1
ATOM 4745 C C . GLU A 1 616 ? -22.317 0.684 -43.919 1.00 94.44 616 GLU A C 1
ATOM 4747 O O . GLU A 1 616 ? -22.892 -0.381 -44.130 1.00 94.44 616 GLU A O 1
ATOM 4752 N N . SER A 1 617 ? -21.039 0.880 -44.261 1.00 94.31 617 SER A N 1
ATOM 4753 C CA . SER A 1 617 ? -20.201 -0.110 -44.956 1.00 94.31 617 SER A CA 1
ATOM 4754 C C . SER A 1 617 ? -20.116 -1.446 -44.202 1.00 94.31 617 SER A C 1
ATOM 4756 O O . SER A 1 617 ? -20.332 -2.518 -44.767 1.00 94.31 617 SER A O 1
ATOM 4758 N N . LYS A 1 618 ? -19.893 -1.420 -42.882 1.00 93.00 618 LYS A N 1
ATOM 4759 C CA . LYS A 1 618 ? -19.783 -2.650 -42.073 1.00 93.00 618 LYS A CA 1
ATOM 4760 C C . LYS A 1 618 ? -21.118 -3.353 -41.830 1.00 93.00 618 LYS A C 1
ATOM 4762 O O . LYS A 1 618 ? -21.139 -4.557 -41.549 1.00 93.00 618 LYS A O 1
ATOM 4767 N N . LEU A 1 619 ? -22.230 -2.633 -41.945 1.00 94.00 619 LEU A N 1
ATOM 4768 C CA . LEU A 1 619 ? -23.589 -3.174 -41.886 1.00 94.00 619 LEU A CA 1
ATOM 4769 C C . LEU A 1 619 ? -24.206 -3.385 -43.280 1.00 94.00 619 LEU A C 1
ATOM 4771 O O . LEU A 1 619 ? -25.359 -3.806 -43.367 1.00 94.00 619 LEU A O 1
ATOM 4775 N N . GLN A 1 620 ? -23.436 -3.198 -44.356 1.00 89.12 620 GLN A N 1
ATOM 4776 C CA . GLN A 1 620 ? -23.831 -3.598 -45.700 1.00 89.12 620 GLN A CA 1
ATOM 4777 C C . GLN A 1 620 ? -24.148 -5.105 -45.727 1.00 89.12 620 GLN A C 1
ATOM 4779 O O . GLN A 1 620 ? -23.516 -5.912 -45.030 1.00 89.12 620 GLN A O 1
ATOM 4784 N N . ASP A 1 621 ? -25.206 -5.449 -46.466 1.00 86.62 621 ASP A N 1
ATOM 4785 C CA . ASP A 1 621 ? -25.774 -6.795 -46.631 1.00 86.62 621 ASP A CA 1
ATOM 4786 C C . ASP A 1 621 ? -26.121 -7.535 -45.317 1.00 86.62 621 ASP A C 1
ATOM 4788 O O . ASP A 1 621 ? -26.321 -8.751 -45.289 1.00 86.62 621 ASP A O 1
ATOM 4792 N N . PHE A 1 622 ? -26.231 -6.810 -44.196 1.00 91.31 622 PHE A N 1
ATOM 4793 C CA . PHE A 1 622 ? -26.549 -7.386 -42.893 1.00 91.31 622 PHE A CA 1
ATOM 4794 C C . PHE A 1 622 ? -28.050 -7.663 -42.728 1.00 91.31 622 PHE A C 1
ATOM 4796 O O . PHE A 1 622 ? -28.856 -6.756 -42.509 1.00 91.31 622 PHE A O 1
ATOM 4803 N N . GLN A 1 623 ? -28.416 -8.945 -42.757 1.00 88.94 623 GLN A N 1
ATOM 4804 C CA . GLN A 1 623 ? -29.761 -9.404 -42.416 1.00 88.94 623 GLN A CA 1
ATOM 4805 C C . GLN A 1 623 ? -29.984 -9.360 -40.895 1.00 88.94 623 GLN A C 1
ATOM 4807 O O . GLN A 1 623 ? -29.515 -10.218 -40.147 1.00 88.94 623 GLN A O 1
ATOM 4812 N N . GLU A 1 624 ? -30.716 -8.343 -40.444 1.00 86.94 624 GLU A N 1
ATOM 4813 C CA . GLU A 1 624 ? -31.145 -8.176 -39.054 1.00 86.94 624 GLU A CA 1
ATOM 4814 C C . GLU A 1 624 ? -32.113 -9.290 -38.620 1.00 86.94 624 GLU A C 1
ATOM 4816 O O . GLU A 1 624 ? -33.156 -9.504 -39.243 1.00 86.94 624 GLU A O 1
ATOM 4821 N N . ARG A 1 625 ? -31.826 -9.941 -37.487 1.00 92.50 625 ARG A N 1
ATOM 4822 C CA . ARG A 1 625 ? -32.801 -10.775 -36.774 1.00 92.50 625 ARG A CA 1
ATOM 4823 C C . ARG A 1 625 ? -33.492 -9.910 -35.721 1.00 92.50 625 ARG A C 1
ATOM 4825 O O . ARG A 1 625 ? -32.873 -9.571 -34.716 1.00 92.50 625 ARG A O 1
ATOM 4832 N N . LYS A 1 626 ? -34.771 -9.574 -35.925 1.00 90.25 626 LYS A N 1
ATOM 4833 C CA . LYS A 1 626 ? -35.525 -8.653 -35.046 1.00 90.25 626 LYS A CA 1
ATOM 4834 C C . LYS A 1 626 ? -35.453 -9.033 -33.564 1.00 90.25 626 LYS A C 1
ATOM 4836 O O . LYS A 1 626 ? -35.030 -8.207 -32.768 1.00 90.25 626 LYS A O 1
ATOM 4841 N N . GLU A 1 627 ? -35.740 -10.294 -33.224 1.00 91.12 627 GLU A N 1
ATOM 4842 C CA . GLU A 1 627 ? -35.638 -10.826 -31.849 1.00 91.12 627 GLU A CA 1
ATOM 4843 C C . GLU A 1 627 ? -34.242 -10.630 -31.222 1.00 91.12 627 GLU A C 1
ATOM 4845 O O . GLU A 1 627 ? -34.119 -10.447 -30.016 1.00 91.12 627 GLU A O 1
ATOM 4850 N N . VAL A 1 628 ? -33.178 -10.639 -32.034 1.00 92.62 628 VAL A N 1
ATOM 4851 C CA . VAL A 1 628 ? -31.790 -10.464 -31.575 1.00 92.62 628 VAL A CA 1
ATOM 4852 C C . VAL A 1 628 ? -31.435 -8.985 -31.437 1.00 92.62 628 VAL A C 1
ATOM 4854 O O . VAL A 1 628 ? -30.732 -8.622 -30.498 1.00 92.62 628 VAL A O 1
ATOM 4857 N N . LEU A 1 629 ? -31.935 -8.112 -32.321 1.00 92.88 629 LEU A N 1
ATOM 4858 C CA . LEU A 1 629 ? -31.790 -6.664 -32.145 1.00 92.88 629 LEU A CA 1
ATOM 4859 C C . LEU A 1 629 ? -32.537 -6.183 -30.891 1.00 92.88 629 LEU A C 1
ATOM 4861 O O . LEU A 1 629 ? -31.997 -5.369 -30.148 1.00 92.88 629 LEU A O 1
ATOM 4865 N N . GLU A 1 630 ? -33.729 -6.735 -30.633 1.00 94.06 630 GLU A N 1
ATOM 4866 C CA . GLU A 1 630 ? -34.575 -6.429 -29.471 1.00 94.06 630 GLU A CA 1
ATOM 4867 C C . GLU A 1 630 ? -33.802 -6.635 -28.152 1.00 94.06 630 GLU A C 1
ATOM 4869 O O . GLU A 1 630 ? -33.805 -5.759 -27.293 1.00 94.06 630 GLU A O 1
ATOM 4874 N N . ILE A 1 631 ? -33.016 -7.717 -28.044 1.00 94.75 631 ILE A N 1
ATOM 4875 C CA . ILE A 1 631 ? -32.143 -8.017 -26.888 1.00 94.75 631 ILE A CA 1
ATOM 4876 C C . ILE A 1 631 ? -31.081 -6.930 -26.628 1.00 94.75 631 ILE A C 1
ATOM 4878 O O . ILE A 1 631 ? -30.638 -6.751 -25.488 1.00 94.75 631 ILE A O 1
ATOM 4882 N N . PHE A 1 632 ? -30.680 -6.182 -27.658 1.00 95.12 632 PHE A N 1
ATOM 4883 C CA . PHE A 1 632 ? -29.693 -5.102 -27.573 1.00 95.12 632 PHE A CA 1
ATOM 4884 C C . PHE A 1 632 ? -30.313 -3.690 -27.556 1.00 95.12 632 PHE A C 1
ATOM 4886 O O . PHE A 1 632 ? -29.567 -2.705 -27.527 1.00 95.12 632 PHE A O 1
ATOM 4893 N N . CYS A 1 633 ? -31.646 -3.559 -27.521 1.00 94.94 633 CYS A N 1
ATOM 4894 C CA . CYS A 1 633 ? -32.342 -2.297 -27.242 1.00 94.94 633 CYS A CA 1
ATOM 4895 C C . CYS A 1 633 ? -32.265 -1.947 -25.747 1.00 94.94 633 CYS A C 1
ATOM 4897 O O . CYS A 1 633 ? -32.453 -2.810 -24.888 1.00 94.94 633 CYS A O 1
ATOM 4899 N N . THR A 1 634 ? -32.024 -0.674 -25.416 1.00 95.75 634 THR A N 1
ATOM 4900 C CA . THR A 1 634 ? -31.848 -0.257 -24.015 1.00 95.75 634 THR A CA 1
ATOM 4901 C C . THR A 1 634 ? -33.135 -0.454 -23.215 1.00 95.75 634 THR A C 1
ATOM 4903 O O . THR A 1 634 ? -33.094 -0.969 -22.106 1.00 95.75 634 THR A O 1
ATOM 4906 N N . GLU A 1 635 ? -34.297 -0.133 -23.785 1.00 94.81 635 GLU A N 1
ATOM 4907 C CA . GLU A 1 635 ? -35.602 -0.268 -23.132 1.00 94.81 635 GLU A CA 1
ATOM 4908 C C . GLU A 1 635 ? -35.964 -1.727 -22.836 1.00 94.81 635 GLU A C 1
ATOM 4910 O O . GLU A 1 635 ? -36.504 -2.020 -21.768 1.00 94.81 635 GLU A O 1
ATOM 4915 N N . PHE A 1 636 ? -35.630 -2.646 -23.748 1.00 95.69 636 PHE A N 1
ATOM 4916 C CA . PHE A 1 636 ? -35.780 -4.084 -23.530 1.00 95.69 636 PHE A CA 1
ATOM 4917 C C . PHE A 1 636 ? -34.940 -4.534 -22.333 1.00 95.69 636 PHE A C 1
ATOM 4919 O O . PHE A 1 636 ? -35.458 -5.169 -21.415 1.00 95.69 636 PHE A O 1
ATOM 4926 N N . GLN A 1 637 ? -33.661 -4.145 -22.300 1.00 95.88 637 GLN A N 1
ATOM 4927 C CA . GLN A 1 637 ? -32.756 -4.465 -21.197 1.00 95.88 637 GLN A CA 1
ATOM 4928 C C . GLN A 1 637 ? -33.235 -3.838 -19.880 1.00 95.88 637 GLN A C 1
ATOM 4930 O O . GLN A 1 637 ? -33.318 -4.534 -18.871 1.00 95.88 637 GLN A O 1
ATOM 4935 N N . MET A 1 638 ? -33.661 -2.569 -19.886 1.00 94.75 638 MET A N 1
ATOM 4936 C CA . MET A 1 638 ? -34.213 -1.900 -18.704 1.00 94.75 638 MET A CA 1
ATOM 4937 C C . MET A 1 638 ? -35.439 -2.634 -18.148 1.00 94.75 638 MET A C 1
ATOM 4939 O O . MET A 1 638 ? -35.531 -2.863 -16.940 1.00 94.75 638 MET A O 1
ATOM 4943 N N . ARG A 1 639 ? -36.372 -3.037 -19.019 1.00 94.75 639 ARG A N 1
ATOM 4944 C CA . ARG A 1 639 ? -37.554 -3.814 -18.626 1.00 94.75 639 ARG A CA 1
ATOM 4945 C C . ARG A 1 639 ? -37.193 -5.214 -18.138 1.00 94.75 639 ARG A C 1
ATOM 4947 O O . ARG A 1 639 ? -37.773 -5.658 -17.151 1.00 94.75 639 ARG A O 1
ATOM 4954 N N . LEU A 1 640 ? -36.269 -5.913 -18.795 1.00 94.06 640 LEU A N 1
ATOM 4955 C CA . LEU A 1 640 ? -35.850 -7.268 -18.420 1.00 94.06 640 LEU A CA 1
ATOM 4956 C C . LEU A 1 640 ? -35.136 -7.288 -17.061 1.00 94.06 640 LEU A C 1
ATOM 4958 O O . LEU A 1 640 ? -35.406 -8.162 -16.238 1.00 94.06 640 LEU A O 1
ATOM 4962 N N . LEU A 1 641 ? -34.263 -6.312 -16.806 1.00 94.44 641 LEU A N 1
ATOM 4963 C CA . LEU A 1 641 ? -33.521 -6.188 -15.553 1.00 94.44 641 LEU A CA 1
ATOM 4964 C C . LEU A 1 641 ? -34.435 -5.728 -14.407 1.00 94.44 641 LEU A C 1
ATOM 4966 O O . LEU A 1 641 ? -34.569 -6.438 -13.412 1.00 94.44 641 LEU A O 1
ATOM 4970 N N . TRP A 1 642 ? -35.111 -4.581 -14.548 1.00 94.12 642 TRP A N 1
ATOM 4971 C CA . TRP A 1 642 ? -35.828 -3.927 -13.440 1.00 94.12 642 TRP A CA 1
ATOM 4972 C C . TRP A 1 642 ? -37.349 -4.145 -13.422 1.00 94.12 642 TRP A C 1
ATOM 4974 O O . TRP A 1 642 ? -38.012 -3.718 -12.478 1.00 94.12 642 TRP A O 1
ATOM 4984 N N . GLY A 1 643 ? -37.917 -4.847 -14.405 1.00 92.62 643 GLY A N 1
ATOM 4985 C CA . GLY A 1 643 ? -39.361 -5.075 -14.521 1.00 92.62 643 GLY A CA 1
ATOM 4986 C C . GLY A 1 643 ? -40.130 -3.832 -14.975 1.00 92.62 643 GLY A C 1
ATOM 4987 O O . GLY A 1 643 ? -39.670 -2.708 -14.799 1.00 92.62 643 GLY A O 1
ATOM 4988 N N . SER A 1 644 ? -41.340 -4.030 -15.504 1.00 89.69 644 SER A N 1
ATOM 4989 C CA . SER A 1 644 ? -42.190 -2.962 -16.074 1.00 89.69 644 SER A CA 1
ATOM 4990 C C . SER A 1 644 ? -42.368 -1.717 -15.188 1.00 89.69 644 SER A C 1
ATOM 4992 O O . SER A 1 644 ? -42.422 -0.604 -15.700 1.00 89.69 644 SER A O 1
ATOM 4994 N N . ARG A 1 645 ? -42.434 -1.898 -13.861 1.00 85.69 645 ARG A N 1
ATOM 4995 C CA . ARG A 1 645 ? -42.597 -0.813 -12.875 1.00 85.69 645 ARG A CA 1
ATOM 4996 C C . ARG A 1 645 ? -41.277 -0.314 -12.279 1.00 85.69 645 ARG A C 1
ATOM 4998 O O . ARG A 1 645 ? -41.206 0.823 -11.834 1.00 85.69 645 ARG A O 1
ATOM 5005 N N . GLY A 1 646 ? -40.238 -1.150 -12.239 1.00 86.75 646 GLY A N 1
ATOM 5006 C CA . GLY A 1 646 ? -38.933 -0.764 -11.692 1.00 86.75 646 GLY A CA 1
ATOM 5007 C C . GLY A 1 646 ? -38.040 -0.059 -12.711 1.00 86.75 646 GLY A C 1
ATOM 5008 O O . GLY A 1 646 ? -37.176 0.714 -12.313 1.00 86.75 646 GLY A O 1
ATOM 5009 N N . SER A 1 647 ? -38.271 -0.262 -14.014 1.00 89.94 647 SER A N 1
ATOM 5010 C CA . SER A 1 647 ? -37.539 0.405 -15.099 1.00 89.94 647 SER A CA 1
ATOM 5011 C C . SER A 1 647 ? -37.756 1.921 -15.175 1.00 89.94 647 SER A C 1
ATOM 5013 O O . SER A 1 647 ? -36.969 2.602 -15.821 1.00 89.94 647 SER A O 1
ATOM 5015 N N . GLU A 1 648 ? -38.796 2.450 -14.523 1.00 86.62 648 GLU A N 1
ATOM 5016 C CA . GLU A 1 648 ? -39.054 3.896 -14.406 1.00 86.62 648 GLU A CA 1
ATOM 5017 C C . GLU A 1 648 ? -38.448 4.512 -13.126 1.00 86.62 648 GLU A C 1
ATOM 5019 O O . GLU A 1 648 ? -38.540 5.719 -12.912 1.00 86.62 648 GLU A O 1
ATOM 5024 N N . GLY A 1 649 ? -37.807 3.698 -12.275 1.00 84.38 649 GLY A N 1
ATOM 5025 C CA . GLY A 1 649 ? -37.098 4.154 -11.077 1.00 84.38 649 GLY A CA 1
ATOM 5026 C C . GLY A 1 649 ? -35.784 4.882 -11.384 1.00 84.38 649 GLY A C 1
ATOM 5027 O O . GLY A 1 649 ? -35.206 4.747 -12.470 1.00 84.38 649 GLY A O 1
ATOM 5028 N N . SER A 1 650 ? -35.284 5.639 -10.401 1.00 85.81 650 SER A N 1
ATOM 5029 C CA . SER A 1 650 ? -34.051 6.426 -10.548 1.00 85.81 650 SER A CA 1
ATOM 5030 C C . SER A 1 650 ? -32.845 5.548 -10.915 1.00 85.81 650 SER A C 1
ATOM 5032 O O . SER A 1 650 ? -32.742 4.403 -10.473 1.00 85.81 650 SER A O 1
ATOM 5034 N N . GLN A 1 651 ? -31.926 6.078 -11.730 1.00 84.50 651 GLN A N 1
ATOM 5035 C CA . GLN A 1 651 ? -30.759 5.328 -12.213 1.00 84.50 651 GLN A CA 1
ATOM 5036 C C . GLN A 1 651 ? -29.904 4.789 -11.052 1.00 84.50 651 GLN A C 1
ATOM 5038 O O . GLN A 1 651 ? -29.589 3.601 -11.025 1.00 84.50 651 GLN A O 1
ATOM 5043 N N . ALA A 1 652 ? -29.620 5.631 -10.053 1.00 81.06 652 ALA A N 1
ATOM 5044 C CA . ALA A 1 652 ? -28.851 5.248 -8.872 1.00 81.06 652 ALA A CA 1
ATOM 5045 C C . ALA A 1 652 ? -29.502 4.090 -8.096 1.00 81.06 652 ALA A C 1
ATOM 5047 O O . ALA A 1 652 ? -28.855 3.077 -7.849 1.00 81.06 652 ALA A O 1
ATOM 5048 N N . GLU A 1 653 ? -30.799 4.181 -7.786 1.00 85.00 653 GLU A N 1
ATOM 5049 C CA . GLU A 1 653 ? -31.534 3.119 -7.085 1.00 85.00 653 GLU A CA 1
ATOM 5050 C C . GLU A 1 653 ? -31.597 1.817 -7.906 1.00 85.00 653 GLU A C 1
ATOM 5052 O O . GLU A 1 653 ? -31.507 0.716 -7.355 1.00 85.00 653 GLU A O 1
ATOM 5057 N N . ARG A 1 654 ? -31.738 1.924 -9.235 1.00 90.88 654 ARG A N 1
ATOM 5058 C CA . ARG A 1 654 ? -31.710 0.775 -10.148 1.00 90.88 654 ARG A CA 1
ATOM 5059 C C . ARG A 1 654 ? -30.356 0.066 -10.118 1.00 90.88 654 ARG A C 1
ATOM 5061 O O . ARG A 1 654 ? -30.337 -1.164 -10.020 1.00 90.88 654 ARG A O 1
ATOM 5068 N N . TYR A 1 655 ? -29.248 0.803 -10.173 1.00 88.56 655 TYR A N 1
ATOM 5069 C CA . TYR A 1 655 ? -27.900 0.228 -10.212 1.00 88.56 655 TYR A CA 1
ATOM 5070 C C . TYR A 1 655 ? -27.445 -0.279 -8.832 1.00 88.56 655 TYR A C 1
ATOM 5072 O O . TYR A 1 655 ? -26.966 -1.407 -8.739 1.00 88.56 655 TYR A O 1
ATOM 5080 N N . GLU A 1 656 ? -27.710 0.456 -7.746 1.00 83.75 656 GLU A N 1
ATOM 5081 C CA . GLU A 1 656 ? -27.404 0.046 -6.361 1.00 83.75 656 GLU A CA 1
ATOM 5082 C C . GLU A 1 656 ? -28.115 -1.266 -5.973 1.00 83.75 656 GLU A C 1
ATOM 5084 O O . GLU A 1 656 ? -27.546 -2.139 -5.307 1.00 83.75 656 GLU A O 1
ATOM 5089 N N . LYS A 1 657 ? -29.365 -1.453 -6.422 1.00 85.81 657 LYS A N 1
ATOM 5090 C CA . LYS A 1 657 ? -30.081 -2.728 -6.260 1.00 85.81 657 LYS A CA 1
ATOM 5091 C C . LYS A 1 657 ? -29.472 -3.841 -7.108 1.00 85.81 657 LYS A C 1
ATOM 5093 O O . LYS A 1 657 ? -29.438 -4.983 -6.650 1.00 85.81 657 LYS A O 1
ATOM 5098 N N . PHE A 1 658 ? -29.005 -3.541 -8.321 1.00 87.62 658 PHE A N 1
ATOM 5099 C CA . PHE A 1 658 ? -28.468 -4.566 -9.213 1.00 87.62 658 PHE A CA 1
ATOM 5100 C C . PHE A 1 658 ? -27.063 -5.033 -8.855 1.00 87.62 658 PHE A C 1
ATOM 5102 O O . PHE A 1 658 ? -26.821 -6.231 -8.974 1.00 87.62 658 PHE A O 1
ATOM 5109 N N . ASP A 1 659 ? -26.187 -4.178 -8.321 1.00 86.12 659 ASP A N 1
ATOM 5110 C CA . ASP A 1 659 ? -24.903 -4.634 -7.767 1.00 86.12 659 ASP A CA 1
ATOM 5111 C C . ASP A 1 659 ? -25.124 -5.745 -6.728 1.00 86.12 659 ASP A C 1
ATOM 5113 O O . ASP A 1 659 ? -24.559 -6.836 -6.824 1.00 86.12 659 ASP A O 1
ATOM 5117 N N . LYS A 1 660 ? -26.056 -5.525 -5.794 1.00 88.06 660 LYS A N 1
ATOM 5118 C CA . LYS A 1 660 ? -26.408 -6.495 -4.746 1.00 88.06 660 LYS A CA 1
ATOM 5119 C C . LYS A 1 660 ? -26.934 -7.811 -5.334 1.00 88.06 660 LYS A C 1
ATOM 5121 O O . LYS A 1 660 ? -26.628 -8.881 -4.803 1.00 88.06 660 LYS A O 1
ATOM 5126 N N . VAL A 1 661 ? -27.674 -7.757 -6.447 1.00 89.38 661 VAL A N 1
ATOM 5127 C CA . VAL A 1 661 ? -28.152 -8.943 -7.185 1.00 89.38 661 VAL A CA 1
ATOM 5128 C C . VAL A 1 661 ? -27.002 -9.670 -7.889 1.00 89.38 661 VAL A C 1
ATOM 5130 O O . VAL A 1 661 ? -26.860 -10.878 -7.702 1.00 89.38 661 VAL A O 1
ATOM 5133 N N . LEU A 1 662 ? -26.148 -8.966 -8.640 1.00 89.94 662 LEU A N 1
ATOM 5134 C CA . LEU A 1 662 ? -24.968 -9.542 -9.301 1.00 89.94 662 LEU A CA 1
ATOM 5135 C C . LEU A 1 662 ? -24.029 -10.187 -8.268 1.00 89.94 662 LEU A C 1
ATOM 5137 O O . LEU A 1 662 ? -23.582 -11.322 -8.440 1.00 89.94 662 LEU A O 1
ATOM 5141 N N . THR A 1 663 ? -23.795 -9.511 -7.143 1.00 88.81 663 THR A N 1
ATOM 5142 C CA . THR A 1 663 ? -22.970 -9.994 -6.030 1.00 88.81 663 THR A CA 1
ATOM 5143 C C . THR A 1 663 ? -23.563 -11.263 -5.406 1.00 88.81 663 THR A C 1
ATOM 5145 O O . THR A 1 663 ? -22.834 -12.222 -5.136 1.00 88.81 663 THR A O 1
ATOM 5148 N N . ALA A 1 664 ? -24.888 -11.335 -5.233 1.00 88.25 664 ALA A N 1
ATOM 5149 C CA . ALA A 1 664 ? -25.569 -12.538 -4.755 1.00 88.25 664 ALA A CA 1
ATOM 5150 C C . ALA A 1 664 ? -25.512 -13.705 -5.763 1.00 88.25 664 ALA A C 1
ATOM 5152 O O . ALA A 1 664 ? -25.299 -14.851 -5.357 1.00 88.25 664 ALA A O 1
ATOM 5153 N N . LEU A 1 665 ? -25.658 -13.438 -7.066 1.00 86.81 665 LEU A N 1
ATOM 5154 C CA . LEU A 1 665 ? -25.560 -14.457 -8.119 1.00 86.81 665 LEU A CA 1
ATOM 5155 C C . LEU A 1 665 ? -24.129 -14.998 -8.261 1.00 86.81 665 LEU A C 1
ATOM 5157 O O . LEU A 1 665 ? -23.940 -16.214 -8.303 1.00 86.81 665 LEU A O 1
ATOM 5161 N N . SER A 1 666 ? -23.118 -14.128 -8.233 1.00 91.94 666 SER A N 1
ATOM 5162 C CA . SER A 1 666 ? -21.705 -14.526 -8.244 1.00 91.94 666 SER A CA 1
ATOM 5163 C C . SER A 1 666 ? -21.354 -15.396 -7.034 1.00 91.94 666 SER A C 1
ATOM 5165 O O . SER A 1 666 ? -20.789 -16.478 -7.188 1.00 91.94 666 SER A O 1
ATOM 5167 N N . HIS A 1 667 ? -21.806 -15.016 -5.833 1.00 85.50 667 HIS A N 1
ATOM 5168 C CA . HIS A 1 667 ? -21.669 -15.842 -4.628 1.00 85.50 667 HIS A CA 1
ATOM 5169 C C . HIS A 1 667 ? -22.421 -17.183 -4.679 1.00 85.50 667 HIS A C 1
ATOM 5171 O O . HIS A 1 667 ? -22.044 -18.109 -3.955 1.00 85.50 667 HIS A O 1
ATOM 5177 N N . LYS A 1 668 ? -23.467 -17.301 -5.507 1.00 86.44 668 LYS A N 1
ATOM 5178 C CA . LYS A 1 668 ? -24.238 -18.536 -5.704 1.00 86.44 668 LYS A CA 1
ATOM 5179 C C . LYS A 1 668 ? -23.570 -19.487 -6.701 1.00 86.44 668 LYS A C 1
ATOM 5181 O O . LYS A 1 668 ? -23.580 -20.690 -6.453 1.00 86.44 668 LYS A O 1
ATOM 5186 N N . LEU A 1 669 ? -22.995 -18.970 -7.791 1.00 84.44 669 LEU A N 1
ATOM 5187 C CA . LEU A 1 669 ? -22.219 -19.764 -8.751 1.00 84.44 669 LEU A CA 1
ATOM 5188 C C . LEU A 1 669 ? -20.875 -20.195 -8.158 1.00 84.44 669 LEU A C 1
ATOM 5190 O O . LEU A 1 669 ? -20.562 -21.381 -8.099 1.00 84.44 669 LEU A O 1
ATOM 5194 N N . GLU A 1 670 ? -20.097 -19.225 -7.681 1.00 83.88 670 GLU A N 1
ATOM 5195 C CA . GLU A 1 670 ? -18.772 -19.433 -7.111 1.00 83.88 670 GLU A CA 1
ATOM 5196 C C . GLU A 1 670 ? -18.689 -18.739 -5.749 1.00 83.88 670 GLU A C 1
ATOM 5198 O O . GLU A 1 670 ? -18.144 -17.641 -5.577 1.00 83.88 670 GLU A O 1
ATOM 5203 N N . SER A 1 671 ? -19.237 -19.437 -4.742 1.00 72.19 671 SER A N 1
ATOM 5204 C CA . SER A 1 671 ? -18.941 -19.187 -3.326 1.00 72.19 671 SER A CA 1
ATOM 5205 C C . SER A 1 671 ? -17.436 -18.947 -3.192 1.00 72.19 671 SER A C 1
ATOM 5207 O O . SER A 1 671 ? -16.679 -19.849 -3.558 1.00 72.19 671 SER A O 1
ATOM 5209 N N . PRO A 1 672 ? -16.992 -17.820 -2.600 1.00 61.81 672 PRO A N 1
ATOM 5210 C CA . PRO A 1 672 ? -15.571 -17.521 -2.482 1.00 61.81 672 PRO A CA 1
ATOM 5211 C C . PRO A 1 672 ? -14.869 -18.682 -1.780 1.00 61.81 672 PRO A C 1
ATOM 5213 O O . PRO A 1 672 ? -15.445 -19.301 -0.868 1.00 61.81 672 PRO A O 1
ATOM 5216 N N . VAL A 1 673 ? -13.654 -18.994 -2.234 1.00 40.22 673 VAL A N 1
ATOM 5217 C CA . VAL A 1 673 ? -12.878 -20.133 -1.744 1.00 40.22 673 VAL A CA 1
ATOM 5218 C C . VAL A 1 673 ? -12.599 -19.933 -0.255 1.00 40.22 673 VAL A C 1
ATOM 5220 O O . VAL A 1 673 ? -11.702 -19.206 0.156 1.00 40.22 673 VAL A O 1
ATOM 5223 N N . ARG A 1 674 ? -13.392 -20.597 0.590 1.00 37.50 674 ARG A N 1
ATOM 5224 C CA . ARG A 1 674 ? -12.969 -20.895 1.959 1.00 37.50 674 ARG A CA 1
ATOM 5225 C C . ARG A 1 674 ? -12.063 -22.118 1.871 1.00 37.50 674 ARG A C 1
ATOM 5227 O O . ARG A 1 674 ? -12.471 -23.074 1.209 1.00 37.50 674 ARG A O 1
ATOM 5234 N N . HIS A 1 675 ? -10.936 -22.105 2.590 1.00 33.81 675 HIS A N 1
ATOM 5235 C CA . HIS A 1 675 ? -10.113 -23.288 2.890 1.00 33.81 675 HIS A CA 1
ATOM 5236 C C . HIS A 1 675 ? -11.004 -24.530 3.036 1.00 33.81 675 HIS A C 1
ATOM 5238 O O . HIS A 1 675 ? -11.854 -24.582 3.938 1.00 33.81 675 HIS A O 1
ATOM 5244 N N . ARG A 1 676 ? -10.902 -25.471 2.089 1.00 32.25 676 ARG A N 1
ATOM 5245 C CA . ARG A 1 676 ? -11.978 -26.452 1.882 1.00 32.25 676 ARG A CA 1
ATOM 5246 C C . ARG A 1 676 ? -11.991 -27.548 2.946 1.00 32.25 676 ARG A C 1
ATOM 5248 O O . ARG A 1 676 ? -13.075 -28.011 3.293 1.00 32.25 676 ARG A O 1
ATOM 5255 N N . ASP A 1 677 ? -10.844 -27.821 3.558 1.00 36.56 677 ASP A N 1
ATOM 5256 C CA . ASP A 1 677 ? -10.682 -28.751 4.683 1.00 36.56 677 ASP A CA 1
ATOM 5257 C C . ASP A 1 677 ? -11.289 -28.170 5.967 1.00 36.56 677 ASP A C 1
ATOM 5259 O O . ASP A 1 677 ? -12.135 -28.789 6.616 1.00 36.56 677 ASP A O 1
ATOM 5263 N N . MET A 1 678 ? -10.970 -26.902 6.260 1.00 35.38 678 MET A N 1
ATOM 5264 C CA . MET A 1 678 ? -11.538 -26.166 7.392 1.00 35.38 678 MET A CA 1
ATOM 5265 C C . MET A 1 678 ? -13.074 -26.113 7.311 1.00 35.38 678 MET A C 1
ATOM 5267 O O . MET A 1 678 ? -13.752 -26.197 8.330 1.00 35.38 678 MET A O 1
ATOM 5271 N N . LYS A 1 679 ? -13.656 -25.979 6.108 1.00 35.16 679 LYS A N 1
ATOM 5272 C CA . LYS A 1 679 ? -15.107 -25.782 5.933 1.00 35.16 679 LYS A CA 1
ATOM 5273 C C . LYS A 1 679 ? -15.932 -27.051 6.176 1.00 35.16 679 LYS A C 1
ATOM 5275 O O . LYS A 1 679 ? -17.021 -26.922 6.729 1.00 35.16 679 LYS A O 1
ATOM 5280 N N . GLN A 1 680 ? -15.461 -28.239 5.784 1.00 34.88 680 GLN A N 1
ATOM 5281 C CA . GLN A 1 680 ? -16.172 -29.493 6.083 1.00 34.88 680 GLN A CA 1
ATOM 5282 C C . GLN A 1 680 ? -15.977 -29.917 7.540 1.00 34.88 680 GLN A C 1
ATOM 5284 O O . GLN A 1 680 ? -16.961 -30.270 8.189 1.00 34.88 680 GLN A O 1
ATOM 5289 N N . LEU A 1 681 ? -14.768 -29.757 8.092 1.00 38.09 681 LEU A N 1
ATOM 5290 C CA . LEU A 1 681 ? -14.523 -29.963 9.519 1.00 38.09 681 LEU A CA 1
ATOM 5291 C C . LEU A 1 681 ? -15.409 -29.031 10.367 1.00 38.09 681 LEU A C 1
ATOM 5293 O O . LEU A 1 681 ? -16.139 -29.501 11.234 1.00 38.09 681 LEU A O 1
ATOM 5297 N N . LEU A 1 682 ? -15.469 -27.732 10.045 1.00 37.34 682 LEU A N 1
ATOM 5298 C CA . LEU A 1 682 ? -16.375 -26.780 10.703 1.00 37.34 682 LEU A CA 1
ATOM 5299 C C . LEU A 1 682 ? -17.863 -27.028 10.414 1.00 37.34 682 LEU A C 1
ATOM 5301 O O . LEU A 1 682 ? -18.691 -26.574 11.197 1.00 37.34 682 LEU A O 1
ATOM 5305 N N . ALA A 1 683 ? -18.242 -27.715 9.332 1.00 34.22 683 ALA A N 1
ATOM 5306 C CA . ALA A 1 683 ? -19.638 -28.082 9.074 1.00 34.22 683 ALA A CA 1
ATOM 5307 C C . ALA A 1 683 ? -20.071 -29.299 9.906 1.00 34.22 683 ALA A C 1
ATOM 5309 O O . ALA A 1 683 ? -21.179 -29.301 10.434 1.00 34.22 683 ALA A O 1
ATOM 5310 N N . TRP A 1 684 ? -19.188 -30.284 10.081 1.00 37.91 684 TRP A N 1
ATOM 5311 C CA . TRP A 1 684 ? -19.397 -31.433 10.965 1.00 37.91 684 TRP A CA 1
ATOM 5312 C C . TRP A 1 684 ? -19.363 -31.014 12.445 1.00 37.91 684 TRP A C 1
ATOM 5314 O O . TRP A 1 684 ? -20.279 -31.339 13.200 1.00 37.91 684 TRP A O 1
ATOM 5324 N N . ILE A 1 685 ? -18.392 -30.175 12.832 1.00 38.78 685 ILE A N 1
ATOM 5325 C CA . ILE A 1 685 ? -18.329 -29.545 14.161 1.00 38.78 685 ILE A CA 1
ATOM 5326 C C . ILE A 1 685 ? -19.576 -28.688 14.414 1.00 38.78 685 ILE A C 1
ATOM 5328 O O . ILE A 1 685 ? -20.196 -28.845 15.459 1.00 38.78 685 ILE A O 1
ATOM 5332 N N . ARG A 1 686 ? -20.014 -27.834 13.473 1.00 34.59 686 ARG A N 1
ATOM 5333 C CA . ARG A 1 686 ? -21.278 -27.084 13.630 1.00 34.59 686 ARG A CA 1
ATOM 5334 C C . ARG A 1 686 ? -22.482 -28.016 13.738 1.00 34.59 686 ARG A C 1
ATOM 5336 O O . ARG A 1 686 ? -23.290 -27.821 14.635 1.00 34.59 686 ARG A O 1
ATOM 5343 N N . GLY A 1 687 ? -22.600 -29.019 12.869 1.00 32.72 687 GLY A N 1
ATOM 5344 C CA . GLY A 1 687 ? -23.734 -29.948 12.859 1.00 32.72 687 GLY A CA 1
ATOM 5345 C C . GLY A 1 687 ? -23.926 -30.687 14.186 1.00 32.72 687 GLY A C 1
ATOM 5346 O O . GLY A 1 687 ? -25.063 -30.847 14.626 1.00 32.72 687 GLY A O 1
ATOM 5347 N N . ASN A 1 688 ? -22.826 -31.063 14.844 1.00 33.22 688 ASN A N 1
ATOM 5348 C CA . ASN A 1 688 ? -22.864 -31.788 16.112 1.00 33.22 688 ASN A CA 1
ATOM 5349 C C . ASN A 1 688 ? -22.852 -30.853 17.341 1.00 33.22 688 ASN A C 1
ATOM 5351 O O . ASN A 1 688 ? -23.659 -31.045 18.246 1.00 33.22 688 ASN A O 1
ATOM 5355 N N . MET A 1 689 ? -22.030 -29.794 17.376 1.00 29.70 689 MET A N 1
ATOM 5356 C CA . MET A 1 689 ? -21.961 -28.885 18.537 1.00 29.70 689 MET A CA 1
ATOM 5357 C C . MET A 1 689 ? -23.148 -27.919 18.659 1.00 29.70 689 MET A C 1
ATOM 5359 O O . MET A 1 689 ? -23.489 -27.535 19.779 1.00 29.70 689 MET A O 1
ATOM 5363 N N . LEU A 1 690 ? -23.819 -27.537 17.560 1.00 32.59 690 LEU A N 1
ATOM 5364 C CA . LEU A 1 690 ? -24.981 -26.628 17.621 1.00 32.59 690 LEU A CA 1
ATOM 5365 C C . LEU A 1 690 ? -26.215 -27.245 18.303 1.00 32.59 690 LEU A C 1
ATOM 5367 O O . LEU A 1 690 ? -27.191 -26.534 18.530 1.00 32.59 690 LEU A O 1
ATOM 5371 N N . LYS A 1 691 ? -26.183 -28.538 18.655 1.00 31.92 691 LYS A N 1
ATOM 5372 C CA . LYS A 1 691 ? -27.192 -29.168 19.520 1.00 31.92 691 LYS A CA 1
ATOM 5373 C C . LYS A 1 691 ? -26.844 -29.160 21.011 1.00 31.92 691 LYS A C 1
ATOM 5375 O O . LYS A 1 691 ? -27.733 -29.445 21.804 1.00 31.92 691 LYS A O 1
ATOM 5380 N N . GLU A 1 692 ? -25.608 -28.834 21.399 1.00 30.06 692 GLU A N 1
ATOM 5381 C CA . GLU A 1 692 ? -25.152 -28.996 22.790 1.00 30.06 692 GLU A CA 1
ATOM 5382 C C . GLU A 1 692 ? -24.730 -27.703 23.504 1.00 30.06 692 GLU A C 1
ATOM 5384 O O . GLU A 1 692 ? -24.783 -27.678 24.732 1.00 30.06 692 GLU A O 1
ATOM 5389 N N . ARG A 1 693 ? -24.321 -26.626 22.807 1.00 37.03 693 ARG A N 1
ATOM 5390 C CA . ARG A 1 693 ? -23.890 -25.367 23.469 1.00 37.03 693 ARG A CA 1
ATOM 5391 C C . ARG A 1 693 ? -24.352 -24.084 22.753 1.00 37.03 693 ARG A C 1
ATOM 5393 O O . ARG A 1 693 ? -23.720 -23.684 21.777 1.00 37.03 693 ARG A O 1
ATOM 5400 N N . PRO A 1 694 ? -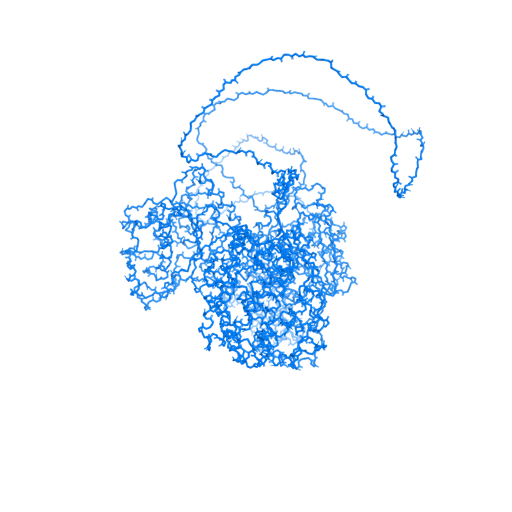25.398 -23.394 23.258 1.00 28.11 694 PRO A N 1
ATOM 5401 C CA . PRO A 1 694 ? -25.866 -22.106 22.720 1.00 28.11 694 PRO A CA 1
ATOM 5402 C C . PRO A 1 694 ? -25.036 -20.868 23.125 1.00 28.11 694 PRO A C 1
ATOM 5404 O O . PRO A 1 694 ? -25.262 -19.782 22.601 1.00 28.11 694 PRO A O 1
ATOM 5407 N N . GLU A 1 695 ? -24.106 -21.002 24.072 1.00 28.06 695 GLU A N 1
ATOM 5408 C CA . GLU A 1 695 ? -23.540 -19.904 24.887 1.00 28.06 695 GLU A CA 1
ATOM 5409 C C . GLU A 1 695 ? -22.437 -19.057 24.202 1.00 28.06 695 GLU A C 1
ATOM 5411 O O . GLU A 1 695 ? -21.583 -18.489 24.877 1.00 28.06 695 GLU A O 1
ATOM 5416 N N . LEU A 1 696 ? -22.395 -18.996 22.865 1.00 28.53 696 LEU A N 1
ATOM 5417 C CA . LEU A 1 696 ? -21.193 -18.587 22.112 1.00 28.53 696 LEU A CA 1
ATOM 5418 C C . LEU A 1 696 ? -21.401 -17.408 21.137 1.00 28.53 696 LEU A C 1
ATOM 5420 O O . LEU A 1 696 ? -20.866 -17.392 20.029 1.00 28.53 696 LEU A O 1
ATOM 5424 N N . PHE A 1 697 ? -22.146 -16.393 21.584 1.00 31.28 697 PHE A N 1
ATOM 5425 C CA . PHE A 1 697 ? -22.197 -15.057 20.973 1.00 31.28 697 PHE A CA 1
ATOM 5426 C C . PHE A 1 697 ? -21.747 -14.001 21.992 1.00 31.28 697 PHE A C 1
ATOM 5428 O O . PHE A 1 697 ? -22.360 -13.863 23.047 1.00 31.28 697 PHE A O 1
ATOM 5435 N N . MET A 1 698 ? -20.697 -13.238 21.670 1.00 38.31 698 MET A N 1
ATOM 5436 C CA . MET A 1 698 ? -20.265 -12.079 22.461 1.00 38.31 698 MET A CA 1
ATOM 5437 C C . MET A 1 698 ? -20.928 -10.796 21.945 1.00 38.31 698 MET A C 1
ATOM 5439 O O . MET A 1 698 ? -20.986 -10.567 20.738 1.00 38.31 698 MET A O 1
ATOM 5443 N N . GLN A 1 699 ? -21.373 -9.943 22.867 1.00 43.84 699 GLN A N 1
ATOM 5444 C CA . GLN A 1 699 ? -21.878 -8.593 22.612 1.00 43.84 699 GLN A CA 1
ATOM 5445 C C . GLN A 1 699 ? -21.192 -7.627 23.585 1.00 43.84 699 GLN A C 1
ATOM 5447 O O . GLN A 1 699 ? -21.184 -7.885 24.787 1.00 43.84 699 GLN A O 1
ATOM 5452 N N . GLY A 1 700 ? -20.623 -6.535 23.068 1.00 50.19 700 GLY A N 1
ATOM 5453 C CA . GLY A 1 700 ? -19.839 -5.571 23.847 1.00 50.19 700 GLY A CA 1
ATOM 5454 C C . GLY A 1 700 ? -20.238 -4.117 23.584 1.00 50.19 700 GLY A C 1
ATOM 5455 O O . GLY A 1 700 ? -20.661 -3.769 22.477 1.00 50.19 700 GLY A O 1
ATOM 5456 N N . ASP A 1 701 ? -20.105 -3.279 24.611 1.00 61.06 701 ASP A N 1
ATOM 5457 C CA . ASP A 1 701 ? -20.311 -1.828 24.553 1.00 61.06 701 ASP A CA 1
ATOM 5458 C C . ASP A 1 701 ? -18.973 -1.121 24.252 1.00 61.06 701 ASP A C 1
ATOM 5460 O O . ASP A 1 701 ? -17.924 -1.519 24.763 1.00 61.06 701 ASP A O 1
ATOM 5464 N N . THR A 1 702 ? -18.996 -0.028 23.484 1.00 67.31 702 THR A N 1
ATOM 5465 C CA . THR A 1 702 ? -17.814 0.821 23.251 1.00 67.31 702 THR A CA 1
ATOM 5466 C C . THR A 1 702 ? -18.074 2.297 23.540 1.00 67.31 702 THR A C 1
ATOM 5468 O O . THR A 1 702 ? -19.196 2.790 23.423 1.00 67.31 702 THR A O 1
ATOM 5471 N N . VAL A 1 703 ? -17.013 3.009 23.924 1.00 68.81 703 VAL A N 1
ATOM 5472 C CA . VAL A 1 703 ? -17.020 4.445 24.225 1.00 68.81 703 VAL A CA 1
ATOM 5473 C C . VAL A 1 703 ? -15.834 5.084 23.510 1.00 68.81 703 VAL A C 1
ATOM 5475 O O . VAL A 1 703 ? -14.684 4.832 23.867 1.00 68.81 703 VAL A O 1
ATOM 5478 N N . ALA A 1 704 ? -16.117 5.928 22.523 1.00 74.19 704 ALA A N 1
ATOM 5479 C CA . ALA A 1 704 ? -15.142 6.707 21.773 1.00 74.19 704 ALA A CA 1
ATOM 5480 C C . ALA A 1 704 ? -15.256 8.197 22.148 1.00 74.19 704 ALA A C 1
ATOM 5482 O O . ALA A 1 704 ? -16.353 8.726 22.332 1.00 74.19 704 ALA A O 1
ATOM 5483 N N . ALA A 1 705 ? -14.122 8.884 22.278 1.00 73.12 705 ALA A N 1
ATOM 5484 C CA . ALA A 1 705 ? -14.055 10.297 22.636 1.00 73.12 705 ALA A CA 1
ATOM 5485 C C . ALA A 1 705 ? -12.792 10.933 22.047 1.00 73.12 705 ALA A C 1
ATOM 5487 O O . ALA A 1 705 ? -11.774 10.256 21.922 1.00 73.12 705 ALA A O 1
ATOM 5488 N N . THR A 1 706 ? -12.841 12.220 21.717 1.00 75.31 706 THR A N 1
ATOM 5489 C CA . THR A 1 706 ? -11.693 12.986 21.201 1.00 75.31 706 THR A CA 1
ATOM 5490 C C . THR A 1 706 ? -11.615 14.350 21.871 1.00 75.31 706 THR A C 1
ATOM 5492 O O . THR A 1 706 ? -12.621 14.847 22.376 1.00 75.31 706 THR A O 1
ATOM 5495 N N . ASP A 1 707 ? -10.423 14.949 21.904 1.00 72.50 707 ASP A N 1
ATOM 5496 C CA . ASP A 1 707 ? -10.188 16.225 22.576 1.00 72.50 707 ASP A CA 1
ATOM 5497 C C . ASP A 1 707 ? -9.254 17.135 21.769 1.00 72.50 707 ASP A C 1
ATOM 5499 O O . ASP A 1 707 ? -8.140 16.745 21.423 1.00 72.50 707 ASP A O 1
ATOM 5503 N N . HIS A 1 708 ? -9.699 18.368 21.508 1.00 73.31 708 HIS A N 1
ATOM 5504 C CA . HIS A 1 708 ? -8.862 19.450 20.979 1.00 73.31 708 HIS A CA 1
ATOM 5505 C C . HIS A 1 708 ? -8.114 19.054 19.691 1.00 73.31 708 HIS A C 1
ATOM 5507 O O . HIS A 1 708 ? -6.922 19.326 19.549 1.00 73.31 708 HIS A O 1
ATOM 5513 N N . ASN A 1 709 ? -8.799 18.373 18.767 1.00 76.00 709 ASN A N 1
ATOM 5514 C CA . ASN A 1 709 ? -8.236 17.971 17.477 1.00 76.00 709 ASN A CA 1
ATOM 5515 C C . ASN A 1 709 ? -7.845 19.206 16.639 1.00 76.00 709 ASN A C 1
ATOM 5517 O O . ASN A 1 709 ? -8.506 20.243 16.697 1.00 76.00 709 ASN A O 1
ATOM 5521 N N . ILE A 1 710 ? -6.775 19.085 15.846 1.00 76.25 710 ILE A N 1
ATOM 5522 C CA . ILE A 1 710 ? -6.331 20.111 14.875 1.00 76.25 710 ILE A CA 1
ATOM 5523 C C . ILE A 1 710 ? -6.282 19.577 13.435 1.00 76.25 710 ILE A C 1
ATOM 5525 O O . ILE A 1 710 ? -5.736 20.226 12.549 1.00 76.25 710 ILE A O 1
ATOM 5529 N N . ASP A 1 711 ? -6.830 18.384 13.219 1.00 76.25 711 ASP A N 1
ATOM 5530 C CA . ASP A 1 711 ? -6.792 17.621 11.977 1.00 76.25 711 ASP A CA 1
ATOM 5531 C C . ASP A 1 711 ? -8.163 16.956 11.712 1.00 76.25 711 ASP A C 1
ATOM 5533 O O . ASP A 1 711 ? -9.143 17.219 12.414 1.00 76.25 711 ASP A O 1
ATOM 5537 N N . ASN A 1 712 ? -8.243 16.067 10.717 1.00 75.69 712 ASN A N 1
ATOM 5538 C CA . ASN A 1 712 ? -9.499 15.432 10.308 1.00 75.69 712 ASN A CA 1
ATOM 5539 C C . ASN A 1 712 ? -9.960 14.248 11.196 1.00 75.69 712 ASN A C 1
ATOM 5541 O O . ASN A 1 712 ? -10.910 13.549 10.839 1.00 75.69 712 ASN A O 1
ATOM 5545 N N . THR A 1 713 ? -9.323 14.010 12.354 1.00 77.44 713 THR A N 1
ATOM 5546 C CA . THR A 1 713 ? -9.616 12.884 13.267 1.00 77.44 713 THR A CA 1
ATOM 5547 C C . THR A 1 713 ? -11.109 12.689 13.546 1.00 77.44 713 THR A C 1
ATOM 5549 O O . THR A 1 713 ? -11.597 11.557 13.540 1.00 77.44 713 THR A O 1
ATOM 5552 N N . THR A 1 714 ? -11.850 13.768 13.821 1.00 78.00 714 THR A N 1
ATOM 5553 C CA . THR A 1 714 ? -13.267 13.663 14.212 1.00 78.00 714 THR A CA 1
ATOM 5554 C C . THR A 1 714 ? -14.143 13.157 13.069 1.00 78.00 714 THR A C 1
ATOM 5556 O O . THR A 1 714 ? -15.059 12.376 13.321 1.00 78.00 714 THR A O 1
ATOM 5559 N N . GLU A 1 715 ? -13.870 13.566 11.829 1.00 79.50 715 GLU A N 1
ATOM 5560 C CA . GLU A 1 715 ? -14.635 13.115 10.662 1.00 79.50 715 GLU A CA 1
ATOM 5561 C C . GLU A 1 715 ? -14.303 11.661 10.317 1.00 79.50 715 GLU A C 1
ATOM 5563 O O . GLU A 1 715 ? -15.221 10.869 10.134 1.00 79.50 715 GLU A O 1
ATOM 5568 N N . ILE A 1 716 ? -13.024 11.269 10.369 1.00 76.75 716 ILE A N 1
ATOM 5569 C CA . ILE A 1 716 ? -12.584 9.874 10.171 1.00 76.75 716 ILE A CA 1
ATOM 5570 C C . ILE A 1 716 ? -13.255 8.932 11.171 1.00 76.75 716 ILE A C 1
ATOM 5572 O O . ILE A 1 716 ? -13.818 7.903 10.801 1.00 76.75 716 ILE A O 1
ATOM 5576 N N . LEU A 1 717 ? -13.216 9.281 12.461 1.00 76.19 717 LEU A N 1
ATOM 5577 C CA . LEU A 1 717 ? -13.847 8.461 13.491 1.00 76.19 717 LEU A CA 1
ATOM 5578 C C . LEU A 1 717 ? -15.374 8.459 13.350 1.00 76.19 717 LEU A C 1
ATOM 5580 O O . LEU A 1 717 ? -15.995 7.454 13.679 1.00 76.19 717 LEU A O 1
ATOM 5584 N N . ARG A 1 718 ? -15.990 9.524 12.822 1.00 81.00 718 ARG A N 1
ATOM 5585 C CA . ARG A 1 718 ? -17.433 9.572 12.538 1.00 81.00 718 ARG A CA 1
ATOM 5586 C C . ARG A 1 718 ? -17.817 8.685 11.352 1.00 81.00 718 ARG A C 1
ATOM 5588 O O . ARG A 1 718 ? -18.758 7.910 11.486 1.00 81.00 718 ARG A O 1
ATOM 5595 N N . GLU A 1 719 ? -17.095 8.766 10.236 1.00 81.94 719 GLU A N 1
ATOM 5596 C CA . GLU A 1 719 ? -17.243 7.886 9.066 1.00 81.94 719 GLU A CA 1
ATOM 5597 C C . GLU A 1 719 ? -17.154 6.417 9.500 1.00 81.94 719 GLU A C 1
ATOM 5599 O O . GLU A 1 719 ? -18.091 5.633 9.311 1.00 81.94 719 GLU A O 1
ATOM 5604 N N . TRP A 1 720 ? -16.073 6.088 10.209 1.00 78.25 720 TRP A N 1
ATOM 5605 C CA . TRP A 1 720 ? -15.807 4.749 10.706 1.00 78.25 720 TRP A CA 1
ATOM 5606 C C . TRP A 1 720 ? -16.894 4.246 11.672 1.00 78.25 720 TRP A C 1
ATOM 5608 O O . TRP A 1 720 ? -17.463 3.169 11.465 1.00 78.25 720 TRP A O 1
ATOM 5618 N N . LEU A 1 721 ? -17.243 5.029 12.704 1.00 74.12 721 LEU A N 1
ATOM 5619 C CA . LEU A 1 721 ? -18.284 4.672 13.677 1.00 74.12 721 LEU A CA 1
ATOM 5620 C C . LEU A 1 721 ? -19.669 4.512 13.028 1.00 74.12 721 LEU A C 1
ATOM 5622 O O . LEU A 1 721 ? -20.435 3.652 13.471 1.00 74.12 721 LEU A O 1
ATOM 5626 N N . THR A 1 722 ? -19.988 5.271 11.973 1.00 80.69 722 THR A N 1
ATOM 5627 C CA . THR A 1 722 ? -21.274 5.167 11.260 1.00 80.69 722 THR A CA 1
ATOM 5628 C C . THR A 1 722 ? -21.468 3.786 10.626 1.00 80.69 722 THR A C 1
ATOM 5630 O O . THR A 1 722 ? -22.572 3.241 10.702 1.00 80.69 722 THR A O 1
ATOM 5633 N N . VAL A 1 723 ? -20.416 3.168 10.076 1.00 76.94 723 VAL A N 1
ATOM 5634 C CA . VAL A 1 723 ? -20.467 1.760 9.630 1.00 76.94 723 VAL A CA 1
ATOM 5635 C C . VAL A 1 723 ? -20.472 0.811 10.836 1.00 76.94 723 VAL A C 1
ATOM 5637 O O . VAL A 1 723 ? -21.211 -0.180 10.882 1.00 76.94 723 VAL A O 1
ATOM 5640 N N . MET A 1 724 ? -19.642 1.116 11.833 1.00 69.38 724 MET A N 1
ATOM 5641 C CA . MET A 1 724 ? -19.220 0.159 12.856 1.00 69.38 724 MET A CA 1
ATOM 5642 C C . MET A 1 724 ? -20.151 -0.026 14.043 1.00 69.38 724 MET A C 1
ATOM 5644 O O . MET A 1 724 ? -20.144 -1.100 14.646 1.00 69.38 724 MET A O 1
ATOM 5648 N N . GLN A 1 725 ? -21.020 0.941 14.326 1.00 73.38 725 GLN A N 1
ATOM 5649 C CA . GLN A 1 725 ? -22.089 0.818 15.324 1.00 73.38 725 GLN A CA 1
ATOM 5650 C C . GLN A 1 725 ? -22.940 -0.454 15.177 1.00 73.38 725 GLN A C 1
ATOM 5652 O O . GLN A 1 725 ? -23.431 -0.978 16.170 1.00 73.38 725 GLN A O 1
ATOM 5657 N N . THR A 1 726 ? -23.052 -0.998 13.961 1.00 73.19 726 THR A N 1
ATOM 5658 C CA . THR A 1 726 ? -23.791 -2.236 13.659 1.00 73.19 726 THR A CA 1
ATOM 5659 C C . THR A 1 726 ? -23.180 -3.512 14.256 1.00 73.19 726 THR A C 1
ATOM 5661 O O . THR A 1 726 ? -23.836 -4.553 14.239 1.00 73.19 726 THR A O 1
ATOM 5664 N N . GLN A 1 727 ? -21.940 -3.461 14.760 1.00 67.38 727 GLN A N 1
ATOM 5665 C CA . GLN A 1 727 ? -21.189 -4.631 15.247 1.00 67.38 727 GLN A CA 1
ATOM 5666 C C . GLN A 1 727 ? -20.856 -4.571 16.746 1.00 67.38 727 GLN A C 1
ATOM 5668 O O . GLN A 1 727 ? -20.293 -5.519 17.292 1.00 67.38 727 GLN A O 1
ATOM 5673 N N . TYR A 1 728 ? -21.261 -3.493 17.421 1.00 66.00 728 TYR A N 1
ATOM 5674 C CA . TYR A 1 728 ? -21.282 -3.381 18.879 1.00 66.00 728 TYR A CA 1
ATOM 5675 C C . TYR A 1 728 ? -22.721 -3.547 19.390 1.00 66.00 728 TYR A C 1
ATOM 5677 O O . TYR A 1 728 ? -23.686 -3.381 18.646 1.00 66.00 728 TYR A O 1
ATOM 5685 N N . HIS A 1 729 ? -22.886 -3.845 20.678 1.00 70.94 729 HIS A N 1
ATOM 5686 C CA . HIS A 1 729 ? -24.195 -3.776 21.336 1.00 70.94 729 HIS A CA 1
ATOM 5687 C C . HIS A 1 729 ? -24.610 -2.320 21.615 1.00 70.94 729 HIS A C 1
ATOM 5689 O O . HIS A 1 729 ? -25.791 -1.979 21.559 1.00 70.94 729 HIS A O 1
ATOM 5695 N N . TYR A 1 730 ? -23.635 -1.447 21.880 1.00 75.62 730 TYR A N 1
ATOM 5696 C CA . TYR A 1 730 ? -23.839 -0.018 22.093 1.00 75.62 730 TYR A CA 1
ATOM 5697 C C . TYR A 1 730 ? -22.569 0.770 21.747 1.00 75.62 730 TYR A C 1
ATOM 5699 O O . TYR A 1 730 ? -21.460 0.306 22.012 1.00 75.62 730 TYR A O 1
ATOM 5707 N N . VAL A 1 731 ? -22.741 1.977 21.208 1.00 76.50 731 VAL A N 1
ATOM 5708 C CA . VAL A 1 731 ? -21.670 2.950 20.954 1.00 76.50 731 VAL A CA 1
ATOM 5709 C C . VAL A 1 731 ? -22.013 4.252 21.670 1.00 76.50 731 VAL A C 1
ATOM 5711 O O . VAL A 1 731 ? -23.094 4.802 21.468 1.00 76.50 731 VAL A O 1
ATOM 5714 N N . GLU A 1 732 ? -21.077 4.783 22.453 1.00 79.31 732 GLU A N 1
ATOM 5715 C CA . GLU A 1 732 ? -21.116 6.170 22.919 1.00 79.31 732 GLU A CA 1
ATOM 5716 C C . GLU A 1 732 ? -20.016 6.985 22.225 1.00 79.31 732 GLU A C 1
ATOM 5718 O O . GLU A 1 732 ? -18.842 6.629 22.304 1.00 79.31 732 GLU A O 1
ATOM 5723 N N . TRP A 1 733 ? -20.384 8.083 21.560 1.00 82.56 733 TRP A N 1
ATOM 5724 C CA . TRP A 1 733 ? -19.455 8.988 20.874 1.00 82.56 733 TRP A CA 1
ATOM 5725 C C . TRP A 1 733 ? -19.446 10.357 21.560 1.00 82.56 733 TRP A C 1
ATOM 5727 O O . TRP A 1 733 ? -20.501 10.955 21.772 1.00 82.56 733 TRP A O 1
ATOM 5737 N N . ARG A 1 734 ? -18.257 10.846 21.932 1.00 80.94 734 ARG A N 1
ATOM 5738 C CA . ARG A 1 734 ? -18.055 12.117 22.648 1.00 80.94 734 ARG A CA 1
ATOM 5739 C C . ARG A 1 734 ? -16.941 12.965 22.001 1.00 80.94 734 ARG A C 1
ATOM 5741 O O . ARG A 1 734 ? -15.833 13.007 22.539 1.00 80.94 734 ARG A O 1
ATOM 5748 N N . PRO A 1 735 ? -17.197 13.616 20.855 1.00 78.38 735 PRO A N 1
ATOM 5749 C CA . PRO A 1 735 ? -16.233 14.524 20.241 1.00 78.38 735 PRO A CA 1
ATOM 5750 C C . PRO A 1 735 ? -16.138 15.854 21.005 1.00 78.38 735 PRO A C 1
ATOM 5752 O O . PRO A 1 735 ? -17.138 16.349 21.529 1.00 78.38 735 PRO A O 1
ATOM 5755 N N . LEU A 1 736 ? -14.947 16.458 21.025 1.00 76.25 736 LEU A N 1
ATOM 5756 C CA . LEU A 1 736 ? -14.723 17.833 21.481 1.00 76.25 736 LEU A CA 1
ATOM 5757 C C . LEU A 1 736 ? -13.791 18.567 20.504 1.00 76.25 736 LEU A C 1
ATOM 5759 O O . LEU A 1 736 ? -12.577 18.629 20.693 1.00 76.25 736 LEU A O 1
ATOM 5763 N N . ASP A 1 737 ? -14.392 19.134 19.459 1.00 68.19 737 ASP A N 1
ATOM 5764 C CA . ASP A 1 737 ? -13.679 19.793 18.353 1.00 68.19 737 ASP A CA 1
ATOM 5765 C C . ASP A 1 737 ? -13.254 21.235 18.660 1.00 68.19 737 ASP A C 1
ATOM 5767 O O . ASP A 1 737 ? -12.426 21.807 17.952 1.00 68.19 737 ASP A O 1
ATOM 5771 N N . LYS A 1 738 ? -13.859 21.867 19.677 1.00 75.44 738 LYS A N 1
ATOM 5772 C CA . LYS A 1 738 ? -13.579 23.257 20.066 1.00 75.44 738 LYS A CA 1
ATOM 5773 C C . LYS A 1 738 ? -13.565 23.416 21.597 1.00 75.44 738 LYS A C 1
ATOM 5775 O O . LYS A 1 738 ? -14.503 22.948 22.243 1.00 75.44 738 LYS A O 1
ATOM 5780 N N . PRO A 1 739 ? -12.579 24.132 22.176 1.00 80.00 739 PRO A N 1
ATOM 5781 C CA . PRO A 1 739 ? -11.421 24.732 21.503 1.00 80.00 739 PRO A CA 1
ATOM 5782 C C . PRO A 1 739 ? -10.468 23.670 20.928 1.00 80.00 739 PRO A C 1
ATOM 5784 O O . PRO A 1 739 ? -10.552 22.498 21.270 1.00 80.00 739 PRO A O 1
ATOM 5787 N N . THR A 1 740 ? -9.572 24.079 20.032 1.00 76.06 740 THR A N 1
ATOM 5788 C CA . THR A 1 740 ? -8.577 23.198 19.389 1.00 76.06 740 THR A CA 1
ATOM 5789 C C . THR A 1 740 ? -7.237 23.163 20.142 1.00 76.06 740 THR A C 1
ATOM 5791 O O . THR A 1 740 ? -6.275 22.538 19.699 1.00 76.06 740 THR A O 1
ATOM 5794 N N . SER A 1 741 ? -7.163 23.844 21.289 1.00 80.50 741 SER A N 1
ATOM 5795 C CA . SER A 1 741 ? -5.971 23.990 22.126 1.00 80.50 741 SER A CA 1
ATOM 5796 C C . SER A 1 741 ? -6.329 24.221 23.598 1.00 80.50 741 SER A C 1
ATOM 5798 O O . SER A 1 741 ? -7.390 24.760 23.924 1.00 80.50 741 SER A O 1
ATOM 5800 N N . TYR A 1 742 ? -5.425 23.829 24.497 1.00 82.38 742 TYR A N 1
ATOM 5801 C CA . TYR A 1 742 ? -5.457 24.177 25.915 1.00 82.38 742 TYR A CA 1
ATOM 5802 C C . TYR A 1 742 ? -4.759 25.516 26.170 1.00 82.38 742 TYR A C 1
ATOM 5804 O O . TYR A 1 742 ? -3.727 25.839 25.581 1.00 82.38 742 TYR A O 1
ATOM 5812 N N . VAL A 1 743 ? -5.283 26.282 27.128 1.00 82.75 743 VAL A N 1
ATOM 5813 C CA . VAL A 1 743 ? -4.676 27.550 27.558 1.00 82.75 743 VAL A CA 1
ATOM 5814 C C . VAL A 1 743 ? -3.273 27.297 28.123 1.00 82.75 743 VAL A C 1
ATOM 5816 O O . VAL A 1 743 ? -3.113 26.548 29.085 1.00 82.75 743 VAL A O 1
ATOM 5819 N N . GLY A 1 744 ? -2.263 27.949 27.539 1.00 82.12 744 GLY A N 1
ATOM 5820 C CA . GLY A 1 744 ? -0.863 27.821 27.959 1.00 82.12 744 GLY A CA 1
ATOM 5821 C C . GLY A 1 744 ? -0.140 26.568 27.448 1.00 82.12 744 GLY A C 1
ATOM 5822 O O . GLY A 1 744 ? 0.905 26.210 27.993 1.00 82.12 744 GLY A O 1
ATOM 5823 N N . GLU A 1 745 ? -0.668 25.881 26.429 1.00 84.06 745 GLU A N 1
ATOM 5824 C CA . GLU A 1 745 ? 0.095 24.841 25.732 1.00 84.06 745 GLU A CA 1
ATOM 5825 C C . GLU A 1 745 ? 1.260 25.422 24.901 1.00 84.06 745 GLU A C 1
ATOM 5827 O O . GLU A 1 745 ? 1.287 26.611 24.595 1.00 84.06 745 GLU A O 1
ATOM 5832 N N . LEU A 1 746 ? 2.240 24.577 24.552 1.00 86.00 746 LEU A N 1
ATOM 5833 C CA . LEU A 1 746 ? 3.411 24.957 23.736 1.00 86.00 746 LEU A CA 1
ATOM 5834 C C . LEU A 1 746 ? 3.332 24.414 22.298 1.00 86.00 746 LEU A C 1
ATOM 5836 O O . LEU A 1 746 ? 4.164 24.751 21.463 1.00 86.00 746 LEU A O 1
ATOM 5840 N N . GLY A 1 747 ? 2.361 23.542 22.035 1.00 81.62 747 GLY A N 1
ATOM 5841 C CA . GLY A 1 747 ? 2.257 22.723 20.836 1.00 81.62 747 GLY A CA 1
ATOM 5842 C C . GLY A 1 747 ? 1.296 21.549 21.068 1.00 81.62 747 GLY A C 1
ATOM 5843 O O . GLY A 1 747 ? 0.897 21.297 22.213 1.00 81.62 747 GLY A O 1
ATOM 5844 N N . PRO A 1 748 ? 0.922 20.806 20.011 1.00 77.25 748 PRO A N 1
ATOM 5845 C CA . PRO A 1 748 ? -0.142 19.794 20.054 1.00 77.25 748 PRO A CA 1
ATOM 5846 C C . PRO A 1 748 ? 0.129 18.606 20.987 1.00 77.25 748 PRO A C 1
ATOM 5848 O O . PRO A 1 748 ? -0.804 17.925 21.430 1.00 77.25 748 PRO A O 1
ATOM 5851 N N . LYS A 1 749 ? 1.407 18.372 21.292 1.00 81.31 749 LYS A N 1
ATOM 5852 C CA . LYS A 1 749 ? 1.906 17.281 22.133 1.00 81.31 749 LYS A CA 1
ATOM 5853 C C . LYS A 1 749 ? 2.297 17.760 23.549 1.00 81.31 749 LYS A C 1
ATOM 5855 O O . LYS A 1 749 ? 2.831 16.990 24.341 1.00 81.31 749 LYS A O 1
ATOM 5860 N N . HIS A 1 750 ? 2.010 19.018 23.922 1.00 83.06 750 HIS A N 1
ATOM 5861 C CA . HIS A 1 750 ? 2.193 19.487 25.303 1.00 83.06 750 HIS A CA 1
ATOM 5862 C C . HIS A 1 750 ? 1.060 18.987 26.219 1.00 83.06 750 HIS A C 1
ATOM 5864 O O . HIS A 1 750 ? -0.118 19.300 26.036 1.00 83.06 750 HIS A O 1
ATOM 5870 N N . TRP A 1 751 ? 1.439 18.245 27.257 1.00 84.12 751 TRP A N 1
ATOM 5871 C CA . TRP A 1 751 ? 0.543 17.738 28.291 1.00 84.12 751 TRP A CA 1
ATOM 5872 C C . TRP A 1 751 ? 0.431 18.694 29.484 1.00 84.12 751 TRP A C 1
ATOM 5874 O O . TRP A 1 751 ? 1.234 18.658 30.416 1.00 84.12 751 TRP A O 1
ATOM 5884 N N . THR A 1 752 ? -0.581 19.563 29.460 1.00 86.38 752 THR A N 1
ATOM 5885 C CA . THR A 1 752 ? -0.893 20.462 30.584 1.00 86.38 752 THR A CA 1
ATOM 5886 C C . THR A 1 752 ? -1.671 19.732 31.688 1.00 86.38 752 THR A C 1
ATOM 5888 O O . THR A 1 752 ? -2.402 18.776 31.421 1.00 86.38 752 THR A O 1
ATOM 5891 N N . ASN A 1 753 ? -1.608 20.224 32.933 1.00 89.19 753 ASN A N 1
ATOM 5892 C CA . ASN A 1 753 ? -2.401 19.667 34.042 1.00 89.19 753 ASN A CA 1
ATOM 5893 C C . ASN A 1 753 ? -3.910 19.639 33.730 1.00 89.19 753 ASN A C 1
ATOM 5895 O O . ASN A 1 753 ? -4.589 18.685 34.096 1.00 89.19 753 ASN A O 1
ATOM 5899 N N . GLY A 1 754 ? -4.434 20.650 33.024 1.00 87.31 754 GLY A N 1
ATOM 5900 C CA . GLY A 1 754 ? -5.841 20.684 32.606 1.00 87.31 754 GLY A CA 1
ATOM 5901 C C . GLY A 1 754 ? -6.195 19.581 31.601 1.00 87.31 754 GLY A C 1
ATOM 5902 O O . GLY A 1 754 ? -7.295 19.032 31.661 1.00 87.31 754 GLY A O 1
ATOM 5903 N N . ARG A 1 755 ? -5.249 19.199 30.730 1.00 86.12 755 ARG A N 1
ATOM 5904 C CA . ARG A 1 755 ? -5.407 18.066 29.809 1.00 86.12 755 ARG A CA 1
ATOM 5905 C C . ARG A 1 755 ? -5.397 16.729 30.547 1.00 86.12 755 ARG A C 1
ATOM 5907 O O . ARG A 1 755 ? -6.316 15.937 30.352 1.00 86.12 755 ARG A O 1
ATOM 5914 N N . TYR A 1 756 ? -4.448 16.516 31.463 1.00 87.75 756 TYR A N 1
ATOM 5915 C CA . TYR A 1 756 ? -4.443 15.328 32.328 1.00 87.75 756 TYR A CA 1
ATOM 5916 C C . TYR A 1 756 ? -5.727 15.210 33.162 1.00 87.75 756 TYR A C 1
ATOM 5918 O O . TYR A 1 756 ? -6.314 14.134 33.243 1.00 87.75 756 TYR A O 1
ATOM 5926 N N . GLU A 1 757 ? -6.217 16.310 33.744 1.00 90.69 757 GLU A N 1
ATOM 5927 C CA . GLU A 1 757 ? -7.467 16.311 34.512 1.00 90.69 757 GLU A CA 1
ATOM 5928 C C . GLU A 1 757 ? -8.680 15.940 33.638 1.00 90.69 757 GLU A C 1
ATOM 5930 O O . GLU A 1 757 ? -9.554 15.188 34.076 1.00 90.69 757 GLU A O 1
ATOM 5935 N N . TYR A 1 758 ? -8.728 16.422 32.392 1.00 86.88 758 TYR A N 1
ATOM 5936 C CA . TYR A 1 758 ? -9.784 16.082 31.438 1.00 86.88 758 TYR A CA 1
ATOM 5937 C C . TYR A 1 758 ? -9.731 14.605 31.008 1.00 86.88 758 TYR A C 1
ATOM 5939 O O . TYR A 1 758 ? -10.744 13.907 31.096 1.00 86.88 758 TYR A O 1
ATOM 5947 N N . VAL A 1 759 ? -8.551 14.088 30.647 1.00 85.19 759 VAL A N 1
ATOM 5948 C CA . VAL A 1 759 ? -8.357 12.669 30.292 1.00 85.19 759 VAL A CA 1
ATOM 5949 C C . VAL A 1 759 ? -8.683 11.748 31.473 1.00 85.19 759 VAL A C 1
ATOM 5951 O O . VAL A 1 759 ? -9.406 10.768 31.294 1.00 85.19 759 VAL A O 1
ATOM 5954 N N . MET A 1 760 ? -8.269 12.087 32.700 1.00 89.69 760 MET A N 1
ATOM 5955 C CA . MET A 1 760 ? -8.652 11.333 33.902 1.00 89.69 760 MET A CA 1
ATOM 5956 C C . MET A 1 760 ? -10.170 11.317 34.127 1.00 89.69 760 MET A C 1
ATOM 5958 O O . MET A 1 760 ? -10.720 10.279 34.503 1.00 89.69 760 MET A O 1
ATOM 5962 N N . LYS A 1 761 ? -10.877 12.426 33.865 1.00 91.00 761 LYS A N 1
ATOM 5963 C CA . LYS A 1 761 ? -12.350 12.473 33.922 1.00 91.00 761 LYS A CA 1
ATOM 5964 C C . LYS A 1 761 ? -12.993 11.590 32.848 1.00 91.00 761 LYS A C 1
ATOM 5966 O O . LYS A 1 761 ? -13.958 10.897 33.166 1.00 91.00 761 LYS A O 1
ATOM 5971 N N . LEU A 1 762 ? -12.455 11.549 31.625 1.00 86.38 762 LEU A N 1
ATOM 5972 C CA . LEU A 1 762 ? -12.926 10.646 30.565 1.00 86.38 762 LEU A CA 1
ATOM 5973 C C . LEU A 1 762 ? -12.686 9.169 30.918 1.00 86.38 762 LEU A C 1
ATOM 5975 O O . LEU A 1 762 ? -13.640 8.384 30.912 1.00 86.38 762 LEU A O 1
ATOM 5979 N N . LYS A 1 763 ? -11.456 8.796 31.307 1.00 89.25 763 LYS A N 1
ATOM 5980 C CA . LYS A 1 763 ? -11.106 7.424 31.722 1.00 89.25 763 LYS A CA 1
ATOM 5981 C C . LYS A 1 763 ? -11.942 6.988 32.944 1.00 89.25 763 LYS A C 1
ATOM 5983 O O . LYS A 1 763 ? -12.490 5.888 32.959 1.00 89.25 763 LYS A O 1
ATOM 5988 N N . GLN A 1 764 ? -12.205 7.878 33.910 1.00 93.94 764 GLN A N 1
ATOM 5989 C CA . GLN A 1 764 ? -13.143 7.609 35.012 1.00 93.94 764 GLN A CA 1
ATOM 5990 C C . GLN A 1 764 ? -14.607 7.472 34.561 1.00 93.94 764 GLN A C 1
ATOM 5992 O O . GLN A 1 764 ? -15.335 6.630 35.094 1.00 93.94 764 GLN A O 1
ATOM 5997 N N . ALA A 1 765 ? -15.077 8.295 33.620 1.00 88.88 765 ALA A N 1
ATOM 5998 C CA . ALA A 1 765 ? -16.448 8.220 33.122 1.00 88.88 765 ALA A CA 1
ATOM 5999 C C . ALA A 1 765 ? -16.715 6.872 32.433 1.00 88.88 765 ALA A C 1
ATOM 6001 O O . ALA A 1 765 ? -17.765 6.276 32.673 1.00 88.88 765 ALA A O 1
ATOM 6002 N N . ALA A 1 766 ? -15.746 6.353 31.670 1.00 86.56 766 ALA A N 1
ATOM 6003 C CA . ALA A 1 766 ? -15.790 5.003 31.108 1.00 86.56 766 ALA A CA 1
ATOM 6004 C C . ALA A 1 766 ? -15.815 3.918 32.206 1.00 86.56 766 ALA A C 1
ATOM 6006 O O . ALA A 1 766 ? -16.667 3.030 32.168 1.00 86.56 766 ALA A O 1
ATOM 6007 N N . LEU A 1 767 ? -14.976 4.030 33.249 1.00 88.81 767 LEU A N 1
ATOM 6008 C CA . LEU A 1 767 ? -15.005 3.107 34.396 1.00 88.81 767 LEU A CA 1
ATOM 6009 C C . LEU A 1 767 ? -16.371 3.085 35.100 1.00 88.81 767 LEU A C 1
ATOM 6011 O O . LEU A 1 767 ? -16.867 2.026 35.488 1.00 88.81 767 LEU A O 1
ATOM 6015 N N . ASN A 1 768 ? -16.984 4.258 35.264 1.00 91.19 768 ASN A N 1
ATOM 6016 C CA . ASN A 1 768 ? -18.297 4.411 35.883 1.00 91.19 768 ASN A CA 1
ATOM 6017 C C . ASN A 1 768 ? -19.422 3.877 34.983 1.00 91.19 768 ASN A C 1
ATOM 6019 O O . ASN A 1 768 ? -20.379 3.305 35.500 1.00 91.19 768 ASN A O 1
ATOM 6023 N N . PHE A 1 769 ? -19.313 4.036 33.661 1.00 86.06 769 PHE A N 1
ATOM 6024 C CA . PHE A 1 769 ? -20.240 3.455 32.687 1.00 86.06 769 PHE A CA 1
ATOM 6025 C C . PHE A 1 769 ? -20.193 1.921 32.735 1.00 86.06 769 PHE A C 1
ATOM 6027 O O . PHE A 1 769 ? -21.219 1.288 32.976 1.00 86.06 769 PHE A O 1
ATOM 6034 N N . ALA A 1 770 ? -18.996 1.331 32.654 1.00 83.94 770 ALA A N 1
ATOM 6035 C CA . ALA A 1 770 ? -18.777 -0.112 32.763 1.00 83.94 770 ALA A CA 1
ATOM 6036 C C . ALA A 1 770 ? -19.342 -0.701 34.068 1.00 83.94 770 ALA A C 1
ATOM 6038 O O . ALA A 1 770 ? -20.101 -1.670 34.042 1.00 83.94 770 ALA A O 1
ATOM 6039 N N . LYS A 1 771 ? -19.041 -0.067 35.214 1.00 85.38 771 LYS A N 1
ATOM 6040 C CA . LYS A 1 771 ? -19.572 -0.472 36.528 1.00 85.38 771 LYS A CA 1
ATOM 6041 C C . LYS A 1 771 ? -21.109 -0.356 36.596 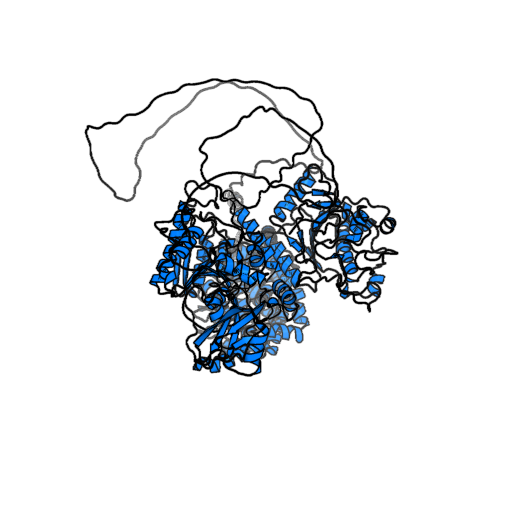1.00 85.38 771 LYS A C 1
ATOM 6043 O O . LYS A 1 771 ? -21.740 -1.197 37.227 1.00 85.38 771 LYS A O 1
ATOM 6048 N N . LYS A 1 772 ? -21.729 0.627 35.923 1.00 88.19 772 LYS A N 1
ATOM 6049 C CA . LYS A 1 772 ? -23.201 0.763 35.813 1.00 88.19 772 LYS A CA 1
ATOM 6050 C C . LYS A 1 772 ? -23.846 -0.262 34.872 1.00 88.19 772 LYS A C 1
ATOM 6052 O O . LYS A 1 772 ? -24.963 -0.682 35.148 1.00 88.19 772 LYS A O 1
ATOM 6057 N N . ARG A 1 773 ? -23.157 -0.673 33.802 1.00 80.94 773 ARG A N 1
ATOM 6058 C CA . ARG A 1 773 ? -23.575 -1.733 32.859 1.00 80.94 773 ARG A CA 1
ATOM 6059 C C . ARG A 1 773 ? -23.280 -3.159 33.359 1.00 80.94 773 ARG A C 1
ATOM 6061 O O . ARG A 1 773 ? -23.570 -4.111 32.650 1.00 80.94 773 ARG A O 1
ATOM 6068 N N . TRP A 1 774 ? -22.732 -3.306 34.572 1.00 82.19 774 TRP A N 1
ATOM 6069 C CA . TRP A 1 774 ? -22.374 -4.586 35.214 1.00 82.19 774 TRP A CA 1
ATOM 6070 C C . TRP A 1 774 ? -21.309 -5.402 34.452 1.00 82.19 774 TRP A C 1
ATOM 6072 O O . TRP A 1 774 ? -21.176 -6.606 34.664 1.00 82.19 774 TRP A O 1
ATOM 6082 N N . ALA A 1 775 ? -20.503 -4.744 33.615 1.00 79.94 775 ALA A N 1
ATOM 6083 C CA . ALA A 1 775 ? -19.451 -5.400 32.850 1.00 79.94 775 ALA A CA 1
ATOM 6084 C C . ALA A 1 775 ? -18.318 -5.939 33.748 1.00 79.94 775 ALA A C 1
ATOM 6086 O O . ALA A 1 775 ? -17.861 -5.280 34.682 1.00 79.94 775 ALA A O 1
ATOM 6087 N N . ASP A 1 776 ? -17.827 -7.131 33.417 1.00 84.81 776 ASP A N 1
ATOM 6088 C CA . ASP A 1 776 ? -16.771 -7.873 34.128 1.00 84.81 776 ASP A CA 1
ATOM 6089 C C . ASP A 1 776 ? -15.370 -7.386 33.830 1.00 84.81 776 ASP A C 1
ATOM 6091 O O . ASP A 1 776 ? -14.451 -7.584 34.618 1.00 84.81 776 ASP A O 1
ATOM 6095 N N . TYR A 1 777 ? -15.209 -6.820 32.646 1.00 86.06 777 TYR A N 1
ATOM 6096 C CA . TYR A 1 777 ? -13.949 -6.360 32.117 1.00 86.06 777 TYR A CA 1
ATOM 6097 C C . TYR A 1 777 ? -14.120 -4.925 31.633 1.00 86.06 777 TYR A C 1
ATOM 6099 O O . TYR A 1 777 ? -15.228 -4.492 31.318 1.00 86.06 777 TYR A O 1
ATOM 6107 N N . ILE A 1 778 ? -13.025 -4.185 31.543 1.00 87.19 778 ILE A N 1
ATOM 6108 C CA . ILE A 1 778 ? -12.928 -2.993 30.699 1.00 87.19 778 ILE A CA 1
ATOM 6109 C C . ILE A 1 778 ? -11.523 -2.965 30.112 1.00 87.19 778 ILE A C 1
ATOM 6111 O O . ILE A 1 778 ? -10.541 -3.019 30.853 1.00 87.19 778 ILE A O 1
ATOM 6115 N N . LEU A 1 779 ? -11.443 -2.930 28.784 1.00 89.31 779 LEU A N 1
ATOM 6116 C CA . LEU A 1 779 ? -10.210 -2.662 28.060 1.00 89.31 779 LEU A CA 1
ATOM 6117 C C . LEU A 1 779 ? -10.160 -1.157 27.801 1.00 89.31 779 LEU A C 1
ATOM 6119 O O . LEU A 1 779 ? -11.074 -0.605 27.195 1.00 89.31 779 LEU A O 1
ATOM 6123 N N . TYR A 1 780 ? -9.105 -0.504 28.267 1.00 88.06 780 TYR A N 1
ATOM 6124 C CA . TYR A 1 780 ? -8.699 0.797 27.755 1.00 88.06 780 TYR A CA 1
ATOM 6125 C C . TYR A 1 780 ? -7.687 0.565 26.645 1.00 88.06 780 TYR A C 1
ATOM 6127 O O . TYR A 1 780 ? -6.804 -0.281 26.795 1.00 88.06 780 TYR A O 1
ATOM 6135 N N . SER A 1 781 ? -7.793 1.344 25.575 1.00 85.69 781 SER A N 1
ATOM 6136 C CA . SER A 1 781 ? -6.720 1.522 24.607 1.00 85.69 781 SER A CA 1
ATOM 6137 C C . SER A 1 781 ? -6.580 3.005 24.297 1.00 85.69 781 SER A C 1
ATOM 6139 O O . SER A 1 781 ? -7.566 3.720 24.068 1.00 85.69 781 SER A O 1
ATOM 6141 N N . ASP A 1 782 ? -5.346 3.473 24.315 1.00 80.44 782 ASP A N 1
ATOM 6142 C CA . ASP A 1 782 ? -4.973 4.780 23.820 1.00 80.44 782 ASP A CA 1
ATOM 6143 C C . ASP A 1 782 ? -4.652 4.681 22.309 1.00 80.44 782 ASP A C 1
ATOM 6145 O O . ASP A 1 782 ? -4.406 3.596 21.773 1.00 80.44 782 ASP A O 1
ATOM 6149 N N . THR A 1 783 ? -4.824 5.786 21.587 1.00 74.50 783 THR A N 1
ATOM 6150 C CA . THR A 1 783 ? -4.959 5.871 20.112 1.00 74.50 783 THR A CA 1
ATOM 6151 C C . THR A 1 783 ? -3.627 5.792 19.353 1.00 74.50 783 THR A C 1
ATOM 6153 O O . THR A 1 783 ? -3.596 5.689 18.132 1.00 74.50 783 THR A O 1
ATOM 6156 N N . ASP A 1 784 ? -2.542 5.815 20.116 1.00 73.94 784 ASP A N 1
ATOM 6157 C CA . ASP A 1 784 ? -1.129 5.664 19.775 1.00 73.94 784 ASP A CA 1
ATOM 6158 C C . ASP A 1 784 ? -0.638 4.197 19.856 1.00 73.94 784 ASP A C 1
ATOM 6160 O O . ASP A 1 784 ? 0.534 3.921 19.590 1.00 73.94 784 ASP A O 1
ATOM 6164 N N . ASN A 1 785 ? -1.530 3.255 20.199 1.00 83.88 785 ASN A N 1
ATOM 6165 C CA . ASN A 1 785 ? -1.259 1.816 20.307 1.00 83.88 785 ASN A CA 1
ATOM 6166 C C . ASN A 1 785 ? -1.950 1.059 19.170 1.00 83.88 785 ASN A C 1
ATOM 6168 O O . ASN A 1 785 ? -3.178 1.091 19.059 1.00 83.88 785 ASN A O 1
ATOM 6172 N N . ILE A 1 786 ? -1.175 0.327 18.370 1.00 85.44 786 ILE A N 1
ATOM 6173 C CA . ILE A 1 786 ? -1.661 -0.442 17.224 1.00 85.44 786 ILE A CA 1
ATOM 6174 C C . ILE A 1 786 ? -1.654 -1.931 17.575 1.00 85.44 786 ILE A C 1
ATOM 6176 O O . ILE A 1 786 ? -0.612 -2.586 17.542 1.00 85.44 786 ILE A O 1
ATOM 6180 N N . LEU A 1 787 ? -2.817 -2.472 17.937 1.00 85.94 787 LEU A N 1
ATOM 6181 C CA . LEU A 1 787 ? -3.016 -3.888 18.244 1.00 85.94 787 LEU A CA 1
ATOM 6182 C C . LEU A 1 787 ? -3.098 -4.702 16.949 1.00 85.94 787 LEU A C 1
ATOM 6184 O O . LEU A 1 787 ? -4.153 -4.803 16.329 1.00 85.94 787 LEU A O 1
ATOM 6188 N N . THR A 1 788 ? -1.977 -5.300 16.548 1.00 84.25 788 THR A N 1
ATOM 6189 C CA . THR A 1 788 ? -1.890 -6.142 15.343 1.00 84.25 788 THR A CA 1
ATOM 6190 C C . THR A 1 788 ? -2.334 -7.586 15.580 1.00 84.25 788 THR A C 1
ATOM 6192 O O . THR A 1 788 ? -2.582 -8.316 14.623 1.00 84.25 788 THR A O 1
ATOM 6195 N N . ASN A 1 789 ? -2.461 -8.015 16.840 1.00 82.31 789 ASN A N 1
ATOM 6196 C CA . ASN A 1 789 ? -2.890 -9.364 17.197 1.00 82.31 789 ASN A CA 1
ATOM 6197 C C . ASN A 1 789 ? -4.400 -9.406 17.541 1.00 82.31 789 ASN A C 1
ATOM 6199 O O . ASN A 1 789 ? -4.782 -8.859 18.584 1.00 82.31 789 ASN A O 1
ATOM 6203 N N . PRO A 1 790 ? -5.263 -10.076 16.744 1.00 77.25 790 PRO A N 1
ATOM 6204 C CA . PRO A 1 790 ? -6.702 -10.179 17.027 1.00 77.25 790 PRO A CA 1
ATOM 6205 C C . PRO A 1 790 ? -7.025 -10.801 18.386 1.00 77.25 790 PRO A C 1
ATOM 6207 O O . PRO A 1 790 ? -7.970 -10.388 19.054 1.00 77.25 790 PRO A O 1
ATOM 6210 N N . ASP A 1 791 ? -6.236 -11.781 18.821 1.00 80.56 791 ASP A N 1
ATOM 6211 C CA . ASP A 1 791 ? -6.521 -12.556 20.027 1.00 80.56 791 ASP A CA 1
ATOM 6212 C C . ASP A 1 791 ? -6.108 -11.830 21.316 1.00 80.56 791 ASP A C 1
ATOM 6214 O O . ASP A 1 791 ? -6.274 -12.375 22.408 1.00 80.56 791 ASP A O 1
ATOM 6218 N N . THR A 1 792 ? -5.617 -10.584 21.223 1.00 84.19 792 THR A N 1
ATOM 6219 C CA . THR A 1 792 ? -5.162 -9.766 22.362 1.00 84.19 792 THR A CA 1
ATOM 6220 C C . THR A 1 792 ? -6.136 -9.802 23.541 1.00 84.19 792 THR A C 1
ATOM 6222 O O . THR A 1 792 ? -5.721 -10.090 24.665 1.00 84.19 792 THR A O 1
ATOM 6225 N N . LEU A 1 793 ? -7.433 -9.569 23.308 1.00 81.81 793 LEU A N 1
ATOM 6226 C CA . LEU A 1 793 ? -8.435 -9.569 24.377 1.00 81.81 793 LEU A CA 1
ATOM 6227 C C . LEU A 1 793 ? -8.589 -10.960 25.020 1.00 81.81 793 LEU A C 1
ATOM 6229 O O . LEU A 1 793 ? -8.496 -11.079 26.242 1.00 81.81 793 LEU A O 1
ATOM 6233 N N . HIS A 1 794 ? -8.746 -12.012 24.211 1.00 81.44 794 HIS A N 1
ATOM 6234 C CA . HIS A 1 794 ? -8.887 -13.394 24.683 1.00 81.44 794 HIS A CA 1
ATOM 6235 C C . HIS A 1 794 ? -7.667 -13.860 25.490 1.00 81.44 794 HIS A C 1
ATOM 6237 O O . HIS A 1 794 ? -7.815 -14.439 26.568 1.00 81.44 794 HIS A O 1
ATOM 6243 N N . LEU A 1 795 ? -6.460 -13.555 25.010 1.00 86.75 795 LEU A N 1
ATOM 6244 C CA . LEU A 1 795 ? -5.200 -13.894 25.669 1.00 86.75 795 LEU A CA 1
ATOM 6245 C C . LEU A 1 795 ? -5.059 -13.176 27.020 1.00 86.75 795 LEU A C 1
ATOM 6247 O O . LEU A 1 795 ? -4.746 -13.812 28.025 1.00 86.75 795 LEU A O 1
ATOM 6251 N N . LEU A 1 796 ? -5.349 -11.872 27.084 1.00 88.56 796 LEU A N 1
ATOM 6252 C CA . LEU A 1 796 ? -5.306 -11.107 28.337 1.00 88.56 796 LEU A CA 1
ATOM 6253 C C . LEU A 1 796 ? -6.387 -11.561 29.337 1.00 88.56 796 LEU A C 1
ATOM 6255 O O . LEU A 1 796 ? -6.135 -11.595 30.545 1.00 88.56 796 LEU A O 1
ATOM 6259 N N . MET A 1 797 ? -7.569 -11.962 28.854 1.00 87.75 797 MET A N 1
ATOM 6260 C CA . MET A 1 797 ? -8.630 -12.555 29.679 1.00 87.75 797 MET A CA 1
ATOM 6261 C C . MET A 1 797 ? -8.214 -13.917 30.257 1.00 87.75 797 MET A C 1
ATOM 6263 O O . MET A 1 797 ? -8.460 -14.168 31.443 1.00 87.75 797 MET A O 1
ATOM 6267 N N . ALA A 1 798 ? -7.551 -14.766 29.463 1.00 92.06 798 ALA A N 1
ATOM 6268 C CA . ALA A 1 798 ? -7.097 -16.101 29.862 1.00 92.06 798 ALA A CA 1
ATOM 6269 C C . ALA A 1 798 ? -6.074 -16.075 31.014 1.00 92.06 798 ALA A C 1
ATOM 6271 O O . ALA A 1 798 ? -6.102 -16.943 31.888 1.00 92.06 798 ALA A O 1
ATOM 6272 N N . GLU A 1 799 ? -5.232 -15.039 31.093 1.00 93.94 799 GLU A N 1
ATOM 6273 C CA . GLU A 1 799 ? -4.276 -14.858 32.195 1.00 93.94 799 GLU A CA 1
ATOM 6274 C C . GLU A 1 799 ? -4.931 -14.596 33.561 1.00 93.94 799 GLU A C 1
ATOM 6276 O O . GLU A 1 799 ? -4.255 -14.700 34.593 1.00 93.94 799 GLU A O 1
ATOM 6281 N N . ASN A 1 800 ? -6.229 -14.261 33.591 1.00 94.12 800 ASN A N 1
ATOM 6282 C CA . ASN A 1 800 ? -7.036 -14.091 34.803 1.00 94.12 800 ASN A CA 1
ATOM 6283 C C . ASN A 1 800 ? -6.367 -13.170 35.850 1.00 94.12 800 ASN A C 1
ATOM 6285 O O . ASN A 1 800 ? -6.265 -13.489 37.040 1.00 94.12 800 ASN A O 1
ATOM 6289 N N . LYS A 1 801 ? -5.881 -12.005 35.415 1.00 94.62 801 LYS A N 1
ATOM 6290 C CA . LYS A 1 801 ? -5.268 -10.983 36.283 1.00 94.62 801 LYS A CA 1
ATOM 6291 C C . LYS A 1 801 ? -6.281 -9.910 36.695 1.00 94.62 801 LYS A C 1
ATOM 6293 O O . LYS A 1 801 ? -7.426 -9.932 36.265 1.00 94.62 801 LYS A O 1
ATOM 6298 N N . SER A 1 802 ? -5.892 -9.030 37.613 1.00 92.50 802 SER A N 1
ATOM 6299 C CA . SER A 1 802 ? -6.711 -7.908 38.099 1.00 92.50 802 SER A CA 1
ATOM 6300 C C . SER A 1 802 ? -6.648 -6.689 37.181 1.00 92.50 802 SER A C 1
ATOM 6302 O O . SER A 1 802 ? -7.682 -6.124 36.840 1.00 92.50 802 SER A O 1
ATOM 6304 N N . VAL A 1 803 ? -5.435 -6.311 36.779 1.00 96.69 803 VAL A N 1
ATOM 6305 C CA . VAL A 1 803 ? -5.140 -5.306 35.752 1.00 96.69 803 VAL A CA 1
ATOM 6306 C C . VAL A 1 803 ? -3.978 -5.859 34.937 1.00 96.69 803 VAL A C 1
ATOM 6308 O O . VAL A 1 803 ? -2.981 -6.271 35.532 1.00 96.69 803 VAL A O 1
ATOM 6311 N N . ILE A 1 804 ? -4.097 -5.923 33.613 1.00 97.38 804 ILE A N 1
ATOM 6312 C CA . ILE A 1 804 ? -3.065 -6.490 32.736 1.00 97.38 804 ILE A CA 1
ATOM 6313 C C . ILE A 1 804 ? -2.925 -5.701 31.434 1.00 97.38 804 ILE A C 1
ATOM 6315 O O . ILE A 1 804 ? -3.922 -5.382 30.792 1.00 97.38 804 ILE A O 1
ATOM 6319 N N . ALA A 1 805 ? -1.688 -5.409 31.040 1.00 97.56 805 ALA A N 1
ATOM 6320 C CA . ALA A 1 805 ? -1.351 -4.849 29.737 1.00 97.56 805 ALA A CA 1
ATOM 6321 C C . ALA A 1 805 ? -0.784 -5.930 28.797 1.00 97.56 805 ALA A C 1
ATOM 6323 O O . ALA A 1 805 ? -0.022 -6.791 29.257 1.00 97.56 805 ALA A O 1
ATOM 6324 N N . PRO A 1 806 ? -1.079 -5.870 27.487 1.00 96.81 806 PRO A N 1
ATOM 6325 C CA . PRO A 1 806 ? -0.229 -6.493 26.483 1.00 96.81 806 PRO A CA 1
ATOM 6326 C C . PRO A 1 806 ? 1.089 -5.712 26.392 1.00 96.81 806 PRO A C 1
ATOM 6328 O O . PRO A 1 806 ? 1.078 -4.485 26.451 1.00 96.81 806 PRO A O 1
ATOM 6331 N N . MET A 1 807 ? 2.225 -6.388 26.233 1.00 96.69 807 MET A N 1
ATOM 6332 C CA . MET A 1 807 ? 3.483 -5.709 25.922 1.00 96.69 807 MET A CA 1
ATOM 6333 C C . MET A 1 807 ? 3.515 -5.339 24.443 1.00 96.69 807 MET A C 1
ATOM 6335 O O . MET A 1 807 ? 3.528 -6.220 23.572 1.00 96.69 807 MET A O 1
ATOM 6339 N N . LEU A 1 808 ? 3.542 -4.032 24.203 1.00 92.88 808 LEU A N 1
ATOM 6340 C CA . LEU A 1 808 ? 3.589 -3.423 22.884 1.00 92.88 808 LEU A CA 1
ATOM 6341 C C . LEU A 1 808 ? 5.031 -3.046 22.536 1.00 92.88 808 LEU A C 1
ATOM 6343 O O . LEU A 1 808 ? 5.789 -2.579 23.391 1.00 92.88 808 LEU A O 1
ATOM 6347 N N . ASP A 1 809 ? 5.414 -3.280 21.284 1.00 90.81 809 ASP A N 1
ATOM 6348 C CA . ASP A 1 809 ? 6.775 -3.042 20.808 1.00 90.81 809 ASP A CA 1
ATOM 6349 C C . ASP A 1 809 ? 6.929 -1.630 20.217 1.00 90.81 809 ASP A C 1
ATOM 6351 O O . ASP A 1 809 ? 5.984 -1.035 19.706 1.00 90.81 809 ASP A O 1
ATOM 6355 N N . SER A 1 810 ? 8.132 -1.068 20.298 1.00 87.50 810 SER A N 1
ATOM 6356 C CA . SER A 1 810 ? 8.428 0.291 19.829 1.00 87.50 810 SER A CA 1
ATOM 6357 C C . SER A 1 810 ? 9.909 0.448 19.504 1.00 87.50 810 SER A C 1
ATOM 6359 O O . SER A 1 810 ? 10.745 -0.222 20.122 1.00 87.50 810 SER A O 1
ATOM 6361 N N . GLN A 1 811 ? 10.199 1.366 18.576 1.00 79.62 811 GLN A N 1
ATOM 6362 C CA . GLN A 1 811 ? 11.524 1.677 18.014 1.00 79.62 811 GLN A CA 1
ATOM 6363 C C . GLN A 1 811 ? 12.608 1.896 19.084 1.00 79.62 811 GLN A C 1
ATOM 6365 O O . GLN A 1 811 ? 13.734 1.426 18.953 1.00 79.62 811 GLN A O 1
ATOM 6370 N N . SER A 1 812 ? 12.274 2.635 20.147 1.00 82.56 812 SER A N 1
ATOM 6371 C CA . SER A 1 812 ? 13.230 3.105 21.152 1.00 82.56 812 SER A CA 1
ATOM 6372 C C . SER A 1 812 ? 13.163 2.297 22.451 1.00 82.56 812 SER A C 1
ATOM 6374 O O . SER A 1 812 ? 12.356 1.382 22.623 1.00 82.56 812 SER A O 1
ATOM 6376 N N . ALA A 1 813 ? 13.975 2.675 23.441 1.00 84.25 813 ALA A N 1
ATOM 6377 C CA . ALA A 1 813 ? 13.924 2.092 24.781 1.00 84.25 813 ALA A CA 1
ATOM 6378 C C . ALA A 1 813 ? 12.642 2.430 25.586 1.00 84.25 813 ALA A C 1
ATOM 6380 O O . ALA A 1 813 ? 12.566 2.040 26.755 1.00 84.25 813 ALA A O 1
ATOM 6381 N N . TYR A 1 814 ? 11.662 3.135 25.004 1.00 87.69 814 TYR A N 1
ATOM 6382 C CA . TYR A 1 814 ? 10.316 3.354 25.556 1.00 87.69 814 TYR A CA 1
ATOM 6383 C C . TYR A 1 814 ? 9.478 2.055 25.569 1.00 87.69 814 TYR A C 1
ATOM 6385 O O . TYR A 1 814 ? 9.801 1.093 24.870 1.00 87.69 814 TYR A O 1
ATOM 6393 N N . SER A 1 815 ? 8.420 1.995 26.379 1.00 90.38 815 SER A N 1
ATOM 6394 C CA . SER A 1 815 ? 7.420 0.910 26.389 1.00 90.38 815 SER A CA 1
ATOM 6395 C C . SER A 1 815 ? 6.198 1.312 27.221 1.00 90.38 815 SER A C 1
ATOM 6397 O O . SER A 1 815 ? 6.259 2.292 27.962 1.00 90.38 815 SER A O 1
ATOM 6399 N N . ASN A 1 816 ? 5.118 0.527 27.152 1.00 94.50 816 ASN A N 1
ATOM 6400 C CA . ASN A 1 816 ? 3.890 0.754 27.917 1.00 94.50 816 ASN A CA 1
ATOM 6401 C C . ASN A 1 816 ? 3.927 0.249 29.383 1.00 94.50 816 ASN A C 1
ATOM 6403 O O . ASN A 1 816 ? 2.882 -0.038 29.978 1.00 94.50 816 ASN A O 1
ATOM 6407 N N . TYR A 1 817 ? 5.116 0.095 29.980 1.00 94.88 817 TYR A N 1
ATOM 6408 C CA . TYR A 1 817 ? 5.288 -0.389 31.353 1.00 94.88 817 TYR A CA 1
ATOM 6409 C C . TYR A 1 817 ? 6.578 0.102 32.020 1.00 94.88 817 TYR A C 1
ATOM 6411 O O . TYR A 1 817 ? 7.594 0.340 31.371 1.00 94.88 817 TYR A O 1
ATOM 6419 N N . TRP A 1 818 ? 6.579 0.170 33.354 1.00 93.75 818 TRP A N 1
ATOM 6420 C CA . TRP A 1 818 ? 7.780 0.457 34.147 1.00 93.75 818 TRP A CA 1
ATOM 6421 C C . TRP A 1 818 ? 8.113 -0.723 35.068 1.00 93.75 818 TRP A C 1
ATOM 6423 O O . TRP A 1 818 ? 7.310 -1.080 35.924 1.00 93.75 818 TRP A O 1
ATOM 6433 N N . CYS A 1 819 ? 9.331 -1.277 34.981 1.00 90.75 819 CYS A N 1
ATOM 6434 C CA . CYS A 1 819 ? 9.819 -2.303 35.926 1.00 90.75 819 CYS A CA 1
ATOM 6435 C C . CYS A 1 819 ? 10.147 -1.770 37.333 1.00 90.75 819 CYS A C 1
ATOM 6437 O O . CYS A 1 819 ? 10.486 -2.542 38.230 1.00 90.75 819 CYS A O 1
ATOM 6439 N N . GLY A 1 820 ? 10.114 -0.455 37.541 1.00 89.88 820 GLY A N 1
ATOM 6440 C CA . GLY A 1 820 ? 10.491 0.162 38.804 1.00 89.88 820 GLY A CA 1
ATOM 6441 C C . GLY A 1 820 ? 10.010 1.601 38.904 1.00 89.88 820 GLY A C 1
ATOM 6442 O O . GLY A 1 820 ? 9.885 2.299 37.899 1.00 89.88 820 GLY A O 1
ATOM 6443 N N . ILE A 1 821 ? 9.758 2.029 40.140 1.00 90.44 821 ILE A N 1
ATOM 6444 C CA . ILE A 1 821 ? 9.311 3.381 40.487 1.00 90.44 821 ILE A CA 1
ATOM 6445 C C . ILE A 1 821 ? 10.125 3.864 41.695 1.00 90.44 821 ILE A C 1
ATOM 6447 O O . ILE A 1 821 ? 10.510 3.062 42.553 1.00 90.44 821 ILE A O 1
ATOM 6451 N N . THR A 1 822 ? 10.419 5.160 41.762 1.00 88.38 822 THR A N 1
ATOM 6452 C CA . THR A 1 822 ? 11.006 5.815 42.940 1.00 88.38 822 THR A CA 1
ATOM 6453 C C . THR A 1 822 ? 9.958 6.014 44.050 1.00 88.38 822 THR A C 1
ATOM 6455 O O . THR A 1 822 ? 8.755 5.970 43.780 1.00 88.38 822 THR A O 1
ATOM 6458 N N . PRO A 1 823 ? 10.355 6.280 45.311 1.00 85.94 823 PRO A N 1
ATOM 6459 C CA . PRO A 1 823 ? 9.406 6.647 46.371 1.00 85.94 823 PRO A CA 1
ATOM 6460 C C . PRO A 1 823 ? 8.506 7.847 46.020 1.00 85.94 823 PRO A C 1
ATOM 6462 O O . PRO A 1 823 ? 7.386 7.947 46.519 1.00 85.94 823 PRO A O 1
ATOM 6465 N N . GLN A 1 824 ? 8.985 8.730 45.138 1.00 83.69 824 GLN A N 1
ATOM 6466 C CA . GLN A 1 824 ? 8.318 9.942 44.658 1.00 83.69 824 GLN A CA 1
ATOM 6467 C C . GLN A 1 824 ? 7.430 9.721 43.415 1.00 83.69 824 GLN A C 1
ATOM 6469 O O . GLN A 1 824 ? 6.894 10.693 42.892 1.00 83.69 824 GLN A O 1
ATOM 6474 N N . GLY A 1 825 ? 7.278 8.483 42.926 1.00 84.31 825 GLY A N 1
ATOM 6475 C CA . GLY A 1 825 ? 6.363 8.157 41.821 1.00 84.31 825 GLY A CA 1
ATOM 6476 C C . GLY A 1 825 ? 6.952 8.233 40.408 1.00 84.31 825 GLY A C 1
ATOM 6477 O O . GLY A 1 825 ? 6.215 8.055 39.447 1.00 84.31 825 GLY A O 1
ATOM 6478 N N . TYR A 1 826 ? 8.259 8.467 40.258 1.00 84.19 826 TYR A N 1
ATOM 6479 C CA . TYR A 1 826 ? 8.922 8.565 38.948 1.00 84.19 826 TYR A CA 1
ATOM 6480 C C . TYR A 1 826 ? 9.468 7.219 38.461 1.00 84.19 826 TYR A C 1
ATOM 6482 O O . TYR A 1 826 ? 9.795 6.350 39.270 1.00 84.19 826 TYR A O 1
ATOM 6490 N N . TYR A 1 827 ? 9.643 7.076 37.144 1.00 85.56 827 TYR A N 1
ATOM 6491 C CA . TYR A 1 827 ? 10.282 5.918 36.512 1.00 85.56 827 TYR A CA 1
ATOM 6492 C C . TYR A 1 827 ? 11.645 5.565 37.128 1.00 85.56 827 TYR A C 1
ATOM 6494 O O . TYR A 1 827 ? 12.468 6.434 37.422 1.00 85.56 827 TYR A O 1
ATOM 6502 N N . ARG A 1 828 ? 11.915 4.262 37.261 1.00 87.81 828 ARG A N 1
ATOM 6503 C CA . ARG A 1 828 ? 13.233 3.715 37.594 1.00 87.81 828 ARG A CA 1
ATOM 6504 C C . ARG A 1 828 ? 13.509 2.462 36.757 1.00 87.81 828 ARG A C 1
ATOM 6506 O O . ARG A 1 828 ? 12.931 1.407 37.023 1.00 87.81 828 ARG A O 1
ATOM 6513 N N . ARG A 1 829 ? 14.438 2.561 35.798 1.00 86.38 829 ARG A N 1
ATOM 6514 C CA . ARG A 1 829 ? 14.957 1.415 35.025 1.00 86.38 829 ARG A CA 1
ATOM 6515 C C . ARG A 1 829 ? 15.529 0.347 35.971 1.00 86.38 829 ARG A C 1
ATOM 6517 O O . ARG A 1 829 ? 16.094 0.673 37.014 1.00 86.38 829 ARG A O 1
ATOM 6524 N N . THR A 1 830 ? 15.387 -0.927 35.614 1.00 90.50 830 THR A N 1
ATOM 6525 C CA . THR A 1 830 ? 15.958 -2.069 36.350 1.00 90.50 830 THR A CA 1
ATOM 6526 C C . THR A 1 830 ? 16.611 -3.050 35.373 1.00 90.50 830 THR A C 1
ATOM 6528 O O . THR A 1 830 ? 16.345 -2.992 34.172 1.00 90.50 830 THR A O 1
ATOM 6531 N N . ALA A 1 831 ? 17.432 -3.975 35.880 1.00 88.69 831 ALA A N 1
ATOM 6532 C CA . ALA A 1 831 ? 18.080 -5.014 35.069 1.00 88.69 831 ALA A CA 1
ATOM 6533 C C . ALA A 1 831 ? 17.088 -5.957 34.350 1.00 88.69 831 ALA A C 1
ATOM 6535 O O . ALA A 1 831 ? 17.439 -6.570 33.350 1.00 88.69 831 ALA A O 1
ATOM 6536 N N . GLU A 1 832 ? 15.842 -6.043 34.822 1.00 86.38 832 GLU A N 1
ATOM 6537 C CA . GLU A 1 832 ? 14.777 -6.860 34.219 1.00 86.38 832 GLU A CA 1
ATOM 6538 C C . GLU A 1 832 ? 14.121 -6.198 32.992 1.00 86.38 832 GLU A C 1
ATOM 6540 O O . GLU A 1 832 ? 13.430 -6.866 32.219 1.00 86.38 832 GLU A O 1
ATOM 6545 N N . TYR A 1 833 ? 14.337 -4.893 32.781 1.00 88.44 833 TYR A N 1
ATOM 6546 C CA . TYR A 1 833 ? 13.619 -4.122 31.763 1.00 88.44 833 TYR A CA 1
ATOM 6547 C C . TYR A 1 833 ? 13.919 -4.581 30.333 1.00 88.44 833 TYR A C 1
ATOM 6549 O O . TYR A 1 833 ? 12.988 -4.880 29.582 1.00 88.44 833 TYR A O 1
ATOM 6557 N N . PHE A 1 834 ? 15.202 -4.667 29.962 1.00 89.88 834 PHE A N 1
ATOM 6558 C CA . PHE A 1 834 ? 15.605 -5.096 28.620 1.00 89.88 834 PHE A CA 1
ATOM 6559 C C . PHE A 1 834 ? 15.293 -6.580 28.353 1.00 89.88 834 PHE A C 1
ATOM 6561 O O . PHE A 1 834 ? 14.652 -6.830 27.336 1.00 89.88 834 PHE A O 1
ATOM 6568 N N . PRO A 1 835 ? 15.578 -7.546 29.256 1.00 91.31 835 PRO A N 1
ATOM 6569 C CA . PRO A 1 835 ? 15.154 -8.940 29.078 1.00 91.31 835 PRO A CA 1
ATOM 6570 C C . PRO A 1 835 ? 13.639 -9.128 28.901 1.00 91.31 835 PRO A C 1
ATOM 6572 O O . PRO A 1 835 ? 13.214 -10.047 28.201 1.00 91.31 835 PRO A O 1
ATOM 6575 N N . THR A 1 836 ? 12.821 -8.248 29.493 1.00 89.31 836 THR A N 1
ATOM 6576 C CA . THR A 1 836 ? 11.366 -8.231 29.265 1.00 89.31 836 THR A CA 1
ATOM 6577 C C . THR A 1 836 ? 11.017 -7.645 27.888 1.00 89.31 836 THR A C 1
ATOM 6579 O O . THR A 1 836 ? 10.326 -8.315 27.117 1.00 89.31 836 THR A O 1
ATOM 6582 N N . LYS A 1 837 ? 11.524 -6.446 27.537 1.00 88.06 837 LYS A N 1
ATOM 6583 C CA . LYS A 1 837 ? 11.219 -5.761 26.256 1.00 88.06 837 LYS A CA 1
ATOM 6584 C C . LYS A 1 837 ? 11.720 -6.554 25.048 1.00 88.06 837 LYS A C 1
ATOM 6586 O O . LYS A 1 837 ? 11.006 -6.697 24.066 1.00 88.06 837 LYS A O 1
ATOM 6591 N N . GLN A 1 838 ? 12.925 -7.112 25.137 1.00 87.69 838 GLN A N 1
ATOM 6592 C CA . GLN A 1 838 ? 13.554 -7.937 24.099 1.00 87.69 838 GLN A CA 1
ATOM 6593 C C . GLN A 1 838 ? 13.027 -9.385 24.090 1.00 87.69 838 GLN A C 1
ATOM 6595 O O . GLN A 1 838 ? 13.589 -10.231 23.403 1.00 87.69 838 GLN A O 1
ATOM 6600 N N . ARG A 1 839 ? 11.981 -9.696 24.874 1.00 88.56 839 ARG A N 1
ATOM 6601 C CA . ARG A 1 839 ? 11.298 -11.005 24.928 1.00 88.56 839 ARG A CA 1
ATOM 6602 C C . ARG A 1 839 ? 12.196 -12.202 25.301 1.00 88.56 839 ARG A C 1
ATOM 6604 O O . ARG A 1 839 ? 11.741 -13.339 25.257 1.00 88.56 839 ARG A O 1
ATOM 6611 N N . GLN A 1 840 ? 13.415 -11.952 25.796 1.00 87.69 840 GLN A N 1
ATOM 6612 C CA . GLN A 1 840 ? 14.340 -12.955 26.356 1.00 87.69 840 GLN A CA 1
ATOM 6613 C C . GLN A 1 840 ? 13.743 -13.711 27.556 1.00 87.69 840 GLN A C 1
ATOM 6615 O O . GLN A 1 840 ? 14.201 -14.797 27.911 1.00 87.69 840 GLN A O 1
ATOM 6620 N N . ARG A 1 841 ? 12.740 -13.121 28.216 1.00 84.31 841 ARG A N 1
ATOM 6621 C CA . ARG A 1 841 ? 11.903 -13.768 29.230 1.00 84.31 841 ARG A CA 1
ATOM 6622 C C . ARG A 1 841 ? 10.439 -13.591 28.828 1.00 84.31 841 ARG A C 1
ATOM 6624 O O . ARG A 1 841 ? 9.924 -12.476 28.895 1.00 84.31 841 ARG A O 1
ATOM 6631 N N . LEU A 1 842 ? 9.796 -14.674 28.389 1.00 92.62 842 LEU A N 1
ATOM 6632 C CA . LEU A 1 842 ? 8.376 -14.714 28.024 1.00 92.62 842 LEU A CA 1
ATOM 6633 C C . LEU A 1 842 ? 7.515 -15.074 29.242 1.00 92.62 842 LEU A C 1
ATOM 6635 O O . LEU A 1 842 ? 7.776 -16.065 29.927 1.00 92.62 842 LEU A O 1
ATOM 6639 N N . GLY A 1 843 ? 6.457 -14.308 29.507 1.00 94.19 843 GLY A N 1
ATOM 6640 C CA . GLY A 1 843 ? 5.582 -14.571 30.645 1.00 94.19 843 GLY A CA 1
ATOM 6641 C C . GLY A 1 843 ? 4.571 -13.471 30.954 1.00 94.19 843 GLY A C 1
ATOM 6642 O O . GLY A 1 843 ? 4.218 -12.651 30.106 1.00 94.19 843 GLY A O 1
ATOM 6643 N N . CYS A 1 844 ? 4.088 -13.502 32.200 1.00 95.62 844 CYS A N 1
ATOM 6644 C CA . CYS A 1 844 ? 3.121 -12.557 32.756 1.00 95.62 844 CYS A CA 1
ATOM 6645 C C . CYS A 1 844 ? 3.614 -12.042 34.106 1.00 95.62 844 CYS A C 1
ATOM 6647 O O . CYS A 1 844 ? 3.455 -12.710 35.132 1.00 95.62 844 CYS A O 1
ATOM 6649 N N . TYR A 1 845 ? 4.222 -10.863 34.101 1.00 93.62 845 TYR A N 1
ATOM 6650 C CA . TYR A 1 845 ? 5.010 -10.350 35.217 1.00 93.62 845 TYR A CA 1
ATOM 6651 C C . TYR A 1 845 ? 4.238 -9.297 36.017 1.00 93.62 845 TYR A C 1
ATOM 6653 O O . TYR A 1 845 ? 3.557 -8.468 35.409 1.00 93.62 845 TYR A O 1
ATOM 6661 N N . PRO A 1 846 ? 4.328 -9.287 37.360 1.00 95.94 846 PRO A N 1
ATOM 6662 C CA . PRO A 1 846 ? 3.832 -8.172 38.153 1.00 95.94 846 PRO A CA 1
ATOM 6663 C C . PRO A 1 846 ? 4.702 -6.940 37.874 1.00 95.94 846 PRO A C 1
ATOM 6665 O O . PRO A 1 846 ? 5.911 -6.966 38.094 1.00 95.94 846 PRO A O 1
ATOM 6668 N N . MET A 1 847 ? 4.086 -5.860 37.402 1.00 94.38 847 MET A N 1
ATOM 6669 C CA . MET A 1 847 ? 4.755 -4.579 37.164 1.00 94.38 847 MET A CA 1
ATOM 6670 C C . MET A 1 847 ? 4.181 -3.521 38.111 1.00 94.38 847 MET A C 1
ATOM 6672 O O . MET A 1 847 ? 2.974 -3.521 38.353 1.00 94.38 847 MET A O 1
ATOM 6676 N N . PRO A 1 848 ? 4.998 -2.607 38.663 1.00 93.25 848 PRO A N 1
ATOM 6677 C CA . PRO A 1 848 ? 4.498 -1.533 39.517 1.00 93.25 848 PRO A CA 1
ATOM 6678 C C . PRO A 1 848 ? 3.695 -0.465 38.751 1.00 93.25 848 PRO A C 1
ATOM 6680 O O . PRO A 1 848 ? 2.942 0.266 39.388 1.00 93.25 848 PRO A O 1
ATOM 6683 N N . MET A 1 849 ? 3.826 -0.376 37.419 1.00 92.69 849 MET A N 1
ATOM 6684 C CA . MET A 1 849 ? 2.925 0.393 36.550 1.00 92.69 849 MET A CA 1
ATOM 6685 C C . MET A 1 849 ? 2.901 -0.186 35.123 1.00 92.69 849 MET A C 1
ATOM 6687 O O . MET A 1 849 ? 3.947 -0.567 34.592 1.00 92.69 849 MET A O 1
ATOM 6691 N N . VAL A 1 850 ? 1.708 -0.236 34.519 1.00 95.62 850 VAL A N 1
ATOM 6692 C CA . VAL A 1 850 ? 1.469 -0.462 33.079 1.00 95.62 850 VAL A CA 1
ATOM 6693 C C . VAL A 1 850 ? 0.406 0.522 32.578 1.00 95.62 850 VAL A C 1
ATOM 6695 O O . VAL A 1 850 ? -0.470 0.909 33.357 1.00 95.62 850 VAL A O 1
ATOM 6698 N N . HIS A 1 851 ? 0.471 0.925 31.309 1.00 92.44 851 HIS A N 1
ATOM 6699 C CA . HIS A 1 851 ? -0.361 1.998 30.750 1.00 92.44 851 HIS A CA 1
ATOM 6700 C C . HIS A 1 851 ? -0.702 1.805 29.262 1.00 92.44 851 HIS A C 1
ATOM 6702 O O . HIS A 1 851 ? -0.434 0.751 28.684 1.00 92.44 851 HIS A O 1
ATOM 6708 N N . SER A 1 852 ? -1.320 2.836 28.671 1.00 86.50 852 SER A N 1
ATOM 6709 C CA . SER A 1 852 ? -1.748 2.977 27.270 1.00 86.50 852 SER A CA 1
ATOM 6710 C C . SER A 1 852 ? -2.801 1.961 26.798 1.00 86.50 852 SER A C 1
ATOM 6712 O O . SER A 1 852 ? -3.926 2.347 26.486 1.00 86.50 852 SER A O 1
ATOM 6714 N N . THR A 1 853 ? -2.526 0.658 26.869 1.00 91.81 853 THR A N 1
ATOM 6715 C CA . THR A 1 853 ? -3.530 -0.402 26.684 1.00 91.81 853 THR A CA 1
ATOM 6716 C C . THR A 1 853 ? -3.585 -1.287 27.927 1.00 91.81 853 THR A C 1
ATOM 6718 O O . THR A 1 853 ? -2.607 -1.955 28.259 1.00 91.81 853 THR A O 1
ATOM 6721 N N . ILE A 1 854 ? -4.725 -1.307 28.630 1.00 94.44 854 ILE A N 1
ATOM 6722 C CA . ILE A 1 854 ? -4.902 -2.059 29.887 1.00 94.44 854 ILE A CA 1
ATOM 6723 C C . ILE A 1 854 ? -6.288 -2.710 29.994 1.00 94.44 854 ILE A C 1
ATOM 6725 O O . ILE A 1 854 ? -7.315 -2.055 29.832 1.00 94.44 854 ILE A O 1
ATOM 6729 N N . LEU A 1 855 ? -6.322 -3.999 30.330 1.00 94.88 855 LEU A N 1
ATOM 6730 C CA . LEU A 1 855 ? -7.528 -4.758 30.659 1.00 94.88 855 LEU A CA 1
ATOM 6731 C C . LEU A 1 855 ? -7.682 -4.851 32.184 1.00 94.88 855 LEU A C 1
ATOM 6733 O O . LEU A 1 855 ? -6.814 -5.397 32.866 1.00 94.88 855 LEU A O 1
ATOM 6737 N N . LEU A 1 856 ? -8.793 -4.353 32.727 1.00 94.31 856 LEU A N 1
ATOM 6738 C CA . LEU A 1 856 ? -9.167 -4.496 34.139 1.00 94.31 856 LEU A CA 1
ATOM 6739 C C . LEU A 1 856 ? -10.227 -5.596 34.276 1.00 94.31 856 LEU A C 1
ATOM 6741 O O . LEU A 1 856 ? -11.180 -5.603 33.504 1.00 94.31 856 LEU A O 1
ATOM 6745 N N . ASP A 1 857 ? -10.124 -6.453 35.294 1.00 93.38 857 ASP A N 1
ATOM 6746 C CA . ASP A 1 857 ? -11.179 -7.397 35.702 1.00 93.38 857 ASP A CA 1
ATOM 6747 C C . ASP A 1 857 ? -11.987 -6.797 36.866 1.00 93.38 857 ASP A C 1
ATOM 6749 O O . ASP A 1 857 ? -11.570 -6.834 38.026 1.00 93.38 857 ASP A O 1
ATOM 6753 N N . LEU A 1 858 ? -13.143 -6.216 36.548 1.00 90.94 858 LEU A N 1
ATOM 6754 C CA . LEU A 1 858 ? -14.075 -5.515 37.438 1.00 90.94 858 LEU A CA 1
ATOM 6755 C C . LEU A 1 858 ? -14.846 -6.443 38.395 1.00 90.94 858 LEU A C 1
ATOM 6757 O O . LEU A 1 858 ? -15.475 -5.964 39.346 1.00 90.94 858 LEU A O 1
ATOM 6761 N N . ARG A 1 859 ? -14.791 -7.766 38.188 1.00 90.19 859 ARG A N 1
ATOM 6762 C CA . ARG A 1 859 ? -15.424 -8.746 39.089 1.00 90.19 859 ARG A CA 1
ATOM 6763 C C . ARG A 1 859 ? -14.678 -8.841 40.415 1.00 90.19 859 ARG A C 1
ATOM 6765 O O . ARG A 1 859 ? -15.295 -9.057 41.462 1.00 90.19 859 ARG A O 1
ATOM 6772 N N . LYS A 1 860 ? -13.348 -8.694 40.374 1.00 90.50 860 LYS A N 1
ATOM 6773 C CA . LYS A 1 860 ? -12.464 -8.857 41.539 1.00 90.50 860 LYS A CA 1
ATOM 6774 C C . LYS A 1 860 ? -12.731 -7.762 42.574 1.00 90.50 860 LYS A C 1
ATOM 6776 O O . LYS A 1 860 ? -13.008 -6.616 42.240 1.00 90.50 860 LYS A O 1
ATOM 6781 N N . ALA A 1 861 ? -12.632 -8.094 43.860 1.00 84.06 861 ALA A N 1
ATOM 6782 C CA . ALA A 1 861 ? -13.020 -7.161 44.922 1.00 84.06 861 ALA A CA 1
ATOM 6783 C C . ALA A 1 861 ? -12.178 -5.863 44.939 1.00 84.06 861 ALA A C 1
ATOM 6785 O O . ALA A 1 861 ? -12.721 -4.788 45.187 1.00 84.06 861 ALA A O 1
ATOM 6786 N N . GLY A 1 862 ? -10.877 -5.944 44.630 1.00 82.00 862 GLY A N 1
ATOM 6787 C CA . GLY A 1 862 ? -9.971 -4.787 44.635 1.00 82.00 862 GLY A CA 1
ATOM 6788 C C . GLY A 1 862 ? -10.238 -3.764 43.522 1.00 82.00 862 GLY A C 1
ATOM 6789 O O . GLY A 1 862 ? -10.246 -2.562 43.777 1.00 82.00 862 GLY A O 1
ATOM 6790 N N . THR A 1 863 ? -10.552 -4.204 42.300 1.00 86.62 863 THR A N 1
ATOM 6791 C CA . THR A 1 863 ? -10.812 -3.314 41.142 1.00 86.62 863 THR A CA 1
ATOM 6792 C C . THR A 1 863 ? -12.118 -2.521 41.264 1.00 86.62 863 THR A C 1
ATOM 6794 O O . THR A 1 863 ? -12.337 -1.531 40.556 1.00 86.62 863 THR A O 1
ATOM 6797 N N . LYS A 1 864 ? -12.976 -2.863 42.231 1.00 85.56 864 LYS A N 1
ATOM 6798 C CA . LYS A 1 864 ? -14.118 -2.019 42.603 1.00 85.56 864 LYS A CA 1
ATOM 6799 C C . LYS A 1 864 ? -13.660 -0.687 43.212 1.00 85.56 864 LYS A C 1
ATOM 6801 O O . LYS A 1 864 ? -14.297 0.324 42.917 1.00 85.56 864 LYS A O 1
ATOM 6806 N N . LYS A 1 865 ? -12.537 -0.671 43.950 1.00 89.00 865 LYS A N 1
ATOM 6807 C CA . LYS A 1 865 ? -11.969 0.514 44.625 1.00 89.00 865 LYS A CA 1
ATOM 6808 C C . LYS A 1 865 ? -11.178 1.459 43.707 1.00 89.00 865 LYS A C 1
ATOM 6810 O O . LYS A 1 865 ? -11.155 2.650 43.991 1.00 89.00 865 LYS A O 1
ATOM 6815 N N . VAL A 1 866 ? -10.559 0.959 42.630 1.00 93.94 866 VAL A N 1
ATOM 6816 C CA . VAL A 1 866 ? -9.676 1.790 41.781 1.00 93.94 866 VAL A CA 1
ATOM 6817 C C . VAL A 1 866 ? -10.435 2.884 41.019 1.00 93.94 866 VAL A C 1
ATOM 6819 O O . VAL A 1 866 ? -11.597 2.708 40.624 1.00 93.94 866 VAL A O 1
ATOM 6822 N N . SER A 1 867 ? -9.736 3.996 40.793 1.00 94.12 867 SER A N 1
ATOM 6823 C CA . SER A 1 867 ? -10.206 5.225 40.145 1.00 94.12 867 SER A CA 1
ATOM 6824 C C . SER A 1 867 ? -9.092 5.909 39.339 1.00 94.12 867 SER A C 1
ATOM 6826 O O . SER A 1 867 ? -7.918 5.822 39.693 1.00 94.12 867 SER A O 1
ATOM 6828 N N . PHE A 1 868 ? -9.483 6.635 38.292 1.00 92.94 868 PHE A N 1
ATOM 6829 C CA . PHE A 1 868 ? -8.669 7.654 37.620 1.00 92.94 868 PHE A CA 1
ATOM 6830 C C . PHE A 1 868 ? -8.972 9.059 38.167 1.00 92.94 868 PHE A C 1
ATOM 6832 O O . PHE A 1 868 ? -8.082 9.898 38.234 1.00 92.94 868 PHE A O 1
ATOM 6839 N N . HIS A 1 869 ? -10.222 9.333 38.568 1.00 94.56 869 HIS A N 1
ATOM 6840 C CA . HIS A 1 869 ? -10.639 10.658 39.035 1.00 94.56 869 HIS A CA 1
ATOM 6841 C C . HIS A 1 869 ? -11.720 10.591 40.139 1.00 94.56 869 HIS A C 1
ATOM 6843 O O . HIS A 1 869 ? -12.662 9.805 40.019 1.00 94.56 869 HIS A O 1
ATOM 6849 N N . PRO A 1 870 ? -11.672 11.461 41.167 1.00 94.75 870 PRO A N 1
ATOM 6850 C CA . PRO A 1 870 ? -10.525 12.295 41.529 1.00 94.75 870 PRO A CA 1
ATOM 6851 C C . PRO A 1 870 ? -9.337 11.427 42.000 1.00 94.75 870 PRO A C 1
ATOM 6853 O O . PRO A 1 870 ? -9.540 10.254 42.340 1.00 94.75 870 PRO A O 1
ATOM 6856 N N . PRO A 1 871 ? -8.110 11.979 42.041 1.00 93.19 871 PRO A N 1
ATOM 6857 C CA . PRO A 1 871 ? -6.980 11.336 42.707 1.00 93.19 871 PRO A CA 1
ATOM 6858 C C . PRO A 1 871 ? -7.286 11.006 44.177 1.00 93.19 871 PRO A C 1
ATOM 6860 O O . PRO A 1 871 ? -8.173 11.601 44.797 1.00 93.19 871 PRO A O 1
ATOM 6863 N N . HIS A 1 872 ? -6.538 10.061 44.755 1.00 92.25 872 HIS A N 1
ATOM 6864 C CA . HIS A 1 872 ? -6.683 9.725 46.174 1.00 92.25 872 HIS A CA 1
ATOM 6865 C C . HIS A 1 872 ? -6.345 10.927 47.072 1.00 92.25 872 HIS A C 1
ATOM 6867 O O . HIS A 1 872 ? -5.523 11.765 46.708 1.00 92.25 872 HIS A O 1
ATOM 6873 N N . LYS A 1 873 ? -6.933 11.003 48.274 1.00 91.44 873 LYS A N 1
ATOM 6874 C CA . LYS A 1 873 ? -6.717 12.139 49.195 1.00 91.44 873 LYS A CA 1
ATOM 6875 C C . LYS A 1 873 ? -5.249 12.315 49.598 1.00 91.44 873 LYS A C 1
ATOM 6877 O O . LYS A 1 873 ? -4.796 13.440 49.762 1.00 91.44 873 LYS A O 1
ATOM 6882 N N . ASP A 1 874 ? -4.520 11.206 49.693 1.00 90.06 874 ASP A N 1
ATOM 6883 C CA . ASP A 1 874 ? -3.097 11.161 50.059 1.00 90.06 874 ASP A CA 1
ATOM 6884 C C . ASP A 1 874 ? -2.158 11.203 48.832 1.00 90.06 874 ASP A C 1
ATOM 6886 O O . ASP A 1 874 ? -0.967 10.888 48.931 1.00 90.06 874 ASP A O 1
ATOM 6890 N N . TYR A 1 875 ? -2.686 11.540 47.647 1.00 91.81 875 TYR A N 1
ATOM 6891 C CA . TYR A 1 875 ? -1.900 11.599 46.418 1.00 91.81 875 TYR A CA 1
ATOM 6892 C C . TYR A 1 875 ? -0.879 12.742 46.467 1.00 91.81 875 TYR A C 1
ATOM 6894 O O . TYR A 1 875 ? -1.227 13.915 46.585 1.00 91.81 875 TYR A O 1
ATOM 6902 N N . SER A 1 876 ? 0.397 12.378 46.365 1.00 89.38 876 SER A N 1
ATOM 6903 C CA . SER A 1 876 ? 1.557 13.270 46.531 1.00 89.38 876 SER A CA 1
ATOM 6904 C C . SER A 1 876 ? 2.617 13.083 45.432 1.00 89.38 876 SER A C 1
ATOM 6906 O O . SER A 1 876 ? 3.740 13.574 45.540 1.00 89.38 876 SER A O 1
ATOM 6908 N N . TRP A 1 877 ? 2.259 12.356 44.373 1.00 90.50 877 TRP A N 1
ATOM 6909 C CA . TRP A 1 877 ? 3.082 12.060 43.198 1.00 90.50 877 TRP A CA 1
ATOM 6910 C C . TRP A 1 877 ? 2.786 13.060 42.051 1.00 90.50 877 TRP A C 1
ATOM 6912 O O . TRP A 1 877 ? 1.882 13.889 42.192 1.00 90.50 877 TRP A O 1
ATOM 6922 N N . PRO A 1 878 ? 3.541 13.054 40.932 1.00 89.62 878 PRO A N 1
ATOM 6923 C CA . PRO A 1 878 ? 3.295 13.957 39.800 1.00 89.62 878 PRO A CA 1
ATOM 6924 C C . PRO A 1 878 ? 1.867 13.849 39.245 1.00 89.62 878 PRO A C 1
ATOM 6926 O O . PRO A 1 878 ? 1.276 12.773 39.252 1.00 89.62 878 PRO A O 1
ATOM 6929 N N . PHE A 1 879 ? 1.286 14.958 38.783 1.00 90.25 879 PHE A N 1
ATOM 6930 C CA . PHE A 1 879 ? -0.101 14.986 38.307 1.00 90.25 879 PHE A CA 1
ATOM 6931 C C . PHE A 1 879 ? -0.183 14.546 36.838 1.00 90.25 879 PHE A C 1
ATOM 6933 O O . PHE A 1 879 ? 0.051 15.341 35.933 1.00 90.25 879 PHE A O 1
ATOM 6940 N N . ASP A 1 880 ? -0.474 13.263 36.644 1.00 89.62 880 ASP A N 1
ATOM 6941 C CA . ASP A 1 880 ? -0.359 12.501 35.398 1.00 89.62 880 ASP A CA 1
ATOM 6942 C C . ASP A 1 880 ? -1.350 11.319 35.485 1.00 89.62 880 ASP A C 1
ATOM 6944 O O . ASP A 1 880 ? -1.513 10.744 36.568 1.00 89.62 880 ASP A O 1
ATOM 6948 N N . ASP A 1 881 ? -2.055 10.965 34.402 1.00 87.56 881 ASP A N 1
ATOM 6949 C CA . ASP A 1 881 ? -3.146 9.982 34.474 1.00 87.56 881 ASP A CA 1
ATOM 6950 C C . ASP A 1 881 ? -2.674 8.536 34.699 1.00 87.56 881 ASP A C 1
ATOM 6952 O O . ASP A 1 881 ? -3.363 7.772 35.387 1.00 87.56 881 ASP A O 1
ATOM 6956 N N . ILE A 1 882 ? -1.485 8.167 34.208 1.00 91.94 882 ILE A N 1
ATOM 6957 C CA . ILE A 1 882 ? -0.923 6.821 34.390 1.00 91.94 882 ILE A CA 1
ATOM 6958 C C . ILE A 1 882 ? -0.363 6.668 35.809 1.00 91.94 882 ILE A C 1
ATOM 6960 O O . ILE A 1 882 ? -0.559 5.630 36.449 1.00 91.94 882 ILE A O 1
ATOM 6964 N N . ILE A 1 883 ? 0.260 7.724 36.347 1.00 92.81 883 ILE A N 1
ATOM 6965 C CA . ILE A 1 883 ? 0.823 7.730 37.706 1.00 92.81 883 ILE A CA 1
ATOM 6966 C C . ILE A 1 883 ? -0.299 7.787 38.763 1.00 92.81 883 ILE A C 1
ATOM 6968 O O . ILE A 1 883 ? -0.247 7.041 39.750 1.00 92.81 883 ILE A O 1
ATOM 6972 N N . VAL A 1 884 ? -1.359 8.580 38.539 1.00 94.19 884 VAL A N 1
ATOM 6973 C CA . VAL A 1 884 ? -2.556 8.606 39.405 1.00 94.19 884 VAL A CA 1
ATOM 6974 C C . VAL A 1 884 ? -3.233 7.236 39.442 1.00 94.19 884 VAL A C 1
ATOM 6976 O O . VAL A 1 884 ? -3.536 6.732 40.529 1.00 94.19 884 VAL A O 1
ATOM 6979 N N . PHE A 1 885 ? -3.433 6.595 38.286 1.00 95.06 885 PHE A N 1
ATOM 6980 C CA . PHE A 1 885 ? -4.070 5.279 38.232 1.00 95.06 885 PHE A CA 1
ATOM 6981 C C . PHE A 1 885 ? -3.216 4.180 38.886 1.00 95.06 885 PHE A C 1
ATOM 6983 O O . PHE A 1 885 ? -3.746 3.353 39.635 1.00 95.06 885 PHE A O 1
ATOM 6990 N N . ALA A 1 886 ? -1.893 4.198 38.691 1.00 94.12 886 ALA A N 1
ATOM 6991 C CA . ALA A 1 886 ? -0.974 3.265 39.343 1.00 94.12 886 ALA A CA 1
ATOM 6992 C C . ALA A 1 886 ? -0.981 3.410 40.875 1.00 94.12 886 ALA A C 1
ATOM 6994 O O . ALA A 1 886 ? -1.027 2.413 41.600 1.00 94.12 886 ALA A O 1
ATOM 6995 N N . PHE A 1 887 ? -1.012 4.645 41.388 1.00 94.62 887 PHE A N 1
ATOM 6996 C CA . PHE A 1 887 ? -1.166 4.904 42.822 1.00 94.62 887 PHE A CA 1
ATOM 6997 C C . PHE A 1 887 ? -2.531 4.427 43.344 1.00 94.62 887 PHE A C 1
ATOM 6999 O O . PHE A 1 887 ? -2.597 3.803 44.403 1.00 94.62 887 PHE A O 1
ATOM 7006 N N . SER A 1 888 ? -3.611 4.652 42.588 1.00 95.06 888 SER A N 1
ATOM 7007 C CA . SER A 1 888 ? -4.960 4.173 42.926 1.00 95.06 888 SER A CA 1
ATOM 7008 C C . SER A 1 888 ? -5.022 2.640 43.004 1.00 95.06 888 SER A C 1
ATOM 7010 O O . SER A 1 888 ? -5.587 2.086 43.952 1.00 95.06 888 SER A O 1
ATOM 7012 N N . CYS A 1 889 ? -4.352 1.938 42.082 1.00 95.00 889 CYS A N 1
ATOM 7013 C CA . CYS A 1 889 ? -4.164 0.486 42.141 1.00 95.00 889 CYS A CA 1
ATOM 7014 C C . CYS A 1 889 ? -3.358 0.066 43.380 1.00 95.00 889 CYS A C 1
ATOM 7016 O O . CYS A 1 889 ? -3.809 -0.798 44.133 1.00 95.00 889 CYS A O 1
ATOM 7018 N N . ARG A 1 890 ? -2.222 0.724 43.649 1.00 92.44 890 ARG A N 1
ATOM 7019 C CA . ARG A 1 890 ? -1.346 0.438 44.798 1.00 92.44 890 ARG A CA 1
ATOM 7020 C C . ARG A 1 890 ? -2.061 0.582 46.146 1.00 92.44 890 ARG A C 1
ATOM 7022 O O . ARG A 1 890 ? -1.956 -0.316 46.973 1.00 92.44 890 ARG A O 1
ATOM 7029 N N . ILE A 1 891 ? -2.799 1.674 46.364 1.00 92.75 891 ILE A N 1
ATOM 7030 C CA . ILE A 1 891 ? -3.581 1.907 47.595 1.00 92.75 891 ILE A CA 1
ATOM 7031 C C . ILE A 1 891 ? -4.784 0.952 47.696 1.00 92.75 891 ILE A C 1
ATOM 7033 O O . ILE A 1 891 ? -5.213 0.606 48.794 1.00 92.75 891 ILE A O 1
ATOM 7037 N N . SER A 1 892 ? -5.303 0.470 46.564 1.00 93.31 892 SER A N 1
ATOM 7038 C CA . SER A 1 892 ? -6.369 -0.541 46.523 1.00 93.31 892 SER A CA 1
ATOM 7039 C C . SER A 1 892 ? -5.874 -1.986 46.698 1.00 93.31 892 SER A C 1
ATOM 7041 O O . SER A 1 892 ? -6.695 -2.900 46.608 1.00 93.31 892 SER A O 1
ATOM 7043 N N . GLU A 1 893 ? -4.568 -2.200 46.913 1.00 93.62 893 GLU A N 1
ATOM 7044 C CA . GLU A 1 893 ? -3.897 -3.515 46.946 1.00 93.62 893 GLU A CA 1
ATOM 7045 C C . GLU A 1 893 ? -4.076 -4.324 45.641 1.00 93.62 893 GLU A C 1
ATOM 7047 O O . GLU A 1 893 ? -4.068 -5.555 45.618 1.00 93.62 893 GLU A O 1
ATOM 7052 N N . VAL A 1 894 ? -4.235 -3.620 44.515 1.00 95.31 894 VAL A N 1
ATOM 7053 C CA . VAL A 1 894 ? -4.434 -4.200 43.184 1.00 95.31 894 VAL A CA 1
ATOM 7054 C C . VAL A 1 894 ? -3.103 -4.274 42.441 1.00 95.31 894 VAL A C 1
ATOM 7056 O O . VAL A 1 894 ? -2.577 -3.262 41.981 1.00 95.31 894 VAL A O 1
ATOM 7059 N N . GLN A 1 895 ? -2.580 -5.489 42.264 1.00 95.44 895 GLN A N 1
ATOM 7060 C CA . GLN A 1 895 ? -1.402 -5.718 41.429 1.00 95.44 895 GLN A CA 1
ATOM 7061 C C . GLN A 1 895 ? -1.732 -5.509 39.940 1.00 95.44 895 GLN A C 1
ATOM 7063 O O . GLN A 1 895 ? -2.740 -6.015 39.429 1.00 95.44 895 GLN A O 1
ATOM 7068 N N . MET A 1 896 ? -0.846 -4.789 39.253 1.00 97.00 896 MET A N 1
ATOM 7069 C CA . MET A 1 896 ? -0.833 -4.613 37.799 1.00 97.00 896 MET A CA 1
ATOM 7070 C C . MET A 1 896 ? 0.138 -5.617 37.157 1.00 97.00 896 MET A C 1
ATOM 7072 O O . MET A 1 896 ? 1.149 -5.981 37.762 1.00 97.00 896 MET A O 1
ATOM 7076 N N . TYR A 1 897 ? -0.159 -6.080 35.944 1.00 97.94 897 TYR A N 1
ATOM 7077 C CA . TYR A 1 897 ? 0.621 -7.105 35.245 1.00 97.94 897 TYR A CA 1
ATOM 7078 C C . TYR A 1 897 ? 0.930 -6.707 33.798 1.00 97.94 897 TYR A C 1
ATOM 7080 O O . TYR A 1 897 ? 0.157 -5.995 33.165 1.00 97.94 897 TYR A O 1
ATOM 7088 N N . LEU A 1 898 ? 2.026 -7.232 33.257 1.00 97.50 898 LEU A N 1
ATOM 7089 C CA . LEU A 1 898 ? 2.382 -7.160 31.840 1.00 97.50 898 LEU A CA 1
ATOM 7090 C C . LEU A 1 898 ? 2.468 -8.576 31.266 1.00 97.50 898 LEU A C 1
ATOM 7092 O O . LEU A 1 898 ? 3.143 -9.416 31.862 1.00 97.50 898 LEU A O 1
ATOM 7096 N N . CYS A 1 899 ? 1.845 -8.835 30.116 1.00 97.50 899 CYS A N 1
ATOM 7097 C CA . CYS A 1 899 ? 2.054 -10.059 29.341 1.00 97.50 899 CYS A CA 1
ATOM 7098 C C . CYS A 1 899 ? 2.915 -9.781 28.106 1.00 97.50 899 CYS A C 1
ATOM 7100 O O . CYS A 1 899 ? 2.558 -8.929 27.297 1.00 97.50 899 CYS A O 1
ATOM 7102 N N . ASN A 1 900 ? 3.995 -10.536 27.906 1.00 96.12 900 ASN A N 1
ATOM 7103 C CA . ASN A 1 900 ? 4.816 -10.477 26.688 1.00 96.12 900 ASN A CA 1
ATOM 7104 C C . ASN A 1 900 ? 4.932 -11.832 25.957 1.00 96.12 900 ASN A C 1
ATOM 7106 O O . ASN A 1 900 ? 5.772 -11.967 25.069 1.00 96.12 900 ASN A O 1
ATOM 7110 N N . LYS A 1 901 ? 4.085 -12.818 26.301 1.00 93.88 901 LYS A N 1
ATOM 7111 C CA . LYS A 1 901 ? 4.108 -14.189 25.745 1.00 93.88 901 LYS A CA 1
ATOM 7112 C C . LYS A 1 901 ? 4.012 -14.262 24.217 1.00 93.88 901 LYS A C 1
ATOM 7114 O O . LYS A 1 901 ? 4.573 -15.175 23.627 1.00 93.88 901 LYS A O 1
ATOM 7119 N N . VAL A 1 902 ? 3.303 -13.323 23.591 1.00 92.00 902 VAL A N 1
ATOM 7120 C CA . VAL A 1 902 ? 3.192 -13.180 22.130 1.00 92.00 902 VAL A CA 1
ATOM 7121 C C . VAL A 1 902 ? 3.396 -11.721 21.729 1.00 92.00 902 VAL A C 1
ATOM 7123 O O . VAL A 1 902 ? 3.283 -10.821 22.571 1.00 92.00 902 VAL A O 1
ATOM 7126 N N . ARG A 1 903 ? 3.670 -11.461 20.445 1.00 89.94 903 ARG A N 1
ATOM 7127 C CA . ARG A 1 903 ? 3.570 -10.105 19.893 1.00 89.94 903 ARG A CA 1
ATOM 7128 C C . ARG A 1 903 ? 2.092 -9.702 19.865 1.00 89.94 903 ARG A C 1
ATOM 7130 O O . ARG A 1 903 ? 1.265 -10.436 19.327 1.00 89.94 903 ARG A O 1
ATOM 7137 N N . TYR A 1 904 ? 1.765 -8.577 20.497 1.00 90.81 904 TYR A N 1
ATOM 7138 C CA . TYR A 1 904 ? 0.390 -8.074 20.620 1.00 90.81 904 TYR A CA 1
ATOM 7139 C C . TYR A 1 904 ? 0.101 -6.890 19.693 1.00 90.81 904 TYR A C 1
ATOM 7141 O O . TYR A 1 904 ? -1.027 -6.709 19.238 1.00 90.81 904 TYR A O 1
ATOM 7149 N N . GLY A 1 905 ? 1.122 -6.077 19.438 1.00 90.88 905 GLY A N 1
ATOM 7150 C CA . GLY A 1 905 ? 0.990 -4.806 18.753 1.00 90.88 905 GLY A CA 1
ATOM 7151 C C . GLY A 1 905 ? 2.194 -3.908 18.994 1.00 90.88 905 GLY A C 1
ATOM 7152 O O . GLY A 1 905 ? 3.176 -4.316 19.623 1.00 90.88 905 GLY A O 1
ATOM 7153 N N . TYR A 1 906 ? 2.074 -2.679 18.517 1.00 90.06 906 TYR A N 1
ATOM 7154 C CA . TYR A 1 906 ? 3.100 -1.647 18.560 1.00 90.06 906 TYR A CA 1
ATOM 7155 C C . TYR A 1 906 ? 2.590 -0.403 19.299 1.00 90.06 906 TYR A C 1
ATOM 7157 O O . TYR A 1 906 ? 1.381 -0.223 19.441 1.00 90.06 906 TYR A O 1
ATOM 7165 N N . LEU A 1 907 ? 3.495 0.461 19.759 1.00 88.25 907 LEU A N 1
ATOM 7166 C CA . LEU A 1 907 ? 3.155 1.812 20.217 1.00 88.25 907 LEU A CA 1
ATOM 7167 C C . LEU A 1 907 ? 4.136 2.855 19.675 1.00 88.25 907 LEU A C 1
ATOM 7169 O O . LEU A 1 907 ? 5.330 2.571 19.536 1.00 88.25 907 LEU A O 1
ATOM 7173 N N . ASN A 1 908 ? 3.640 4.063 19.401 1.00 82.69 908 ASN A N 1
ATOM 7174 C CA . ASN A 1 908 ? 4.502 5.176 19.002 1.00 82.69 908 ASN A CA 1
ATOM 7175 C C . ASN A 1 908 ? 5.355 5.684 20.182 1.00 82.69 908 ASN A C 1
ATOM 7177 O O . ASN A 1 908 ? 5.072 5.410 21.352 1.00 82.69 908 ASN A O 1
ATOM 7181 N N . VAL A 1 909 ? 6.425 6.420 19.881 1.00 81.69 909 VAL A N 1
ATOM 7182 C CA . VAL A 1 909 ? 7.241 7.101 20.897 1.00 81.69 909 VAL A CA 1
ATOM 7183 C C . VAL A 1 909 ? 6.656 8.504 21.132 1.00 81.69 909 VAL A C 1
ATOM 7185 O O . VAL A 1 909 ? 6.576 9.264 20.167 1.00 81.69 909 VAL A O 1
ATOM 7188 N N . PRO A 1 910 ? 6.267 8.878 22.372 1.00 77.38 910 PRO A N 1
ATOM 7189 C CA . PRO A 1 910 ? 5.636 10.166 22.650 1.00 77.38 910 PRO A CA 1
ATOM 7190 C C . PRO A 1 910 ? 6.478 11.355 22.197 1.00 77.38 910 PRO A C 1
ATOM 7192 O O . PRO A 1 910 ? 7.677 11.446 22.486 1.00 77.38 910 PRO A O 1
ATOM 7195 N N . ALA A 1 911 ? 5.828 12.283 21.508 1.00 76.50 911 ALA A N 1
ATOM 7196 C CA . ALA A 1 911 ? 6.478 13.445 20.926 1.00 76.50 911 ALA A CA 1
ATOM 7197 C C . ALA A 1 911 ? 6.761 14.541 21.975 1.00 76.50 911 ALA A C 1
ATOM 7199 O O . ALA A 1 911 ? 6.041 14.719 22.960 1.00 76.50 911 ALA A O 1
ATOM 7200 N N . LYS A 1 912 ? 7.832 15.313 21.759 1.00 82.06 912 LYS A N 1
ATOM 7201 C CA . LYS A 1 912 ? 8.245 16.418 22.640 1.00 82.06 912 LYS A CA 1
ATOM 7202 C C . LYS A 1 912 ? 7.189 17.544 22.611 1.00 82.06 912 LYS A C 1
ATOM 7204 O O . LYS A 1 912 ? 6.570 17.756 21.571 1.00 82.06 912 LYS A O 1
ATOM 7209 N N . PRO A 1 913 ? 7.016 18.350 23.683 1.00 80.50 913 PRO A N 1
ATOM 7210 C CA . PRO A 1 913 ? 5.936 19.350 23.776 1.00 80.50 913 PRO A CA 1
ATOM 7211 C C . PRO A 1 913 ? 5.857 20.404 22.655 1.00 80.50 913 PRO A C 1
ATOM 7213 O O . PRO A 1 913 ? 4.810 21.027 22.493 1.00 80.50 913 PRO A O 1
ATOM 7216 N N . HIS A 1 914 ? 6.952 20.616 21.919 1.00 83.19 914 HIS A N 1
ATOM 7217 C CA . HIS A 1 914 ? 7.072 21.547 20.791 1.00 83.19 914 HIS A CA 1
ATOM 7218 C C . HIS A 1 914 ? 6.954 20.878 19.408 1.00 83.19 914 HIS A C 1
ATOM 7220 O O . HIS A 1 914 ? 6.974 21.580 18.402 1.00 83.19 914 HIS A O 1
ATOM 7226 N N . GLN A 1 915 ? 6.887 19.544 19.329 1.00 79.75 915 GLN A N 1
ATOM 7227 C CA . GLN A 1 915 ? 6.770 18.831 18.055 1.00 79.75 915 GLN A CA 1
ATOM 7228 C C . GLN A 1 915 ? 5.353 18.927 17.484 1.00 79.75 915 GLN A C 1
ATOM 7230 O O . GLN A 1 915 ? 4.363 19.087 18.206 1.00 79.75 915 GLN A O 1
ATOM 7235 N N . THR A 1 916 ? 5.280 18.851 16.159 1.00 83.12 916 THR A N 1
ATOM 7236 C CA . THR A 1 916 ? 4.057 19.009 15.373 1.00 83.12 916 THR A CA 1
ATOM 7237 C C . THR A 1 916 ? 3.327 17.674 15.177 1.00 83.12 916 THR A C 1
ATOM 7239 O O . THR A 1 916 ? 3.796 16.617 15.597 1.00 83.12 916 THR A O 1
ATOM 7242 N N . VAL A 1 917 ? 2.164 17.707 14.516 1.00 79.38 917 VAL A N 1
ATOM 7243 C CA . VAL A 1 917 ? 1.489 16.483 14.038 1.00 79.38 917 VAL A CA 1
ATOM 7244 C C . VAL A 1 917 ? 2.235 15.854 12.849 1.00 79.38 917 VAL A C 1
ATOM 7246 O O . VAL A 1 917 ? 2.143 14.649 12.652 1.00 79.38 917 VAL A O 1
ATOM 7249 N N . GLU A 1 918 ? 3.039 16.621 12.105 1.00 80.81 918 GLU A N 1
ATOM 7250 C CA . GLU A 1 918 ? 3.850 16.078 11.005 1.00 80.81 918 GLU A CA 1
ATOM 7251 C C . GLU A 1 918 ? 5.073 15.303 11.520 1.00 80.81 918 GLU A C 1
ATOM 7253 O O . GLU A 1 918 ? 5.382 14.226 11.018 1.00 80.81 918 GLU A O 1
ATOM 7258 N N . ASP A 1 919 ? 5.719 15.772 12.593 1.00 80.44 919 ASP A N 1
ATOM 7259 C CA . ASP A 1 919 ? 6.772 14.992 13.265 1.00 80.44 919 ASP A CA 1
ATOM 7260 C C . ASP A 1 919 ? 6.230 13.648 13.792 1.00 80.44 919 ASP A C 1
ATOM 7262 O O . ASP A 1 919 ? 6.918 12.628 13.747 1.00 80.44 919 ASP A O 1
ATOM 7266 N N . ASP A 1 920 ? 4.974 13.635 14.249 1.00 79.06 920 ASP A N 1
ATOM 7267 C CA . ASP A 1 920 ? 4.268 12.429 14.683 1.00 79.06 920 ASP A CA 1
ATOM 7268 C C . ASP A 1 920 ? 3.899 11.501 13.511 1.00 79.06 920 ASP A C 1
ATOM 7270 O O . ASP A 1 920 ? 4.084 10.289 13.629 1.00 79.06 920 ASP A O 1
ATOM 7274 N N . ARG A 1 921 ? 3.475 12.052 12.357 1.00 82.38 921 ARG A N 1
ATOM 7275 C CA . ARG A 1 921 ? 3.276 11.291 11.105 1.00 82.38 921 ARG A CA 1
ATOM 7276 C C . ARG A 1 921 ? 4.556 10.553 10.717 1.00 82.38 921 ARG A C 1
ATOM 7278 O O . ARG A 1 921 ? 4.512 9.354 10.457 1.00 82.38 921 ARG A O 1
ATOM 7285 N N . ILE A 1 922 ? 5.698 11.241 10.724 1.00 81.44 922 ILE A N 1
ATOM 7286 C CA . ILE A 1 922 ? 6.990 10.658 10.333 1.00 81.44 922 ILE A CA 1
ATOM 7287 C C . ILE A 1 922 ? 7.440 9.575 11.331 1.00 81.44 922 ILE A C 1
ATOM 7289 O O . ILE A 1 922 ? 7.927 8.519 10.915 1.00 81.44 922 ILE A O 1
ATOM 7293 N N . ASN A 1 923 ? 7.236 9.787 12.637 1.00 81.50 923 ASN A N 1
ATOM 7294 C CA . ASN A 1 923 ? 7.493 8.765 13.658 1.00 81.50 923 ASN A CA 1
ATOM 7295 C C . ASN A 1 923 ? 6.604 7.522 13.464 1.00 81.50 923 ASN A C 1
ATOM 7297 O O . ASN A 1 923 ? 7.099 6.396 13.558 1.00 81.50 923 ASN A O 1
ATOM 7301 N N . PHE A 1 924 ? 5.319 7.719 13.149 1.00 85.38 924 PHE A N 1
ATOM 7302 C CA . PHE A 1 924 ? 4.370 6.639 12.878 1.00 85.38 924 PHE A CA 1
ATOM 7303 C C . PHE A 1 924 ? 4.723 5.856 11.606 1.00 85.38 924 PHE A C 1
ATOM 7305 O O . PHE A 1 924 ? 4.716 4.627 11.641 1.00 85.38 924 PHE A O 1
ATOM 7312 N N . ILE A 1 925 ? 5.106 6.529 10.513 1.00 87.31 925 ILE A N 1
ATOM 7313 C CA . ILE A 1 925 ? 5.574 5.863 9.284 1.00 87.31 925 ILE A CA 1
ATOM 7314 C C . ILE A 1 925 ? 6.774 4.963 9.606 1.00 87.31 925 ILE A C 1
ATOM 7316 O O . ILE A 1 925 ? 6.762 3.783 9.271 1.00 87.31 925 ILE A O 1
ATOM 7320 N N . HIS A 1 926 ? 7.772 5.447 10.353 1.00 86.75 926 HIS A N 1
ATOM 7321 C CA . HIS A 1 926 ? 8.902 4.600 10.758 1.00 86.75 926 HIS A CA 1
ATOM 7322 C C . HIS A 1 926 ? 8.476 3.404 11.641 1.00 86.75 926 HIS A C 1
ATOM 7324 O O . HIS A 1 926 ? 9.063 2.328 11.542 1.00 86.75 926 HIS A O 1
ATOM 7330 N N . LEU A 1 927 ? 7.430 3.541 12.470 1.00 86.69 927 LEU A N 1
ATOM 7331 C CA . LEU A 1 927 ? 6.879 2.432 13.265 1.00 86.69 927 LEU A CA 1
ATOM 7332 C C . LEU A 1 927 ? 6.186 1.394 12.373 1.00 86.69 927 LEU A C 1
ATOM 7334 O O . LEU A 1 927 ? 6.321 0.194 12.609 1.00 86.69 927 LEU A O 1
ATOM 7338 N N . TYR A 1 928 ? 5.485 1.850 11.334 1.00 88.38 928 TYR A N 1
ATOM 7339 C CA . TYR A 1 928 ? 4.890 0.989 10.319 1.00 88.38 928 TYR A CA 1
ATOM 7340 C C . TYR A 1 928 ? 5.969 0.206 9.563 1.00 88.38 928 TYR A C 1
ATOM 7342 O O . TYR A 1 928 ? 5.863 -1.014 9.456 1.00 88.38 928 TYR A O 1
ATOM 7350 N N . LEU A 1 929 ? 7.046 0.863 9.125 1.00 89.44 929 LEU A N 1
ATOM 7351 C CA . LEU A 1 929 ? 8.161 0.211 8.428 1.00 89.44 929 LEU A CA 1
ATOM 7352 C C . LEU A 1 929 ? 8.852 -0.859 9.291 1.00 89.44 929 LEU A C 1
ATOM 7354 O O . LEU A 1 929 ? 9.075 -1.969 8.817 1.00 89.44 929 LEU A O 1
ATOM 7358 N N . GLU A 1 930 ? 9.113 -0.592 10.575 1.00 85.75 930 GLU A N 1
ATOM 7359 C CA . GLU A 1 930 ? 9.647 -1.619 11.490 1.00 85.75 930 GLU A CA 1
ATOM 7360 C C . GLU A 1 930 ? 8.629 -2.751 11.763 1.00 85.75 930 GLU A C 1
ATOM 7362 O O . GLU A 1 930 ? 9.025 -3.886 12.034 1.00 85.75 930 GLU A O 1
ATOM 7367 N N . SER A 1 931 ? 7.316 -2.499 11.643 1.00 87.50 931 SER A N 1
ATOM 7368 C CA . SER A 1 931 ? 6.297 -3.553 11.773 1.00 87.50 931 SER A CA 1
ATOM 7369 C C . SER A 1 931 ? 6.318 -4.559 10.613 1.00 87.50 931 SER A C 1
ATOM 7371 O O . SER A 1 931 ? 6.129 -5.756 10.850 1.00 87.50 931 SER A O 1
ATOM 7373 N N . LEU A 1 932 ? 6.638 -4.093 9.395 1.00 87.56 932 LEU A N 1
ATOM 7374 C CA . LEU A 1 932 ? 6.749 -4.896 8.166 1.00 87.56 932 LEU A CA 1
ATOM 7375 C C . LEU A 1 932 ? 7.893 -5.926 8.200 1.00 87.56 932 LEU A C 1
ATOM 7377 O O . LEU A 1 932 ? 7.912 -6.854 7.393 1.00 87.56 932 LEU A O 1
ATOM 7381 N N . ILE A 1 933 ? 8.855 -5.780 9.117 1.00 83.81 933 ILE A N 1
ATOM 7382 C CA . ILE A 1 933 ? 9.962 -6.734 9.299 1.00 83.81 933 ILE A CA 1
ATOM 7383 C C . ILE A 1 933 ? 9.470 -8.012 10.000 1.00 83.81 933 ILE A C 1
ATOM 7385 O O . ILE A 1 933 ? 9.996 -9.095 9.769 1.00 83.81 933 ILE A O 1
ATOM 7389 N N . HIS A 1 934 ? 8.450 -7.898 10.854 1.00 78.81 934 HIS A N 1
ATOM 7390 C CA . HIS A 1 934 ? 8.038 -8.950 11.790 1.00 78.81 934 HIS A CA 1
ATOM 7391 C C . HIS A 1 934 ? 6.628 -9.506 11.544 1.00 78.81 934 HIS A C 1
ATOM 7393 O O . HIS A 1 934 ? 6.103 -10.255 12.373 1.00 78.81 934 HIS A O 1
ATOM 7399 N N . GLY A 1 935 ? 5.972 -9.101 10.459 1.00 73.19 935 GLY A N 1
ATOM 7400 C CA . GLY A 1 935 ? 4.599 -9.486 10.172 1.00 73.19 935 GLY A CA 1
ATOM 7401 C C . GLY A 1 935 ? 4.042 -8.819 8.915 1.00 73.19 935 GLY A C 1
ATOM 7402 O O . GLY A 1 935 ? 4.744 -8.063 8.246 1.00 73.19 935 GLY A O 1
ATOM 7403 N N . PRO A 1 936 ? 2.775 -9.107 8.575 1.00 71.56 936 PRO A N 1
ATOM 7404 C CA . PRO A 1 936 ? 2.112 -8.483 7.439 1.00 71.56 936 PRO A CA 1
ATOM 7405 C C . PRO A 1 936 ? 1.861 -6.979 7.680 1.00 71.56 936 PRO A C 1
ATOM 7407 O O . PRO A 1 936 ? 1.835 -6.547 8.836 1.00 71.56 936 PRO A O 1
ATOM 7410 N N . PRO A 1 937 ? 1.598 -6.197 6.613 1.00 74.31 937 PRO A N 1
ATOM 7411 C CA . PRO A 1 937 ? 1.212 -4.789 6.708 1.00 74.31 937 PRO A CA 1
ATOM 7412 C C . PRO A 1 937 ? 0.100 -4.514 7.728 1.00 74.31 937 PRO A C 1
ATOM 7414 O O . PRO A 1 937 ? -0.826 -5.313 7.894 1.00 74.31 937 PRO A O 1
ATOM 7417 N N . MET A 1 938 ? 0.139 -3.348 8.379 1.00 78.31 938 MET A N 1
ATOM 7418 C CA . MET A 1 938 ? -0.946 -2.891 9.256 1.00 78.31 938 MET A CA 1
ATOM 7419 C C . MET A 1 938 ? -2.081 -2.302 8.406 1.00 78.31 938 MET A C 1
ATOM 7421 O O . MET A 1 938 ? -2.277 -1.092 8.351 1.00 78.31 938 MET A O 1
ATOM 7425 N N . TYR A 1 939 ? -2.789 -3.188 7.694 1.00 68.81 939 TYR A N 1
ATOM 7426 C CA . TYR A 1 939 ? -3.804 -2.844 6.694 1.00 68.81 939 TYR A CA 1
ATOM 7427 C C . TYR A 1 939 ? -4.821 -1.807 7.189 1.00 68.81 939 TYR A C 1
ATOM 7429 O O . TYR A 1 939 ? -5.417 -1.945 8.260 1.00 68.81 939 TYR A O 1
ATOM 7437 N N . LEU A 1 940 ? -5.066 -0.805 6.344 1.00 70.19 940 LEU A N 1
ATOM 7438 C CA . LEU A 1 940 ? -6.022 0.265 6.600 1.00 70.19 940 LEU A CA 1
ATOM 7439 C C . LEU A 1 940 ? -7.463 -0.253 6.682 1.00 70.19 940 LEU A C 1
ATOM 7441 O O . LEU A 1 940 ? -7.865 -1.206 6.009 1.00 70.19 940 LEU A O 1
ATOM 7445 N N . SER A 1 941 ? -8.272 0.428 7.492 1.00 67.75 941 SER A N 1
ATOM 7446 C CA . SER A 1 941 ? -9.706 0.167 7.565 1.00 67.75 941 SER A CA 1
ATOM 7447 C C . SER A 1 941 ? -10.380 0.568 6.252 1.00 67.75 941 SER A C 1
ATOM 7449 O O . SER A 1 941 ? -10.524 1.749 5.962 1.00 67.75 941 SER A O 1
ATOM 7451 N N . ARG A 1 942 ? -10.896 -0.418 5.509 1.00 70.94 942 ARG A N 1
ATOM 7452 C CA . ARG A 1 942 ? -11.762 -0.261 4.314 1.00 70.94 942 ARG A CA 1
ATOM 7453 C C . ARG A 1 942 ? -13.068 0.539 4.528 1.00 70.94 942 ARG A C 1
ATOM 7455 O O . ARG A 1 942 ? -13.921 0.545 3.650 1.00 70.94 942 ARG A O 1
ATOM 7462 N N . HIS A 1 943 ? -13.269 1.084 5.726 1.00 71.56 943 HIS A N 1
ATOM 7463 C CA . HIS A 1 943 ? -14.440 1.853 6.161 1.00 71.56 943 HIS A CA 1
ATOM 7464 C C . HIS A 1 943 ? -14.044 3.289 6.547 1.00 71.56 943 HIS A C 1
ATOM 7466 O O . HIS A 1 943 ? -14.685 3.894 7.403 1.00 71.56 943 HIS A O 1
ATOM 7472 N N . VAL A 1 944 ? -12.926 3.764 5.993 1.00 67.94 944 VAL A N 1
ATOM 7473 C CA . VAL A 1 944 ? -12.416 5.135 6.073 1.00 67.94 944 VAL A CA 1
ATOM 7474 C C . VAL A 1 944 ? -11.835 5.492 4.708 1.00 67.94 944 VAL A C 1
ATOM 7476 O O . VAL A 1 944 ? -11.026 4.728 4.173 1.00 67.94 944 VAL A O 1
ATOM 7479 N N . HIS A 1 945 ? -12.187 6.653 4.163 1.00 73.56 945 HIS A N 1
ATOM 7480 C CA . HIS A 1 945 ? -11.497 7.201 3.002 1.00 73.56 945 HIS A CA 1
ATOM 7481 C C . HIS A 1 945 ? -10.125 7.771 3.394 1.00 73.56 945 HIS A C 1
ATOM 7483 O O . HIS A 1 945 ? -10.002 8.599 4.298 1.00 73.56 945 HIS A O 1
ATOM 7489 N N . VAL A 1 946 ? -9.083 7.357 2.673 1.00 68.06 946 VAL A N 1
ATOM 7490 C CA . VAL A 1 946 ? -7.713 7.865 2.819 1.00 68.06 946 VAL A CA 1
ATOM 7491 C C . VAL A 1 946 ? -7.280 8.411 1.460 1.00 68.06 946 VAL A C 1
ATOM 7493 O O . VAL A 1 946 ? -7.430 7.687 0.472 1.00 68.06 946 VAL A O 1
ATOM 7496 N N . PRO A 1 947 ? -6.766 9.653 1.370 1.00 73.31 947 PRO A N 1
ATOM 7497 C CA . PRO A 1 947 ? -6.266 10.176 0.106 1.00 73.31 947 PRO A CA 1
ATOM 7498 C C . PRO A 1 947 ? -5.084 9.323 -0.391 1.00 73.31 947 PRO A C 1
ATOM 7500 O O . PRO A 1 947 ? -4.301 8.837 0.433 1.00 73.31 947 PRO A O 1
ATOM 7503 N N . PRO A 1 948 ? -4.933 9.132 -1.715 1.00 77.94 948 PRO A N 1
ATOM 7504 C CA . PRO A 1 948 ? -3.782 8.429 -2.265 1.00 77.94 948 PRO A CA 1
ATOM 7505 C C . PRO A 1 948 ? -2.492 9.184 -1.928 1.00 77.94 948 PRO A C 1
ATOM 7507 O O . PRO A 1 948 ? -2.455 10.417 -1.957 1.00 77.94 948 PRO A O 1
ATOM 7510 N N . LYS A 1 949 ? -1.433 8.434 -1.616 1.00 83.62 949 LYS A N 1
ATOM 7511 C CA . LYS A 1 949 ? -0.086 8.992 -1.473 1.00 83.62 949 LYS A CA 1
ATOM 7512 C C . LYS A 1 949 ? 0.452 9.398 -2.843 1.00 83.62 949 LYS A C 1
ATOM 7514 O O . LYS A 1 949 ? 0.161 8.736 -3.834 1.00 83.62 949 LYS A O 1
ATOM 7519 N N . GLN A 1 950 ? 1.218 10.484 -2.873 1.00 87.50 950 GLN A N 1
ATOM 7520 C CA . GLN A 1 950 ? 1.933 10.956 -4.058 1.00 87.50 950 GLN A CA 1
ATOM 7521 C C . GLN A 1 950 ? 3.385 10.516 -3.925 1.00 87.50 950 GLN A C 1
ATOM 7523 O O . GLN A 1 950 ? 4.024 10.817 -2.916 1.00 87.50 950 GLN A O 1
ATOM 7528 N N . SER A 1 951 ? 3.879 9.765 -4.900 1.00 92.69 951 SER A N 1
ATOM 7529 C CA . SER A 1 951 ? 5.248 9.255 -4.921 1.00 92.69 951 SER A CA 1
ATOM 7530 C C . SER A 1 951 ? 6.147 10.144 -5.776 1.00 92.69 951 SER A C 1
ATOM 7532 O O . SER A 1 951 ? 5.722 10.646 -6.812 1.00 92.69 951 SER A O 1
ATOM 7534 N N . ASP A 1 952 ? 7.397 10.332 -5.355 1.00 95.25 952 ASP A N 1
ATOM 7535 C CA . ASP A 1 952 ? 8.410 11.030 -6.152 1.00 95.25 952 ASP A CA 1
ATOM 7536 C C . ASP A 1 952 ? 9.761 10.304 -6.134 1.00 95.25 952 ASP A C 1
ATOM 7538 O O . ASP A 1 952 ? 10.022 9.440 -5.292 1.00 95.25 952 ASP A O 1
ATOM 7542 N N . LEU A 1 953 ? 10.627 10.687 -7.073 1.00 97.06 953 LEU A N 1
ATOM 7543 C CA . LEU A 1 953 ? 11.992 10.178 -7.212 1.00 97.06 953 LEU A CA 1
ATOM 7544 C C . LEU A 1 953 ? 13.004 10.946 -6.334 1.00 97.06 953 LEU A C 1
ATOM 7546 O O . LEU A 1 953 ? 14.204 10.863 -6.560 1.00 97.06 953 LEU A O 1
ATOM 7550 N N . MET A 1 954 ? 12.557 11.736 -5.346 1.00 95.69 954 MET A N 1
ATOM 7551 C CA . MET A 1 954 ? 13.391 12.527 -4.418 1.00 95.69 954 MET A CA 1
ATOM 7552 C C . MET A 1 954 ? 14.434 13.473 -5.059 1.00 95.69 954 MET A C 1
ATOM 7554 O O . MET A 1 954 ? 15.304 13.980 -4.350 1.00 95.69 954 MET A O 1
ATOM 7558 N N . GLY A 1 955 ? 14.353 13.738 -6.368 1.00 94.75 955 GLY A N 1
ATOM 7559 C CA . GLY A 1 955 ? 15.359 14.496 -7.123 1.00 94.75 955 GLY A CA 1
ATOM 7560 C C . GLY A 1 955 ? 16.487 13.649 -7.735 1.00 94.75 955 GLY A C 1
ATOM 7561 O O . GLY A 1 955 ? 17.514 14.213 -8.104 1.00 94.75 955 GLY A O 1
ATOM 7562 N N . PHE A 1 956 ? 16.317 12.328 -7.827 1.00 97.94 956 PHE A N 1
ATOM 7563 C CA . PHE A 1 956 ? 17.069 11.432 -8.716 1.00 97.94 956 PHE A CA 1
ATOM 7564 C C . PHE A 1 956 ? 16.312 11.251 -10.042 1.00 97.94 956 PHE A C 1
ATOM 7566 O O . PHE A 1 956 ? 15.104 11.484 -10.092 1.00 97.94 956 PHE A O 1
ATOM 7573 N N . ASP A 1 957 ? 17.003 10.808 -11.094 1.00 98.00 957 ASP A N 1
ATOM 7574 C CA . ASP A 1 957 ? 16.390 10.580 -12.414 1.00 98.00 957 ASP A CA 1
ATOM 7575 C C . ASP A 1 957 ? 15.637 9.242 -12.487 1.00 98.00 957 ASP A C 1
ATOM 7577 O O . ASP A 1 957 ? 14.667 9.104 -13.228 1.00 98.00 957 ASP A O 1
ATOM 7581 N N . GLU A 1 958 ? 16.079 8.258 -11.699 1.00 98.19 958 GLU A N 1
ATOM 7582 C CA . GLU A 1 958 ? 15.443 6.950 -11.526 1.00 98.19 958 GLU A CA 1
ATOM 7583 C C . GLU A 1 958 ? 15.827 6.359 -10.155 1.00 98.19 958 GLU A C 1
ATOM 7585 O O . GLU A 1 958 ? 16.923 6.597 -9.629 1.00 98.19 958 GLU A O 1
ATOM 7590 N N . ILE A 1 959 ? 14.925 5.568 -9.570 1.00 98.56 959 ILE A N 1
ATOM 7591 C CA . ILE A 1 959 ? 15.154 4.841 -8.317 1.00 98.56 959 ILE A CA 1
ATOM 7592 C C . ILE A 1 959 ? 14.928 3.352 -8.567 1.00 98.56 959 ILE A C 1
ATOM 7594 O O . ILE A 1 959 ? 13.826 2.917 -8.885 1.00 98.56 959 ILE A O 1
ATOM 7598 N N . TYR A 1 960 ? 15.962 2.541 -8.369 1.00 98.50 960 TYR A N 1
ATOM 7599 C CA . TYR A 1 960 ? 15.937 1.113 -8.662 1.00 98.50 960 TYR A CA 1
ATOM 7600 C C . TYR A 1 960 ? 15.751 0.266 -7.401 1.00 98.50 960 TYR A C 1
ATOM 7602 O O . TYR A 1 960 ? 16.517 0.381 -6.443 1.00 98.50 960 TYR A O 1
ATOM 7610 N N . LEU A 1 961 ? 14.791 -0.663 -7.433 1.00 98.12 961 LEU A N 1
ATOM 7611 C CA . LEU A 1 961 ? 14.661 -1.738 -6.443 1.00 98.12 961 LEU A CA 1
ATOM 7612 C C . LEU A 1 961 ? 15.108 -3.070 -7.059 1.00 98.12 961 LEU A C 1
ATOM 7614 O O . LEU A 1 961 ? 14.393 -3.645 -7.879 1.00 98.12 961 LEU A O 1
ATOM 7618 N N . ILE A 1 962 ? 16.265 -3.580 -6.642 1.00 97.56 962 ILE A N 1
ATOM 7619 C CA . ILE A 1 962 ? 16.788 -4.890 -7.047 1.00 97.56 962 ILE A CA 1
ATOM 7620 C C . ILE A 1 962 ? 16.081 -5.973 -6.230 1.00 97.56 962 ILE A C 1
ATOM 7622 O O . ILE A 1 962 ? 16.272 -6.068 -5.019 1.00 97.56 962 ILE A O 1
ATOM 7626 N N . ASN A 1 963 ? 15.278 -6.811 -6.889 1.00 96.44 963 ASN A N 1
ATOM 7627 C CA . ASN A 1 963 ? 14.561 -7.914 -6.246 1.00 96.44 963 ASN A CA 1
ATOM 7628 C C . ASN A 1 963 ? 14.618 -9.193 -7.087 1.00 96.44 963 ASN A C 1
ATOM 7630 O O . ASN A 1 963 ? 14.241 -9.205 -8.259 1.00 96.44 963 ASN A O 1
ATOM 7634 N N . LEU A 1 964 ? 14.998 -10.310 -6.464 1.00 92.88 964 LEU A N 1
ATOM 7635 C CA . LEU A 1 964 ? 14.878 -11.623 -7.094 1.00 92.88 964 LEU A CA 1
ATOM 7636 C C . LEU A 1 964 ? 13.397 -11.948 -7.305 1.00 92.88 964 LEU A C 1
ATOM 7638 O O . LEU A 1 964 ? 12.643 -12.066 -6.344 1.00 92.88 964 LEU A O 1
ATOM 7642 N N . ARG A 1 965 ? 12.981 -12.197 -8.550 1.00 91.81 965 ARG A N 1
ATOM 7643 C CA . ARG A 1 965 ? 11.572 -12.450 -8.917 1.00 91.81 965 ARG A CA 1
ATOM 7644 C C . ARG A 1 965 ? 10.898 -13.605 -8.150 1.00 91.81 965 ARG A C 1
ATOM 7646 O O . ARG A 1 965 ? 9.674 -13.651 -8.060 1.00 91.81 965 ARG A O 1
ATOM 7653 N N . ARG A 1 966 ? 11.671 -14.543 -7.583 1.00 91.31 966 ARG A N 1
ATOM 7654 C CA . ARG A 1 966 ? 11.158 -15.601 -6.686 1.00 91.31 966 ARG A CA 1
ATOM 7655 C C . ARG A 1 966 ? 10.844 -15.112 -5.261 1.00 91.31 966 ARG A C 1
ATOM 7657 O O . ARG A 1 966 ? 10.024 -15.724 -4.583 1.00 91.31 966 ARG A O 1
ATOM 7664 N N . ARG A 1 967 ? 11.486 -14.032 -4.803 1.00 89.50 967 ARG A N 1
ATOM 7665 C CA . ARG A 1 967 ? 11.353 -13.414 -3.473 1.00 89.50 967 ARG A CA 1
ATOM 7666 C C . ARG A 1 967 ? 10.221 -12.386 -3.453 1.00 89.50 967 ARG A C 1
ATOM 7668 O O . ARG A 1 967 ? 10.422 -11.212 -3.141 1.00 89.50 967 ARG A O 1
ATOM 7675 N N . GLN A 1 968 ? 9.012 -12.827 -3.805 1.00 90.06 968 GLN A N 1
ATOM 7676 C CA . GLN A 1 968 ? 7.817 -11.974 -3.764 1.00 90.06 968 GLN A CA 1
ATOM 7677 C C . GLN A 1 968 ? 7.526 -11.477 -2.333 1.00 90.06 968 GLN A C 1
ATOM 7679 O O . GLN A 1 968 ? 7.037 -10.370 -2.151 1.00 90.06 968 GLN A O 1
ATOM 7684 N N . ASP A 1 969 ? 7.914 -12.256 -1.318 1.00 87.25 969 ASP A N 1
ATOM 7685 C CA . ASP A 1 969 ? 7.860 -11.891 0.100 1.00 87.25 969 ASP A CA 1
ATOM 7686 C C . ASP A 1 969 ? 8.662 -10.618 0.423 1.00 87.25 969 ASP A C 1
ATOM 7688 O O . ASP A 1 969 ? 8.179 -9.738 1.138 1.00 87.25 969 ASP A O 1
ATOM 7692 N N . ARG A 1 970 ? 9.866 -10.492 -0.150 1.00 90.00 970 ARG A N 1
ATOM 7693 C CA . ARG A 1 970 ? 10.702 -9.293 -0.028 1.00 90.00 970 ARG A CA 1
ATOM 7694 C C . ARG A 1 970 ? 10.184 -8.158 -0.917 1.00 90.00 970 ARG A C 1
ATOM 7696 O O . ARG A 1 970 ? 10.092 -7.023 -0.451 1.00 90.00 970 ARG A O 1
ATOM 7703 N N . ARG A 1 971 ? 9.777 -8.473 -2.156 1.00 93.06 971 ARG A N 1
ATOM 7704 C CA . ARG A 1 971 ? 9.232 -7.511 -3.135 1.00 93.06 971 ARG A CA 1
ATOM 7705 C C . ARG A 1 971 ? 8.025 -6.759 -2.588 1.00 93.06 971 ARG A C 1
ATOM 7707 O O . ARG A 1 971 ? 8.026 -5.533 -2.583 1.00 93.06 971 ARG A O 1
ATOM 7714 N N . ASP A 1 972 ? 7.023 -7.486 -2.097 1.00 91.62 972 ASP A N 1
ATOM 7715 C CA . ASP A 1 972 ? 5.779 -6.903 -1.594 1.00 91.62 972 ASP A CA 1
ATOM 7716 C C . ASP A 1 972 ? 6.058 -6.019 -0.373 1.00 91.62 972 ASP A C 1
ATOM 7718 O O . ASP A 1 972 ? 5.552 -4.901 -0.289 1.00 91.62 972 ASP A O 1
ATOM 7722 N N . ARG A 1 973 ? 6.925 -6.470 0.547 1.00 92.12 973 ARG A N 1
ATOM 7723 C CA . ARG A 1 973 ? 7.352 -5.683 1.713 1.00 92.12 973 ARG A CA 1
ATOM 7724 C C . ARG A 1 973 ? 8.029 -4.372 1.299 1.00 92.12 973 ARG A C 1
ATOM 7726 O O . ARG A 1 973 ? 7.718 -3.325 1.867 1.00 92.12 973 ARG A O 1
ATOM 7733 N N . MET A 1 974 ? 8.937 -4.416 0.325 1.00 93.75 974 MET A N 1
ATOM 7734 C CA . MET A 1 974 ? 9.659 -3.234 -0.151 1.00 93.75 974 MET A CA 1
ATOM 7735 C C . MET A 1 974 ? 8.755 -2.268 -0.915 1.00 93.75 974 MET A C 1
ATOM 7737 O O . MET A 1 974 ? 8.814 -1.070 -0.658 1.00 93.75 974 MET A O 1
ATOM 7741 N N . LEU A 1 975 ? 7.846 -2.767 -1.755 1.00 93.75 975 LEU A N 1
ATOM 7742 C CA . LEU A 1 975 ? 6.829 -1.941 -2.413 1.00 93.75 975 LEU A CA 1
ATOM 7743 C C . LEU A 1 975 ? 5.901 -1.254 -1.399 1.00 93.75 975 LEU A C 1
ATOM 7745 O O . LEU A 1 975 ? 5.660 -0.054 -1.517 1.00 93.75 975 LEU A O 1
ATOM 7749 N N . TRP A 1 976 ? 5.457 -1.959 -0.350 1.00 91.56 976 TRP A N 1
ATOM 7750 C CA . TRP A 1 976 ? 4.739 -1.328 0.765 1.00 91.56 976 TRP A CA 1
ATOM 7751 C C . TRP A 1 976 ? 5.589 -0.285 1.497 1.00 91.56 976 TRP A C 1
ATOM 7753 O O . TRP A 1 976 ? 5.060 0.739 1.916 1.00 91.56 976 TRP A O 1
ATOM 7763 N N . SER A 1 977 ? 6.894 -0.517 1.642 1.00 93.19 977 SER A N 1
ATOM 7764 C CA . SER A 1 977 ? 7.799 0.408 2.334 1.00 93.19 977 SER A CA 1
ATOM 7765 C C . SER A 1 977 ? 8.022 1.704 1.551 1.00 93.19 977 SER A C 1
ATOM 7767 O O . SER A 1 977 ? 8.004 2.784 2.137 1.00 93.19 977 SER A O 1
ATOM 7769 N N . LEU A 1 978 ? 8.185 1.602 0.230 1.00 94.75 978 LEU A N 1
ATOM 7770 C CA . LEU A 1 978 ? 8.388 2.736 -0.675 1.00 94.75 978 LEU A CA 1
ATOM 7771 C C . LEU A 1 978 ? 7.097 3.550 -0.851 1.00 94.75 978 LEU A C 1
ATOM 7773 O O . LEU A 1 978 ? 7.127 4.768 -0.679 1.00 94.75 978 LEU A O 1
ATOM 7777 N N . TYR A 1 979 ? 5.950 2.880 -1.033 1.00 92.44 979 TYR A N 1
ATOM 7778 C CA . TYR A 1 979 ? 4.631 3.526 -1.002 1.00 92.44 979 TYR A CA 1
ATOM 7779 C C . TYR A 1 979 ? 4.398 4.276 0.317 1.00 92.44 979 TYR A C 1
ATOM 7781 O O . TYR A 1 979 ? 3.939 5.418 0.317 1.00 92.44 979 TYR A O 1
ATOM 7789 N N . GLU A 1 980 ? 4.753 3.675 1.459 1.00 90.06 980 GLU A N 1
ATOM 7790 C CA . GLU A 1 980 ? 4.578 4.331 2.755 1.00 90.06 980 GLU A CA 1
ATOM 7791 C C . GLU A 1 980 ? 5.488 5.548 2.965 1.00 90.06 980 GLU A C 1
ATOM 7793 O O . GLU A 1 980 ? 5.078 6.475 3.669 1.00 90.06 980 GLU A O 1
ATOM 7798 N N . LEU A 1 981 ? 6.668 5.554 2.333 1.00 92.75 981 LEU A N 1
ATOM 7799 C CA . LEU A 1 981 ? 7.648 6.645 2.323 1.00 92.75 981 LEU A CA 1
ATOM 7800 C C . LEU A 1 981 ? 7.398 7.717 1.251 1.00 92.75 981 LEU A C 1
ATOM 7802 O O . LEU A 1 981 ? 8.170 8.676 1.194 1.00 92.75 981 LEU A O 1
ATOM 7806 N N . GLU A 1 982 ? 6.352 7.579 0.428 1.00 94.19 982 GLU A N 1
ATOM 7807 C CA . GLU A 1 982 ? 6.055 8.494 -0.685 1.00 94.19 982 GLU A CA 1
ATOM 7808 C C . GLU A 1 982 ? 7.197 8.506 -1.737 1.00 94.19 982 GLU A C 1
ATOM 7810 O O . GLU A 1 982 ? 7.549 9.552 -2.275 1.00 94.19 982 GLU A O 1
ATOM 7815 N N . ILE A 1 983 ? 7.801 7.341 -2.018 1.00 96.12 983 ILE A N 1
ATOM 7816 C CA . ILE A 1 983 ? 8.910 7.145 -2.976 1.00 96.12 983 ILE A CA 1
ATOM 7817 C C . ILE A 1 983 ? 8.438 6.279 -4.153 1.00 96.12 983 ILE A C 1
ATOM 7819 O O . ILE A 1 983 ? 7.884 5.203 -3.921 1.00 96.12 983 ILE A O 1
ATOM 7823 N N . ASP A 1 984 ? 8.686 6.717 -5.392 1.00 96.56 984 ASP A N 1
ATOM 7824 C CA . ASP A 1 984 ? 8.528 5.863 -6.583 1.00 96.56 984 ASP A CA 1
ATOM 7825 C C . ASP A 1 984 ? 9.812 5.055 -6.843 1.00 96.56 984 ASP A C 1
ATOM 7827 O O . ASP A 1 984 ? 10.902 5.490 -6.467 1.00 96.56 984 ASP A O 1
ATOM 7831 N N . ALA A 1 985 ? 9.692 3.868 -7.445 1.00 96.88 985 ALA A N 1
ATOM 7832 C CA . ALA A 1 985 ? 10.844 3.042 -7.803 1.00 96.88 985 ALA A CA 1
ATOM 7833 C C . ALA A 1 985 ? 10.555 2.005 -8.901 1.00 96.88 985 ALA A C 1
ATOM 7835 O O . ALA A 1 985 ? 9.680 1.136 -8.777 1.00 96.88 985 ALA A O 1
ATOM 7836 N N . LYS A 1 986 ? 11.413 1.987 -9.920 1.00 97.50 986 LYS A N 1
ATOM 7837 C CA . LYS A 1 986 ? 11.505 0.937 -10.931 1.00 97.50 986 LYS A CA 1
ATOM 7838 C C . LYS A 1 986 ? 12.053 -0.361 -10.330 1.00 97.50 986 LYS A C 1
ATOM 7840 O O . LYS A 1 986 ? 13.226 -0.480 -9.974 1.00 97.50 986 LYS A O 1
ATOM 7845 N N . VAL A 1 987 ? 11.205 -1.388 -10.249 1.00 97.44 987 VAL A N 1
ATOM 7846 C CA . VAL A 1 987 ? 11.637 -2.718 -9.786 1.00 97.44 987 VAL A CA 1
ATOM 7847 C C . VAL A 1 987 ? 12.392 -3.459 -10.887 1.00 97.44 987 VAL A C 1
ATOM 7849 O O . VAL A 1 987 ? 11.837 -3.746 -11.949 1.00 97.44 987 VAL A O 1
ATOM 7852 N N . VAL A 1 988 ? 13.633 -3.833 -10.592 1.00 96.44 988 VAL A N 1
ATOM 7853 C CA . VAL A 1 988 ? 14.490 -4.663 -11.439 1.00 96.44 988 VAL A CA 1
ATOM 7854 C C . VAL A 1 988 ? 14.332 -6.120 -11.009 1.00 96.44 988 VAL A C 1
ATOM 7856 O O . VAL A 1 988 ? 14.660 -6.481 -9.878 1.00 96.44 988 VAL A O 1
ATOM 7859 N N . ASP A 1 989 ? 13.830 -6.964 -11.919 1.00 95.50 989 ASP A N 1
ATOM 7860 C CA . ASP A 1 989 ? 13.839 -8.425 -11.759 1.00 95.50 989 ASP A CA 1
ATOM 7861 C C . ASP A 1 989 ? 15.310 -8.897 -11.764 1.00 95.50 989 ASP A C 1
ATOM 7863 O O . ASP A 1 989 ? 15.923 -9.049 -12.822 1.00 95.50 989 ASP A O 1
ATOM 7867 N N . ALA A 1 990 ? 15.886 -9.090 -10.575 1.00 93.44 990 ALA A N 1
ATOM 7868 C CA . ALA A 1 990 ? 17.297 -9.412 -10.383 1.00 93.44 990 ALA A CA 1
ATOM 7869 C C . ALA A 1 990 ? 17.672 -10.784 -10.966 1.00 93.44 990 ALA A C 1
ATOM 7871 O O . ALA A 1 990 ? 16.863 -11.720 -10.981 1.00 93.44 990 ALA A O 1
ATOM 7872 N N . ILE A 1 991 ? 18.923 -10.912 -11.412 1.00 91.69 991 ILE A N 1
ATOM 7873 C CA . ILE A 1 991 ? 19.429 -12.112 -12.081 1.00 91.69 991 ILE A CA 1
ATOM 7874 C C . ILE A 1 991 ? 19.572 -13.254 -11.077 1.00 91.69 991 ILE A C 1
ATOM 7876 O O . ILE A 1 991 ? 20.355 -13.204 -10.126 1.00 91.69 991 ILE A O 1
ATOM 7880 N N . ASP A 1 992 ? 18.807 -14.315 -11.318 1.00 89.69 992 ASP A N 1
ATOM 7881 C CA . ASP A 1 992 ? 18.784 -15.493 -10.466 1.00 89.69 992 ASP A CA 1
ATOM 7882 C C . ASP A 1 992 ? 20.031 -16.362 -10.678 1.00 89.69 992 ASP A C 1
ATOM 7884 O O . ASP A 1 992 ? 20.056 -17.267 -11.512 1.00 89.69 992 ASP A O 1
ATOM 7888 N N . GLY A 1 993 ? 21.060 -16.119 -9.868 1.00 85.31 993 GLY A N 1
ATOM 7889 C CA . GLY A 1 993 ? 22.273 -16.934 -9.846 1.00 85.31 993 GLY A CA 1
ATOM 7890 C C . GLY A 1 993 ? 22.030 -18.432 -9.614 1.00 85.31 993 GLY A C 1
ATOM 7891 O O . GLY A 1 993 ? 22.780 -19.257 -10.125 1.00 85.31 993 GLY A O 1
ATOM 7892 N N . ALA A 1 994 ? 20.966 -18.819 -8.904 1.00 80.31 994 ALA A N 1
ATOM 7893 C CA . ALA A 1 994 ? 20.630 -20.229 -8.699 1.00 80.31 994 ALA A CA 1
ATOM 7894 C C . ALA A 1 994 ? 19.956 -20.875 -9.927 1.00 80.31 994 ALA A C 1
ATOM 7896 O O . ALA A 1 994 ? 19.853 -22.101 -9.982 1.00 80.31 994 ALA A O 1
ATOM 7897 N N . ALA A 1 995 ? 19.516 -20.074 -10.904 1.00 83.00 995 ALA A N 1
ATOM 7898 C CA . ALA A 1 995 ? 18.993 -20.542 -12.186 1.00 83.00 995 ALA A CA 1
ATOM 7899 C C . ALA A 1 995 ? 20.071 -20.648 -13.284 1.00 83.00 995 ALA A C 1
ATOM 7901 O O . ALA A 1 995 ? 19.866 -21.390 -14.242 1.00 83.00 995 ALA A O 1
ATOM 7902 N N . LEU A 1 996 ? 21.206 -19.948 -13.142 1.00 82.38 996 LEU A N 1
ATOM 7903 C CA . LEU A 1 996 ? 22.321 -20.001 -14.093 1.00 82.38 996 LEU A CA 1
ATOM 7904 C C . LEU A 1 996 ? 23.069 -21.346 -14.033 1.00 82.38 996 LEU A C 1
ATOM 7906 O O . LEU A 1 996 ? 23.369 -21.864 -12.952 1.00 82.38 996 LEU A O 1
ATOM 7910 N N . ASN A 1 997 ? 23.472 -21.873 -15.190 1.00 79.12 997 ASN A N 1
ATOM 7911 C CA . ASN A 1 997 ? 24.465 -22.955 -15.293 1.00 79.12 997 ASN A CA 1
ATOM 7912 C C . ASN A 1 997 ? 25.857 -22.430 -15.693 1.00 79.12 997 ASN A C 1
ATOM 7914 O O . ASN A 1 997 ? 25.992 -21.347 -16.263 1.00 79.12 997 ASN A O 1
ATOM 7918 N N . SER A 1 998 ? 26.917 -23.198 -15.418 1.00 75.44 998 SER A N 1
ATOM 7919 C CA . SER A 1 998 ? 28.300 -22.758 -15.681 1.00 75.44 998 SER A CA 1
ATOM 7920 C C . SER A 1 998 ? 28.630 -22.529 -17.168 1.00 75.44 998 SER A C 1
ATOM 7922 O O . SER A 1 998 ? 29.625 -21.872 -17.477 1.00 75.44 998 SER A O 1
ATOM 7924 N N . SER A 1 999 ? 27.807 -23.019 -18.105 1.00 77.06 999 SER A N 1
ATOM 7925 C CA . SER A 1 999 ? 27.892 -22.652 -19.528 1.00 77.06 999 SER A CA 1
ATOM 7926 C C . SER A 1 999 ? 27.307 -21.267 -19.823 1.00 77.06 999 SER A C 1
ATOM 7928 O O . SER A 1 999 ? 27.920 -20.512 -20.570 1.00 77.06 999 SER A O 1
ATOM 7930 N N . GLU A 1 1000 ? 26.178 -20.891 -19.219 1.00 78.81 1000 GLU A N 1
ATOM 7931 C CA . GLU A 1 1000 ? 25.591 -19.547 -19.352 1.00 78.81 1000 GLU A CA 1
ATOM 7932 C C . GLU A 1 1000 ? 26.495 -18.466 -18.759 1.00 78.81 1000 GLU A C 1
ATOM 7934 O O . GLU A 1 1000 ? 26.713 -17.442 -19.399 1.00 78.81 1000 GLU A O 1
ATOM 7939 N N . VAL A 1 1001 ? 27.094 -18.726 -17.591 1.00 80.38 1001 VAL A N 1
ATOM 7940 C CA . VAL A 1 1001 ? 28.093 -17.839 -16.963 1.00 80.38 1001 VAL A CA 1
ATOM 7941 C C . VAL A 1 1001 ? 29.238 -17.530 -17.946 1.00 80.38 1001 VAL A C 1
ATOM 7943 O O . VAL A 1 1001 ? 29.592 -16.370 -18.144 1.00 80.38 1001 VAL A O 1
ATOM 7946 N N . LYS A 1 1002 ? 29.738 -18.546 -18.662 1.00 78.94 1002 LYS A N 1
ATOM 7947 C CA . LYS A 1 1002 ? 30.787 -18.384 -19.686 1.00 78.94 1002 LYS A CA 1
ATOM 7948 C C . LYS A 1 1002 ? 30.293 -17.724 -20.978 1.00 78.94 1002 LYS A C 1
ATOM 7950 O O . LYS A 1 1002 ? 31.047 -16.982 -21.598 1.00 78.94 1002 LYS A O 1
ATOM 7955 N N . ILE A 1 1003 ? 29.037 -17.936 -21.379 1.00 80.94 1003 ILE A N 1
ATOM 7956 C CA . ILE A 1 1003 ? 28.418 -17.238 -22.525 1.00 80.94 1003 ILE A CA 1
ATOM 7957 C C . ILE A 1 1003 ? 28.243 -15.738 -22.236 1.00 80.94 1003 ILE A C 1
ATOM 7959 O O . ILE A 1 1003 ? 28.375 -14.923 -23.147 1.00 80.94 1003 ILE A O 1
ATOM 7963 N N . LEU A 1 1004 ? 28.010 -15.364 -20.975 1.00 82.38 1004 LEU A N 1
ATOM 7964 C CA . LEU A 1 1004 ? 27.994 -13.973 -20.507 1.00 82.38 1004 LEU A CA 1
ATOM 7965 C C . LEU A 1 1004 ? 29.401 -13.346 -20.405 1.00 82.38 1004 LEU A C 1
ATOM 7967 O O . LEU A 1 1004 ? 29.510 -12.171 -20.061 1.00 82.38 1004 LEU A O 1
ATOM 7971 N N . GLY A 1 1005 ? 30.467 -14.101 -20.699 1.00 81.19 1005 GLY A N 1
ATOM 7972 C CA . GLY A 1 1005 ? 31.857 -13.643 -20.601 1.00 81.19 1005 GLY A CA 1
ATOM 7973 C C . GLY A 1 1005 ? 32.365 -13.479 -19.167 1.00 81.19 1005 GLY A C 1
ATOM 7974 O O . GLY A 1 1005 ? 33.363 -12.792 -18.962 1.00 81.19 1005 GLY A O 1
ATOM 7975 N N . VAL A 1 1006 ? 31.674 -14.063 -18.180 1.00 84.12 1006 VAL A N 1
ATOM 7976 C CA . VAL A 1 1006 ? 32.050 -13.960 -16.767 1.00 84.12 1006 VAL A CA 1
ATOM 7977 C C . VAL A 1 1006 ? 33.225 -14.890 -16.477 1.00 84.12 1006 VAL A C 1
ATOM 7979 O O . VAL A 1 1006 ? 33.055 -16.109 -16.413 1.00 84.12 1006 VAL A O 1
ATOM 7982 N N . ASP A 1 1007 ? 34.391 -14.293 -16.247 1.00 83.50 1007 ASP A N 1
ATOM 7983 C CA . ASP A 1 1007 ? 35.603 -14.962 -15.771 1.00 83.50 1007 ASP A CA 1
ATOM 7984 C C . ASP A 1 1007 ? 35.970 -14.431 -14.378 1.00 83.50 1007 ASP A C 1
ATOM 7986 O O . ASP A 1 1007 ? 35.894 -13.230 -14.115 1.00 83.50 1007 ASP A O 1
ATOM 7990 N N . LEU A 1 1008 ? 36.363 -15.322 -13.465 1.00 83.88 1008 LEU A N 1
ATOM 7991 C CA . LEU A 1 1008 ? 36.783 -14.965 -12.107 1.00 83.88 1008 LEU A CA 1
ATOM 7992 C C . LEU A 1 1008 ? 38.108 -14.184 -12.119 1.00 83.88 1008 LEU A C 1
ATOM 7994 O O . LEU A 1 1008 ? 39.043 -14.552 -12.832 1.00 83.88 1008 LEU A O 1
ATOM 7998 N N . LEU A 1 1009 ? 38.228 -13.161 -11.265 1.00 85.94 1009 LEU A N 1
ATOM 7999 C CA . LEU A 1 1009 ? 39.494 -12.470 -11.008 1.00 85.94 1009 LEU A CA 1
ATOM 8000 C C . LEU A 1 1009 ? 40.606 -13.489 -10.644 1.00 85.94 1009 LEU A C 1
ATOM 8002 O O . LEU A 1 1009 ? 40.445 -14.241 -9.675 1.00 85.94 1009 LEU A O 1
ATOM 8006 N N . PRO A 1 1010 ? 41.743 -13.533 -11.371 1.00 81.44 1010 PRO A N 1
ATOM 8007 C CA . PRO A 1 1010 ? 42.802 -14.507 -11.111 1.00 81.44 1010 PRO A CA 1
ATOM 8008 C C . PRO A 1 1010 ? 43.315 -14.457 -9.666 1.00 81.44 1010 PRO A C 1
ATOM 8010 O O . PRO A 1 1010 ? 43.736 -13.416 -9.176 1.00 81.44 1010 PRO A O 1
ATOM 8013 N N . GLY A 1 1011 ? 43.289 -15.602 -8.978 1.00 74.69 1011 GLY A N 1
ATOM 8014 C CA . GLY A 1 1011 ? 43.726 -15.705 -7.581 1.00 74.69 1011 GLY A CA 1
ATOM 8015 C C . GLY A 1 1011 ? 42.725 -15.190 -6.536 1.00 74.69 1011 GLY A C 1
ATOM 8016 O O . GLY A 1 1011 ? 43.072 -15.154 -5.354 1.00 74.69 1011 GLY A O 1
ATOM 8017 N N . TYR A 1 1012 ? 41.496 -14.821 -6.919 1.00 80.06 1012 TYR A N 1
ATOM 8018 C CA . TYR A 1 1012 ? 40.464 -14.441 -5.953 1.00 80.06 1012 TYR A CA 1
ATOM 8019 C C . TYR A 1 1012 ? 40.002 -15.625 -5.093 1.00 80.06 1012 TYR A C 1
ATOM 8021 O O . TYR A 1 1012 ? 39.531 -16.644 -5.603 1.00 80.06 1012 TYR A O 1
ATOM 8029 N N . TYR A 1 1013 ? 40.065 -15.430 -3.776 1.00 74.88 1013 TYR A N 1
ATOM 8030 C CA . TYR A 1 1013 ? 39.423 -16.256 -2.760 1.00 74.88 1013 TYR A CA 1
ATOM 8031 C C . TYR A 1 1013 ? 38.756 -15.332 -1.742 1.00 74.88 1013 TYR A C 1
ATOM 8033 O O . TYR A 1 1013 ? 39.307 -14.297 -1.370 1.00 74.88 1013 TYR A O 1
ATOM 8041 N N . ASP A 1 1014 ? 37.577 -15.717 -1.268 1.00 64.38 1014 ASP A N 1
ATOM 8042 C CA . ASP A 1 1014 ? 36.817 -14.959 -0.282 1.00 64.38 1014 ASP A CA 1
ATOM 8043 C C . ASP A 1 1014 ? 37.594 -14.846 1.052 1.00 64.38 1014 ASP A C 1
ATOM 8045 O O . ASP A 1 1014 ? 37.878 -15.883 1.666 1.00 64.38 1014 ASP A O 1
ATOM 8049 N N . PRO A 1 1015 ? 37.915 -13.634 1.558 1.00 57.50 1015 PRO A N 1
ATOM 8050 C CA . PRO A 1 1015 ? 38.799 -13.481 2.722 1.00 57.50 1015 PRO A CA 1
ATOM 8051 C C . PRO A 1 1015 ? 38.236 -14.009 4.054 1.00 57.50 1015 PRO A C 1
ATOM 8053 O O . PRO A 1 1015 ? 38.971 -14.104 5.037 1.00 57.50 1015 PRO A O 1
ATOM 8056 N N . PHE A 1 1016 ? 36.940 -14.331 4.113 1.00 57.03 1016 PHE A N 1
ATOM 8057 C CA . PHE A 1 1016 ? 36.205 -14.655 5.343 1.00 57.03 1016 PHE A CA 1
ATOM 8058 C C . PHE A 1 1016 ? 35.615 -16.070 5.357 1.00 57.03 1016 PHE A C 1
ATOM 8060 O O . PHE A 1 1016 ? 35.206 -16.543 6.418 1.00 57.03 1016 PHE A O 1
ATOM 8067 N N . SER A 1 1017 ? 35.555 -16.732 4.199 1.00 58.06 1017 SER A N 1
ATOM 8068 C CA . SER A 1 1017 ? 35.038 -18.095 4.024 1.00 58.06 1017 SER A CA 1
ATOM 8069 C C . SER A 1 1017 ? 35.946 -19.003 3.178 1.00 58.06 1017 SER A C 1
ATOM 8071 O O . SER A 1 1017 ? 35.726 -20.211 3.146 1.00 58.06 1017 SER A O 1
ATOM 8073 N N . GLY A 1 1018 ? 36.991 -18.466 2.532 1.00 61.78 1018 GLY A N 1
ATOM 8074 C CA . GLY A 1 1018 ? 38.048 -19.237 1.859 1.00 61.78 1018 GLY A CA 1
ATOM 8075 C C . GLY A 1 1018 ? 37.643 -19.940 0.557 1.00 61.78 1018 GLY A C 1
ATOM 8076 O O . GLY A 1 1018 ? 38.414 -20.743 0.034 1.00 61.78 1018 GLY A O 1
ATOM 8077 N N . ARG A 1 1019 ? 36.443 -19.663 0.037 1.00 69.88 1019 ARG A N 1
ATOM 8078 C CA . ARG A 1 1019 ? 35.901 -20.220 -1.217 1.00 69.88 1019 ARG A CA 1
ATOM 8079 C C . ARG A 1 1019 ? 36.105 -19.276 -2.405 1.00 69.88 1019 ARG A C 1
ATOM 8081 O O . ARG A 1 1019 ? 36.440 -18.108 -2.234 1.00 69.88 1019 ARG A O 1
ATOM 8088 N N . THR A 1 1020 ? 35.843 -19.773 -3.608 1.00 77.88 1020 THR A N 1
ATOM 8089 C CA . THR A 1 1020 ? 35.646 -18.948 -4.808 1.00 77.88 1020 THR A CA 1
ATOM 8090 C C . THR A 1 1020 ? 34.242 -18.316 -4.826 1.00 77.88 1020 THR A C 1
ATOM 8092 O O . THR A 1 1020 ? 33.435 -18.488 -3.901 1.00 77.88 1020 THR A O 1
ATOM 8095 N N . LEU A 1 1021 ? 33.963 -17.551 -5.883 1.00 82.19 1021 LEU A N 1
ATOM 8096 C CA . LEU A 1 1021 ? 32.681 -16.897 -6.136 1.00 82.19 1021 LEU A CA 1
ATOM 8097 C C . LEU A 1 1021 ? 31.533 -17.919 -6.251 1.00 82.19 1021 LEU A C 1
ATOM 8099 O O . LEU A 1 1021 ? 31.668 -18.977 -6.871 1.00 82.19 1021 LEU A O 1
ATOM 8103 N N . THR A 1 1022 ? 30.383 -17.588 -5.675 1.00 84.81 1022 THR A N 1
ATOM 8104 C CA . THR A 1 1022 ? 29.125 -18.323 -5.860 1.00 84.81 1022 THR A CA 1
ATOM 8105 C C . THR A 1 1022 ? 28.300 -17.703 -6.980 1.00 84.81 1022 THR A C 1
ATOM 8107 O O . THR A 1 1022 ? 28.392 -16.505 -7.255 1.00 84.81 1022 THR A O 1
ATOM 8110 N N . LYS A 1 1023 ? 27.423 -18.482 -7.619 1.00 85.31 1023 LYS A N 1
ATOM 8111 C CA . LYS A 1 1023 ? 26.545 -17.928 -8.661 1.00 85.31 1023 LYS A CA 1
ATOM 8112 C C . LYS A 1 1023 ? 25.578 -16.874 -8.132 1.00 85.31 1023 LYS A C 1
ATOM 8114 O O . LYS A 1 1023 ? 25.195 -15.982 -8.879 1.00 85.31 1023 LYS A O 1
ATOM 8119 N N . GLY A 1 1024 ? 25.178 -16.956 -6.865 1.00 86.62 1024 GLY A N 1
ATOM 8120 C CA . GLY A 1 1024 ? 24.365 -15.926 -6.223 1.00 86.62 1024 GLY A CA 1
ATOM 8121 C C . GLY A 1 1024 ? 25.076 -14.568 -6.180 1.00 86.62 1024 GLY A C 1
ATOM 8122 O O . GLY A 1 1024 ? 24.456 -13.546 -6.461 1.00 86.62 1024 GLY A O 1
ATOM 8123 N N . GLU A 1 1025 ? 26.388 -14.554 -5.930 1.00 88.88 1025 GLU A N 1
ATOM 8124 C CA . GLU A 1 1025 ? 27.214 -13.342 -6.022 1.00 88.88 1025 GLU A CA 1
ATOM 8125 C C . GLU A 1 1025 ? 27.387 -12.872 -7.478 1.00 88.88 1025 GLU A C 1
ATOM 8127 O O . GLU A 1 1025 ? 27.297 -11.672 -7.724 1.00 88.88 1025 GLU A O 1
ATOM 8132 N N . VAL A 1 1026 ? 27.528 -13.789 -8.452 1.00 89.75 1026 VAL A N 1
ATOM 8133 C CA . VAL A 1 1026 ? 27.494 -13.456 -9.899 1.00 89.75 1026 VAL A CA 1
ATOM 8134 C C . VAL A 1 1026 ? 26.172 -12.773 -10.277 1.00 89.75 1026 VAL A C 1
ATOM 8136 O O . VAL A 1 1026 ? 26.177 -11.719 -10.908 1.00 89.75 1026 VAL A O 1
ATOM 8139 N N . GLY A 1 1027 ? 25.031 -13.343 -9.878 1.00 92.06 1027 GLY A N 1
ATOM 8140 C CA . GLY A 1 1027 ? 23.702 -12.794 -10.168 1.00 92.06 1027 GLY A CA 1
ATOM 8141 C C . GLY A 1 1027 ? 23.467 -11.428 -9.519 1.00 92.06 1027 GLY A C 1
ATOM 8142 O O . GLY A 1 1027 ? 22.918 -10.528 -10.157 1.00 92.06 1027 GLY A O 1
ATOM 8143 N N . CYS A 1 1028 ? 23.959 -11.237 -8.291 1.00 93.19 1028 CYS A N 1
ATOM 8144 C CA . CYS A 1 1028 ? 23.984 -9.932 -7.633 1.00 93.19 1028 CYS A CA 1
ATOM 8145 C C . CYS A 1 1028 ? 24.822 -8.922 -8.437 1.00 93.19 1028 CYS A C 1
ATOM 8147 O O . CYS A 1 1028 ? 24.292 -7.896 -8.865 1.00 93.19 1028 CYS A O 1
ATOM 8149 N N . PHE A 1 1029 ? 26.086 -9.248 -8.745 1.00 95.25 1029 PHE A N 1
ATOM 8150 C CA . PHE A 1 1029 ? 26.978 -8.368 -9.507 1.00 95.25 1029 PHE A CA 1
ATOM 8151 C C . PHE A 1 1029 ? 26.367 -7.952 -10.848 1.00 95.25 1029 PHE A C 1
ATOM 8153 O O . PHE A 1 1029 ? 26.312 -6.764 -11.164 1.00 95.25 1029 PHE A O 1
ATOM 8160 N N . LEU A 1 1030 ? 25.869 -8.919 -11.625 1.00 94.75 1030 LEU A N 1
ATOM 8161 C CA . LEU A 1 1030 ? 25.249 -8.652 -12.922 1.00 94.75 1030 LEU A CA 1
ATOM 8162 C C . LEU A 1 1030 ? 24.017 -7.741 -12.791 1.00 94.75 1030 LEU A C 1
ATOM 8164 O O . LEU A 1 1030 ? 23.814 -6.880 -13.643 1.00 94.75 1030 LEU A O 1
ATOM 8168 N N . SER A 1 1031 ? 23.230 -7.874 -11.718 1.00 96.12 1031 SER A N 1
ATOM 8169 C CA . SER A 1 1031 ? 22.054 -7.022 -11.480 1.00 96.12 1031 SER A CA 1
ATOM 8170 C C . SER A 1 1031 ? 22.434 -5.549 -11.276 1.00 96.12 1031 SER A C 1
ATOM 8172 O O . SER A 1 1031 ? 21.796 -4.678 -11.862 1.00 96.12 1031 SER A O 1
ATOM 8174 N N . HIS A 1 1032 ? 23.507 -5.260 -10.528 1.00 97.50 1032 HIS A N 1
ATOM 8175 C CA . HIS A 1 1032 ? 24.046 -3.897 -10.415 1.00 97.50 1032 HIS A CA 1
ATOM 8176 C C . HIS A 1 1032 ? 24.699 -3.423 -11.725 1.00 97.50 1032 HIS A C 1
ATOM 8178 O O . HIS A 1 1032 ? 24.458 -2.297 -12.159 1.00 97.50 1032 HIS A O 1
ATOM 8184 N N . TYR A 1 1033 ? 25.467 -4.287 -12.397 1.00 97.19 1033 TYR A N 1
ATOM 8185 C CA . TYR A 1 1033 ? 26.136 -3.972 -13.664 1.00 97.19 1033 TYR A CA 1
ATOM 8186 C C . TYR A 1 1033 ? 25.155 -3.541 -14.763 1.00 97.19 1033 TYR A C 1
ATOM 8188 O O . TYR A 1 1033 ? 25.414 -2.564 -15.467 1.00 97.19 1033 TYR A O 1
ATOM 8196 N N . TYR A 1 1034 ? 24.010 -4.221 -14.899 1.00 97.19 1034 TYR A N 1
ATOM 8197 C CA . TYR A 1 1034 ? 22.994 -3.826 -15.876 1.00 97.19 1034 TYR A CA 1
ATOM 8198 C C . TYR A 1 1034 ? 22.307 -2.498 -15.529 1.00 97.19 1034 TYR A C 1
ATOM 8200 O O . TYR A 1 1034 ? 21.932 -1.788 -16.455 1.00 97.19 1034 TYR A O 1
ATOM 8208 N N . ILE A 1 1035 ? 22.211 -2.112 -14.250 1.00 98.25 1035 ILE A N 1
ATOM 8209 C CA . ILE A 1 1035 ? 21.735 -0.774 -13.853 1.00 98.25 1035 ILE A CA 1
ATOM 8210 C C . ILE A 1 1035 ? 22.767 0.297 -14.222 1.00 98.25 1035 ILE A C 1
ATOM 8212 O O . ILE A 1 1035 ? 22.406 1.283 -14.856 1.00 98.25 1035 ILE A O 1
ATOM 8216 N N . TRP A 1 1036 ? 24.056 0.096 -13.914 1.00 98.50 1036 TRP A N 1
ATOM 8217 C CA . TRP A 1 1036 ? 25.112 1.036 -14.328 1.00 98.50 1036 TRP A CA 1
ATOM 8218 C C . TRP A 1 1036 ? 25.152 1.200 -15.851 1.00 98.50 1036 TRP A C 1
ATOM 8220 O O . TRP A 1 1036 ? 25.320 2.309 -16.356 1.00 98.50 1036 TRP A O 1
ATOM 8230 N N . LYS A 1 1037 ? 24.962 0.098 -16.588 1.00 97.94 1037 LYS A N 1
ATOM 8231 C CA . LYS A 1 1037 ? 24.840 0.130 -18.043 1.00 97.94 1037 LYS A CA 1
ATOM 8232 C C . LYS A 1 1037 ? 23.591 0.883 -18.499 1.00 97.94 1037 LYS A C 1
ATOM 8234 O O . LYS A 1 1037 ? 23.713 1.705 -19.396 1.00 97.94 1037 LYS A O 1
ATOM 8239 N N . GLU A 1 1038 ? 22.428 0.643 -17.898 1.00 97.75 1038 GLU A N 1
ATOM 8240 C CA . GLU A 1 1038 ? 21.198 1.357 -18.257 1.00 97.75 1038 GLU A CA 1
ATOM 8241 C C . GLU A 1 1038 ? 21.343 2.871 -18.030 1.00 97.75 1038 GLU A C 1
ATOM 8243 O O . GLU A 1 1038 ? 20.998 3.643 -18.918 1.00 97.75 1038 GLU A O 1
ATOM 8248 N N . MET A 1 1039 ? 21.948 3.297 -16.914 1.00 98.19 1039 MET A N 1
ATOM 8249 C CA . MET A 1 1039 ? 22.252 4.711 -16.657 1.00 98.19 1039 MET A CA 1
ATOM 8250 C C . MET A 1 1039 ? 23.126 5.339 -17.747 1.00 98.19 1039 MET A C 1
ATOM 8252 O O . MET A 1 1039 ? 22.857 6.460 -18.171 1.00 98.19 1039 MET A O 1
ATOM 8256 N N . VAL A 1 1040 ? 24.160 4.634 -18.217 1.00 98.25 1040 VAL A N 1
ATOM 8257 C CA . VAL A 1 1040 ? 25.048 5.131 -19.280 1.00 98.25 1040 VAL A CA 1
ATOM 8258 C C . VAL A 1 1040 ? 24.358 5.103 -20.648 1.00 98.25 1040 VAL A C 1
ATOM 8260 O O . VAL A 1 1040 ? 24.417 6.098 -21.368 1.00 98.25 1040 VAL A O 1
ATOM 8263 N N . ASP A 1 1041 ? 23.648 4.026 -20.990 1.00 97.81 1041 ASP A N 1
ATOM 8264 C CA . ASP A 1 1041 ? 22.905 3.897 -22.251 1.00 97.81 1041 ASP A CA 1
ATOM 8265 C C . ASP A 1 1041 ? 21.740 4.915 -22.348 1.00 97.81 1041 ASP A C 1
ATOM 8267 O O . ASP A 1 1041 ? 21.388 5.335 -23.451 1.00 97.81 1041 ASP A O 1
ATOM 8271 N N . MET A 1 1042 ? 21.154 5.334 -21.215 1.00 97.38 1042 MET A N 1
ATOM 8272 C CA . MET A 1 1042 ? 20.059 6.319 -21.134 1.00 97.38 1042 MET A CA 1
ATOM 8273 C C . MET A 1 1042 ? 20.491 7.744 -20.738 1.00 97.38 1042 MET A C 1
ATOM 8275 O O . MET A 1 1042 ? 19.661 8.646 -20.816 1.00 97.38 1042 MET A O 1
ATOM 8279 N N . GLN A 1 1043 ? 21.757 7.960 -20.360 1.00 97.62 1043 GLN A N 1
ATOM 8280 C CA . GLN A 1 1043 ? 22.296 9.236 -19.850 1.00 97.62 1043 GLN A CA 1
ATOM 8281 C C . GLN A 1 1043 ? 21.537 9.769 -18.612 1.00 97.62 1043 GLN A C 1
ATOM 8283 O O . GLN A 1 1043 ? 21.049 10.895 -18.606 1.00 97.62 1043 GLN A O 1
ATOM 8288 N N . LEU A 1 1044 ? 21.428 8.942 -17.565 1.00 97.88 1044 LEU A N 1
ATOM 8289 C CA . LEU A 1 1044 ? 20.856 9.327 -16.265 1.00 97.88 1044 LEU A CA 1
ATOM 8290 C C . LEU A 1 1044 ? 21.948 9.923 -15.363 1.00 97.88 1044 LEU A C 1
ATOM 8292 O O . LEU A 1 1044 ? 22.873 9.199 -14.983 1.00 97.88 1044 LEU A O 1
ATOM 8296 N N . ASP A 1 1045 ? 21.837 11.206 -15.005 1.00 97.25 1045 ASP A N 1
ATOM 8297 C CA . ASP A 1 1045 ? 22.850 11.957 -14.246 1.00 97.25 1045 ASP A CA 1
ATOM 8298 C C . ASP A 1 1045 ? 23.091 11.375 -12.841 1.00 97.25 1045 ASP A C 1
ATOM 8300 O O . ASP A 1 1045 ? 24.241 11.280 -12.395 1.00 97.25 1045 ASP A O 1
ATOM 8304 N N . LYS A 1 1046 ? 22.026 10.958 -12.143 1.00 97.50 1046 LYS A N 1
ATOM 8305 C CA . LYS A 1 1046 ? 22.079 10.362 -10.797 1.00 97.50 1046 LYS A CA 1
ATOM 8306 C C . LYS A 1 1046 ? 20.912 9.409 -10.526 1.00 97.50 1046 LYS A C 1
ATOM 8308 O O . LYS A 1 1046 ? 19.742 9.764 -10.652 1.00 97.50 1046 LYS A O 1
ATOM 8313 N N . ALA A 1 1047 ? 21.234 8.218 -10.023 1.00 98.56 1047 ALA A N 1
ATOM 8314 C CA . ALA A 1 1047 ? 20.252 7.213 -9.617 1.00 98.56 1047 ALA A CA 1
ATOM 8315 C C . ALA A 1 1047 ? 20.459 6.744 -8.171 1.00 98.56 1047 ALA A C 1
ATOM 8317 O O . ALA A 1 1047 ? 21.558 6.833 -7.614 1.00 98.56 1047 ALA A O 1
ATOM 8318 N N . LEU A 1 1048 ? 19.399 6.193 -7.578 1.00 98.56 1048 LEU A N 1
ATOM 8319 C CA . LEU A 1 1048 ? 19.413 5.585 -6.247 1.00 98.56 1048 LEU A CA 1
ATOM 8320 C C . LEU A 1 1048 ? 19.068 4.095 -6.332 1.00 98.56 1048 LEU A C 1
ATOM 8322 O O . LEU A 1 1048 ? 18.080 3.727 -6.958 1.00 98.56 1048 LEU A O 1
ATOM 8326 N N . ILE A 1 1049 ? 19.866 3.236 -5.695 1.00 98.50 1049 ILE A N 1
ATOM 8327 C CA . ILE A 1 1049 ? 19.679 1.780 -5.696 1.00 98.50 1049 ILE A CA 1
ATOM 8328 C C . ILE A 1 1049 ? 19.286 1.296 -4.290 1.00 98.50 1049 ILE A C 1
ATOM 8330 O O . ILE A 1 1049 ? 19.873 1.715 -3.286 1.00 98.50 1049 ILE A O 1
ATOM 8334 N N . PHE A 1 1050 ? 18.329 0.366 -4.229 1.00 98.06 1050 PHE A N 1
ATOM 8335 C CA . PHE A 1 1050 ? 17.964 -0.429 -3.053 1.00 98.06 1050 PHE A CA 1
ATOM 8336 C C . PHE A 1 1050 ? 18.020 -1.934 -3.360 1.00 98.06 1050 PHE A C 1
ATOM 8338 O O . PHE A 1 1050 ? 17.504 -2.379 -4.385 1.00 98.06 1050 PHE A O 1
ATOM 8345 N N . GLU A 1 1051 ? 18.572 -2.725 -2.441 1.00 95.94 1051 GLU A N 1
ATOM 8346 C CA . GLU A 1 1051 ? 18.385 -4.183 -2.374 1.00 95.94 1051 GLU A CA 1
ATOM 8347 C C . GLU A 1 1051 ? 17.066 -4.537 -1.649 1.00 95.94 1051 GLU A C 1
ATOM 8349 O O . GLU A 1 1051 ? 16.465 -3.701 -0.968 1.00 95.94 1051 GLU A O 1
ATOM 8354 N N . ASP A 1 1052 ? 16.582 -5.779 -1.776 1.00 91.56 1052 ASP A N 1
ATOM 8355 C CA . ASP A 1 1052 ? 15.247 -6.161 -1.286 1.00 91.56 1052 ASP A CA 1
ATOM 8356 C C . ASP A 1 1052 ? 15.146 -6.547 0.208 1.00 91.56 1052 ASP A C 1
ATOM 8358 O O . ASP A 1 1052 ? 14.032 -6.720 0.720 1.00 91.56 1052 ASP A O 1
ATOM 8362 N N . ASP A 1 1053 ? 16.263 -6.642 0.944 1.00 87.69 1053 ASP A N 1
ATOM 8363 C CA . ASP A 1 1053 ? 16.302 -6.940 2.390 1.00 87.69 1053 ASP A CA 1
ATOM 8364 C C . ASP A 1 1053 ? 16.695 -5.784 3.316 1.00 87.69 1053 ASP A C 1
ATOM 8366 O O . ASP A 1 1053 ? 17.107 -5.994 4.461 1.00 87.69 1053 ASP A O 1
ATOM 8370 N N . VAL A 1 1054 ? 16.448 -4.556 2.863 1.00 91.19 1054 VAL A N 1
ATOM 8371 C CA . VAL A 1 1054 ? 16.713 -3.340 3.634 1.00 91.19 1054 VAL A CA 1
ATOM 8372 C C . VAL A 1 1054 ? 15.557 -2.864 4.522 1.00 91.19 1054 VAL A C 1
ATOM 8374 O O . VAL A 1 1054 ? 14.381 -3.134 4.286 1.00 91.19 1054 VAL A O 1
ATOM 8377 N N . ARG A 1 1055 ? 15.911 -2.069 5.537 1.00 90.00 1055 ARG A N 1
ATOM 8378 C CA . ARG A 1 1055 ? 15.009 -1.274 6.378 1.00 90.00 1055 ARG A CA 1
ATOM 8379 C C . ARG A 1 1055 ? 15.486 0.176 6.490 1.00 90.00 1055 ARG A C 1
ATOM 8381 O O . ARG A 1 1055 ? 16.687 0.458 6.542 1.00 90.00 1055 ARG A O 1
ATOM 8388 N N . PHE A 1 1056 ? 14.528 1.092 6.577 1.00 92.94 1056 PHE A N 1
ATOM 8389 C CA . PHE A 1 1056 ? 14.754 2.537 6.536 1.00 92.94 1056 PHE A CA 1
ATOM 8390 C C . PHE A 1 1056 ? 14.801 3.155 7.937 1.00 92.94 1056 PHE A C 1
ATOM 8392 O O . PHE A 1 1056 ? 13.951 2.876 8.785 1.00 92.94 1056 PHE A O 1
ATOM 8399 N N . GLN A 1 1057 ? 15.772 4.037 8.180 1.00 89.56 1057 GLN A N 1
ATOM 8400 C CA . GLN A 1 1057 ? 15.859 4.792 9.433 1.00 89.56 1057 GLN A CA 1
ATOM 8401 C C . GLN A 1 1057 ? 14.802 5.905 9.524 1.00 89.56 1057 GLN A C 1
ATOM 8403 O O . GLN A 1 1057 ? 14.300 6.409 8.517 1.00 89.56 1057 GLN A O 1
ATOM 8408 N N . ALA A 1 1058 ? 14.511 6.346 10.752 1.00 84.75 1058 ALA A N 1
ATOM 8409 C CA . ALA A 1 1058 ? 13.632 7.483 11.011 1.00 84.75 1058 ALA A CA 1
ATOM 8410 C C . ALA A 1 1058 ? 13.998 8.707 10.145 1.00 84.75 1058 ALA A C 1
ATOM 8412 O O . ALA A 1 1058 ? 15.170 9.082 10.039 1.00 84.75 1058 ALA A O 1
ATOM 8413 N N . ASN A 1 1059 ? 12.981 9.371 9.585 1.00 86.12 1059 ASN A N 1
ATOM 8414 C CA . ASN A 1 1059 ? 13.118 10.537 8.700 1.00 86.12 1059 ASN A CA 1
ATOM 8415 C C . ASN A 1 1059 ? 13.867 10.283 7.368 1.00 86.12 1059 ASN A C 1
ATOM 8417 O O . ASN A 1 1059 ? 14.306 11.260 6.769 1.00 86.12 1059 ASN A O 1
ATOM 8421 N N . PHE A 1 1060 ? 14.000 9.032 6.892 1.00 92.88 1060 PHE A N 1
ATOM 8422 C CA . PHE A 1 1060 ? 14.758 8.650 5.681 1.00 92.88 1060 PHE A CA 1
ATOM 8423 C C . PHE A 1 1060 ? 14.720 9.678 4.532 1.00 92.88 1060 PHE A C 1
ATOM 8425 O O . PHE A 1 1060 ? 15.729 10.336 4.285 1.00 92.88 1060 PHE A O 1
ATOM 8432 N N . LYS A 1 1061 ? 13.556 9.875 3.894 1.00 92.69 1061 LYS A N 1
ATOM 8433 C CA . LYS A 1 1061 ? 13.375 10.775 2.740 1.00 92.69 1061 LYS A CA 1
ATOM 8434 C C . LYS A 1 1061 ? 13.822 12.212 3.044 1.00 92.69 1061 LYS A C 1
ATOM 8436 O O . LYS A 1 1061 ? 14.668 12.758 2.343 1.00 92.69 1061 LYS A O 1
ATOM 8441 N N . ARG A 1 1062 ? 13.370 12.785 4.169 1.00 90.62 1062 ARG A N 1
ATOM 8442 C CA . ARG A 1 1062 ? 13.764 14.133 4.636 1.00 90.62 1062 ARG A CA 1
ATOM 8443 C C . ARG A 1 1062 ? 15.269 14.260 4.930 1.00 90.62 1062 ARG A C 1
ATOM 8445 O O . ARG A 1 1062 ? 15.821 15.343 4.765 1.00 90.62 1062 ARG A O 1
ATOM 8452 N N . ARG A 1 1063 ? 15.935 13.188 5.380 1.00 93.69 1063 ARG A N 1
ATOM 8453 C CA . ARG A 1 1063 ? 17.391 13.168 5.614 1.00 93.69 1063 ARG A CA 1
ATOM 8454 C C . ARG A 1 1063 ? 18.179 13.042 4.309 1.00 93.69 1063 ARG A C 1
ATOM 8456 O O . ARG A 1 1063 ? 19.200 13.707 4.188 1.00 93.69 1063 ARG A O 1
ATOM 8463 N N . LEU A 1 1064 ? 17.707 12.231 3.360 1.00 96.12 1064 LEU A N 1
ATOM 8464 C CA . LEU A 1 1064 ? 18.358 12.039 2.063 1.00 96.12 1064 LEU A CA 1
ATOM 8465 C C . LEU A 1 1064 ? 18.234 13.279 1.172 1.00 96.12 1064 LEU A C 1
ATOM 8467 O O . LEU A 1 1064 ? 19.252 13.777 0.714 1.00 96.12 1064 LEU A O 1
ATOM 8471 N N . MET A 1 1065 ? 17.026 13.823 0.989 1.00 95.56 1065 MET A N 1
ATOM 8472 C CA . MET A 1 1065 ? 16.811 15.012 0.148 1.00 95.56 1065 MET A CA 1
ATOM 8473 C C . MET A 1 1065 ? 17.659 16.200 0.621 1.00 95.56 1065 MET A C 1
ATOM 8475 O O . MET A 1 1065 ? 18.352 16.815 -0.178 1.00 95.56 1065 MET A O 1
ATOM 8479 N N . ARG A 1 1066 ? 17.690 16.458 1.938 1.00 95.50 1066 ARG A N 1
ATOM 8480 C CA . ARG A 1 1066 ? 18.555 17.488 2.534 1.00 95.50 1066 ARG A CA 1
ATOM 8481 C C . ARG A 1 1066 ? 20.046 17.216 2.301 1.00 95.50 1066 ARG A C 1
ATOM 8483 O O . ARG A 1 1066 ? 20.811 18.158 2.140 1.00 95.50 1066 ARG A O 1
ATOM 8490 N N . LEU A 1 1067 ? 20.479 15.956 2.349 1.00 96.69 1067 LEU A N 1
ATOM 8491 C CA . LEU A 1 1067 ? 21.877 15.617 2.091 1.00 96.69 1067 LEU A CA 1
ATOM 8492 C C . LEU A 1 1067 ? 22.246 15.891 0.631 1.00 96.69 1067 LEU A C 1
ATOM 8494 O O . LEU A 1 1067 ? 23.291 16.482 0.394 1.00 96.69 1067 LEU A O 1
ATOM 8498 N N . MET A 1 1068 ? 21.394 15.503 -0.322 1.00 97.12 1068 MET A N 1
ATOM 8499 C CA . MET A 1 1068 ? 21.623 15.794 -1.741 1.00 97.12 1068 MET A CA 1
ATOM 8500 C C . MET A 1 1068 ? 21.612 17.307 -2.004 1.00 97.12 1068 MET A C 1
ATOM 8502 O O . MET A 1 1068 ? 22.483 17.799 -2.707 1.00 97.12 1068 MET A O 1
ATOM 8506 N N . GLU A 1 1069 ? 20.719 18.057 -1.349 1.00 96.00 1069 GLU A N 1
ATOM 8507 C CA . GLU A 1 1069 ? 20.713 19.526 -1.372 1.00 96.00 1069 GLU A CA 1
ATOM 8508 C C . GLU A 1 1069 ? 22.030 20.122 -0.825 1.00 96.00 1069 GLU A C 1
ATOM 8510 O O . GLU A 1 1069 ? 22.618 20.991 -1.463 1.00 96.00 1069 GLU A O 1
ATOM 8515 N N . GLU A 1 1070 ? 22.539 19.644 0.320 1.00 96.00 1070 GLU A N 1
ATOM 8516 C CA . GLU A 1 1070 ? 23.832 20.091 0.874 1.00 96.00 1070 GLU A CA 1
ATOM 8517 C C . GLU A 1 1070 ? 25.033 19.676 -0.007 1.00 96.00 1070 GLU A C 1
ATOM 8519 O O . GLU A 1 1070 ? 26.022 20.404 -0.049 1.00 96.00 1070 GLU A O 1
ATOM 8524 N N . VAL A 1 1071 ? 24.954 18.549 -0.726 1.00 96.12 1071 VAL A N 1
ATOM 8525 C CA . VAL A 1 1071 ? 25.966 18.073 -1.696 1.00 96.12 1071 VAL A CA 1
ATOM 8526 C C . VAL A 1 1071 ? 25.987 18.939 -2.962 1.00 96.12 1071 VAL A C 1
ATOM 8528 O O . VAL A 1 1071 ? 27.060 19.331 -3.418 1.00 96.12 1071 VAL A O 1
ATOM 8531 N N . GLU A 1 1072 ? 24.814 19.276 -3.502 1.00 94.44 1072 GLU A N 1
ATOM 8532 C CA . GLU A 1 1072 ? 24.661 20.136 -4.682 1.00 94.44 1072 GLU A CA 1
ATOM 8533 C C . GLU A 1 1072 ? 25.064 21.589 -4.377 1.00 94.44 1072 GLU A C 1
ATOM 8535 O O . GLU A 1 1072 ? 25.765 22.210 -5.172 1.00 94.44 1072 GLU A O 1
ATOM 8540 N N . GLN A 1 1073 ? 24.716 22.118 -3.196 1.00 94.94 1073 GLN A N 1
ATOM 8541 C CA . GLN A 1 1073 ? 25.061 23.487 -2.775 1.00 94.94 1073 GLN A CA 1
ATOM 8542 C C . GLN A 1 1073 ? 26.567 23.755 -2.617 1.00 94.94 1073 GLN A C 1
ATOM 8544 O O . GLN A 1 1073 ? 26.964 24.922 -2.611 1.00 94.94 1073 GLN A O 1
ATOM 8549 N N . VAL A 1 1074 ? 27.397 22.718 -2.462 1.00 95.75 1074 VAL A N 1
ATOM 8550 C CA . VAL A 1 1074 ? 28.864 22.853 -2.365 1.00 95.75 1074 VAL A CA 1
ATOM 8551 C C . VAL A 1 1074 ? 29.606 22.361 -3.613 1.00 95.75 1074 VAL A C 1
ATOM 8553 O O . VAL A 1 1074 ? 30.834 22.333 -3.594 1.00 95.75 1074 VAL A O 1
ATOM 8556 N N . GLU A 1 1075 ? 28.881 21.963 -4.666 1.00 94.44 1075 GLU A N 1
ATOM 8557 C CA . GLU A 1 1075 ? 29.435 21.409 -5.913 1.00 94.44 1075 GLU A CA 1
ATOM 8558 C C . GLU A 1 1075 ? 30.417 20.236 -5.669 1.00 94.44 1075 GLU A C 1
ATOM 8560 O O . GLU A 1 1075 ? 31.482 20.149 -6.282 1.00 94.44 1075 GLU A O 1
ATOM 8565 N N . LEU A 1 1076 ? 30.081 19.329 -4.738 1.00 95.81 1076 LEU A N 1
ATOM 8566 C CA . LEU A 1 1076 ? 30.938 18.185 -4.394 1.00 95.81 1076 LEU A CA 1
ATOM 8567 C C . LEU A 1 1076 ? 31.059 17.208 -5.578 1.00 95.81 1076 LEU A C 1
ATOM 8569 O O . LEU A 1 1076 ? 30.051 16.710 -6.071 1.00 95.81 1076 LEU A O 1
ATOM 8573 N N . ASP A 1 1077 ? 32.287 16.863 -5.970 1.00 94.50 1077 ASP A N 1
ATOM 8574 C CA . ASP A 1 1077 ? 32.558 15.796 -6.942 1.00 94.50 1077 ASP A CA 1
ATOM 8575 C C . ASP A 1 1077 ? 32.365 14.415 -6.286 1.00 94.50 1077 ASP A C 1
ATOM 8577 O O . ASP A 1 1077 ? 33.077 14.063 -5.340 1.00 94.50 1077 ASP A O 1
ATOM 8581 N N . TRP A 1 1078 ? 31.378 13.638 -6.746 1.00 97.38 1078 TRP A N 1
ATOM 8582 C CA . TRP A 1 1078 ? 31.037 12.331 -6.175 1.00 97.38 1078 TRP A CA 1
ATOM 8583 C C . TRP A 1 1078 ? 30.619 11.302 -7.235 1.00 97.38 1078 TRP A C 1
ATOM 8585 O O . TRP A 1 1078 ? 29.876 11.587 -8.177 1.00 97.38 1078 TRP A O 1
ATOM 8595 N N . ASP A 1 1079 ? 31.055 10.057 -7.031 1.00 98.44 1079 ASP A N 1
ATOM 8596 C CA . ASP A 1 1079 ? 30.654 8.917 -7.860 1.00 98.44 1079 ASP A CA 1
ATOM 8597 C C . ASP A 1 1079 ? 29.628 8.028 -7.166 1.00 98.44 1079 ASP A C 1
ATOM 8599 O O . ASP A 1 1079 ? 28.690 7.564 -7.807 1.00 98.44 1079 ASP A O 1
ATOM 8603 N N . ILE A 1 1080 ? 29.811 7.766 -5.866 1.00 98.31 1080 ILE A N 1
ATOM 8604 C CA . ILE A 1 1080 ? 28.954 6.867 -5.085 1.00 98.31 1080 ILE A CA 1
ATOM 8605 C C . ILE A 1 1080 ? 28.789 7.356 -3.638 1.00 98.31 1080 ILE A C 1
ATOM 8607 O O . ILE A 1 1080 ? 29.759 7.737 -2.982 1.00 98.31 1080 ILE A O 1
ATOM 8611 N N . ILE A 1 1081 ? 27.556 7.318 -3.119 1.00 98.38 1081 ILE A N 1
ATOM 8612 C CA . ILE A 1 1081 ? 27.227 7.647 -1.722 1.00 98.38 1081 ILE A CA 1
ATOM 8613 C C . ILE A 1 1081 ? 26.476 6.471 -1.089 1.00 98.38 1081 ILE A C 1
ATOM 8615 O O . ILE A 1 1081 ? 25.305 6.234 -1.388 1.00 98.38 1081 ILE A O 1
ATOM 8619 N N . TYR A 1 1082 ? 27.120 5.752 -0.168 1.00 98.25 1082 TYR A N 1
ATOM 8620 C CA . TYR A 1 1082 ? 26.491 4.657 0.576 1.00 98.25 1082 TYR A CA 1
ATOM 8621 C C . TYR A 1 1082 ? 25.424 5.165 1.558 1.00 98.25 1082 TYR A C 1
ATOM 8623 O O . TYR A 1 1082 ? 25.707 5.927 2.494 1.00 98.25 1082 TYR A O 1
ATOM 8631 N N . LEU A 1 1083 ? 24.194 4.675 1.398 1.00 97.62 1083 LEU A N 1
ATOM 8632 C CA . LEU A 1 1083 ? 23.093 4.887 2.341 1.00 97.62 1083 LEU A CA 1
ATOM 8633 C C . LEU A 1 1083 ? 22.999 3.750 3.368 1.00 97.62 1083 LEU A C 1
ATOM 8635 O O . LEU A 1 1083 ? 22.620 3.995 4.515 1.00 97.62 1083 LEU A O 1
ATOM 8639 N N . GLY A 1 1084 ? 23.371 2.529 2.970 1.00 94.81 1084 GLY A N 1
ATOM 8640 C CA . GLY A 1 1084 ? 23.475 1.346 3.821 1.00 94.81 1084 GLY A CA 1
ATOM 8641 C C . GLY A 1 1084 ? 24.633 0.452 3.379 1.00 94.81 1084 GLY A C 1
ATOM 8642 O O . GLY A 1 1084 ? 24.739 0.121 2.204 1.00 94.81 1084 GLY A O 1
ATOM 8643 N N . ARG A 1 1085 ? 25.495 0.080 4.331 1.00 92.25 1085 ARG A N 1
ATOM 8644 C CA . ARG A 1 1085 ? 26.660 -0.810 4.164 1.00 92.25 1085 ARG A CA 1
ATOM 8645 C C . ARG A 1 1085 ? 27.096 -1.383 5.518 1.00 92.25 1085 ARG A C 1
ATOM 8647 O O . ARG A 1 1085 ? 26.723 -0.851 6.566 1.00 92.25 1085 ARG A O 1
ATOM 8654 N N . LYS A 1 1086 ? 27.951 -2.402 5.515 1.00 88.88 1086 LYS A N 1
ATOM 8655 C CA . LYS A 1 1086 ? 28.763 -2.834 6.661 1.00 88.88 1086 LYS A CA 1
ATOM 8656 C C . LYS A 1 1086 ? 30.153 -2.200 6.583 1.00 88.88 1086 LYS A C 1
ATOM 8658 O O . LYS A 1 1086 ? 30.994 -2.617 5.796 1.00 88.88 1086 LYS A O 1
ATOM 8663 N N . LYS A 1 1087 ? 30.416 -1.226 7.452 1.00 85.81 1087 LYS A N 1
ATOM 8664 C CA . LYS A 1 1087 ? 31.767 -0.708 7.715 1.00 85.81 1087 LYS A CA 1
ATOM 8665 C C . LYS A 1 1087 ? 32.645 -1.818 8.323 1.00 85.81 1087 LYS A C 1
ATOM 8667 O O . LYS A 1 1087 ? 32.184 -2.516 9.228 1.00 85.81 1087 LYS A O 1
ATOM 8672 N N . VAL A 1 1088 ? 33.873 -1.994 7.822 1.00 80.62 1088 VAL A N 1
ATOM 8673 C CA . VAL A 1 1088 ? 34.793 -3.064 8.272 1.00 80.62 1088 VAL A CA 1
ATOM 8674 C C . VAL A 1 1088 ? 35.795 -2.556 9.307 1.00 80.62 1088 VAL A C 1
ATOM 8676 O O . VAL A 1 1088 ? 35.910 -3.130 10.390 1.00 80.62 1088 VAL A O 1
ATOM 8679 N N . ASN A 1 1089 ? 36.487 -1.460 8.997 1.00 76.44 1089 ASN A N 1
ATOM 8680 C CA . ASN A 1 1089 ? 37.428 -0.815 9.910 1.00 76.44 1089 ASN A CA 1
ATOM 8681 C C . ASN A 1 1089 ? 36.655 -0.012 10.963 1.00 76.44 1089 ASN A C 1
ATOM 8683 O O . ASN A 1 1089 ? 35.701 0.679 10.630 1.00 76.44 1089 ASN A O 1
ATOM 8687 N N . LEU A 1 1090 ? 37.041 -0.089 12.238 1.00 64.00 1090 LEU A N 1
ATOM 8688 C CA . LEU A 1 1090 ? 36.312 0.569 13.339 1.00 64.00 1090 LEU A CA 1
ATOM 8689 C C . LEU A 1 1090 ? 36.732 2.029 13.570 1.00 64.00 1090 LEU A C 1
ATOM 8691 O O . LEU A 1 1090 ? 36.111 2.725 14.368 1.00 64.00 1090 LEU A O 1
ATOM 8695 N N . GLU A 1 1091 ? 37.787 2.479 12.894 1.00 73.19 1091 GLU A N 1
ATOM 8696 C CA . GLU A 1 1091 ? 38.356 3.818 13.047 1.00 73.19 1091 GLU A CA 1
ATOM 8697 C C . GLU A 1 1091 ? 37.384 4.893 12.521 1.00 73.19 1091 GLU A C 1
ATOM 8699 O O . GLU A 1 1091 ? 36.535 4.631 11.660 1.00 73.19 1091 GLU A O 1
ATOM 8704 N N . GLU A 1 1092 ? 37.443 6.104 13.080 1.00 75.19 1092 GLU A N 1
ATOM 8705 C CA . GLU A 1 1092 ? 36.545 7.192 12.680 1.00 75.19 1092 GLU A CA 1
ATOM 8706 C C . GLU A 1 1092 ? 36.823 7.590 11.222 1.00 75.19 1092 GLU A C 1
ATOM 8708 O O . GLU A 1 1092 ? 37.951 7.903 10.848 1.00 75.19 1092 GLU A O 1
ATOM 8713 N N . GLU A 1 1093 ? 35.789 7.546 10.376 1.00 89.00 1093 GLU A N 1
ATOM 8714 C CA . GLU A 1 1093 ? 35.921 7.969 8.979 1.00 89.00 1093 GLU A CA 1
ATOM 8715 C C . GLU A 1 1093 ? 35.888 9.494 8.909 1.00 89.00 1093 GLU A C 1
ATOM 8717 O O . GLU A 1 1093 ? 35.074 10.140 9.572 1.00 89.00 1093 GLU A O 1
ATOM 8722 N N . VAL A 1 1094 ? 36.770 10.062 8.088 1.00 92.75 1094 VAL A N 1
ATOM 8723 C CA . VAL A 1 1094 ? 36.924 11.513 7.957 1.00 92.75 1094 VAL A CA 1
ATOM 8724 C C . VAL A 1 1094 ? 35.627 12.122 7.422 1.00 92.75 1094 VAL A C 1
ATOM 8726 O O . VAL A 1 1094 ? 35.131 11.720 6.367 1.00 92.75 1094 VAL A O 1
ATOM 8729 N N . ALA A 1 1095 ? 35.078 13.096 8.148 1.00 94.12 1095 ALA A N 1
ATOM 8730 C CA . ALA A 1 1095 ? 33.918 13.863 7.710 1.00 94.12 1095 ALA A CA 1
ATOM 8731 C C . ALA A 1 1095 ? 34.243 14.700 6.466 1.00 94.12 1095 ALA A C 1
ATOM 8733 O O . ALA A 1 1095 ? 35.350 15.222 6.328 1.00 94.12 1095 ALA A O 1
ATOM 8734 N N . VAL A 1 1096 ? 33.268 14.848 5.571 1.00 94.56 1096 VAL A N 1
ATOM 8735 C CA . VAL A 1 1096 ? 33.384 15.769 4.435 1.00 94.56 1096 VAL A CA 1
ATOM 8736 C C . VAL A 1 1096 ? 33.225 17.197 4.952 1.00 94.56 1096 VAL A C 1
ATOM 8738 O O . VAL A 1 1096 ? 32.334 17.480 5.754 1.00 94.56 1096 VAL A O 1
ATOM 8741 N N . GLU A 1 1097 ? 34.096 18.109 4.524 1.00 90.19 1097 GLU A N 1
ATOM 8742 C CA . GLU A 1 1097 ? 33.973 19.513 4.911 1.00 90.19 1097 GLU A CA 1
ATOM 8743 C C . GLU A 1 1097 ? 32.702 20.132 4.307 1.00 90.19 1097 GLU A C 1
ATOM 8745 O O . GLU A 1 1097 ? 32.311 19.831 3.182 1.00 90.19 1097 GLU A O 1
ATOM 8750 N N . ASN A 1 1098 ? 32.054 21.014 5.070 1.00 88.75 1098 ASN A N 1
ATOM 8751 C CA . ASN A 1 1098 ? 30.827 21.748 4.723 1.00 88.75 1098 ASN A CA 1
ATOM 8752 C C . ASN A 1 1098 ? 29.535 20.916 4.526 1.00 88.75 1098 ASN A C 1
ATOM 8754 O O . ASN A 1 1098 ? 28.462 21.450 4.810 1.00 88.75 1098 ASN A O 1
ATOM 8758 N N . VAL A 1 1099 ? 29.602 19.626 4.169 1.00 93.62 1099 VAL A N 1
ATOM 8759 C CA . VAL A 1 1099 ? 28.430 18.727 4.047 1.00 93.62 1099 VAL A CA 1
ATOM 8760 C C . VAL A 1 1099 ? 28.175 17.957 5.346 1.00 93.62 1099 VAL A C 1
ATOM 8762 O O . VAL A 1 1099 ? 29.058 17.276 5.868 1.00 93.62 1099 VAL A O 1
ATOM 8765 N N . ARG A 1 1100 ? 26.957 18.014 5.898 1.00 91.62 1100 ARG A N 1
ATOM 8766 C CA . ARG A 1 1100 ? 26.658 17.379 7.194 1.00 91.62 1100 ARG A CA 1
ATOM 8767 C C . ARG A 1 1100 ? 26.242 15.925 7.030 1.00 91.62 1100 ARG A C 1
ATOM 8769 O O . ARG A 1 1100 ? 25.427 15.589 6.179 1.00 91.62 1100 ARG A O 1
ATOM 8776 N N . ASN A 1 1101 ? 26.663 15.081 7.975 1.00 93.62 1101 ASN A N 1
ATOM 8777 C CA . ASN A 1 1101 ? 26.323 13.650 8.017 1.00 93.62 1101 ASN A CA 1
ATOM 8778 C C . ASN A 1 1101 ? 26.888 12.846 6.825 1.00 93.62 1101 ASN A C 1
ATOM 8780 O O . ASN A 1 1101 ? 26.338 11.797 6.484 1.00 93.62 1101 ASN A O 1
ATOM 8784 N N . LEU A 1 1102 ? 27.974 13.325 6.209 1.00 96.75 1102 LEU A N 1
ATOM 8785 C CA . LEU A 1 1102 ? 28.697 12.663 5.125 1.00 96.75 1102 LEU A CA 1
ATOM 8786 C C . LEU A 1 1102 ? 30.155 12.428 5.547 1.00 96.75 1102 LEU A C 1
ATOM 8788 O O . LEU A 1 1102 ? 30.791 13.312 6.124 1.00 96.75 1102 LEU A O 1
ATOM 8792 N N . VAL A 1 1103 ? 30.683 11.239 5.265 1.00 95.88 1103 VAL A N 1
ATOM 8793 C CA . VAL A 1 1103 ? 32.088 10.861 5.494 1.00 95.88 1103 VAL A CA 1
ATOM 8794 C C . VAL A 1 1103 ? 32.682 10.253 4.225 1.00 95.88 1103 VAL A C 1
ATOM 8796 O O . VAL A 1 1103 ? 31.948 9.694 3.407 1.00 95.88 1103 VAL A O 1
ATOM 8799 N N . TYR A 1 1104 ? 34.002 10.315 4.068 1.00 95.44 1104 TYR A N 1
ATOM 8800 C CA . TYR A 1 1104 ? 34.711 9.508 3.070 1.00 95.44 1104 TYR A CA 1
ATOM 8801 C C . TYR A 1 1104 ? 34.535 8.017 3.397 1.00 95.44 1104 TYR A C 1
ATOM 8803 O O . TYR A 1 1104 ? 34.687 7.618 4.553 1.00 95.44 1104 TYR A O 1
ATOM 8811 N N . ALA A 1 1105 ? 34.197 7.192 2.404 1.00 93.75 1105 ALA A N 1
ATOM 8812 C CA . ALA A 1 1105 ? 34.000 5.763 2.624 1.00 93.75 1105 ALA A CA 1
ATOM 8813 C C . ALA A 1 1105 ? 35.346 5.033 2.752 1.00 93.75 1105 ALA A C 1
ATOM 8815 O O . ALA A 1 1105 ? 36.231 5.176 1.907 1.00 93.75 1105 ALA A O 1
ATOM 8816 N N . ASP A 1 1106 ? 35.488 4.214 3.792 1.00 91.56 1106 ASP A N 1
ATOM 8817 C CA . ASP A 1 1106 ? 36.597 3.267 3.936 1.00 91.56 1106 ASP A CA 1
ATOM 8818 C C . ASP A 1 1106 ? 36.196 1.851 3.457 1.00 91.56 1106 ASP A C 1
ATOM 8820 O O . ASP A 1 1106 ? 35.138 1.667 2.835 1.00 91.56 1106 ASP A O 1
ATOM 8824 N N . TYR A 1 1107 ? 37.025 0.831 3.708 1.00 90.88 1107 TYR A N 1
ATOM 8825 C CA . TYR A 1 1107 ? 36.717 -0.557 3.350 1.00 90.88 1107 TYR A CA 1
ATOM 8826 C C . TYR A 1 1107 ? 35.370 -1.021 3.936 1.00 90.88 1107 TYR A C 1
ATOM 8828 O O . TYR A 1 1107 ? 35.070 -0.855 5.127 1.00 90.88 1107 TYR A O 1
ATOM 8836 N N . SER A 1 1108 ? 34.532 -1.564 3.053 1.00 88.81 1108 SER A N 1
ATOM 8837 C CA . SER A 1 1108 ? 33.096 -1.750 3.256 1.00 88.81 1108 SER A CA 1
ATOM 8838 C C . SER A 1 1108 ? 32.623 -3.056 2.627 1.00 88.81 1108 SER A C 1
ATOM 8840 O O . SER A 1 1108 ? 33.112 -3.434 1.573 1.00 88.81 1108 SER A O 1
ATOM 8842 N N . TYR A 1 1109 ? 31.638 -3.692 3.257 1.00 85.56 1109 TYR A N 1
ATOM 8843 C CA . TYR A 1 1109 ? 30.866 -4.822 2.736 1.00 85.56 1109 TYR A CA 1
ATOM 8844 C C . TYR A 1 1109 ? 29.389 -4.444 2.578 1.00 85.56 1109 TYR A C 1
ATOM 8846 O O . TYR A 1 1109 ? 28.935 -3.490 3.208 1.00 85.56 1109 TYR A O 1
ATOM 8854 N N . TRP A 1 1110 ? 28.634 -5.245 1.824 1.00 87.88 1110 TRP A N 1
ATOM 8855 C CA . TRP A 1 1110 ? 27.207 -5.099 1.504 1.00 87.88 1110 TRP A CA 1
ATOM 8856 C C . TRP A 1 1110 ? 26.831 -3.831 0.718 1.00 87.88 1110 TRP A C 1
ATOM 8858 O O . TRP A 1 1110 ? 27.146 -2.707 1.108 1.00 87.88 1110 TRP A O 1
ATOM 8868 N N . THR A 1 1111 ? 26.057 -4.016 -0.350 1.00 89.31 1111 THR A N 1
ATOM 8869 C CA . THR A 1 1111 ? 25.599 -2.962 -1.272 1.00 89.31 1111 THR A CA 1
ATOM 8870 C C . THR A 1 1111 ? 24.166 -2.470 -1.026 1.00 89.31 1111 THR A C 1
ATOM 8872 O O . THR A 1 1111 ? 23.692 -1.638 -1.797 1.00 89.31 1111 THR A O 1
ATOM 8875 N N . LEU A 1 1112 ? 23.539 -2.907 0.082 1.00 92.69 1112 LEU A N 1
ATOM 8876 C CA . LEU A 1 1112 ? 22.178 -2.614 0.583 1.00 92.69 1112 LEU A CA 1
ATOM 8877 C C . LEU A 1 1112 ? 21.482 -1.394 -0.040 1.00 92.69 1112 LEU A C 1
ATOM 8879 O O . LEU A 1 1112 ? 20.359 -1.496 -0.531 1.00 92.69 1112 LEU A O 1
ATOM 8883 N N . SER A 1 1113 ? 22.111 -0.217 0.035 1.00 97.38 1113 SER A N 1
ATOM 8884 C CA . SER A 1 1113 ? 21.671 0.945 -0.734 1.00 97.38 1113 SER A CA 1
ATOM 8885 C C . SER A 1 1113 ? 22.788 1.963 -0.936 1.00 97.38 1113 SER A C 1
ATOM 8887 O O . SER A 1 1113 ? 23.517 2.302 0.005 1.00 97.38 1113 SER A O 1
ATOM 8889 N N . TYR A 1 1114 ? 22.870 2.510 -2.147 1.00 98.38 1114 TYR A N 1
ATOM 8890 C CA . TYR A 1 1114 ? 23.753 3.617 -2.501 1.00 98.38 1114 TYR A CA 1
ATOM 8891 C C . TYR A 1 1114 ? 23.130 4.489 -3.600 1.00 98.38 1114 TYR A C 1
ATOM 8893 O O . TYR A 1 1114 ? 22.389 3.996 -4.451 1.00 98.38 1114 TYR A O 1
ATOM 8901 N N . ALA A 1 1115 ? 23.454 5.781 -3.593 1.00 98.56 1115 ALA A N 1
ATOM 8902 C CA . ALA A 1 1115 ? 23.291 6.649 -4.757 1.00 98.56 1115 ALA A CA 1
ATOM 8903 C C . ALA A 1 1115 ? 24.551 6.578 -5.633 1.00 98.56 1115 ALA A C 1
ATOM 8905 O O . ALA A 1 1115 ? 25.649 6.400 -5.100 1.00 98.56 1115 ALA A O 1
ATOM 8906 N N . ILE A 1 1116 ? 24.407 6.723 -6.950 1.00 98.56 1116 ILE A N 1
ATOM 8907 C CA . ILE A 1 1116 ? 25.505 6.703 -7.930 1.00 98.56 1116 ILE A CA 1
ATOM 8908 C C . ILE A 1 1116 ? 25.277 7.774 -9.010 1.00 98.56 1116 ILE A C 1
ATOM 8910 O O . ILE A 1 1116 ? 24.133 8.014 -9.399 1.00 98.56 1116 ILE A O 1
ATOM 8914 N N . SER A 1 1117 ? 26.348 8.418 -9.481 1.00 98.56 1117 SER A N 1
ATOM 8915 C CA . SER A 1 1117 ? 26.309 9.390 -10.585 1.00 98.56 1117 SER A CA 1
ATOM 8916 C C . SER A 1 1117 ? 26.632 8.743 -11.941 1.00 98.56 1117 SER A C 1
ATOM 8918 O O . SER A 1 1117 ? 27.235 7.668 -12.003 1.00 98.56 1117 SER A O 1
ATOM 8920 N N . LEU A 1 1118 ? 26.280 9.407 -13.048 1.00 98.44 1118 LEU A N 1
ATOM 8921 C CA . LEU A 1 1118 ? 26.622 8.981 -14.414 1.00 98.44 1118 LEU A CA 1
ATOM 8922 C C . LEU A 1 1118 ? 28.133 8.767 -14.593 1.00 98.44 1118 LEU A C 1
ATOM 8924 O O . LEU A 1 1118 ? 28.568 7.798 -15.221 1.00 98.44 1118 LEU A O 1
ATOM 8928 N N . GLN A 1 1119 ? 28.942 9.647 -13.995 1.00 98.00 1119 GLN A N 1
ATOM 8929 C CA . GLN A 1 1119 ? 30.400 9.545 -14.014 1.00 98.00 1119 GLN A CA 1
ATOM 8930 C C . GLN A 1 1119 ? 30.882 8.303 -13.246 1.00 98.00 1119 GLN A C 1
ATOM 8932 O O . GLN A 1 1119 ? 31.749 7.578 -13.742 1.00 98.00 1119 GLN A O 1
ATOM 8937 N N . GLY A 1 1120 ? 30.264 8.009 -12.097 1.00 98.12 1120 GLY A N 1
ATOM 8938 C CA . GLY A 1 1120 ? 30.521 6.804 -11.314 1.00 98.12 1120 GLY A CA 1
ATOM 8939 C C . GLY A 1 1120 ? 30.185 5.535 -12.091 1.00 98.12 1120 GLY A C 1
ATOM 8940 O O . GLY A 1 1120 ? 31.035 4.655 -12.232 1.00 98.12 1120 GLY A O 1
ATOM 8941 N N . ALA A 1 1121 ? 28.989 5.466 -12.680 1.00 98.44 1121 ALA A N 1
ATOM 8942 C CA . ALA A 1 1121 ? 28.573 4.351 -13.529 1.00 98.44 1121 ALA A CA 1
ATOM 8943 C C . ALA A 1 1121 ? 29.557 4.128 -14.694 1.00 98.44 1121 ALA A C 1
ATOM 8945 O O . ALA A 1 1121 ? 30.032 3.009 -14.901 1.00 98.44 1121 ALA A O 1
ATOM 8946 N N . GLN A 1 1122 ? 29.961 5.194 -15.394 1.00 98.31 1122 GLN A N 1
ATOM 8947 C CA . GLN A 1 1122 ? 30.938 5.110 -16.482 1.00 98.31 1122 GLN A CA 1
ATOM 8948 C C . GLN A 1 1122 ? 32.321 4.626 -16.003 1.00 98.31 1122 GLN A C 1
ATOM 8950 O O . GLN A 1 1122 ? 32.932 3.793 -16.675 1.00 98.31 1122 GLN A O 1
ATOM 8955 N N . LYS A 1 1123 ? 32.814 5.088 -14.842 1.00 98.12 1123 LYS A N 1
ATOM 8956 C CA . LYS A 1 1123 ? 34.074 4.609 -14.233 1.00 98.12 1123 LYS A CA 1
ATOM 8957 C C . LYS A 1 1123 ? 34.017 3.110 -13.909 1.00 98.12 1123 LYS A C 1
ATOM 8959 O O . LYS A 1 1123 ? 34.983 2.401 -14.187 1.00 98.12 1123 LYS A O 1
ATOM 8964 N N . LEU A 1 1124 ? 32.893 2.616 -13.380 1.00 97.94 1124 LEU A N 1
ATOM 8965 C CA . LEU A 1 1124 ? 32.703 1.194 -13.060 1.00 97.94 1124 LEU A CA 1
ATOM 8966 C C . LEU A 1 1124 ? 32.610 0.306 -14.311 1.00 97.94 1124 LEU A C 1
ATOM 8968 O O . LEU A 1 1124 ? 33.180 -0.783 -14.324 1.00 97.94 1124 LEU A O 1
ATOM 8972 N N . LEU A 1 1125 ? 31.944 0.760 -15.379 1.00 97.12 1125 LEU A N 1
ATOM 8973 C CA . LEU A 1 1125 ? 31.885 0.020 -16.648 1.00 97.12 1125 LEU A CA 1
ATOM 8974 C C . LEU A 1 1125 ? 33.246 -0.005 -17.361 1.00 97.12 1125 LEU A C 1
ATOM 8976 O O . LEU A 1 1125 ? 33.682 -1.065 -17.812 1.00 97.12 1125 LEU A O 1
ATOM 8980 N N . ASN A 1 1126 ? 33.951 1.133 -17.395 1.00 96.62 1126 ASN A N 1
ATOM 8981 C CA . ASN A 1 1126 ? 35.287 1.270 -17.994 1.00 96.62 1126 ASN A CA 1
ATOM 8982 C C . ASN A 1 1126 ? 36.371 0.446 -17.276 1.00 96.62 1126 ASN A C 1
ATOM 8984 O O . ASN A 1 1126 ? 37.480 0.308 -17.790 1.00 96.62 1126 ASN A O 1
ATOM 8988 N N . ALA A 1 1127 ? 36.074 -0.101 -16.096 1.00 95.12 1127 ALA A N 1
ATOM 8989 C CA . ALA A 1 1127 ? 36.949 -1.030 -15.394 1.00 95.12 1127 ALA A CA 1
ATOM 8990 C C . ALA A 1 1127 ? 37.002 -2.427 -16.045 1.00 95.12 1127 ALA A C 1
ATOM 8992 O O . ALA A 1 1127 ? 37.870 -3.216 -15.669 1.00 95.12 1127 ALA A O 1
ATOM 8993 N N . GLU A 1 1128 ? 36.084 -2.734 -16.974 1.00 93.81 1128 GLU A N 1
ATOM 8994 C CA . GLU A 1 1128 ? 35.860 -4.051 -17.595 1.00 93.81 1128 GLU A CA 1
ATOM 8995 C C . GLU A 1 1128 ? 35.713 -5.195 -16.563 1.00 93.81 1128 GLU A C 1
ATOM 8997 O O . GLU A 1 1128 ? 36.471 -6.164 -16.593 1.00 93.81 1128 GLU A O 1
ATOM 9002 N N . PRO A 1 1129 ? 34.767 -5.115 -15.604 1.00 93.12 1129 PRO A N 1
ATOM 9003 C CA . PRO A 1 1129 ? 34.731 -6.042 -14.468 1.00 93.12 1129 PRO A CA 1
ATOM 9004 C C . PRO A 1 1129 ? 34.236 -7.458 -14.804 1.00 93.12 1129 PRO A C 1
ATOM 9006 O O . PRO A 1 1129 ? 34.450 -8.377 -14.019 1.00 93.12 1129 PRO A O 1
ATOM 9009 N N . ILE A 1 1130 ? 33.568 -7.655 -15.945 1.00 92.50 1130 ILE A N 1
ATOM 9010 C CA . ILE A 1 1130 ? 32.933 -8.934 -16.309 1.00 92.50 1130 ILE A CA 1
ATOM 9011 C C . ILE A 1 1130 ? 33.969 -10.054 -16.517 1.00 92.50 1130 ILE A C 1
ATOM 9013 O O . ILE A 1 1130 ? 33.785 -11.153 -16.004 1.00 92.50 1130 ILE A O 1
ATOM 9017 N N . SER A 1 1131 ? 35.095 -9.763 -17.174 1.00 89.38 1131 SER A N 1
ATOM 9018 C CA . SER A 1 1131 ? 36.180 -10.720 -17.460 1.00 89.38 1131 SER A CA 1
ATOM 9019 C C . SER A 1 1131 ? 37.195 -10.890 -16.313 1.00 89.38 1131 SER A C 1
ATOM 9021 O O . SER A 1 1131 ? 38.278 -11.445 -16.505 1.00 89.38 1131 SER A O 1
ATOM 9023 N N . LYS A 1 1132 ? 36.881 -10.357 -15.127 1.00 90.62 1132 LYS A N 1
ATOM 9024 C CA . LYS A 1 1132 ? 37.710 -10.398 -13.909 1.00 90.62 1132 LYS A CA 1
ATOM 9025 C C . LYS A 1 1132 ? 36.841 -10.156 -12.670 1.00 90.62 1132 LYS A C 1
ATOM 9027 O O . LYS A 1 1132 ? 37.127 -9.296 -11.835 1.00 90.62 1132 LYS A O 1
ATOM 9032 N N . MET A 1 1133 ? 35.738 -10.894 -12.597 1.00 91.19 1133 MET A N 1
ATOM 9033 C CA . MET A 1 1133 ? 34.670 -10.703 -11.625 1.00 91.19 1133 MET A CA 1
ATOM 9034 C C . MET A 1 1133 ? 35.081 -11.140 -10.214 1.00 91.19 1133 MET A C 1
ATOM 9036 O O . MET A 1 1133 ? 35.799 -12.119 -10.010 1.00 91.19 1133 MET A O 1
ATOM 9040 N N . LEU A 1 1134 ? 34.555 -10.408 -9.239 1.00 91.75 1134 LEU A N 1
ATOM 9041 C CA . LEU A 1 1134 ? 34.551 -10.669 -7.803 1.00 91.75 1134 LEU A CA 1
ATOM 9042 C C . LEU A 1 1134 ? 33.223 -10.107 -7.232 1.00 91.75 1134 LEU A C 1
ATOM 9044 O O . LEU A 1 1134 ? 32.500 -9.449 -7.986 1.00 91.75 1134 LEU A O 1
ATOM 9048 N N . PRO A 1 1135 ? 32.848 -10.343 -5.959 1.00 90.88 1135 PRO A N 1
ATOM 9049 C CA . PRO A 1 1135 ? 31.611 -9.793 -5.396 1.00 90.88 1135 PRO A CA 1
ATOM 9050 C C . PRO A 1 1135 ? 31.538 -8.265 -5.521 1.00 90.88 1135 PRO A C 1
ATOM 9052 O O . PRO A 1 1135 ? 32.554 -7.574 -5.427 1.00 90.88 1135 PRO A O 1
ATOM 9055 N N . VAL A 1 1136 ? 30.333 -7.724 -5.726 1.00 93.81 1136 VAL A N 1
ATOM 9056 C CA . VAL A 1 1136 ? 30.130 -6.285 -5.993 1.00 93.81 1136 VAL A CA 1
ATOM 9057 C C . VAL A 1 1136 ? 30.608 -5.402 -4.835 1.00 93.81 1136 VAL A C 1
ATOM 9059 O O . VAL A 1 1136 ? 31.172 -4.331 -5.059 1.00 93.81 1136 VAL A O 1
ATOM 9062 N N . ASP A 1 1137 ? 30.477 -5.892 -3.604 1.00 89.56 1137 ASP A N 1
ATOM 9063 C CA . ASP A 1 1137 ? 30.932 -5.228 -2.388 1.00 89.56 1137 ASP A CA 1
ATOM 9064 C C . ASP A 1 1137 ? 32.440 -5.381 -2.109 1.00 89.56 1137 ASP A C 1
ATOM 9066 O O . ASP A 1 1137 ? 32.966 -4.643 -1.287 1.00 89.56 1137 ASP A O 1
ATOM 9070 N N . GLU A 1 1138 ? 33.162 -6.236 -2.841 1.00 91.50 1138 GLU A N 1
ATOM 9071 C CA . GLU A 1 1138 ? 34.638 -6.247 -2.880 1.00 91.50 1138 GLU A CA 1
ATOM 9072 C C . GLU A 1 1138 ? 35.167 -5.383 -4.045 1.00 91.50 1138 GLU A C 1
ATOM 9074 O O . GLU A 1 1138 ? 36.183 -4.697 -3.916 1.00 91.50 1138 GLU A O 1
ATOM 9079 N N . PHE A 1 1139 ? 34.461 -5.379 -5.185 1.00 95.44 1139 PHE A N 1
ATOM 9080 C CA . PHE A 1 1139 ? 34.812 -4.605 -6.382 1.00 95.44 1139 PHE A CA 1
ATOM 9081 C C . PHE A 1 1139 ? 34.726 -3.092 -6.157 1.00 95.44 1139 PHE A C 1
ATOM 9083 O O . PHE A 1 1139 ? 35.647 -2.368 -6.539 1.00 95.44 1139 PHE A O 1
ATOM 9090 N N . LEU A 1 1140 ? 33.661 -2.597 -5.514 1.00 96.44 1140 LEU A N 1
ATOM 9091 C CA . LEU A 1 1140 ? 33.515 -1.161 -5.260 1.00 96.44 1140 LEU A CA 1
ATOM 9092 C C . LEU A 1 1140 ? 34.698 -0.604 -4.428 1.00 96.44 1140 LEU A C 1
ATOM 9094 O O . LEU A 1 1140 ? 35.339 0.329 -4.916 1.00 96.44 1140 LEU A O 1
ATOM 9098 N N . PRO A 1 1141 ? 35.106 -1.195 -3.280 1.00 94.88 1141 PRO A N 1
ATOM 9099 C CA . PRO A 1 1141 ? 36.317 -0.785 -2.558 1.00 94.88 1141 PRO A CA 1
ATOM 9100 C C . PRO A 1 1141 ? 37.633 -0.878 -3.332 1.00 94.88 1141 PRO A C 1
ATOM 9102 O O . PRO A 1 1141 ? 38.574 -0.160 -2.989 1.00 94.88 1141 PRO A O 1
ATOM 9105 N N . ILE A 1 1142 ? 37.743 -1.732 -4.358 1.00 95.44 1142 ILE A N 1
ATOM 9106 C CA . ILE A 1 1142 ? 38.895 -1.688 -5.271 1.00 95.44 1142 ILE A CA 1
ATOM 9107 C C . ILE A 1 1142 ? 38.846 -0.388 -6.073 1.00 95.44 1142 ILE A C 1
ATOM 9109 O O . ILE A 1 1142 ? 39.834 0.338 -6.114 1.00 95.44 1142 ILE A O 1
ATOM 9113 N N . MET A 1 1143 ? 37.702 -0.049 -6.665 1.00 97.31 1143 MET A N 1
ATOM 9114 C CA . MET A 1 1143 ? 37.577 1.120 -7.542 1.00 97.31 1143 MET A CA 1
ATOM 9115 C C . MET A 1 1143 ? 37.785 2.468 -6.829 1.00 97.31 1143 MET A C 1
ATOM 9117 O O . MET A 1 1143 ? 38.185 3.424 -7.495 1.00 97.31 1143 MET A O 1
ATOM 9121 N N . TYR A 1 1144 ? 37.602 2.540 -5.502 1.00 95.81 1144 TYR A N 1
ATOM 9122 C CA . TYR A 1 1144 ? 37.986 3.692 -4.662 1.00 95.81 1144 TYR A CA 1
ATOM 9123 C C . TYR A 1 1144 ? 39.275 3.483 -3.823 1.00 95.81 1144 TYR A C 1
ATOM 9125 O O . TYR A 1 1144 ? 39.509 4.181 -2.839 1.00 95.81 1144 TYR A O 1
ATOM 9133 N N . ASP A 1 1145 ? 40.126 2.523 -4.213 1.00 95.25 1145 ASP A N 1
ATOM 9134 C CA . ASP A 1 1145 ? 41.472 2.213 -3.675 1.00 95.25 1145 ASP A CA 1
ATOM 9135 C C . ASP A 1 1145 ? 41.568 1.862 -2.168 1.00 95.25 1145 ASP A C 1
ATOM 9137 O O . ASP A 1 1145 ? 42.662 1.805 -1.602 1.00 95.25 1145 ASP A O 1
ATOM 9141 N N . LYS A 1 1146 ? 40.443 1.549 -1.510 1.00 93.00 1146 LYS A N 1
ATOM 9142 C CA . LYS A 1 1146 ? 40.378 1.161 -0.082 1.00 93.00 1146 LYS A CA 1
ATOM 9143 C C . LYS A 1 1146 ? 40.404 -0.344 0.181 1.00 93.00 1146 LYS A C 1
ATOM 9145 O O . LYS A 1 1146 ? 40.482 -0.755 1.335 1.00 93.00 1146 LYS A O 1
ATOM 9150 N N . HIS A 1 1147 ? 40.341 -1.180 -0.853 1.00 91.62 1147 HIS A N 1
ATOM 9151 C CA . HIS A 1 1147 ? 40.434 -2.631 -0.690 1.00 91.62 1147 HIS A CA 1
ATOM 9152 C C . HIS A 1 1147 ? 41.807 -3.051 -0.106 1.00 91.62 1147 HIS A C 1
ATOM 9154 O O . HIS A 1 1147 ? 42.836 -2.626 -0.637 1.00 91.62 1147 HIS A O 1
ATOM 9160 N N . PRO A 1 1148 ? 41.864 -3.901 0.941 1.00 88.75 1148 PRO A N 1
ATOM 9161 C CA . PRO A 1 1148 ? 43.103 -4.194 1.675 1.00 88.75 1148 PRO A CA 1
ATOM 9162 C C . PRO A 1 1148 ? 44.062 -5.161 0.960 1.00 88.75 1148 PRO A C 1
ATOM 9164 O O . PRO A 1 1148 ? 45.228 -5.248 1.337 1.00 88.75 1148 PRO A O 1
ATOM 9167 N N . ASN A 1 1149 ? 43.595 -5.909 -0.046 1.00 88.19 1149 ASN A N 1
ATOM 9168 C CA . ASN A 1 1149 ? 44.460 -6.759 -0.871 1.00 88.19 1149 ASN A CA 1
ATOM 9169 C C . ASN A 1 1149 ? 44.981 -5.982 -2.093 1.00 88.19 1149 ASN A C 1
ATOM 9171 O O . ASN A 1 1149 ? 44.204 -5.675 -3.001 1.00 88.19 1149 ASN A O 1
ATOM 9175 N N . GLU A 1 1150 ? 46.287 -5.707 -2.119 1.00 89.50 1150 GLU A N 1
ATOM 9176 C CA . GLU A 1 1150 ? 46.980 -5.033 -3.227 1.00 89.50 1150 GLU A CA 1
ATOM 9177 C C . GLU A 1 1150 ? 47.037 -5.877 -4.512 1.00 89.50 1150 GLU A C 1
ATOM 9179 O O . GLU A 1 1150 ? 46.924 -5.319 -5.604 1.00 89.50 1150 GLU A O 1
ATOM 9184 N N . ASP A 1 1151 ? 47.125 -7.211 -4.414 1.00 89.19 1151 ASP A N 1
ATOM 9185 C CA . ASP A 1 1151 ? 47.154 -8.088 -5.593 1.00 89.19 1151 ASP A CA 1
ATOM 9186 C C . ASP A 1 1151 ? 45.848 -7.943 -6.386 1.00 89.19 1151 ASP A C 1
ATOM 9188 O O . ASP A 1 1151 ? 45.874 -7.743 -7.601 1.00 89.19 1151 ASP A O 1
ATOM 9192 N N . TYR A 1 1152 ? 44.697 -7.930 -5.700 1.00 91.12 1152 TYR A N 1
ATOM 9193 C CA . TYR A 1 1152 ? 43.391 -7.731 -6.344 1.00 91.12 1152 TYR A CA 1
ATOM 9194 C C . TYR A 1 1152 ? 43.285 -6.334 -6.971 1.00 91.12 1152 TYR A C 1
ATOM 9196 O O . TYR A 1 1152 ? 42.803 -6.199 -8.096 1.00 91.12 1152 TYR A O 1
ATOM 9204 N N . LYS A 1 1153 ? 43.792 -5.296 -6.287 1.00 92.50 1153 LYS A N 1
ATOM 9205 C CA . LYS A 1 1153 ? 43.830 -3.926 -6.822 1.00 92.50 1153 LYS A CA 1
ATOM 9206 C C . LYS A 1 1153 ? 44.734 -3.790 -8.052 1.00 92.50 1153 LYS A C 1
ATOM 9208 O O . LYS A 1 1153 ? 44.449 -2.954 -8.907 1.00 92.50 1153 LYS A O 1
ATOM 9213 N N . SER A 1 1154 ? 45.773 -4.615 -8.199 1.00 92.62 1154 SER A N 1
ATOM 9214 C CA . SER A 1 1154 ? 46.696 -4.556 -9.345 1.00 92.62 1154 SER A CA 1
ATOM 9215 C C . SER A 1 1154 ? 46.022 -4.821 -10.705 1.00 92.62 1154 SER A C 1
ATOM 9217 O O . SER A 1 1154 ? 46.423 -4.239 -11.713 1.00 92.62 1154 SER A O 1
ATOM 9219 N N . HIS A 1 1155 ? 44.938 -5.608 -10.734 1.00 92.56 1155 HIS A N 1
ATOM 9220 C CA . HIS A 1 1155 ? 44.134 -5.892 -11.936 1.00 92.56 1155 HIS A CA 1
ATOM 9221 C C . HIS A 1 1155 ? 43.242 -4.718 -12.394 1.00 92.56 1155 HIS A C 1
ATOM 9223 O O . HIS A 1 1155 ? 42.587 -4.786 -13.444 1.00 92.56 1155 HIS A O 1
ATOM 9229 N N . PHE A 1 1156 ? 43.207 -3.634 -11.618 1.00 94.50 1156 PHE A N 1
ATOM 9230 C CA . PHE A 1 1156 ? 42.429 -2.429 -11.876 1.00 94.50 1156 PHE A CA 1
ATOM 9231 C C . PHE A 1 1156 ? 43.369 -1.218 -11.741 1.00 94.50 1156 PHE A C 1
ATOM 9233 O O . PHE A 1 1156 ? 43.590 -0.732 -10.634 1.00 94.50 1156 PHE A O 1
ATOM 9240 N N . PRO A 1 1157 ? 43.990 -0.729 -12.832 1.00 90.50 1157 PRO A N 1
ATOM 9241 C CA . PRO A 1 1157 ? 44.954 0.373 -12.744 1.00 90.50 1157 PRO A CA 1
ATOM 9242 C C . PRO A 1 1157 ? 44.287 1.729 -12.464 1.00 90.50 1157 PRO A C 1
ATOM 9244 O O . PRO A 1 1157 ? 44.874 2.574 -11.794 1.00 90.50 1157 PRO A O 1
ATOM 9247 N N . ASN A 1 1158 ? 43.051 1.923 -12.933 1.00 93.25 1158 ASN A N 1
ATOM 9248 C CA . ASN A 1 1158 ? 42.283 3.155 -12.760 1.00 93.25 1158 ASN A CA 1
ATOM 9249 C C . ASN A 1 1158 ? 41.326 2.999 -11.567 1.00 93.25 1158 ASN A C 1
ATOM 9251 O O . ASN A 1 1158 ? 40.244 2.438 -11.718 1.00 93.25 1158 ASN A O 1
ATOM 9255 N N . ARG A 1 1159 ? 41.741 3.461 -10.381 1.00 95.62 1159 ARG A N 1
ATOM 9256 C CA . ARG A 1 1159 ? 40.975 3.367 -9.118 1.00 95.62 1159 ARG A CA 1
ATOM 9257 C C . ARG A 1 1159 ? 40.674 4.764 -8.570 1.00 95.62 1159 ARG A C 1
ATOM 9259 O O . ARG A 1 1159 ? 41.163 5.159 -7.519 1.00 95.62 1159 ARG A O 1
ATOM 9266 N N . ASN A 1 1160 ? 39.948 5.545 -9.368 1.00 95.31 1160 ASN A N 1
ATOM 9267 C CA . ASN A 1 1160 ? 39.635 6.956 -9.130 1.00 95.31 1160 ASN A CA 1
ATOM 9268 C C . ASN A 1 1160 ? 38.135 7.204 -8.882 1.00 95.31 1160 ASN A C 1
ATOM 9270 O O . ASN A 1 1160 ? 37.600 8.227 -9.311 1.00 95.31 1160 ASN A O 1
ATOM 9274 N N . LEU A 1 1161 ? 37.455 6.251 -8.237 1.00 97.31 1161 LEU A N 1
ATOM 9275 C CA . LEU A 1 1161 ? 36.062 6.394 -7.823 1.00 97.31 1161 LEU A CA 1
ATOM 9276 C C . LEU A 1 1161 ? 35.978 7.197 -6.507 1.00 97.31 1161 LEU A C 1
ATOM 9278 O O . LEU A 1 1161 ? 36.596 6.834 -5.508 1.00 97.31 1161 LEU A O 1
ATOM 9282 N N . MET A 1 1162 ? 35.203 8.276 -6.493 1.00 97.56 1162 MET A N 1
ATOM 9283 C CA . MET A 1 1162 ? 34.963 9.155 -5.350 1.00 97.56 1162 MET A CA 1
ATOM 9284 C C . MET A 1 1162 ? 33.807 8.614 -4.503 1.00 97.56 1162 MET A C 1
ATOM 9286 O O . MET A 1 1162 ? 32.630 8.845 -4.798 1.00 97.56 1162 MET A O 1
ATOM 9290 N N . ALA A 1 1163 ? 34.160 7.852 -3.464 1.00 97.50 1163 ALA A N 1
ATOM 9291 C CA . ALA A 1 1163 ? 33.213 7.137 -2.614 1.00 97.50 1163 ALA A CA 1
ATOM 9292 C C . ALA A 1 1163 ? 33.006 7.788 -1.238 1.00 97.50 1163 ALA A C 1
ATOM 9294 O O . ALA A 1 1163 ? 33.940 7.986 -0.455 1.00 97.50 1163 ALA A O 1
ATOM 9295 N N . TYR A 1 1164 ? 31.739 8.028 -0.912 1.00 97.75 1164 TYR A N 1
ATOM 9296 C CA . TYR A 1 1164 ? 31.288 8.607 0.348 1.00 97.75 1164 TYR A CA 1
ATOM 9297 C C . TYR A 1 1164 ? 30.261 7.709 1.046 1.00 97.75 1164 TYR A C 1
ATOM 9299 O O . TYR A 1 1164 ? 29.718 6.764 0.475 1.00 97.75 1164 TYR A O 1
ATOM 9307 N N . SER A 1 1165 ? 29.969 8.003 2.309 1.00 96.88 1165 SER A N 1
ATOM 9308 C CA . SER A 1 1165 ? 28.962 7.306 3.106 1.00 96.88 1165 SER A CA 1
ATOM 9309 C C . SER A 1 1165 ? 28.184 8.281 3.967 1.00 96.88 1165 SER A C 1
ATOM 9311 O O . SER A 1 1165 ? 28.745 9.189 4.575 1.00 96.88 1165 SER A O 1
ATOM 9313 N N . THR A 1 1166 ? 26.893 8.016 4.118 1.00 96.81 1166 THR A N 1
ATOM 9314 C CA . THR A 1 1166 ? 26.077 8.667 5.145 1.00 96.81 1166 THR A CA 1
ATOM 9315 C C . THR A 1 1166 ? 26.516 8.247 6.551 1.00 96.81 1166 THR A C 1
ATOM 9317 O O . THR A 1 1166 ? 26.901 7.096 6.776 1.00 96.81 1166 THR A O 1
ATOM 9320 N N . HIS A 1 1167 ? 26.477 9.181 7.502 1.00 91.50 1167 HIS A N 1
ATOM 9321 C CA . HIS A 1 1167 ? 26.843 8.961 8.899 1.00 91.50 1167 HIS A CA 1
ATOM 9322 C C . HIS A 1 1167 ? 25.946 9.779 9.855 1.00 91.50 1167 HIS A C 1
ATOM 9324 O O . HIS A 1 1167 ? 26.055 11.004 9.878 1.00 91.50 1167 HIS A O 1
ATOM 9330 N N . PRO A 1 1168 ? 25.085 9.150 10.680 1.00 92.25 1168 PRO A N 1
ATOM 9331 C CA . PRO A 1 1168 ? 24.792 7.719 10.712 1.00 92.25 1168 PRO A CA 1
ATOM 9332 C C . PRO A 1 1168 ? 23.997 7.283 9.474 1.00 92.25 1168 PRO A C 1
ATOM 9334 O O . PRO A 1 1168 ? 23.174 8.053 8.966 1.00 92.25 1168 PRO A O 1
ATOM 9337 N N . LEU A 1 1169 ? 24.223 6.036 9.041 1.00 94.19 1169 LEU A N 1
ATOM 9338 C CA . LEU A 1 1169 ? 23.592 5.410 7.871 1.00 94.19 1169 LEU A CA 1
ATOM 9339 C C . LEU A 1 1169 ? 22.071 5.641 7.816 1.00 94.19 1169 LEU A C 1
ATOM 9341 O O . LEU A 1 1169 ? 21.391 5.683 8.846 1.00 94.19 1169 LEU A O 1
ATOM 9345 N N . LEU A 1 1170 ? 21.536 5.778 6.603 1.00 94.62 1170 LEU A N 1
ATOM 9346 C CA . LEU A 1 1170 ? 20.100 5.959 6.356 1.00 94.62 1170 LEU A CA 1
ATOM 9347 C C . LEU A 1 1170 ? 19.351 4.626 6.191 1.00 94.62 1170 LEU A C 1
ATOM 9349 O O . LEU A 1 1170 ? 18.141 4.565 6.428 1.00 94.62 1170 LEU A O 1
ATOM 9353 N N . VAL A 1 1171 ? 20.074 3.569 5.819 1.00 94.44 1171 VAL A N 1
ATOM 9354 C CA . VAL A 1 1171 ? 19.560 2.238 5.484 1.00 94.44 1171 VAL A CA 1
ATOM 9355 C C . VAL A 1 1171 ? 20.354 1.169 6.245 1.00 94.44 1171 VAL A C 1
ATOM 9357 O O . VAL A 1 1171 ? 21.555 1.306 6.479 1.00 94.44 1171 VAL A O 1
ATOM 9360 N N . GLN A 1 1172 ? 19.677 0.106 6.673 1.00 90.81 1172 GLN A N 1
ATOM 9361 C CA . GLN A 1 1172 ? 20.244 -1.043 7.396 1.00 90.81 1172 GLN A CA 1
ATOM 9362 C C . GLN A 1 1172 ? 19.639 -2.348 6.847 1.00 90.81 1172 GLN A C 1
ATOM 9364 O O . GLN A 1 1172 ? 18.594 -2.275 6.206 1.00 90.81 1172 GLN A O 1
ATOM 9369 N N . PRO A 1 1173 ? 20.215 -3.538 7.099 1.00 88.56 1173 PRO A N 1
ATOM 9370 C CA . PRO A 1 1173 ? 19.548 -4.792 6.750 1.00 88.56 1173 PRO A CA 1
ATOM 9371 C C . PRO A 1 1173 ? 18.380 -5.074 7.712 1.00 88.56 1173 PRO A C 1
ATOM 9373 O O . PRO A 1 1173 ? 18.396 -4.640 8.871 1.00 88.56 1173 PRO A O 1
ATOM 9376 N N . CYS A 1 1174 ? 17.379 -5.834 7.259 1.00 84.00 1174 CYS A N 1
ATOM 9377 C CA . CYS A 1 1174 ? 16.277 -6.321 8.099 1.00 84.00 1174 CYS A CA 1
ATOM 9378 C C . CYS A 1 1174 ? 16.749 -7.282 9.203 1.00 84.00 1174 CYS A C 1
ATOM 9380 O O . CYS A 1 1174 ? 16.232 -7.231 10.317 1.00 84.00 1174 CYS A O 1
ATOM 9382 N N . HIS A 1 1175 ? 17.727 -8.140 8.895 1.00 79.44 1175 HIS A N 1
ATOM 9383 C CA . HIS A 1 1175 ? 18.279 -9.153 9.799 1.00 79.44 1175 HIS A CA 1
ATOM 9384 C C . HIS A 1 1175 ? 19.804 -9.231 9.631 1.00 79.44 1175 HIS A C 1
ATOM 9386 O O . HIS A 1 1175 ? 20.323 -9.016 8.537 1.00 79.44 1175 HIS A O 1
ATOM 9392 N N . TYR A 1 1176 ? 20.521 -9.586 10.693 1.00 75.38 1176 TYR A N 1
ATOM 9393 C CA . TYR A 1 1176 ? 21.963 -9.857 10.691 1.00 75.38 1176 TYR A CA 1
ATOM 9394 C C . TYR A 1 1176 ? 22.191 -11.374 10.787 1.00 75.38 1176 TYR A C 1
ATOM 9396 O O . TYR A 1 1176 ? 21.379 -12.074 11.391 1.00 75.38 1176 TYR A O 1
ATOM 9404 N N . ALA A 1 1177 ? 23.289 -11.922 10.252 1.00 57.53 1177 ALA A N 1
ATOM 9405 C CA . ALA A 1 1177 ? 23.499 -13.366 10.384 1.00 57.53 1177 ALA A CA 1
ATOM 9406 C C . ALA A 1 1177 ? 23.755 -13.769 11.841 1.00 57.53 1177 ALA A C 1
ATOM 9408 O O . ALA A 1 1177 ? 24.467 -13.096 12.595 1.00 57.53 1177 ALA A O 1
ATOM 9409 N N . GLY A 1 1178 ? 23.140 -14.888 12.222 1.00 57.84 1178 GLY A N 1
ATOM 9410 C CA . GLY A 1 1178 ? 22.937 -15.285 13.613 1.00 57.84 1178 GLY A CA 1
ATOM 9411 C C . GLY A 1 1178 ? 21.535 -14.953 14.140 1.00 57.84 1178 GLY A C 1
ATOM 9412 O O . GLY A 1 1178 ? 21.103 -15.601 15.093 1.00 57.84 1178 GLY A O 1
ATOM 9413 N N . ASP A 1 1179 ? 20.792 -14.030 13.513 1.00 61.31 1179 ASP A N 1
ATOM 9414 C CA . ASP A 1 1179 ? 19.360 -13.864 13.789 1.00 61.31 1179 ASP A CA 1
ATOM 9415 C C . ASP A 1 1179 ? 18.587 -15.095 13.244 1.00 61.31 1179 ASP A C 1
ATOM 9417 O O . ASP A 1 1179 ? 18.862 -15.526 12.121 1.00 61.31 1179 ASP A O 1
ATOM 9421 N N . PRO A 1 1180 ? 17.604 -15.670 13.973 1.00 63.94 1180 PRO A N 1
ATOM 9422 C CA . PRO A 1 1180 ? 16.934 -16.923 13.576 1.00 63.94 1180 PRO A CA 1
ATOM 9423 C C . PRO A 1 1180 ? 16.155 -16.890 12.251 1.00 63.94 1180 PRO A C 1
ATOM 9425 O O . PRO A 1 1180 ? 15.778 -17.941 11.739 1.00 63.94 1180 PRO A O 1
ATOM 9428 N N . GLU A 1 1181 ? 15.880 -15.693 11.733 1.00 66.50 1181 GLU A N 1
ATOM 9429 C CA . GLU A 1 1181 ? 15.099 -15.434 10.515 1.00 66.50 1181 GLU A CA 1
ATOM 9430 C C . GLU A 1 1181 ? 15.995 -15.006 9.329 1.00 66.50 1181 GLU A C 1
ATOM 9432 O O . GLU A 1 1181 ? 15.496 -14.756 8.233 1.00 66.50 1181 GLU A O 1
ATOM 9437 N N . TRP A 1 1182 ? 17.320 -14.924 9.522 1.00 73.31 1182 TRP A N 1
ATOM 9438 C CA . TRP A 1 1182 ? 18.256 -14.506 8.477 1.00 73.31 1182 TRP A CA 1
ATOM 9439 C C . TRP A 1 1182 ? 18.476 -15.600 7.419 1.00 73.31 1182 TRP A C 1
ATOM 9441 O O . TRP A 1 1182 ? 18.766 -16.753 7.739 1.00 73.31 1182 TRP A O 1
ATOM 9451 N N . VAL A 1 1183 ? 18.374 -15.214 6.143 1.00 68.88 1183 VAL A N 1
ATOM 9452 C CA . VAL A 1 1183 ? 18.586 -16.076 4.970 1.00 68.88 1183 VAL A CA 1
ATOM 9453 C C . VAL A 1 1183 ? 19.272 -15.261 3.877 1.00 68.88 1183 VAL A C 1
ATOM 9455 O O . VAL A 1 1183 ? 18.731 -14.231 3.470 1.00 68.88 1183 VAL A O 1
ATOM 9458 N N . SER A 1 1184 ? 20.409 -15.745 3.371 1.00 76.00 1184 SER A N 1
ATOM 9459 C CA . SER A 1 1184 ? 21.100 -15.178 2.206 1.00 76.00 1184 SER A CA 1
ATOM 9460 C C . SER A 1 1184 ? 20.825 -15.994 0.940 1.00 76.00 1184 SER A C 1
ATOM 9462 O O . SER A 1 1184 ? 21.111 -17.191 0.893 1.00 76.00 1184 SER A O 1
ATOM 9464 N N . ASP A 1 1185 ? 20.306 -15.335 -0.099 1.00 79.12 1185 ASP A N 1
ATOM 9465 C CA . ASP A 1 1185 ? 20.158 -15.902 -1.447 1.00 79.12 1185 ASP A CA 1
ATOM 9466 C C . ASP A 1 1185 ? 21.476 -15.884 -2.255 1.00 79.12 1185 ASP A C 1
ATOM 9468 O O . ASP A 1 1185 ? 21.549 -16.527 -3.303 1.00 79.12 1185 ASP A O 1
ATOM 9472 N N . THR A 1 1186 ? 22.518 -15.183 -1.782 1.00 69.88 1186 THR A N 1
ATOM 9473 C CA . THR A 1 1186 ? 23.844 -15.170 -2.421 1.00 69.88 1186 THR A CA 1
ATOM 9474 C C . THR A 1 1186 ? 24.697 -16.350 -1.940 1.00 69.88 1186 THR A C 1
ATOM 9476 O O . THR A 1 1186 ? 25.039 -17.233 -2.731 1.00 69.88 1186 THR A O 1
ATOM 9479 N N . GLU A 1 1187 ? 24.948 -16.430 -0.628 1.00 70.44 1187 GLU A N 1
ATOM 9480 C CA . GLU A 1 1187 ? 25.878 -17.385 0.002 1.00 70.44 1187 GLU A CA 1
ATOM 9481 C C . GLU A 1 1187 ? 25.431 -18.862 -0.047 1.00 70.44 1187 GLU A C 1
ATOM 9483 O O . GLU A 1 1187 ? 26.246 -19.750 0.198 1.00 70.44 1187 GLU A O 1
ATOM 9488 N N . THR A 1 1188 ? 24.158 -19.156 -0.343 1.00 66.12 1188 THR A N 1
ATOM 9489 C CA . THR A 1 1188 ? 23.572 -20.518 -0.269 1.00 66.12 1188 THR A CA 1
ATOM 9490 C C . THR A 1 1188 ? 23.377 -21.207 -1.631 1.00 66.12 1188 THR A C 1
ATOM 9492 O O . THR A 1 1188 ? 22.645 -22.193 -1.748 1.00 66.12 1188 THR A O 1
ATOM 9495 N N . SER A 1 1189 ? 24.015 -20.679 -2.679 1.00 74.19 1189 SER A N 1
ATOM 9496 C CA . SER A 1 1189 ? 23.921 -21.183 -4.056 1.00 74.19 1189 SER A CA 1
ATOM 9497 C C . SER A 1 1189 ? 25.000 -22.248 -4.370 1.00 74.19 1189 SER A C 1
ATOM 9499 O O . SER A 1 1189 ? 25.464 -22.953 -3.471 1.00 74.19 1189 SER A O 1
ATOM 9501 N N . THR A 1 1190 ? 25.356 -22.460 -5.643 1.00 76.56 1190 THR A N 1
ATOM 9502 C CA . THR A 1 1190 ? 26.527 -23.281 -6.018 1.00 76.56 1190 THR A CA 1
ATOM 9503 C C . THR A 1 1190 ? 27.732 -22.390 -6.297 1.00 76.56 1190 THR A C 1
ATOM 9505 O O . THR A 1 1190 ? 27.580 -21.183 -6.515 1.00 76.56 1190 THR A O 1
ATOM 9508 N N . LEU A 1 1191 ? 28.926 -22.983 -6.366 1.00 76.69 1191 LEU A N 1
ATOM 9509 C CA . LEU A 1 1191 ? 30.082 -22.310 -6.962 1.00 76.69 1191 LEU A CA 1
ATOM 9510 C C . LEU A 1 1191 ? 29.779 -21.875 -8.407 1.00 76.69 1191 LEU A C 1
ATOM 9512 O O . LEU A 1 1191 ? 28.922 -22.454 -9.086 1.00 76.69 1191 LEU A O 1
ATOM 9516 N N . TRP A 1 1192 ? 30.456 -20.814 -8.851 1.00 74.00 1192 TRP A N 1
ATOM 9517 C CA . TRP A 1 1192 ? 30.287 -20.219 -10.182 1.00 74.00 1192 TRP A CA 1
ATOM 9518 C C . TRP A 1 1192 ? 30.624 -21.198 -11.329 1.00 74.00 1192 TRP A C 1
ATOM 9520 O O . TRP A 1 1192 ? 29.948 -21.212 -12.362 1.00 74.00 1192 TRP A O 1
ATOM 9530 N N . ASP A 1 1193 ? 31.622 -22.058 -11.123 1.00 74.50 1193 ASP A N 1
ATOM 9531 C CA . ASP A 1 1193 ? 32.202 -22.982 -12.100 1.00 74.50 1193 ASP A CA 1
ATOM 9532 C C . ASP A 1 1193 ? 31.842 -24.466 -11.900 1.00 74.50 1193 ASP A C 1
ATOM 9534 O O . ASP A 1 1193 ? 31.952 -25.227 -12.864 1.00 74.50 1193 ASP A O 1
ATOM 9538 N N . ASP A 1 1194 ? 31.376 -24.873 -10.712 1.00 71.62 1194 ASP A N 1
ATOM 9539 C CA . ASP A 1 1194 ? 30.925 -26.245 -10.422 1.00 71.62 1194 ASP A CA 1
ATOM 9540 C C . ASP A 1 1194 ? 29.479 -26.298 -9.884 1.00 71.62 1194 ASP A C 1
ATOM 9542 O O . ASP A 1 1194 ? 29.193 -25.960 -8.731 1.00 71.62 1194 ASP A O 1
ATOM 9546 N N . ASP A 1 1195 ? 28.570 -26.807 -10.724 1.00 75.56 1195 ASP A N 1
ATOM 9547 C CA . ASP A 1 1195 ? 27.154 -27.060 -10.418 1.00 75.56 1195 ASP A CA 1
ATOM 9548 C C . ASP A 1 1195 ? 26.930 -28.040 -9.241 1.00 75.56 1195 ASP A C 1
ATOM 9550 O O . ASP A 1 1195 ? 25.844 -28.070 -8.654 1.00 75.56 1195 ASP A O 1
ATOM 9554 N N . ASN A 1 1196 ? 27.923 -28.867 -8.895 1.00 71.81 1196 ASN A N 1
ATOM 9555 C CA . ASN A 1 1196 ? 27.793 -29.934 -7.896 1.00 71.81 1196 ASN A CA 1
ATOM 9556 C C . ASN A 1 1196 ? 28.103 -29.457 -6.468 1.00 71.81 1196 ASN A C 1
ATOM 9558 O O . ASN A 1 1196 ? 27.621 -30.053 -5.498 1.00 71.81 1196 ASN A O 1
ATOM 9562 N N . VAL A 1 1197 ? 28.892 -28.388 -6.316 1.00 72.06 1197 VAL A N 1
ATOM 9563 C CA . VAL A 1 1197 ? 29.328 -27.877 -5.009 1.00 72.06 1197 VAL A CA 1
ATOM 9564 C C . VAL A 1 1197 ? 28.375 -26.782 -4.537 1.00 72.06 1197 VAL A C 1
ATOM 9566 O O . VAL A 1 1197 ? 28.492 -25.616 -4.913 1.00 72.06 1197 VAL A O 1
ATOM 9569 N N . ARG A 1 1198 ? 27.424 -27.167 -3.680 1.00 65.31 1198 ARG A N 1
ATOM 9570 C CA . ARG A 1 1198 ? 26.580 -26.229 -2.924 1.00 65.31 1198 ARG A CA 1
ATOM 9571 C C . ARG A 1 1198 ? 27.341 -25.640 -1.743 1.00 65.31 1198 ARG A C 1
ATOM 9573 O O . ARG A 1 1198 ? 27.983 -26.383 -0.999 1.00 65.31 1198 ARG A O 1
ATOM 9580 N N . THR A 1 1199 ? 27.201 -24.338 -1.529 1.00 64.50 1199 THR A N 1
ATOM 9581 C CA . THR A 1 1199 ? 27.705 -23.649 -0.339 1.00 64.50 1199 THR A CA 1
ATOM 9582 C C . THR A 1 1199 ? 26.629 -23.558 0.749 1.00 64.50 1199 THR A C 1
ATOM 9584 O O . THR A 1 1199 ? 25.429 -23.587 0.479 1.00 64.50 1199 THR A O 1
ATOM 9587 N N . ASP A 1 1200 ? 27.065 -23.470 2.005 1.00 59.41 1200 ASP A N 1
ATOM 9588 C CA . ASP A 1 1200 ? 26.227 -23.174 3.171 1.00 59.41 1200 ASP A CA 1
ATOM 9589 C C . ASP A 1 1200 ? 26.880 -22.000 3.919 1.00 59.41 1200 ASP A C 1
ATOM 9591 O O . ASP A 1 1200 ? 28.102 -21.848 3.898 1.00 59.41 1200 ASP A O 1
ATOM 9595 N N . TRP A 1 1201 ? 26.088 -21.184 4.610 1.00 56.34 1201 TRP A N 1
ATOM 9596 C CA . TRP A 1 1201 ? 26.570 -20.008 5.350 1.00 56.34 1201 TRP A CA 1
ATOM 9597 C C . TRP A 1 1201 ? 27.377 -20.382 6.610 1.00 56.34 1201 TRP A C 1
ATOM 9599 O O . TRP A 1 1201 ? 27.993 -19.523 7.245 1.00 56.34 1201 TRP A O 1
ATOM 9609 N N . ARG A 1 1202 ? 27.397 -21.671 6.988 1.00 45.41 1202 ARG A N 1
ATOM 9610 C CA . ARG A 1 1202 ? 28.131 -22.228 8.140 1.00 45.41 1202 ARG A CA 1
ATOM 9611 C C . ARG A 1 1202 ? 29.648 -22.091 7.990 1.00 45.41 1202 ARG A C 1
ATOM 9613 O O . ARG A 1 1202 ? 30.341 -23.034 7.618 1.00 45.41 1202 ARG A O 1
ATOM 9620 N N . GLY A 1 1203 ? 30.157 -20.923 8.356 1.00 41.41 1203 GLY A N 1
ATOM 9621 C CA . GLY A 1 1203 ? 31.572 -20.572 8.257 1.00 41.41 1203 GLY A CA 1
ATOM 9622 C C . GLY A 1 1203 ? 31.809 -19.214 7.603 1.00 41.41 1203 GLY A C 1
ATOM 9623 O O . GLY A 1 1203 ? 32.915 -18.699 7.715 1.00 41.41 1203 GLY A O 1
ATOM 9624 N N . SER A 1 1204 ? 30.789 -18.595 6.991 1.00 45.88 1204 SER A N 1
ATOM 9625 C CA . SER A 1 1204 ? 30.891 -17.204 6.548 1.00 45.88 1204 SER A CA 1
ATOM 9626 C C . SER A 1 1204 ? 30.977 -16.282 7.760 1.00 45.88 1204 SER A C 1
ATOM 9628 O O . SER A 1 1204 ? 29.988 -15.974 8.429 1.00 45.88 1204 SER A O 1
ATOM 9630 N N . HIS A 1 1205 ? 32.188 -15.819 8.057 1.00 46.59 1205 HIS A N 1
ATOM 9631 C CA . HIS A 1 1205 ? 32.398 -14.793 9.069 1.00 46.59 1205 HIS A CA 1
ATOM 9632 C C . HIS A 1 1205 ? 32.069 -13.375 8.550 1.00 46.59 1205 HIS A C 1
ATOM 9634 O O . HIS A 1 1205 ? 32.035 -12.439 9.354 1.00 46.59 1205 HIS A O 1
ATOM 9640 N N . LYS A 1 1206 ? 31.734 -13.206 7.252 1.00 44.75 1206 LYS A N 1
ATOM 9641 C CA . LYS A 1 1206 ? 31.322 -11.912 6.664 1.00 44.75 1206 LYS A CA 1
ATOM 9642 C C . LYS A 1 1206 ? 30.108 -11.311 7.359 1.00 44.75 1206 LYS A C 1
ATOM 9644 O O . LYS A 1 1206 ? 30.011 -10.091 7.478 1.00 44.75 1206 LYS A O 1
ATOM 9649 N N . THR A 1 1207 ? 29.181 -12.138 7.830 1.00 42.16 1207 THR A N 1
ATOM 9650 C CA . THR A 1 1207 ? 27.814 -11.698 8.143 1.00 42.16 1207 THR A CA 1
ATOM 9651 C C . THR A 1 1207 ? 27.480 -11.644 9.640 1.00 42.16 1207 THR A C 1
ATOM 9653 O O . THR A 1 1207 ? 26.485 -11.027 10.024 1.00 42.16 1207 THR A O 1
ATOM 9656 N N . LEU A 1 1208 ? 28.343 -12.198 10.501 1.00 41.03 1208 LEU A N 1
ATOM 9657 C CA . LEU A 1 1208 ? 28.179 -12.197 11.961 1.00 41.03 1208 LEU A CA 1
ATOM 9658 C C . LEU A 1 1208 ? 28.256 -10.795 12.588 1.00 41.03 1208 LEU A C 1
ATOM 9660 O O . LEU A 1 1208 ? 29.059 -9.936 12.201 1.00 41.03 1208 LEU A O 1
ATOM 9664 N N . LYS A 1 1209 ? 27.458 -10.605 13.643 1.00 38.19 1209 LYS A N 1
ATOM 9665 C CA . LYS A 1 1209 ? 27.396 -9.390 14.464 1.00 38.19 1209 LYS A CA 1
ATOM 9666 C C . LYS A 1 1209 ? 28.542 -9.374 15.491 1.00 38.19 1209 LYS A C 1
ATOM 9668 O O . LYS A 1 1209 ? 28.528 -10.152 16.439 1.00 38.19 1209 LYS A O 1
ATOM 9673 N N . GLY A 1 1210 ? 29.532 -8.496 15.300 1.00 43.59 1210 GLY A N 1
ATOM 9674 C CA . GLY A 1 1210 ? 30.647 -8.298 16.245 1.00 43.59 1210 GLY A CA 1
ATOM 9675 C C . GLY A 1 1210 ? 31.787 -9.329 16.180 1.00 43.59 1210 GLY A C 1
ATOM 9676 O O . GLY A 1 1210 ? 32.475 -9.536 17.177 1.00 43.59 1210 GLY A O 1
ATOM 9677 N N . TYR A 1 1211 ? 31.995 -9.997 15.040 1.00 38.03 1211 TYR A N 1
ATOM 9678 C CA . TYR A 1 1211 ? 33.131 -10.910 14.852 1.00 38.03 1211 TYR A CA 1
ATOM 9679 C C . TYR A 1 1211 ? 34.451 -10.140 14.645 1.00 38.03 1211 TYR A C 1
ATOM 9681 O O . TYR A 1 1211 ? 34.512 -9.243 13.805 1.00 38.03 1211 TYR A O 1
ATOM 9689 N N . GLN A 1 1212 ? 35.511 -10.499 15.381 1.00 36.00 1212 GLN A N 1
ATOM 9690 C CA . GLN A 1 1212 ? 36.863 -9.962 15.164 1.00 36.00 1212 GLN A CA 1
ATOM 9691 C C . GLN A 1 1212 ? 37.568 -10.713 14.022 1.00 36.00 1212 GLN A C 1
ATOM 9693 O O . GLN A 1 1212 ? 37.529 -11.943 14.027 1.00 36.00 1212 GLN A O 1
ATOM 9698 N N . PRO A 1 1213 ? 38.252 -10.026 13.087 1.00 34.12 1213 PRO A N 1
ATOM 9699 C CA . PRO A 1 1213 ? 38.968 -10.687 11.998 1.00 34.12 1213 PRO A CA 1
ATOM 9700 C C . PRO A 1 1213 ? 40.111 -11.592 12.509 1.00 34.12 1213 PRO A C 1
ATOM 9702 O O . PRO A 1 1213 ? 40.598 -11.404 13.632 1.00 34.12 1213 PRO A O 1
ATOM 9705 N N . PRO A 1 1214 ? 40.573 -12.561 11.691 1.00 34.38 1214 PRO A N 1
ATOM 9706 C CA . PRO A 1 1214 ? 41.683 -13.445 12.041 1.00 34.38 1214 PRO A CA 1
ATOM 9707 C C . PRO A 1 1214 ? 42.952 -12.699 12.481 1.00 34.38 1214 PRO A C 1
ATOM 9709 O O . PRO A 1 1214 ? 43.201 -11.554 12.094 1.00 34.38 1214 PRO A O 1
ATOM 9712 N N . ALA A 1 1215 ? 43.781 -13.369 13.287 1.00 31.25 1215 ALA A N 1
ATOM 9713 C CA . ALA A 1 1215 ? 45.024 -12.815 13.821 1.00 31.25 1215 ALA A CA 1
ATOM 9714 C C . ALA A 1 1215 ? 46.032 -12.500 12.696 1.00 31.25 1215 ALA A C 1
ATOM 9716 O O . ALA A 1 1215 ? 46.803 -13.355 12.269 1.00 31.25 1215 ALA A O 1
ATOM 9717 N N . GLY A 1 1216 ? 45.986 -11.253 12.227 1.00 39.16 1216 GLY A N 1
ATOM 9718 C CA . GLY A 1 1216 ? 46.762 -10.713 11.110 1.00 39.16 1216 GLY A CA 1
ATOM 9719 C C . GLY A 1 1216 ? 46.393 -9.255 10.811 1.00 39.16 1216 GLY A C 1
ATOM 9720 O O . GLY A 1 1216 ? 47.282 -8.445 10.582 1.00 39.16 1216 GLY A O 1
ATOM 9721 N N . LEU A 1 1217 ? 45.106 -8.891 10.932 1.00 38.22 1217 LEU A N 1
ATOM 9722 C CA . LEU A 1 1217 ? 44.609 -7.506 10.829 1.00 38.22 1217 LEU A CA 1
ATOM 9723 C C . LEU A 1 1217 ? 44.152 -6.970 12.204 1.00 38.22 1217 LEU A C 1
ATOM 9725 O O . LEU A 1 1217 ? 42.997 -6.595 12.392 1.00 38.22 1217 LEU A O 1
ATOM 9729 N N . GLN A 1 1218 ? 45.039 -6.983 13.205 1.00 29.92 1218 GLN A N 1
ATOM 9730 C CA . GLN A 1 1218 ? 44.706 -6.538 14.567 1.00 29.92 1218 GLN A CA 1
ATOM 9731 C C . GLN A 1 1218 ? 45.230 -5.128 14.881 1.00 29.92 1218 GLN A C 1
ATOM 9733 O O . GLN A 1 1218 ? 46.353 -4.969 15.355 1.00 29.92 1218 GLN A O 1
ATOM 9738 N N . SER A 1 1219 ? 44.363 -4.123 14.717 1.00 28.77 1219 SER A N 1
ATOM 9739 C CA . SER A 1 1219 ? 44.401 -2.908 15.547 1.00 28.77 1219 SER A CA 1
ATOM 9740 C C . SER A 1 1219 ? 43.625 -3.172 16.846 1.00 28.77 1219 SER A C 1
ATOM 9742 O O . SER A 1 1219 ? 42.638 -3.913 16.858 1.00 28.77 1219 SER A O 1
ATOM 9744 N N . ALA A 1 1220 ? 44.095 -2.637 17.973 1.00 30.03 1220 ALA A N 1
ATOM 9745 C CA . ALA A 1 1220 ? 43.633 -3.052 19.295 1.00 30.03 1220 ALA A CA 1
ATOM 9746 C C . ALA A 1 1220 ? 42.672 -2.044 19.942 1.00 30.03 1220 ALA A C 1
ATOM 9748 O O . ALA A 1 1220 ? 43.126 -1.052 20.505 1.00 30.03 1220 ALA A O 1
ATOM 9749 N N . THR A 1 1221 ? 41.369 -2.360 19.960 1.00 26.44 1221 THR A N 1
ATOM 9750 C CA . THR A 1 1221 ? 40.461 -2.301 21.138 1.00 26.44 1221 THR A CA 1
ATOM 9751 C C . THR A 1 1221 ? 39.026 -2.632 20.707 1.00 26.44 1221 THR A C 1
ATOM 9753 O O . THR A 1 1221 ? 38.408 -1.866 19.983 1.00 26.44 1221 THR A O 1
ATOM 9756 N N . TYR A 1 1222 ? 38.463 -3.746 21.192 1.00 24.62 1222 TYR A N 1
ATOM 9757 C CA . TYR A 1 1222 ? 37.032 -4.065 21.035 1.00 24.62 1222 TYR A CA 1
ATOM 9758 C C . TYR A 1 1222 ? 36.451 -4.514 22.385 1.00 24.62 1222 TYR A C 1
ATOM 9760 O O . TYR A 1 1222 ? 36.225 -5.699 22.634 1.00 24.62 1222 TYR A O 1
ATOM 9768 N N . LYS A 1 1223 ? 36.278 -3.548 23.293 1.00 24.70 1223 LYS A N 1
ATOM 9769 C CA . LYS A 1 1223 ? 35.605 -3.703 24.591 1.00 24.70 1223 LYS A CA 1
ATOM 9770 C C . LYS A 1 1223 ? 34.959 -2.383 25.005 1.00 24.70 1223 LYS A C 1
ATOM 9772 O O . LYS A 1 1223 ? 35.630 -1.561 25.617 1.00 24.70 1223 LYS A O 1
ATOM 9777 N N . ASP A 1 1224 ? 33.702 -2.205 24.614 1.00 24.50 1224 ASP A N 1
ATOM 9778 C CA . ASP A 1 1224 ? 32.585 -1.790 25.481 1.00 24.50 1224 ASP A CA 1
ATOM 9779 C C . ASP A 1 1224 ? 31.403 -1.341 24.607 1.00 24.50 1224 ASP A C 1
ATOM 9781 O O . ASP A 1 1224 ? 31.409 -0.237 24.083 1.00 24.50 1224 ASP A O 1
ATOM 9785 N N . GLU A 1 1225 ? 30.389 -2.202 24.461 1.00 22.06 1225 GLU A N 1
ATOM 9786 C CA . GLU A 1 1225 ? 28.997 -1.810 24.169 1.00 22.06 1225 GLU A CA 1
ATOM 9787 C C . GLU A 1 1225 ? 28.064 -3.017 24.412 1.00 22.06 1225 GLU A C 1
ATOM 9789 O O . GLU A 1 1225 ? 28.110 -4.007 23.676 1.00 22.06 1225 GLU A O 1
ATOM 9794 N N . LEU A 1 1226 ? 27.279 -2.974 25.503 1.00 23.30 1226 LEU A N 1
ATOM 9795 C CA . LEU A 1 1226 ? 26.291 -3.995 25.903 1.00 23.30 1226 LEU A CA 1
ATOM 9796 C C . LEU A 1 1226 ? 25.267 -3.431 26.911 1.00 23.30 1226 LEU A C 1
ATOM 9798 O O . LEU A 1 1226 ? 25.712 -2.760 27.870 1.00 23.30 1226 LEU A O 1
#